Protein AF-0000000084798763 (afdb_homodimer)

Sequence (1132 aa):
MKQEHISRLEQRVSSGQDLNKKQALCLKSKDIFDAIVNELERLLNPIDKQGNKSLAVDPGVGDAAESGKQRRENKYNIKKQLVSSEELSNALTFATTITKADDEQTEKMFKEFLTGCKFNVHAKSICTGLVKSMIECGSGTMEIKYSYLEWHNKNLAMKMCRASPTLITRLKSCAKSFAHSVWETDCKASSTEEMERVENMLKQFRLAIEGMPKSHKTLPEFMKLPMLKELDYNGCPLYSPTADANKMVYGILNDVISMHRKGFSWEGEFDAHNIEVYDDTKFTITAPTRHCFDPRDKVSEEVAGWFLQDFTAAWNCFGDQFYNARAAHFGSLKSVLTDTDPAVFCNPEALEVFREVVIHHGAAKPPIARANFLCGVHSCCKAYDLGDEAAPFKTILHNIVYPGDWQMDVRQSNHPVMKQVLSHSDGKINDVPEAGSRYIARDGEEFNSRSSFMRYLATGKHGRTDQSTAGAYVDYMRHLFVHGMDHTKELIEFQQLVCADGMTLYTATNNGSPRVQNIDNLEVLEILGAQSCEGGMTEFIWALLDDDAMTGMLRPFWEIYKNCGFMKQEHISRLEQRVSSGQDLNKKQALCLKSKDIFDAIVNELERLLNPIDKQGNKSLAVDPGVGDAAESGKQRRENKYNIKKQLVSSEELSNALTFATTITKADDEQTEKMFKEFLTGCKFNVHAKSICTGLVKSMIECGSGTMEIKYSYLEWHNKNLAMKMCRASPTLITRLKSCAKSFAHSVWETDCKASSTEEMERVENMLKQFRLAIEGMPKSHKTLPEFMKLPMLKELDYNGCPLYSPTADANKMVYGILNDVISMHRKGFSWEGEFDAHNIEVYDDTKFTITAPTRHCFDPRDKVSEEVAGWFLQDFTAAWNCFGDQFYNARAAHFGSLKSVLTDTDPAVFCNPEALEVFREVVIHHGAAKPPIARANFLCGVHSCCKAYDLGDEAAPFKTILHNIVYPGDWQMDVRQSNHPVMKQVLSHSDGKINDVPEAGSRYIARDGEEFNSRSSFMRYLATGKHGRTDQSTAGAYVDYMRHLFVHGMDHTKELIEFQQLVCADGMTLYTATNNGSPRVQNIDNLEVLEILGAQSCEGGMTEFIWALLDDDAMTGMLRPFWEIYKNCGF

Foldseek 3Di:
DVVVVVVVLVVCVVVVHDDPPVSVCVVVVVVVVVVVCLVVLLVPQPPCLPVPDDPPPPPPPPDDPDPCVVVCVVVVVVVVPPQDPVRVVVVVVVVVVVLVVVLVVLLVLLLCLLFPQDPDPPDGRPNLVQLVVCLVVVVLEREAELVSVCVSPVVSSQCVLSDGNVSVVSSQVSSLVSSVVSCVPPPPDPDPVSVVSSVVSSVSHHYHYPPRFNHKDFQVVLPVPPQWDWFDDPNDTAIAGDQLNLLLQLQLLVQLVVQVLVFFFQLLPFERRQWMAGNSRHIHRNDDTDDGDDSPDQQDLVNLNRQLSNLQSSCRRRLCVCVVSLHFQSVVLNCLNNPDDSVLSRDPLSVVLSSVLSNLPPNSAALVLVLLLLLLLLVLLQVAFPPPPLQVLNVLQLPAADPDDLVVLQCPDPDVLLNVLLVVLQPVLPPDFDPPDWDADPVGDIDRDPVNVVVCRRQNPVVHCPTRTLSNLSVSLNSLLPPSQVVQWDDWDWDWDQDPVRDIDTATPVNPPDIDRSGPDSSVSSRVSSSSPPCSVSVSSSSCSSVVSCDDSNVVSVVCSSVDGD/DVVVVVVVLVVCVVVVHDDPPVSVVVVVVVVVVVVVLLVVLVVDFPQCLPPPDDPPPPPPDDDDPDPCVVVCVVVVVVVVPPQDPVRVVVSVVVVVVVLVVVLVVLLVLLLCLLAPQDPDPPDGRPNLVQLVVCLVVVVLEREAELVSVCVSPVVSSQCVLSDGSVSSVSSQVSSLVSSVVSCVPPPPDPDPVSVVSSVVSSVSHHYHYPPRFNHKDFQVVLPVPPQWDWFDDPNDTAIAGDQLNLLLQLQLLVQLVVQVLVFFFQLLPFERRQWMAGNSRHIHRNDDTDDGDDSPDQQDLVNLNRQLSNLQSSCRRRLCVCVVSLHFQSVVLNCLNNPDDSVLSRDPLSVVLSSVLSNLPPNSAALVLVLLLLLLLLVLLQVAFPPPPLQVLNVLQLPAADPDLLVVLQCPDPDVLSNVLLVVQQPVLPPPFDPPDWDADPVGDIDRDPVNVVCCRRQNPPNHPPTRTLSNLSVSLNSLLPPSQVVQWDDWDWDWDQDPVRDIDTATPVNPPDIDRSGPDSSVSSRVSSSSPPCSVSVSSSSCSSVVSCDDSNVVSVVCSSVDGD

Solvent-accessible surface area (backbone atoms only — not comparable to full-atom values): 59747 Å² total; per-residue (Å²): 110,69,70,56,49,55,55,49,52,55,50,34,54,74,66,70,50,82,65,53,76,69,59,45,44,55,54,49,44,47,54,51,45,51,49,48,50,52,52,49,41,66,71,62,41,73,60,67,72,45,88,60,82,65,65,61,75,73,80,68,77,76,72,79,78,67,80,53,63,58,50,49,40,42,56,45,37,49,55,54,62,63,45,48,73,66,51,46,48,48,48,47,51,46,50,48,46,52,49,46,50,50,40,52,51,50,45,50,52,49,51,46,46,48,62,58,37,46,79,42,92,87,30,41,19,48,47,52,20,46,41,52,19,24,60,55,16,60,63,33,48,46,71,41,52,35,65,56,37,41,69,70,34,50,68,57,36,35,48,58,43,66,48,42,38,67,46,48,52,51,46,42,50,51,52,48,51,48,44,50,51,46,38,64,73,73,55,61,57,91,44,68,68,56,43,52,51,52,52,54,33,57,72,62,54,39,72,41,62,46,84,59,53,78,31,48,44,40,38,67,65,58,63,70,46,76,43,62,39,79,42,67,53,90,86,40,81,40,42,38,68,26,61,63,36,20,31,48,52,35,24,47,52,46,39,53,52,48,35,43,49,41,13,38,37,42,55,29,61,52,51,38,85,31,22,38,29,39,58,86,61,42,40,42,74,68,48,70,62,73,43,77,54,65,59,89,48,78,46,44,74,66,57,19,48,28,50,44,32,35,38,35,26,54,41,72,48,59,42,59,69,40,43,74,58,58,22,45,34,37,63,40,47,48,44,59,37,61,62,56,61,47,68,44,48,41,35,70,69,50,31,52,43,49,52,52,46,62,62,62,28,68,53,40,39,51,56,62,52,52,49,48,36,36,41,42,53,39,48,48,40,68,47,35,27,52,81,34,80,86,40,56,43,48,49,51,27,61,64,37,66,50,90,58,58,46,61,56,45,42,65,67,43,91,44,65,48,59,37,50,45,55,48,49,69,61,55,70,67,65,59,68,62,39,86,55,40,36,31,44,44,62,88,65,51,76,25,44,21,71,66,48,43,53,46,35,46,41,44,36,92,63,54,46,80,78,48,47,17,43,43,42,48,33,48,48,52,34,44,33,51,71,50,31,48,73,64,39,37,52,81,84,51,67,47,80,41,78,43,95,85,67,34,32,39,32,36,46,71,66,57,61,55,53,54,53,55,64,55,66,44,66,49,55,44,39,44,55,49,35,55,61,40,57,39,54,65,59,50,48,52,47,50,30,51,71,66,68,31,67,40,70,53,44,27,64,43,52,53,48,44,68,35,36,47,111,110,66,68,58,50,56,54,49,52,55,50,33,55,74,65,71,49,83,64,54,76,68,58,45,44,55,55,49,44,50,54,52,43,52,49,47,50,52,53,50,36,68,70,62,44,75,60,64,73,46,86,65,80,50,68,58,74,71,79,67,71,75,87,74,79,66,79,55,65,59,53,50,41,40,57,45,37,50,54,53,63,65,44,47,74,63,50,46,48,47,48,48,51,47,50,49,47,50,49,45,50,50,39,52,50,49,46,50,53,49,53,46,44,48,63,59,36,44,79,40,91,88,30,41,19,46,48,51,19,47,42,52,19,25,62,54,15,62,61,35,47,47,73,42,53,34,67,55,37,41,70,70,35,50,67,57,35,35,46,57,42,66,49,42,34,68,47,47,52,51,47,43,51,51,51,49,53,49,44,50,50,48,38,66,72,73,54,61,56,90,45,68,67,56,44,52,50,53,51,54,34,57,72,60,54,40,71,40,62,45,82,59,53,78,31,48,44,41,37,66,64,58,63,70,46,75,44,61,40,80,42,67,53,92,86,43,81,40,42,38,65,27,61,64,36,21,31,48,52,35,24,48,53,46,38,54,52,50,35,42,54,45,13,38,37,41,56,28,60,52,52,39,84,32,23,38,29,38,60,83,63,42,39,42,73,68,48,70,62,72,44,77,54,65,58,89,48,79,45,44,74,67,57,20,50,28,51,43,32,35,38,35,26,55,40,71,47,60,41,61,67,40,43,76,59,57,22,44,34,35,64,42,48,48,45,58,38,62,63,56,63,47,68,44,47,42,34,69,68,50,30,53,42,49,50,51,45,60,62,62,28,67,52,39,37,51,54,61,52,53,47,48,36,36,42,41,52,41,49,48,41,67,45,35,27,51,80,34,78,86,41,55,43,48,49,49,28,59,65,38,66,50,90,58,59,47,62,55,46,40,65,67,43,91,45,65,48,58,38,50,47,55,50,48,67,60,53,71,67,66,57,69,62,40,86,53,40,36,33,44,44,63,90,64,52,74,24,44,21,71,66,48,44,54,46,33,46,41,44,37,95,63,50,50,81,80,48,48,19,44,42,43,48,35,48,48,52,34,44,33,50,71,49,32,49,72,64,40,38,51,82,84,52,66,48,80,41,77,43,94,85,67,34,30,38,33,36,46,72,65,57,60,55,53,53,51,54,64,55,68,45,66,50,54,44,41,45,54,47,34,55,57,40,58,38,55,65,60,52,47,52,48,52,30,51,71,66,68,32,65,40,70,52,45,27,64,44,52,54,48,44,68,35,36,48,110

Secondary structure (DSSP, 8-state):
-HHHHHHHHHHHHHTT----HHHHHHHHHHHHHHHHHHHHHHHH------SS-------------S-TTHHHHHHHHHHHHHS-HHHHHHHHHHHHHHHHHHHHHHHHHHHHHHHH-BSSTTSPBHHHHHHHHHHHHT--EEEEEHHHHHHH-HHHHHHHHT--HHHHHHHHHHHHHHHHHHIIIII--SSHHHHHHHHHHHHT-EEEEET--S-EEEHHHHTTS--EEEEEETTEEEEEE-HHHHHHHHHHHHHHHHHHHHTEE-TT---GGGEEEETTTEEEE-SPPSEE--TTS---HHHHHHHHHHHHHHHHHHHHHHHHTT-TTHHHHHHHHHHS-THHHHSHHHHHHHHHHHHT-GGGS-HHHHHHHHHHHHHHHHTS-TT-TT-HHHHHHHH-B-SS-HHHHHHT-S-HHHHHHHHHHHHTT-----TTEEEE-TTS-EESSHHHHHHHHHH-TT-STTS-BHHHHHHHHHHHHHHGGGGSBPPPPEEEEE-TTSPEEEEETTTTPPPPBS-S-THHHHHHHHHHTTTHHHHHHHHHHHTT-S-GGGHHHHHHHHTB--/-HHHHHHHHHHHHHTT----HHHHHHHHHHHHHHHHHHHHHHHH------SS-------TT----S-TTHHHHHHHHHHHHHS-HHHHHHHHHHHHHHHHHHHHHHHHHHHHHHHH--SSTTSPPHHHHHHHHHHHHT--EEEEEHHHHHHH-HHHHHHHHT--HHHHHHHHHHHHHHHHHHIIIII--SSHHHHHHHHHHHHT-EEEEET--S-EEEHHHHTTS--EEEEEETTEEEEEE-HHHHHHHHHHHHHHHHHHHHTEE-TT---GGGEEEETTTEEEE-SPPSEE--TTSPPPHHHHHHHHHHHHHHHHHHHHHHHHTT-TTHHHHHHHHHHS-THHHHSHHHHHHHHHHHHT-GGGS-HHHHHHHHHHHHHHHHTS-TT-TT-HHHHHHHH-B-SS-HHHHHHT-S-HHHHHHHHHHHHTT-----TTEEEE-TTS-EESSHHHHHHHHHH-TT-STTS-BHHHHHHHHHHHHHHGGGGSBPPPPEEEEE-TTSPEEEEETTTTPPPPBS-S-THHHHHHHHHHTTTHHHHHHHHHHHTT-S-GGGHHHHHHHHTB--

pLDDT: mean 78.45, std 22.07, range [19.77, 98.56]

Organism: Brachypodium distachyon (NCBI:txid15368)

Radius of gyration: 34.15 Å; Cα contacts (8 Å, |Δi|>4): 1580; chains: 2; bounding box: 92×114×69 Å

Structure (mmCIF, N/CA/C/O backbone):
data_AF-0000000084798763-model_v1
#
loop_
_entity.id
_entity.type
_entity.pdbx_description
1 polymer 'Ubiquitin-like protease family profile domain-containing protein'
#
loop_
_atom_site.group_PDB
_atom_site.id
_atom_site.type_symbol
_atom_site.label_atom_id
_atom_site.label_alt_id
_atom_site.label_comp_id
_atom_site.label_asym_id
_atom_site.label_entity_id
_atom_site.label_seq_id
_atom_site.pdbx_PDB_ins_code
_atom_site.Cartn_x
_atom_site.Cartn_y
_atom_site.Cartn_z
_atom_site.occupancy
_atom_site.B_iso_or_equiv
_atom_site.auth_seq_id
_atom_site.auth_comp_id
_atom_site.auth_asym_id
_atom_site.auth_atom_id
_atom_site.pdbx_PDB_model_num
ATOM 1 N N . MET A 1 1 ? -34.188 -17.719 -33.656 1 28.5 1 MET A N 1
ATOM 2 C CA . MET A 1 1 ? -34.906 -16.453 -33.812 1 28.5 1 MET A CA 1
ATOM 3 C C . MET A 1 1 ? -34.594 -15.508 -32.625 1 28.5 1 MET A C 1
ATOM 5 O O . MET A 1 1 ? -34.375 -14.312 -32.844 1 28.5 1 MET A O 1
ATOM 9 N N . LYS A 1 2 ? -34.688 -16.188 -31.406 1 32.22 2 LYS A N 1
ATOM 10 C CA . LYS A 1 2 ? -34.531 -15.375 -30.203 1 32.22 2 LYS A CA 1
ATOM 11 C C . LYS A 1 2 ? -33.094 -14.914 -30.016 1 32.22 2 LYS A C 1
ATOM 13 O O . LYS A 1 2 ? -32.844 -13.773 -29.625 1 32.22 2 LYS A O 1
ATOM 18 N N . GLN A 1 3 ? -32.125 -15.805 -30.297 1 35.5 3 GLN A N 1
ATOM 19 C CA . GLN A 1 3 ? -30.703 -15.414 -30.297 1 35.5 3 GLN A CA 1
ATOM 20 C C . GLN A 1 3 ? -30.453 -14.281 -31.281 1 35.5 3 GLN A C 1
ATOM 22 O O . GLN A 1 3 ? -29.625 -13.406 -31.031 1 35.5 3 GLN A O 1
ATOM 27 N N . GLU A 1 4 ? -31.141 -14.391 -32.406 1 41.03 4 GLU A N 1
ATOM 28 C CA . GLU A 1 4 ? -30.984 -13.367 -33.438 1 41.03 4 GLU A CA 1
ATOM 29 C C . GLU A 1 4 ? -31.484 -12.008 -32.938 1 41.03 4 GLU A C 1
ATOM 31 O O . GLU A 1 4 ? -30.875 -10.977 -33.25 1 41.03 4 GLU A O 1
ATOM 36 N N . HIS A 1 5 ? -32.531 -12.055 -32.062 1 37.59 5 HIS A N 1
ATOM 37 C CA . HIS A 1 5 ? -33.125 -10.789 -31.609 1 37.59 5 HIS A CA 1
ATOM 38 C C . HIS A 1 5 ? -32.188 -10.086 -30.625 1 37.59 5 HIS A C 1
ATOM 40 O O . HIS A 1 5 ? -31.984 -8.867 -30.703 1 37.59 5 HIS A O 1
ATOM 46 N N . ILE A 1 6 ? -31.516 -10.828 -29.734 1 41.25 6 ILE A N 1
ATOM 47 C CA . ILE A 1 6 ? -30.578 -10.227 -28.781 1 41.25 6 ILE A CA 1
ATOM 48 C C . ILE A 1 6 ? -29.359 -9.688 -29.531 1 41.25 6 ILE A C 1
ATOM 50 O O . ILE A 1 6 ? -28.891 -8.578 -29.25 1 41.25 6 ILE A O 1
ATOM 54 N N . SER A 1 7 ? -28.828 -10.359 -30.531 1 45.69 7 SER A N 1
ATOM 55 C CA . SER A 1 7 ? -27.719 -9.875 -31.359 1 45.69 7 SER A CA 1
ATOM 56 C C . SER A 1 7 ? -28.109 -8.586 -32.094 1 45.69 7 SER A C 1
ATOM 58 O O . SER A 1 7 ? -27.281 -7.68 -32.219 1 45.69 7 SER A O 1
ATOM 60 N N . ARG A 1 8 ? -29.344 -8.469 -32.469 1 47.06 8 ARG A N 1
ATOM 61 C CA . ARG A 1 8 ? -29.797 -7.266 -33.156 1 47.06 8 ARG A CA 1
ATOM 62 C C . ARG A 1 8 ? -29.906 -6.086 -32.188 1 47.06 8 ARG A C 1
ATOM 64 O O . ARG A 1 8 ? -29.609 -4.949 -32.562 1 47.06 8 ARG A O 1
ATOM 71 N N . LEU A 1 9 ? -30.312 -6.344 -30.938 1 46.06 9 LEU A N 1
ATOM 72 C CA . LEU A 1 9 ? -30.438 -5.238 -29.984 1 46.06 9 LEU A CA 1
ATOM 73 C C . LEU A 1 9 ? -29.047 -4.754 -29.547 1 46.06 9 LEU A C 1
ATOM 75 O O . LEU A 1 9 ? -28.828 -3.549 -29.438 1 46.06 9 LEU A O 1
ATOM 79 N N . GLU A 1 10 ? -28.016 -5.625 -29.422 1 49.81 10 GLU A N 1
ATOM 80 C CA . GLU A 1 10 ? -26.625 -5.238 -29.172 1 49.81 10 GLU A CA 1
ATOM 81 C C . GLU A 1 10 ? -26.047 -4.457 -30.344 1 49.81 10 GLU A C 1
ATOM 83 O O . GLU A 1 10 ? -25.312 -3.49 -30.156 1 49.81 10 GLU A O 1
ATOM 88 N N . GLN A 1 11 ? -26.359 -4.801 -31.516 1 49.34 11 GLN A N 1
ATOM 89 C CA . GLN A 1 11 ? -25.953 -4.055 -32.719 1 49.34 11 GLN A CA 1
ATOM 90 C C . GLN A 1 11 ? -26.609 -2.68 -32.75 1 49.34 11 GLN A C 1
ATOM 92 O O . GLN A 1 11 ? -25.984 -1.699 -33.156 1 49.34 11 GLN A O 1
ATOM 97 N N . ARG A 1 12 ? -27.844 -2.561 -32.25 1 46.72 12 ARG A N 1
ATOM 98 C CA . ARG A 1 12 ? -28.516 -1.265 -32.281 1 46.72 12 ARG A CA 1
ATOM 99 C C . ARG A 1 12 ? -27.922 -0.328 -31.234 1 46.72 12 ARG A C 1
ATOM 101 O O . ARG A 1 12 ? -27.766 0.867 -31.484 1 46.72 12 ARG A O 1
ATOM 108 N N . VAL A 1 13 ? -27.562 -0.902 -30.047 1 45.22 13 VAL A N 1
ATOM 109 C CA . VAL A 1 13 ? -26.906 -0.064 -29.047 1 45.22 13 VAL A CA 1
ATOM 110 C C . VAL A 1 13 ? -25.531 0.36 -29.562 1 45.22 13 VAL A C 1
ATOM 112 O O . VAL A 1 13 ? -25.141 1.524 -29.438 1 45.22 13 VAL A O 1
ATOM 115 N N . SER A 1 14 ? -24.828 -0.469 -30.203 1 46.72 14 SER A N 1
ATOM 116 C CA . SER A 1 14 ? -23.531 -0.09 -30.781 1 46.72 14 SER A CA 1
ATOM 117 C C . SER A 1 14 ? -23.719 0.897 -31.922 1 46.72 14 SER A C 1
ATOM 119 O O . SER A 1 14 ? -22.812 1.697 -32.219 1 46.72 14 SER A O 1
ATOM 121 N N . SER A 1 15 ? -24.938 0.797 -32.594 1 48.56 15 SER A N 1
ATOM 122 C CA . SER A 1 15 ? -25.141 1.717 -33.719 1 48.56 15 SER A CA 1
ATOM 123 C C . SER A 1 15 ? -25.828 2.998 -33.25 1 48.56 15 SER A C 1
ATOM 125 O O . SER A 1 15 ? -26.234 3.828 -34.062 1 48.56 15 SER A O 1
ATOM 127 N N . GLY A 1 16 ? -25.922 3.371 -32.031 1 44.28 16 GLY A N 1
ATOM 128 C CA . GLY A 1 16 ? -26.344 4.645 -31.484 1 44.28 16 GLY A CA 1
ATOM 129 C C . GLY A 1 16 ? -27.859 4.762 -31.344 1 44.28 16 GLY A C 1
ATOM 130 O O . GLY A 1 16 ? -28.391 5.863 -31.188 1 44.28 16 GLY A O 1
ATOM 131 N N . GLN A 1 17 ? -28.625 3.746 -31.75 1 44.5 17 GLN A N 1
ATOM 132 C CA . GLN A 1 17 ? -30.078 3.945 -31.734 1 44.5 17 GLN A CA 1
ATOM 133 C C . GLN A 1 17 ? -30.641 3.768 -30.328 1 44.5 17 GLN A C 1
ATOM 135 O O . GLN A 1 17 ? -30.172 2.924 -29.562 1 44.5 17 GLN A O 1
ATOM 140 N N . ASP A 1 18 ? -31.531 4.797 -29.844 1 39.5 18 ASP A N 1
ATOM 141 C CA . ASP A 1 18 ? -32.188 4.918 -28.547 1 39.5 18 ASP A CA 1
ATOM 142 C C . ASP A 1 18 ? -33.031 3.686 -28.25 1 39.5 18 ASP A C 1
ATOM 144 O O . ASP A 1 18 ? -33.781 3.213 -29.109 1 39.5 18 ASP A O 1
ATOM 148 N N . LEU A 1 19 ? -32.625 2.814 -27.406 1 42.41 19 LEU A N 1
ATOM 149 C CA . LEU A 1 19 ? -33.5 1.719 -27 1 42.41 19 LEU A CA 1
ATOM 150 C C . LEU A 1 19 ? -34.719 2.242 -26.219 1 42.41 19 LEU A C 1
ATOM 152 O O . LEU A 1 19 ? -34.625 3.271 -25.547 1 42.41 19 LEU A O 1
ATOM 156 N N . ASN A 1 20 ? -35.969 1.988 -26.703 1 41.22 20 ASN A N 1
ATOM 157 C CA . ASN A 1 20 ? -37.125 2.387 -25.922 1 41.22 20 ASN A CA 1
ATOM 158 C C . ASN A 1 20 ? -37.094 1.794 -24.516 1 41.22 20 ASN A C 1
ATOM 160 O O . ASN A 1 20 ? -36.281 0.896 -24.25 1 41.22 20 ASN A O 1
ATOM 164 N N . LYS A 1 21 ? -37.938 2.289 -23.547 1 35.59 21 LYS A N 1
ATOM 165 C CA . LYS A 1 21 ? -38 1.999 -22.109 1 35.59 21 LYS A CA 1
ATOM 166 C C . LYS A 1 21 ? -38 0.495 -21.859 1 35.59 21 LYS A C 1
ATOM 168 O O . LYS A 1 21 ? -37.375 0.013 -20.906 1 35.59 21 LYS A O 1
ATOM 173 N N . LYS A 1 22 ? -38.75 -0.258 -22.656 1 36.12 22 LYS A N 1
ATOM 174 C CA . LYS A 1 22 ? -38.906 -1.7 -22.469 1 36.12 22 LYS A CA 1
ATOM 175 C C . LYS A 1 22 ? -37.625 -2.43 -22.859 1 36.12 22 LYS A C 1
ATOM 177 O O . LYS A 1 22 ? -37.219 -3.383 -22.203 1 36.12 22 LYS A O 1
ATOM 182 N N . GLN A 1 23 ? -37 -2.043 -23.953 1 40.31 23 GLN A N 1
ATOM 183 C CA . GLN A 1 23 ? -35.781 -2.65 -24.453 1 40.31 23 GLN A CA 1
ATOM 184 C C . GLN A 1 23 ? -34.594 -2.301 -23.547 1 40.31 23 GLN A C 1
ATOM 186 O O . GLN A 1 23 ? -33.719 -3.146 -23.297 1 40.31 23 GLN A O 1
ATOM 191 N N . ALA A 1 24 ? -34.562 -1.035 -22.969 1 39.31 24 ALA A N 1
ATOM 192 C CA . ALA A 1 24 ? -33.562 -0.612 -22 1 39.31 24 ALA A CA 1
ATOM 193 C C . ALA A 1 24 ? -33.719 -1.388 -20.688 1 39.31 24 ALA A C 1
ATOM 195 O O . ALA A 1 24 ? -32.719 -1.729 -20.047 1 39.31 24 ALA A O 1
ATOM 196 N N . LEU A 1 25 ? -34.938 -1.659 -20.297 1 36.88 25 LEU A N 1
ATOM 197 C CA . LEU A 1 25 ? -35.219 -2.465 -19.109 1 36.88 25 LEU A CA 1
ATOM 198 C C . LEU A 1 25 ? -34.75 -3.906 -19.312 1 36.88 25 LEU A C 1
ATOM 200 O O . LEU A 1 25 ? -34.25 -4.539 -18.391 1 36.88 25 LEU A O 1
ATOM 204 N N . CYS A 1 26 ? -34.938 -4.441 -20.5 1 35.75 26 CYS A N 1
ATOM 205 C CA . CYS A 1 26 ? -34.469 -5.793 -20.781 1 35.75 26 CYS A CA 1
ATOM 206 C C . CYS A 1 26 ? -32.938 -5.871 -20.719 1 35.75 26 CYS A C 1
ATOM 208 O O . CYS A 1 26 ? -32.406 -6.859 -20.25 1 35.75 26 CYS A O 1
ATOM 210 N N . LEU A 1 27 ? -32.281 -4.844 -21.203 1 39.41 27 LEU A N 1
ATOM 211 C CA . LEU A 1 27 ? -30.828 -4.797 -21.094 1 39.41 27 LEU A CA 1
ATOM 212 C C . LEU A 1 27 ? -30.406 -4.496 -19.656 1 39.41 27 LEU A C 1
ATOM 214 O O . LEU A 1 27 ? -29.422 -5.062 -19.172 1 39.41 27 LEU A O 1
ATOM 218 N N . LYS A 1 28 ? -31.031 -3.52 -18.922 1 39.22 28 LYS A N 1
ATOM 219 C CA . LYS A 1 28 ? -30.75 -3.264 -17.516 1 39.22 28 LYS A CA 1
ATOM 220 C C . LYS A 1 28 ? -31.078 -4.484 -16.656 1 39.22 28 LYS A C 1
ATOM 222 O O . LYS A 1 28 ? -30.391 -4.75 -15.656 1 39.22 28 LYS A O 1
ATOM 227 N N . SER A 1 29 ? -32.094 -5.195 -17.047 1 36.19 29 SER A N 1
ATOM 228 C CA . SER A 1 29 ? -32.438 -6.402 -16.312 1 36.19 29 SER A CA 1
ATOM 229 C C . SER A 1 29 ? -31.375 -7.477 -16.453 1 36.19 29 SER A C 1
ATOM 231 O O . SER A 1 29 ? -31.141 -8.25 -15.531 1 36.19 29 SER A O 1
ATOM 233 N N . LYS A 1 30 ? -30.797 -7.543 -17.609 1 38.62 30 LYS A N 1
ATOM 234 C CA . LYS A 1 30 ? -29.688 -8.484 -17.719 1 38.62 30 LYS A CA 1
ATOM 235 C C . LYS A 1 30 ? -28.516 -8.07 -16.828 1 38.62 30 LYS A C 1
ATOM 237 O O . LYS A 1 30 ? -27.906 -8.914 -16.172 1 38.62 30 LYS A O 1
ATOM 242 N N . ASP A 1 31 ? -28.266 -6.836 -16.734 1 38.12 31 ASP A N 1
ATOM 243 C CA . ASP A 1 31 ? -27.188 -6.371 -15.859 1 38.12 31 ASP A CA 1
ATOM 244 C C . ASP A 1 31 ? -27.531 -6.602 -14.391 1 38.12 31 ASP A C 1
ATOM 246 O O . ASP A 1 31 ? -26.672 -7.012 -13.602 1 38.12 31 ASP A O 1
ATOM 250 N N . ILE A 1 32 ? -28.766 -6.281 -13.945 1 37.12 32 ILE A N 1
ATOM 251 C CA . ILE A 1 32 ? -29.203 -6.555 -12.578 1 37.12 32 ILE A CA 1
ATOM 252 C C . ILE A 1 32 ? -29.25 -8.062 -12.352 1 37.12 32 ILE A C 1
ATOM 254 O O . ILE A 1 32 ? -28.812 -8.555 -11.305 1 37.12 32 ILE A O 1
ATOM 258 N N . PHE A 1 33 ? -29.75 -8.836 -13.328 1 34.09 33 PHE A N 1
ATOM 259 C CA . PHE A 1 33 ? -29.766 -10.289 -13.203 1 34.09 33 PHE A CA 1
ATOM 260 C C . PHE A 1 33 ? -28.344 -10.844 -13.148 1 34.09 33 PHE A C 1
ATOM 262 O O . PHE A 1 33 ? -28.031 -11.68 -12.297 1 34.09 33 PHE A O 1
ATOM 269 N N . ASP A 1 34 ? -27.562 -10.414 -13.93 1 40.5 34 ASP A N 1
ATOM 270 C CA . ASP A 1 34 ? -26.172 -10.852 -13.852 1 40.5 34 ASP A CA 1
ATOM 271 C C . ASP A 1 34 ? -25.531 -10.43 -12.523 1 40.5 34 ASP A C 1
ATOM 273 O O . ASP A 1 34 ? -24.797 -11.195 -11.914 1 40.5 34 ASP A O 1
ATOM 277 N N . ALA A 1 35 ? -25.984 -9.367 -11.977 1 40.34 35 ALA A N 1
ATOM 278 C CA . ALA A 1 35 ? -25.531 -8.977 -10.648 1 40.34 35 ALA A CA 1
ATOM 279 C C . ALA A 1 35 ? -26.156 -9.852 -9.57 1 40.34 35 ALA A C 1
ATOM 281 O O . ALA A 1 35 ? -25.484 -10.266 -8.625 1 40.34 35 ALA A O 1
ATOM 282 N N . ILE A 1 36 ? -27.469 -10.188 -9.656 1 37.47 36 ILE A N 1
ATOM 283 C CA . ILE A 1 36 ? -28.125 -11.062 -8.688 1 37.47 36 ILE A CA 1
ATOM 284 C C . ILE A 1 36 ? -27.578 -12.484 -8.828 1 37.47 36 ILE A C 1
ATOM 286 O O . ILE A 1 36 ? -27.266 -13.133 -7.828 1 37.47 36 ILE A O 1
ATOM 290 N N . VAL A 1 37 ? -27.5 -13.023 -9.992 1 36.53 37 VAL A N 1
ATOM 291 C CA . VAL A 1 37 ? -26.938 -14.359 -10.188 1 36.53 37 VAL A CA 1
ATOM 292 C C . VAL A 1 37 ? -25.5 -14.391 -9.695 1 36.53 37 VAL A C 1
ATOM 294 O O . VAL A 1 37 ? -25.078 -15.328 -9.008 1 36.53 37 VAL A O 1
ATOM 297 N N . ASN A 1 38 ? -24.781 -13.398 -10.023 1 37.03 38 ASN A N 1
ATOM 298 C CA . ASN A 1 38 ? -23.406 -13.344 -9.5 1 37.03 38 ASN A CA 1
ATOM 299 C C . ASN A 1 38 ? -23.391 -13.297 -7.977 1 37.03 38 ASN A C 1
ATOM 301 O O . ASN A 1 38 ? -22.578 -13.969 -7.34 1 37.03 38 ASN A O 1
ATOM 305 N N . GLU A 1 39 ? -24.406 -12.562 -7.391 1 35.22 39 GLU A N 1
ATOM 306 C CA . GLU A 1 39 ? -24.484 -12.539 -5.934 1 35.22 39 GLU A CA 1
ATOM 307 C C . GLU A 1 39 ? -24.969 -13.875 -5.379 1 35.22 39 GLU A C 1
ATOM 309 O O . GLU A 1 39 ? -24.438 -14.359 -4.375 1 35.22 39 GLU A O 1
ATOM 314 N N . LEU A 1 40 ? -25.969 -14.5 -5.926 1 31.09 40 LEU A N 1
ATOM 315 C CA . LEU A 1 40 ? -26.453 -15.789 -5.449 1 31.09 40 LEU A CA 1
ATOM 316 C C . LEU A 1 40 ? -25.438 -16.891 -5.711 1 31.09 40 LEU A C 1
ATOM 318 O O . LEU A 1 40 ? -25.203 -17.75 -4.855 1 31.09 40 LEU A O 1
ATOM 322 N N . GLU A 1 41 ? -24.875 -16.922 -6.859 1 31.66 41 GLU A N 1
ATOM 323 C CA . GLU A 1 41 ? -23.828 -17.891 -7.152 1 31.66 41 GLU A CA 1
ATOM 324 C C . GLU A 1 41 ? -22.609 -17.703 -6.234 1 31.66 41 GLU A C 1
ATOM 326 O O . GLU A 1 41 ? -22 -18.688 -5.812 1 31.66 41 GLU A O 1
ATOM 331 N N . ARG A 1 42 ? -22.312 -16.516 -5.938 1 33.47 42 ARG A N 1
ATOM 332 C CA . ARG A 1 42 ? -21.297 -16.281 -4.91 1 33.47 42 ARG A CA 1
ATOM 333 C C . ARG A 1 42 ? -21.672 -16.969 -3.604 1 33.47 42 ARG A C 1
ATOM 335 O O . ARG A 1 42 ? -20.812 -17.484 -2.895 1 33.47 42 ARG A O 1
ATOM 342 N N . LEU A 1 43 ? -22.984 -16.969 -3.24 1 28.3 43 LEU A N 1
ATOM 343 C CA . LEU A 1 43 ? -23.406 -17.594 -1.988 1 28.3 43 LEU A CA 1
ATOM 344 C C . LEU A 1 43 ? -23.344 -19.109 -2.086 1 28.3 43 LEU A C 1
ATOM 346 O O . LEU A 1 43 ? -23.047 -19.797 -1.098 1 28.3 43 LEU A O 1
ATOM 350 N N . LEU A 1 44 ? -23.922 -19.719 -3.193 1 25.81 44 LEU A N 1
ATOM 351 C CA . LEU A 1 44 ? -24.094 -21.172 -3.197 1 25.81 44 LEU A CA 1
ATOM 352 C C . LEU A 1 44 ? -22.812 -21.875 -3.613 1 25.81 44 LEU A C 1
ATOM 354 O O . LEU A 1 44 ? -22.516 -22.969 -3.129 1 25.81 44 LEU A O 1
ATOM 358 N N . ASN A 1 45 ? -22.344 -21.75 -4.785 1 25.98 45 ASN A N 1
ATOM 359 C CA . ASN A 1 45 ? -21.5 -22.797 -5.371 1 25.98 45 ASN A CA 1
ATOM 360 C C . ASN A 1 45 ? -20.078 -22.75 -4.816 1 25.98 45 ASN A C 1
ATOM 362 O O . ASN A 1 45 ? -19.344 -21.797 -5.078 1 25.98 45 ASN A O 1
ATOM 366 N N . PRO A 1 46 ? -19.844 -23.453 -3.67 1 29.55 46 PRO A N 1
ATOM 367 C CA . PRO A 1 46 ? -18.5 -23.734 -3.172 1 29.55 46 PRO A CA 1
ATOM 368 C C . PRO A 1 46 ? -17.641 -24.484 -4.184 1 29.55 46 PRO A C 1
ATOM 370 O O . PRO A 1 46 ? -17.766 -25.703 -4.336 1 29.55 46 PRO A O 1
ATOM 373 N N . ILE A 1 47 ? -17.844 -24.266 -5.508 1 26.7 47 ILE A N 1
ATOM 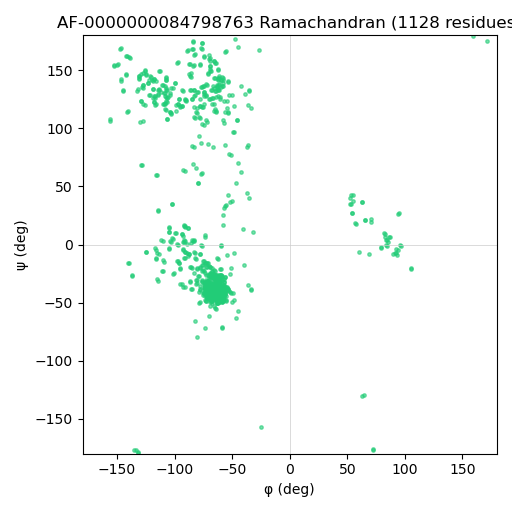374 C CA . ILE A 1 47 ? -16.875 -25.062 -6.25 1 26.7 47 ILE A CA 1
ATOM 375 C C . ILE A 1 47 ? -15.555 -25.094 -5.5 1 26.7 47 ILE A C 1
ATOM 377 O O . ILE A 1 47 ? -15.055 -24.062 -5.062 1 26.7 47 ILE A O 1
ATOM 381 N N . ASP A 1 48 ? -15.148 -26.266 -5.156 1 27.97 48 ASP A N 1
ATOM 382 C CA . ASP A 1 48 ? -13.93 -26.688 -4.469 1 27.97 48 ASP A CA 1
ATOM 383 C C . ASP A 1 48 ? -12.695 -26.109 -5.156 1 27.97 48 ASP A C 1
ATOM 385 O O . ASP A 1 48 ? -12.18 -26.703 -6.105 1 27.97 48 ASP A O 1
ATOM 389 N N . LYS A 1 49 ? -12.766 -24.922 -5.637 1 30.16 49 LYS A N 1
ATOM 390 C CA . LYS A 1 49 ? -11.445 -24.406 -5.941 1 30.16 49 LYS A CA 1
ATOM 391 C C . LYS A 1 49 ? -10.414 -24.859 -4.906 1 30.16 49 LYS A C 1
ATOM 393 O O . LYS A 1 49 ? -10.25 -24.219 -3.869 1 30.16 49 LYS A O 1
ATOM 398 N N . GLN A 1 50 ? -10.5 -26.078 -4.594 1 26.67 50 GLN A N 1
ATOM 399 C CA . GLN A 1 50 ? -9.93 -26.938 -3.566 1 26.67 50 GLN A CA 1
ATOM 400 C C . GLN A 1 50 ? -8.414 -26.781 -3.502 1 26.67 50 GLN A C 1
ATOM 402 O O . GLN A 1 50 ? -7.758 -27.391 -2.65 1 26.67 50 GLN A O 1
ATOM 407 N N . GLY A 1 51 ? -7.684 -26.859 -4.656 1 26.8 51 GLY A N 1
ATOM 408 C CA . GLY A 1 51 ? -6.383 -27.156 -4.082 1 26.8 51 GLY A CA 1
ATOM 409 C C . GLY A 1 51 ? -6.043 -26.297 -2.883 1 26.8 51 GLY A C 1
ATOM 410 O O . GLY A 1 51 ? -5.199 -26.672 -2.066 1 26.8 51 GLY A O 1
ATOM 411 N N . ASN A 1 52 ? -6.031 -24.953 -2.984 1 21.42 52 ASN A N 1
ATOM 412 C CA . ASN A 1 52 ? -5.887 -24.25 -1.716 1 21.42 52 ASN A CA 1
ATOM 413 C C . ASN A 1 52 ? -7.176 -24.297 -0.9 1 21.42 52 ASN A C 1
ATOM 415 O O . ASN A 1 52 ? -8.273 -24.344 -1.464 1 21.42 52 ASN A O 1
ATOM 419 N N . LYS A 1 53 ? -7.277 -24.672 0.433 1 21.27 53 LYS A N 1
ATOM 420 C CA . LYS A 1 53 ? -8.273 -24.656 1.498 1 21.27 53 LYS A CA 1
ATOM 421 C C . LYS A 1 53 ? -9.289 -23.531 1.286 1 21.27 53 LYS A C 1
ATOM 423 O O . LYS A 1 53 ? -9.023 -22.578 0.544 1 21.27 53 LYS A O 1
ATOM 428 N N . SER A 1 54 ? -10.516 -23.578 2.133 1 21.72 54 SER A N 1
ATOM 429 C CA . SER A 1 54 ? -11.875 -23.203 2.494 1 21.72 54 SER A CA 1
ATOM 430 C C . SER A 1 54 ? -12 -21.703 2.707 1 21.72 54 SER A C 1
ATOM 432 O O . SER A 1 54 ? -12.844 -21.25 3.477 1 21.72 54 SER A O 1
ATOM 434 N N . LEU A 1 55 ? -11.133 -20.875 2.297 1 20.7 55 LEU A N 1
ATOM 435 C CA . LEU A 1 55 ? -11.375 -19.641 3.039 1 20.7 55 LEU A CA 1
ATOM 436 C C . LEU A 1 55 ? -12.711 -19.031 2.643 1 20.7 55 LEU A C 1
ATOM 438 O O . LEU A 1 55 ? -12.953 -18.75 1.463 1 20.7 55 LEU A O 1
ATOM 442 N N . ALA A 1 56 ? -13.836 -19.516 3.275 1 20.77 56 ALA A N 1
ATOM 443 C CA . ALA A 1 56 ? -15.164 -18.906 3.283 1 20.77 56 ALA A CA 1
ATOM 444 C C . ALA A 1 56 ? -15.078 -17.391 3.322 1 20.77 56 ALA A C 1
ATOM 446 O O . ALA A 1 56 ? -14.398 -16.828 4.188 1 20.77 56 ALA A O 1
ATOM 447 N N . VAL A 1 57 ? -14.969 -16.844 2.307 1 20.83 57 VAL A N 1
ATOM 448 C CA . VAL A 1 57 ? -15.07 -15.383 2.232 1 20.83 57 VAL A CA 1
ATOM 449 C C . VAL A 1 57 ? -16.344 -14.914 2.934 1 20.83 57 VAL A C 1
ATOM 451 O O . VAL A 1 57 ? -17.453 -15.328 2.57 1 20.83 57 VAL A O 1
ATOM 454 N N . ASP A 1 58 ? -16.281 -14.898 4.273 1 19.77 58 ASP A N 1
ATOM 455 C CA . ASP A 1 58 ? -17.375 -14.227 4.984 1 19.77 58 ASP A CA 1
ATOM 456 C C . ASP A 1 58 ? -17.641 -12.844 4.398 1 19.77 58 ASP A C 1
ATOM 458 O O . ASP A 1 58 ? -16.719 -12.016 4.309 1 19.77 58 ASP A O 1
ATOM 462 N N . PRO A 1 59 ? -18.578 -12.711 3.549 1 23.41 59 PRO A N 1
ATOM 463 C CA . PRO A 1 59 ? -19.016 -11.406 3.049 1 23.41 59 PRO A CA 1
ATOM 464 C C . PRO A 1 59 ? -19.375 -10.43 4.172 1 23.41 59 PRO A C 1
ATOM 466 O O . PRO A 1 59 ? -20.453 -10.531 4.762 1 23.41 59 PRO A O 1
ATOM 469 N N . GLY A 1 60 ? -18.562 -10.391 5.215 1 21.5 60 GLY A N 1
ATOM 470 C CA . GLY A 1 60 ? -19 -9.555 6.316 1 21.5 60 GLY A CA 1
ATOM 471 C C . GLY A 1 60 ? -19.219 -8.109 5.914 1 21.5 60 GLY A C 1
ATOM 472 O O . GLY A 1 60 ? -18.547 -7.207 6.414 1 21.5 60 GLY A O 1
ATOM 473 N N . VAL A 1 61 ? -19.5 -7.77 4.668 1 21.92 61 VAL A N 1
ATOM 474 C CA . VAL A 1 61 ? -19.781 -6.34 4.551 1 21.92 61 VAL A CA 1
ATOM 475 C C . VAL A 1 61 ? -20.922 -5.953 5.488 1 21.92 61 VAL A C 1
ATOM 477 O O . VAL A 1 61 ? -22.016 -6.5 5.398 1 21.92 61 VAL A O 1
ATOM 480 N N . GLY A 1 62 ? -20.531 -5.688 6.66 1 20.97 62 GLY A N 1
ATOM 481 C CA . GLY A 1 62 ? -21.297 -5.051 7.715 1 20.97 62 GLY A CA 1
ATOM 482 C C . GLY A 1 62 ? -22.078 -3.842 7.234 1 20.97 62 GLY A C 1
ATOM 483 O O . GLY A 1 62 ? -21.5 -2.801 6.93 1 20.97 62 GLY A O 1
ATOM 484 N N . ASP A 1 63 ? -23.094 -4.008 6.461 1 22.41 63 ASP A N 1
ATOM 485 C CA . ASP A 1 63 ? -24.125 -2.986 6.312 1 22.41 63 ASP A CA 1
ATOM 486 C C . ASP A 1 63 ? -24.594 -2.477 7.676 1 22.41 63 ASP A C 1
ATOM 488 O O . ASP A 1 63 ? -24.734 -3.256 8.617 1 22.41 63 ASP A O 1
ATOM 492 N N . ALA A 1 64 ? -24.453 -1.179 8.031 1 22.23 64 ALA A N 1
ATOM 493 C CA . ALA A 1 64 ? -25 -0.374 9.117 1 22.23 64 ALA A CA 1
ATOM 494 C C . ALA A 1 64 ? -26.453 -0.745 9.398 1 22.23 64 ALA A C 1
ATOM 496 O O . ALA A 1 64 ? -27.188 -1.144 8.484 1 22.23 64 ALA A O 1
ATOM 497 N N . ALA A 1 65 ? -26.875 -1.011 10.617 1 23.75 65 ALA A N 1
ATOM 498 C CA . ALA A 1 65 ? -28.109 -1.333 11.344 1 23.75 65 ALA A CA 1
ATOM 499 C C . ALA A 1 65 ? -29.234 -0.368 10.977 1 23.75 65 ALA A C 1
ATOM 501 O O . ALA A 1 65 ? -30.281 -0.346 11.625 1 23.75 65 ALA A O 1
ATOM 502 N N . GLU A 1 66 ? -29.172 0.693 10.266 1 22.61 66 GLU A N 1
ATOM 503 C CA . GLU A 1 66 ? -30.531 1.212 10.227 1 22.61 66 GLU A CA 1
ATOM 504 C C . GLU A 1 66 ? -31.531 0.106 9.898 1 22.61 66 GLU A C 1
ATOM 506 O O . GLU A 1 66 ? -31.156 -0.965 9.422 1 22.61 66 GLU A O 1
ATOM 511 N N . SER A 1 67 ? -32.969 0.535 9.914 1 24.56 67 SER A N 1
ATOM 512 C CA . SER A 1 67 ? -34.312 -0.008 9.703 1 24.56 67 SER A CA 1
ATOM 513 C C . SER A 1 67 ? -34.344 -0.837 8.422 1 24.56 67 SER A C 1
ATOM 515 O O . SER A 1 67 ? -34.344 -0.287 7.316 1 24.56 67 SER A O 1
ATOM 517 N N . GLY A 1 68 ? -33.656 -1.571 8.305 1 22.73 68 GLY A N 1
ATOM 518 C CA . GLY A 1 68 ? -33.312 -2.584 7.316 1 22.73 68 GLY A CA 1
ATOM 519 C C . GLY A 1 68 ? -34.5 -3.422 6.895 1 22.73 68 GLY A C 1
ATOM 520 O O . GLY A 1 68 ? -34.344 -4.359 6.105 1 22.73 68 GLY A O 1
ATOM 521 N N . LYS A 1 69 ? -35.5 -3.387 7.762 1 25.83 69 LYS A N 1
ATOM 522 C CA . LYS A 1 69 ? -36.75 -4.086 7.508 1 25.83 69 LYS A CA 1
ATOM 523 C C . LYS A 1 69 ? -37.5 -3.479 6.316 1 25.83 69 LYS A C 1
ATOM 525 O O . LYS A 1 69 ? -38 -4.203 5.465 1 25.83 69 LYS A O 1
ATOM 530 N N . GLN A 1 70 ? -37.625 -2.123 6.551 1 25.91 70 GLN A N 1
ATOM 531 C CA . GLN A 1 70 ? -38.469 -1.463 5.551 1 25.91 70 GLN A CA 1
ATOM 532 C C . GLN A 1 70 ? -37.75 -1.405 4.199 1 25.91 70 GLN A C 1
ATOM 534 O O . GLN A 1 70 ? -38.406 -1.531 3.154 1 25.91 70 GLN A O 1
ATOM 539 N N . ARG A 1 71 ? -36.469 -1.141 4.254 1 25.27 71 ARG A N 1
ATOM 540 C CA . ARG A 1 71 ? -35.844 -1.022 2.932 1 25.27 71 ARG A CA 1
ATOM 541 C C . ARG A 1 71 ? -35.625 -2.395 2.301 1 25.27 71 ARG A C 1
ATOM 543 O O . ARG A 1 71 ? -35.531 -2.512 1.078 1 25.27 71 ARG A O 1
ATOM 550 N N . ARG A 1 72 ? -35.406 -3.443 3.016 1 28.22 72 ARG A N 1
ATOM 551 C CA . ARG A 1 72 ? -35.5 -4.812 2.52 1 28.22 72 ARG A CA 1
ATOM 552 C C . ARG A 1 72 ? -36.875 -5.105 1.962 1 28.22 72 ARG A C 1
ATOM 554 O O . ARG A 1 72 ? -37 -5.789 0.944 1 28.22 72 ARG A O 1
ATOM 561 N N . GLU A 1 73 ? -37.812 -4.504 2.686 1 30.47 73 GLU A N 1
ATOM 562 C CA . GLU A 1 73 ? -39.188 -4.613 2.256 1 30.47 73 GLU A CA 1
ATOM 563 C C . GLU A 1 73 ? -39.469 -3.779 1.004 1 30.47 73 GLU A C 1
ATOM 565 O O . GLU A 1 73 ? -40.156 -4.227 0.084 1 30.47 73 GLU A O 1
ATOM 570 N N . ASN A 1 74 ? -38.938 -2.516 1.041 1 28.7 74 ASN A N 1
ATOM 571 C CA . ASN A 1 74 ? -39.156 -1.718 -0.16 1 28.7 74 ASN A CA 1
ATOM 572 C C . ASN A 1 74 ? -38.312 -2.201 -1.324 1 28.7 74 ASN A C 1
ATOM 574 O O . ASN A 1 74 ? -38.781 -2.252 -2.465 1 28.7 74 ASN A O 1
ATOM 578 N N . LYS A 1 75 ? -37 -2.475 -1.092 1 27.44 75 LYS A N 1
ATOM 579 C CA . LYS A 1 75 ? -36.25 -3.016 -2.225 1 27.44 75 LYS A CA 1
ATOM 580 C C . LYS A 1 75 ? -36.75 -4.422 -2.576 1 27.44 75 LYS A C 1
ATOM 582 O O . LYS A 1 75 ? -36.812 -4.781 -3.752 1 27.44 75 LYS A O 1
ATOM 587 N N . TYR A 1 76 ? -37.094 -5.188 -1.612 1 27.59 76 TYR A N 1
ATOM 588 C CA . TYR A 1 76 ? -37.875 -6.395 -1.837 1 27.59 76 TYR A CA 1
ATOM 589 C C . TYR A 1 76 ? -39.25 -6.047 -2.367 1 27.59 76 TYR A C 1
ATOM 591 O O . TYR A 1 76 ? -39.781 -6.746 -3.234 1 27.59 76 TYR A O 1
ATOM 599 N N . ASN A 1 77 ? -39.938 -5.031 -1.763 1 30.84 77 ASN A N 1
ATOM 600 C CA . ASN A 1 77 ? -41.25 -4.605 -2.277 1 30.84 77 ASN A CA 1
ATOM 601 C C . ASN A 1 77 ? -41.125 -3.998 -3.672 1 30.84 77 ASN A C 1
ATOM 603 O O . ASN A 1 77 ? -42 -4.168 -4.508 1 30.84 77 ASN A O 1
ATOM 607 N N . ILE A 1 78 ? -40.156 -3.152 -3.896 1 30.58 78 ILE A N 1
ATOM 608 C CA . ILE A 1 78 ? -40 -2.727 -5.281 1 30.58 78 ILE A CA 1
ATOM 609 C C . ILE A 1 78 ? -39.656 -3.93 -6.156 1 30.58 78 ILE A C 1
ATOM 611 O O . ILE A 1 78 ? -40.156 -4.055 -7.277 1 30.58 78 ILE A O 1
ATOM 615 N N . LYS A 1 79 ? -38.781 -4.844 -5.602 1 29.31 79 LYS A N 1
ATOM 616 C CA . LYS A 1 79 ? -38.594 -6.098 -6.324 1 29.31 79 LYS A CA 1
ATOM 617 C C . LYS A 1 79 ? -39.938 -6.816 -6.527 1 29.31 79 LYS A C 1
ATOM 619 O O . LYS A 1 79 ? -40.188 -7.406 -7.582 1 29.31 79 LYS A O 1
ATOM 624 N N . LYS A 1 80 ? -40.688 -6.859 -5.477 1 31.56 80 LYS A N 1
ATOM 625 C CA . LYS A 1 80 ? -42 -7.492 -5.559 1 31.56 80 LYS A CA 1
ATOM 626 C C . LYS A 1 80 ? -42.906 -6.738 -6.52 1 31.56 80 LYS A C 1
ATOM 628 O O . LYS A 1 80 ? -43.75 -7.344 -7.191 1 31.56 80 LYS A O 1
ATOM 633 N N . GLN A 1 81 ? -43.062 -5.383 -6.234 1 32.38 81 GLN A N 1
ATOM 634 C CA . GLN A 1 81 ? -44.062 -4.68 -7.008 1 32.38 81 GLN A CA 1
ATOM 635 C C . GLN A 1 81 ? -43.719 -4.688 -8.5 1 32.38 81 GLN A C 1
ATOM 637 O O . GLN A 1 81 ? -44.594 -4.484 -9.344 1 32.38 81 GLN A O 1
ATOM 642 N N . LEU A 1 82 ? -42.469 -4.293 -8.75 1 31.88 82 LEU A N 1
ATOM 643 C CA . LEU A 1 82 ? -42.375 -4.02 -10.18 1 31.88 82 LEU A CA 1
ATOM 644 C C . LEU A 1 82 ? -42.719 -5.27 -10.992 1 31.88 82 LEU A C 1
ATOM 646 O O . LEU A 1 82 ? -43.25 -5.172 -12.094 1 31.88 82 LEU A O 1
ATOM 650 N N . VAL A 1 83 ? -41.75 -6.305 -10.953 1 33.75 83 VAL A N 1
ATOM 651 C CA . VAL A 1 83 ? -42 -7.312 -11.984 1 33.75 83 VAL A CA 1
ATOM 652 C C . VAL A 1 83 ? -43.125 -8.234 -11.547 1 33.75 83 VAL A C 1
ATOM 654 O O . VAL A 1 83 ? -43.188 -8.656 -10.391 1 33.75 83 VAL A O 1
ATOM 657 N N . SER A 1 84 ? -44.188 -8.133 -12.117 1 38.41 84 SER A N 1
ATOM 658 C CA . SER A 1 84 ? -45.281 -9.102 -11.938 1 38.41 84 SER A CA 1
ATOM 659 C C . SER A 1 84 ? -44.719 -10.516 -11.75 1 38.41 84 SER A C 1
ATOM 661 O O . SER A 1 84 ? -43.625 -10.812 -12.195 1 38.41 84 SER A O 1
ATOM 663 N N . SER A 1 85 ? -45.188 -11.242 -10.758 1 41.84 85 SER A N 1
ATOM 664 C CA . SER A 1 85 ? -44.844 -12.625 -10.438 1 41.84 85 SER A CA 1
ATOM 665 C C . SER A 1 85 ? -44.562 -13.43 -11.703 1 41.84 85 SER A C 1
ATOM 667 O O . SER A 1 85 ? -43.625 -14.242 -11.727 1 41.84 85 SER A O 1
ATOM 669 N N . GLU A 1 86 ? -45.375 -13.141 -12.719 1 42.44 86 GLU A N 1
ATOM 670 C CA . GLU A 1 86 ? -45.219 -13.875 -13.969 1 42.44 86 GLU A CA 1
ATOM 671 C C . GLU A 1 86 ? -43.969 -13.43 -14.727 1 42.44 86 GLU A C 1
ATOM 673 O O . GLU A 1 86 ? -43.25 -14.266 -15.281 1 42.44 86 GLU A O 1
ATOM 678 N N . GLU A 1 87 ? -43.719 -12.156 -14.664 1 41.84 87 GLU A N 1
ATOM 679 C CA . GLU A 1 87 ? -42.562 -11.617 -15.367 1 41.84 87 GLU A CA 1
ATOM 680 C C . GLU A 1 87 ? -41.281 -12.031 -14.688 1 41.84 87 GLU A C 1
ATOM 682 O O . GLU A 1 87 ? -40.281 -12.359 -15.359 1 41.84 87 GLU A O 1
ATOM 687 N N . LEU A 1 88 ? -41.344 -12.07 -13.5 1 41.19 88 LEU A N 1
ATOM 688 C CA . LEU A 1 88 ? -40.156 -12.562 -12.766 1 41.19 88 LEU A CA 1
ATOM 689 C C . LEU A 1 88 ? -39.938 -14.039 -13.055 1 41.19 88 LEU A C 1
ATOM 691 O O . LEU A 1 88 ? -38.781 -14.461 -13.211 1 41.19 88 LEU A O 1
ATOM 695 N N . SER A 1 89 ? -41.094 -14.711 -13.109 1 42 89 SER A N 1
ATOM 696 C CA . SER A 1 89 ? -40.969 -16.125 -13.414 1 42 89 SER A CA 1
ATOM 697 C C . SER A 1 89 ? -40.375 -16.344 -14.805 1 42 89 SER A C 1
ATOM 699 O O . SER A 1 89 ? -39.531 -17.219 -14.992 1 42 89 SER A O 1
ATOM 701 N N . ASN A 1 90 ? -40.906 -15.578 -15.703 1 44.16 90 ASN A N 1
ATOM 702 C CA . ASN A 1 90 ? -40.406 -15.688 -17.062 1 44.16 90 ASN A CA 1
ATOM 703 C C . ASN A 1 90 ? -38.938 -15.25 -17.156 1 44.16 90 ASN A C 1
ATOM 705 O O . ASN A 1 90 ? -38.156 -15.875 -17.875 1 44.16 90 ASN A O 1
ATOM 709 N N . ALA A 1 91 ? -38.688 -14.234 -16.438 1 44.5 91 ALA A N 1
ATOM 710 C CA . ALA A 1 91 ? -37.312 -13.734 -16.438 1 44.5 91 ALA A CA 1
ATOM 711 C C . ALA A 1 91 ? -36.375 -14.758 -15.82 1 44.5 91 ALA A C 1
ATOM 713 O O . ALA A 1 91 ? -35.281 -14.969 -16.328 1 44.5 91 ALA A O 1
ATOM 714 N N . LEU A 1 92 ? -36.875 -15.344 -14.914 1 48.62 92 LEU A N 1
ATOM 715 C CA . LEU A 1 92 ? -36.062 -16.375 -14.266 1 48.62 92 LEU A CA 1
ATOM 716 C C . LEU A 1 92 ? -35.875 -17.578 -15.18 1 48.62 92 LEU A C 1
ATOM 718 O O . LEU A 1 92 ? -34.781 -18.156 -15.234 1 48.62 92 LEU A O 1
ATOM 722 N N . THR A 1 93 ? -37 -17.922 -15.812 1 47.38 93 THR A N 1
ATOM 723 C CA . THR A 1 93 ? -36.906 -19.031 -16.766 1 47.38 93 THR A CA 1
ATOM 724 C C . THR A 1 93 ? -35.938 -18.703 -17.891 1 47.38 93 THR A C 1
ATOM 726 O O . THR A 1 93 ? -35.188 -19.562 -18.328 1 47.38 93 THR A O 1
ATOM 729 N N . PHE A 1 94 ? -36.094 -17.516 -18.375 1 42.69 94 PHE A N 1
ATOM 730 C CA . PHE A 1 94 ? -35.188 -17.078 -19.438 1 42.69 94 PHE A CA 1
ATOM 731 C C . PHE A 1 94 ? -33.75 -17.062 -18.938 1 42.69 94 PHE A C 1
ATOM 733 O O . PHE A 1 94 ? -32.844 -17.547 -19.625 1 42.69 94 PHE A O 1
ATOM 740 N N . ALA A 1 95 ? -33.562 -16.516 -17.844 1 47.91 95 ALA A N 1
ATOM 741 C CA . ALA A 1 95 ? -32.219 -16.469 -17.266 1 47.91 95 ALA A CA 1
ATOM 742 C C . ALA A 1 95 ? -31.656 -17.875 -17.094 1 47.91 95 ALA A C 1
ATOM 744 O O . ALA A 1 95 ? -30.484 -18.109 -17.359 1 47.91 95 ALA A O 1
ATOM 745 N N . THR A 1 96 ? -32.531 -18.656 -16.734 1 51.75 96 THR A N 1
ATOM 746 C CA . THR A 1 96 ? -32.094 -20.047 -16.547 1 51.75 96 THR A CA 1
ATOM 747 C C . THR A 1 96 ? -31.75 -20.688 -17.875 1 51.75 96 THR A C 1
ATOM 749 O O . THR A 1 96 ? -30.797 -21.469 -17.953 1 51.75 96 THR A O 1
ATOM 752 N N . THR A 1 97 ? -32.562 -20.312 -18.906 1 50.72 97 THR A N 1
ATOM 753 C CA . THR A 1 97 ? -32.281 -20.875 -20.219 1 50.72 97 THR A CA 1
ATOM 754 C C . THR A 1 97 ? -30.969 -20.359 -20.781 1 50.72 97 THR A C 1
ATOM 756 O O . THR A 1 97 ? -30.188 -21.109 -21.359 1 50.72 97 THR A O 1
ATOM 759 N N . ILE A 1 98 ? -30.781 -19.078 -20.641 1 50.25 98 ILE A N 1
ATOM 760 C CA . ILE A 1 98 ? -29.547 -18.484 -21.141 1 50.25 98 ILE A CA 1
ATOM 761 C C . ILE A 1 98 ? -28.359 -19.062 -20.391 1 50.25 98 ILE A C 1
ATOM 763 O O . ILE A 1 98 ? -27.328 -19.391 -21 1 50.25 98 ILE A O 1
ATOM 767 N N . THR A 1 99 ? -28.656 -19.109 -19.172 1 65.44 99 THR A N 1
ATOM 768 C CA . THR A 1 99 ? -27.578 -19.688 -18.375 1 65.44 99 THR A CA 1
ATOM 769 C C . THR A 1 99 ? -27.297 -21.125 -18.797 1 65.44 99 THR A C 1
ATOM 771 O O . THR A 1 99 ? -26.141 -21.531 -18.906 1 65.44 99 THR A O 1
ATOM 774 N N . LYS A 1 100 ? -28.422 -21.781 -19.109 1 70.44 100 LYS A N 1
ATOM 775 C CA . LYS A 1 100 ? -28.25 -23.172 -19.516 1 70.44 100 LYS A CA 1
ATOM 776 C C . LYS A 1 100 ? -27.562 -23.266 -20.875 1 70.44 100 LYS A C 1
ATOM 778 O O . LYS A 1 100 ? -26.688 -24.125 -21.078 1 70.44 100 LYS A O 1
ATOM 783 N N . ALA A 1 101 ? -28.031 -22.406 -21.797 1 72.31 101 ALA A N 1
ATOM 784 C CA . ALA A 1 101 ? -27.422 -22.406 -23.109 1 72.31 101 ALA A CA 1
ATOM 785 C C . ALA A 1 101 ? -25.938 -22.047 -23.031 1 72.31 101 ALA A C 1
ATOM 787 O O . ALA A 1 101 ? -25.109 -22.625 -23.719 1 72.31 101 ALA A O 1
ATOM 788 N N . ASP A 1 102 ? -25.703 -21.078 -22.234 1 80.19 102 ASP A N 1
ATOM 789 C CA . ASP A 1 102 ? -24.312 -20.672 -22.047 1 80.19 102 ASP A CA 1
ATOM 790 C C . ASP A 1 102 ? -23.5 -21.781 -21.406 1 80.19 102 ASP A C 1
ATOM 792 O O . ASP A 1 102 ? -22.328 -22 -21.766 1 80.19 102 ASP A O 1
ATOM 796 N N . ASP A 1 103 ? -24.141 -22.484 -20.578 1 84.88 103 ASP A N 1
ATOM 797 C CA . ASP A 1 103 ? -23.469 -23.609 -19.938 1 84.88 103 ASP A CA 1
ATOM 798 C C . ASP A 1 103 ? -23.172 -24.703 -20.969 1 84.88 103 ASP A C 1
ATOM 800 O O . ASP A 1 103 ? -22.078 -25.297 -20.953 1 84.88 103 ASP A O 1
ATOM 804 N N . GLU A 1 104 ? -24.172 -24.906 -21.781 1 85 104 GLU A N 1
ATOM 805 C CA . GLU A 1 104 ? -24 -25.938 -22.797 1 85 104 GLU A CA 1
ATOM 806 C C . GLU A 1 104 ? -22.891 -25.562 -23.781 1 85 104 GLU A C 1
ATOM 808 O O . GLU A 1 104 ? -22.094 -26.406 -24.188 1 85 104 GLU A O 1
ATOM 813 N N . GLN A 1 105 ? -22.906 -24.359 -24.094 1 88 105 GLN A N 1
ATOM 814 C CA . GLN A 1 105 ? -21.844 -23.875 -25 1 88 105 GLN A CA 1
ATOM 815 C C . GLN A 1 105 ? -20.484 -23.984 -24.344 1 88 105 GLN A C 1
ATOM 817 O O . GLN A 1 105 ? -19.5 -24.375 -24.984 1 88 105 GLN A O 1
ATOM 822 N N . THR A 1 106 ? -20.422 -23.609 -23.125 1 89.81 106 THR A N 1
ATOM 823 C CA . THR A 1 106 ? -19.172 -23.688 -22.391 1 89.81 106 THR A CA 1
ATOM 824 C C . THR A 1 106 ? -18.703 -25.141 -22.281 1 89.81 106 THR A C 1
ATOM 826 O O . THR A 1 106 ? -17.5 -25.422 -22.406 1 89.81 106 THR A O 1
ATOM 829 N N . GLU A 1 107 ? -19.656 -25.984 -22.078 1 91.25 107 GLU A N 1
ATOM 830 C CA . GLU A 1 107 ? -19.328 -27.406 -22.016 1 91.25 107 GLU A CA 1
ATOM 831 C C . GLU A 1 107 ? -18.766 -27.891 -23.344 1 91.25 107 GLU A C 1
ATOM 833 O O . GLU A 1 107 ? -17.812 -28.688 -23.359 1 91.25 107 GLU A O 1
ATOM 838 N N . LYS A 1 108 ? -19.344 -27.453 -24.359 1 91.06 108 LYS A N 1
ATOM 839 C CA . LYS A 1 108 ? -18.859 -27.828 -25.688 1 91.06 108 LYS A CA 1
ATOM 840 C C . LYS A 1 108 ? -17.438 -27.312 -25.906 1 91.06 108 LYS A C 1
ATOM 842 O O . LYS A 1 108 ? -16.594 -28.031 -26.453 1 91.06 108 LYS A O 1
ATOM 847 N N . MET A 1 109 ? -17.266 -26.125 -25.578 1 93.12 109 MET A N 1
ATOM 848 C CA . MET A 1 109 ? -15.93 -25.531 -25.703 1 93.12 109 MET A CA 1
ATOM 849 C C . MET A 1 109 ? -14.906 -26.312 -24.875 1 93.12 109 MET A C 1
ATOM 851 O O . MET A 1 109 ? -13.773 -26.516 -25.312 1 93.12 109 MET A O 1
ATOM 855 N N . PHE A 1 110 ? -15.352 -26.672 -23.703 1 95.06 110 PHE A N 1
ATOM 856 C CA . PHE A 1 110 ? -14.461 -27.406 -22.812 1 95.06 110 PHE A CA 1
ATOM 857 C C . PHE A 1 110 ? -14.133 -28.781 -23.391 1 95.06 110 PHE A C 1
ATOM 859 O O . PHE A 1 110 ? -12.984 -29.219 -23.328 1 95.06 110 PHE A O 1
ATOM 866 N N . LYS A 1 111 ? -15.07 -29.391 -23.984 1 92.88 111 LYS A N 1
ATOM 867 C CA . LYS A 1 111 ? -14.844 -30.672 -24.641 1 92.88 111 LYS A CA 1
ATOM 868 C C . LYS A 1 111 ? -13.852 -30.531 -25.781 1 92.88 111 LYS A C 1
ATOM 870 O O . LYS A 1 111 ? -12.992 -31.391 -25.984 1 92.88 111 LYS A O 1
ATOM 875 N N . GLU A 1 112 ? -14.047 -29.5 -26.5 1 92.25 112 GLU A N 1
ATOM 876 C CA . GLU A 1 112 ? -13.117 -29.219 -27.578 1 92.25 112 GLU A CA 1
ATOM 877 C C . GLU A 1 112 ? -11.703 -29.016 -27.047 1 92.25 112 GLU A C 1
ATOM 879 O O . GLU A 1 112 ? -10.727 -29.438 -27.688 1 92.25 112 GLU A O 1
ATOM 884 N N . PHE A 1 113 ? -11.594 -28.312 -25.953 1 94.31 113 PHE A N 1
ATOM 885 C CA . PHE A 1 113 ? -10.305 -28.094 -25.312 1 94.31 113 PHE A CA 1
ATOM 886 C C . PHE A 1 113 ? -9.672 -29.422 -24.906 1 94.31 113 PHE A C 1
ATOM 888 O O . PHE A 1 113 ? -8.484 -29.656 -25.141 1 94.31 113 PHE A O 1
ATOM 895 N N . LEU A 1 114 ? -10.445 -30.312 -24.297 1 93.56 114 LEU A N 1
ATOM 896 C CA . LEU A 1 114 ? -9.93 -31.594 -23.797 1 93.56 114 LEU A CA 1
ATOM 897 C C . LEU A 1 114 ? -9.352 -32.438 -24.938 1 93.56 114 LEU A C 1
ATOM 899 O O . LEU A 1 114 ? -8.312 -33.062 -24.781 1 93.56 114 LEU A O 1
ATOM 903 N N . THR A 1 115 ? -9.922 -32.281 -26.078 1 89.94 115 THR A N 1
ATOM 904 C CA . THR A 1 115 ? -9.523 -33.125 -27.203 1 89.94 115 THR A CA 1
ATOM 905 C C . THR A 1 115 ? -8.578 -32.406 -28.141 1 89.94 115 THR A C 1
ATOM 907 O O . THR A 1 115 ? -7.75 -33 -28.812 1 89.94 115 THR A O 1
ATOM 910 N N . GLY A 1 116 ? -8.68 -31.109 -28.109 1 87.31 116 GLY A N 1
ATOM 911 C CA . GLY A 1 116 ? -8.055 -30.359 -29.188 1 87.31 116 GLY A CA 1
ATOM 912 C C . GLY A 1 116 ? -6.832 -29.578 -28.766 1 87.31 116 GLY A C 1
ATOM 913 O O . GLY A 1 116 ? -6.051 -29.125 -29.594 1 87.31 116 GLY A O 1
ATOM 914 N N . CYS A 1 117 ? -6.59 -29.375 -27.578 1 88.44 117 CYS A N 1
ATOM 915 C CA . CYS A 1 117 ? -5.449 -28.578 -27.125 1 88.44 117 CYS A CA 1
ATOM 916 C C . CYS A 1 117 ? -4.148 -29.359 -27.281 1 88.44 117 CYS A C 1
ATOM 918 O O . CYS A 1 117 ? -3.861 -30.266 -26.484 1 88.44 117 CYS A O 1
ATOM 920 N N . LYS A 1 118 ? -3.395 -29.016 -28.312 1 81.12 118 LYS A N 1
ATOM 921 C CA . LYS A 1 118 ? -2.176 -29.734 -28.656 1 81.12 118 LYS A CA 1
ATOM 922 C C . LYS A 1 118 ? -0.993 -28.781 -28.797 1 81.12 118 LYS A C 1
ATOM 924 O O . LYS A 1 118 ? -1.162 -27.625 -29.219 1 81.12 118 LYS A O 1
ATOM 929 N N . PHE A 1 119 ? 0.182 -29.266 -28.453 1 73.62 119 PHE A N 1
ATOM 930 C CA . PHE A 1 119 ? 1.383 -28.453 -28.656 1 73.62 119 PHE A CA 1
ATOM 931 C C . PHE A 1 119 ? 1.735 -28.391 -30.141 1 73.62 119 PHE A C 1
ATOM 933 O O . PHE A 1 119 ? 2.277 -27.391 -30.609 1 73.62 119 PHE A O 1
ATOM 940 N N . ASN A 1 120 ? 1.524 -29.531 -30.828 1 67.75 120 ASN A N 1
ATOM 941 C CA . ASN A 1 120 ? 1.73 -29.625 -32.281 1 67.75 120 ASN A CA 1
ATOM 942 C C . ASN A 1 120 ? 0.665 -30.5 -32.938 1 67.75 120 ASN A C 1
ATOM 944 O O . ASN A 1 120 ? -0.009 -31.281 -32.25 1 67.75 120 ASN A O 1
ATOM 948 N N . VAL A 1 121 ? 0.541 -30.359 -34.188 1 69.31 121 VAL A N 1
ATOM 949 C CA . VAL A 1 121 ? -0.537 -30.984 -34.938 1 69.31 121 VAL A CA 1
ATOM 950 C C . VAL A 1 121 ? -0.427 -32.5 -34.844 1 69.31 121 VAL A C 1
ATOM 952 O O . VAL A 1 121 ? -1.44 -33.188 -34.844 1 69.31 121 VAL A O 1
ATOM 955 N N . HIS A 1 122 ? 0.763 -33 -34.625 1 65.62 122 HIS A N 1
ATOM 956 C CA . HIS A 1 122 ? 0.961 -34.438 -34.656 1 65.62 122 HIS A CA 1
ATOM 957 C C . HIS A 1 122 ? 0.953 -35.031 -33.25 1 65.62 122 HIS A C 1
ATOM 959 O O . HIS A 1 122 ? 0.977 -36.25 -33.094 1 65.62 122 HIS A O 1
ATOM 965 N N . ALA A 1 123 ? 0.776 -34.219 -32.312 1 73.06 123 ALA A N 1
ATOM 966 C CA . ALA A 1 123 ? 0.81 -34.688 -30.938 1 73.06 123 ALA A CA 1
ATOM 967 C C . ALA A 1 123 ? -0.598 -34.938 -30.406 1 73.06 123 ALA A C 1
ATOM 969 O O . ALA A 1 123 ? -1.584 -34.531 -31.016 1 73.06 123 ALA A O 1
ATOM 970 N N . LYS A 1 124 ? -0.646 -35.75 -29.453 1 81.31 124 LYS A N 1
ATOM 971 C CA . LYS A 1 124 ? -1.911 -35.906 -28.75 1 81.31 124 LYS A CA 1
ATOM 972 C C . LYS A 1 124 ? -2.244 -34.656 -27.922 1 81.31 124 LYS A C 1
ATOM 974 O O . LYS A 1 124 ? -1.397 -33.781 -27.734 1 81.31 124 LYS A O 1
ATOM 979 N N . SER A 1 125 ? -3.504 -34.656 -27.594 1 86.88 125 SER A N 1
ATOM 980 C CA . SER A 1 125 ? -3.941 -33.5 -26.781 1 86.88 125 SER A CA 1
ATOM 981 C C . SER A 1 125 ? -3.189 -33.469 -25.453 1 86.88 125 SER A C 1
ATOM 983 O O . SER A 1 125 ? -2.82 -34.5 -24.906 1 86.88 125 SER A O 1
ATOM 985 N N . ILE A 1 126 ? -2.936 -32.344 -25.031 1 87.19 126 ILE A N 1
ATOM 986 C CA . ILE A 1 126 ? -2.277 -32.125 -23.734 1 87.19 126 ILE A CA 1
ATOM 987 C C . ILE A 1 126 ? -3.057 -32.812 -22.641 1 87.19 126 ILE A C 1
ATOM 989 O O . ILE A 1 126 ? -2.463 -33.438 -21.734 1 87.19 126 ILE A O 1
ATOM 993 N N . CYS A 1 127 ? -4.324 -32.812 -22.75 1 90.31 127 CYS A N 1
ATOM 994 C CA . CYS A 1 127 ? -5.176 -33.406 -21.719 1 90.31 127 CYS A CA 1
ATOM 995 C C . CYS A 1 127 ? -5.078 -34.906 -21.703 1 90.31 127 CYS A C 1
ATOM 997 O O . CYS A 1 127 ? -5.188 -35.562 -20.656 1 90.31 127 CYS A O 1
ATOM 999 N N . THR A 1 128 ? -4.855 -35.438 -22.875 1 88.25 128 THR A N 1
ATOM 1000 C CA . THR A 1 128 ? -4.637 -36.875 -22.922 1 88.25 128 THR A CA 1
ATOM 1001 C C . THR A 1 128 ? -3.404 -37.281 -22.109 1 88.25 128 THR A C 1
ATOM 1003 O O . THR A 1 128 ? -3.432 -38.25 -21.359 1 88.25 128 THR A O 1
ATOM 1006 N N . GLY A 1 129 ? -2.365 -36.531 -22.328 1 82.56 129 GLY A N 1
ATOM 1007 C CA . GLY A 1 129 ? -1.163 -36.75 -21.547 1 82.56 129 GLY A CA 1
ATOM 1008 C C . GLY A 1 129 ? -1.386 -36.594 -20.047 1 82.56 129 GLY A C 1
ATOM 1009 O O . GLY A 1 129 ? -0.855 -37.375 -19.25 1 82.56 129 GLY A O 1
ATOM 1010 N N . LEU A 1 130 ? -2.158 -35.625 -19.641 1 87.25 130 LEU A N 1
ATOM 1011 C CA . LEU A 1 130 ? -2.449 -35.375 -18.219 1 87.25 130 LEU A CA 1
ATOM 1012 C C . LEU A 1 130 ? -3.223 -36.531 -17.609 1 87.25 130 LEU A C 1
ATOM 1014 O O . LEU A 1 130 ? -2.945 -36.938 -16.484 1 87.25 130 LEU A O 1
ATOM 1018 N N . VAL A 1 131 ? -4.172 -37.062 -18.359 1 88.69 131 VAL A N 1
ATOM 1019 C CA . VAL A 1 131 ? -4.984 -38.188 -17.859 1 88.69 131 VAL A CA 1
ATOM 1020 C C . VAL A 1 131 ? -4.109 -39.438 -17.703 1 88.69 131 VAL A C 1
ATOM 1022 O O . VAL A 1 131 ? -4.227 -40.156 -16.703 1 88.69 131 VAL A O 1
ATOM 1025 N N . LYS A 1 132 ? -3.318 -39.656 -18.641 1 83.75 132 LYS A N 1
ATOM 1026 C CA . LYS A 1 132 ? -2.432 -40.812 -18.562 1 83.75 132 LYS A CA 1
ATOM 1027 C C . LYS A 1 132 ? -1.522 -40.719 -17.344 1 83.75 132 LYS A C 1
ATOM 1029 O O . LYS A 1 132 ? -1.305 -41.719 -16.641 1 83.75 132 LYS A O 1
ATOM 1034 N N . SER A 1 133 ? -1.014 -39.531 -17.203 1 83.38 133 SER A N 1
ATOM 1035 C CA . SER A 1 133 ? -0.186 -39.281 -16.016 1 83.38 133 SER A CA 1
ATOM 1036 C C . SER A 1 133 ? -0.984 -39.5 -14.734 1 83.38 133 SER A C 1
ATOM 1038 O O . SER A 1 133 ? -0.482 -40.094 -13.773 1 83.38 133 SER A O 1
ATOM 1040 N N . MET A 1 134 ? -2.141 -39.031 -14.656 1 85.56 134 MET A N 1
ATOM 1041 C CA . MET A 1 134 ? -3.025 -39.156 -13.508 1 85.56 134 MET A CA 1
ATOM 1042 C C . MET A 1 134 ? -3.264 -40.625 -13.164 1 85.56 134 MET A C 1
ATOM 1044 O O . MET A 1 134 ? -3.186 -41 -12 1 85.56 134 MET A O 1
ATOM 1048 N N . ILE A 1 135 ? -3.506 -41.375 -14.188 1 82.19 135 ILE A N 1
ATOM 1049 C CA . ILE A 1 135 ? -3.793 -42.781 -14.008 1 82.19 135 ILE A CA 1
ATOM 1050 C C . ILE A 1 135 ? -2.535 -43.531 -13.539 1 82.19 135 ILE A C 1
ATOM 1052 O O . ILE A 1 135 ? -2.586 -44.312 -12.602 1 82.19 135 ILE A O 1
ATOM 1056 N N . GLU A 1 136 ? -1.505 -43.219 -14.18 1 77.12 136 GLU A N 1
ATOM 1057 C CA . GLU A 1 136 ? -0.242 -43.875 -13.859 1 77.12 136 GLU A CA 1
ATOM 1058 C C . GLU A 1 136 ? 0.196 -43.562 -12.43 1 77.12 136 GLU A C 1
ATOM 1060 O O . GLU A 1 136 ? 0.75 -44.438 -11.75 1 77.12 136 GLU A O 1
ATOM 1065 N N . CYS A 1 137 ? -0.009 -42.375 -11.977 1 80.19 137 CYS A N 1
ATOM 1066 C CA . CYS A 1 137 ? 0.442 -41.938 -10.648 1 80.19 137 CYS A CA 1
ATOM 1067 C C . CYS A 1 137 ? -0.621 -42.25 -9.594 1 80.19 137 CYS A C 1
ATOM 1069 O O . CYS A 1 137 ? -0.353 -42.125 -8.398 1 80.19 137 CYS A O 1
ATOM 1071 N N . GLY A 1 138 ? -1.754 -42.625 -9.961 1 75.81 138 GLY A N 1
ATOM 1072 C CA . GLY A 1 138 ? -2.814 -42.938 -9.023 1 75.81 138 GLY A CA 1
ATOM 1073 C C . GLY A 1 138 ? -3.377 -41.719 -8.312 1 75.81 138 GLY A C 1
ATOM 1074 O O . GLY A 1 138 ? -3.809 -41.812 -7.164 1 75.81 138 GLY A O 1
ATOM 1075 N N . SER A 1 139 ? -3.305 -40.531 -8.734 1 76.94 139 SER A N 1
ATOM 1076 C CA . SER A 1 139 ? -3.721 -39.281 -8.078 1 76.94 139 SER A CA 1
ATOM 1077 C C . SER A 1 139 ? -5.238 -39.125 -8.078 1 76.94 139 SER A C 1
ATOM 1079 O O . SER A 1 139 ? -5.828 -38.719 -7.09 1 76.94 139 SER A O 1
ATOM 1081 N N . GLY A 1 140 ? -6.016 -39.562 -9.023 1 80.31 140 GLY A N 1
ATOM 1082 C CA . GLY A 1 140 ? -7.449 -39.375 -9.188 1 80.31 140 GLY A CA 1
ATOM 1083 C C . GLY A 1 140 ? -7.828 -37.938 -9.508 1 80.31 140 GLY A C 1
ATOM 1084 O O . GLY A 1 140 ? -9 -37.625 -9.727 1 80.31 140 GLY A O 1
ATOM 1085 N N . THR A 1 141 ? -6.875 -36.969 -9.438 1 87.19 141 THR A N 1
ATOM 1086 C CA . THR A 1 141 ? -7.141 -35.562 -9.719 1 87.19 141 THR A CA 1
ATOM 1087 C C . THR A 1 141 ? -6.523 -35.156 -11.055 1 87.19 141 THR A C 1
ATOM 1089 O O . THR A 1 141 ? -5.316 -35.312 -11.258 1 87.19 141 THR A O 1
ATOM 1092 N N . MET A 1 142 ? -7.371 -34.812 -11.953 1 88.62 142 MET A N 1
ATOM 1093 C CA . MET A 1 142 ? -6.887 -34.219 -13.195 1 88.62 142 MET A CA 1
ATOM 1094 C C . MET A 1 142 ? -6.578 -32.719 -13.016 1 88.62 142 MET A C 1
ATOM 1096 O O . MET A 1 142 ? -7.48 -31.938 -12.758 1 88.62 142 MET A O 1
ATOM 1100 N N . GLU A 1 143 ? -5.363 -32.312 -13.102 1 86.31 143 GLU A N 1
ATOM 1101 C CA . GLU A 1 143 ? -4.934 -30.938 -12.914 1 86.31 143 GLU A CA 1
ATOM 1102 C C . GLU A 1 143 ? -4.625 -30.266 -14.242 1 86.31 143 GLU A C 1
ATOM 1104 O O . GLU A 1 143 ? -3.689 -30.656 -14.945 1 86.31 143 GLU A O 1
ATOM 1109 N N . ILE A 1 144 ? -5.438 -29.281 -14.539 1 87.56 144 ILE A N 1
ATOM 1110 C CA . ILE A 1 144 ? -5.254 -28.531 -15.773 1 87.56 144 ILE A CA 1
ATOM 1111 C C . ILE A 1 144 ? -4.699 -27.141 -15.453 1 87.56 144 ILE A C 1
ATOM 1113 O O . ILE A 1 144 ? -5.191 -26.469 -14.547 1 87.56 144 ILE A O 1
ATOM 1117 N N . LYS A 1 145 ? -3.725 -26.75 -16.156 1 85.06 145 LYS A N 1
ATOM 1118 C CA . LYS A 1 145 ? -3.23 -25.375 -16 1 85.06 145 LYS A CA 1
ATOM 1119 C C . LYS A 1 145 ? -4.176 -24.375 -16.656 1 85.06 145 LYS A C 1
ATOM 1121 O O . LYS A 1 145 ? -4.629 -24.578 -17.781 1 85.06 145 LYS A O 1
ATOM 1126 N N . TYR A 1 146 ? -4.387 -23.297 -15.898 1 89.75 146 TYR A N 1
ATOM 1127 C CA . TYR A 1 146 ? -5.25 -22.25 -16.422 1 89.75 146 TYR A CA 1
ATOM 1128 C C . TYR A 1 146 ? -4.664 -21.656 -17.703 1 89.75 146 TYR A C 1
ATOM 1130 O O . TYR A 1 146 ? -5.398 -21.281 -18.609 1 89.75 146 TYR A O 1
ATOM 1138 N N . SER A 1 147 ? -3.344 -21.656 -17.828 1 83.31 147 SER A N 1
ATOM 1139 C CA . SER A 1 147 ? -2.662 -21.078 -18.969 1 83.31 147 SER A CA 1
ATOM 1140 C C . SER A 1 147 ? -2.982 -21.844 -20.25 1 83.31 147 SER A C 1
ATOM 1142 O O . SER A 1 147 ? -2.998 -21.266 -21.344 1 83.31 147 SER A O 1
ATOM 1144 N N . TYR A 1 148 ? -3.285 -23.156 -20.109 1 87.19 148 TYR A N 1
ATOM 1145 C CA . TYR A 1 148 ? -3.656 -23.938 -21.281 1 87.19 148 TYR A CA 1
ATOM 1146 C C . TYR A 1 148 ? -5.035 -23.547 -21.797 1 87.19 148 TYR A C 1
ATOM 1148 O O . TYR A 1 148 ? -5.273 -23.516 -23 1 87.19 148 TYR A O 1
ATOM 1156 N N . LEU A 1 149 ? -5.84 -23.328 -20.797 1 89.06 149 LEU A N 1
ATOM 1157 C CA . LEU A 1 149 ? -7.176 -22.875 -21.172 1 89.06 149 LEU A CA 1
ATOM 1158 C C . LEU A 1 149 ? -7.117 -21.547 -21.906 1 89.06 149 LEU A C 1
ATOM 1160 O O . LEU A 1 149 ? -7.762 -21.375 -22.953 1 89.06 149 LEU A O 1
ATOM 1164 N N . GLU A 1 150 ? -6.34 -20.625 -21.391 1 86.19 150 GLU A N 1
ATOM 1165 C CA . GLU A 1 150 ? -6.191 -19.297 -21.984 1 86.19 150 GLU A CA 1
ATOM 1166 C C . GLU A 1 150 ? -5.605 -19.391 -23.391 1 86.19 150 GLU A C 1
ATOM 1168 O O . GLU A 1 150 ? -6.035 -18.688 -24.297 1 86.19 150 GLU A O 1
ATOM 1173 N N . TRP A 1 151 ? -4.648 -20.312 -23.5 1 83.75 151 TRP A N 1
ATOM 1174 C CA . TRP A 1 151 ? -3.961 -20.5 -24.766 1 83.75 151 TRP A CA 1
ATOM 1175 C C . TRP A 1 151 ? -4.91 -21.078 -25.812 1 83.75 151 TRP A C 1
ATOM 1177 O O . TRP A 1 151 ? -4.891 -20.641 -26.969 1 83.75 151 TRP A O 1
ATOM 1187 N N . HIS A 1 152 ? -5.734 -21.969 -25.422 1 87.44 152 HIS A N 1
ATOM 1188 C CA . HIS A 1 152 ? -6.633 -22.656 -26.359 1 87.44 152 HIS A CA 1
ATOM 1189 C C . HIS A 1 152 ? -7.828 -21.766 -26.703 1 87.44 152 HIS A C 1
ATOM 1191 O O . HIS A 1 152 ? -8.211 -21.672 -27.875 1 87.44 152 HIS A O 1
ATOM 1197 N N . ASN A 1 153 ? -8.422 -21.266 -25.688 1 89.12 153 ASN A N 1
ATOM 1198 C CA . ASN A 1 153 ? -9.609 -20.422 -25.844 1 89.12 153 ASN A CA 1
ATOM 1199 C C . ASN A 1 153 ? -9.797 -19.484 -24.656 1 89.12 153 ASN A C 1
ATOM 1201 O O . ASN A 1 153 ? -10.352 -19.875 -23.625 1 89.12 153 ASN A O 1
ATOM 1205 N N . LYS A 1 154 ? -9.523 -18.25 -24.984 1 86.25 154 LYS A N 1
ATOM 1206 C CA . LYS A 1 154 ? -9.57 -17.25 -23.922 1 86.25 154 LYS A CA 1
ATOM 1207 C C . LYS A 1 154 ? -10.984 -17.094 -23.375 1 86.25 154 LYS A C 1
ATOM 1209 O O . LYS A 1 154 ? -11.172 -16.875 -22.172 1 86.25 154 LYS A O 1
ATOM 1214 N N . ASN A 1 155 ? -11.891 -17.156 -24.203 1 86.62 155 ASN A N 1
ATOM 1215 C CA . ASN A 1 155 ? -13.273 -17.047 -23.766 1 86.62 155 ASN A CA 1
ATOM 1216 C C . ASN A 1 155 ? -13.664 -18.172 -22.812 1 86.62 155 ASN A C 1
ATOM 1218 O O . ASN A 1 155 ? -14.367 -17.953 -21.828 1 86.62 155 ASN A O 1
ATOM 1222 N N . LEU A 1 156 ? -13.195 -19.359 -23.141 1 89.88 156 LEU A N 1
ATOM 1223 C CA . LEU A 1 156 ? -13.422 -20.484 -22.25 1 89.88 156 LEU A CA 1
ATOM 1224 C C . LEU A 1 156 ? -12.781 -20.25 -20.891 1 89.88 156 LEU A C 1
ATOM 1226 O O . LEU A 1 156 ? -13.414 -20.469 -19.859 1 89.88 156 LEU A O 1
ATOM 1230 N N . ALA A 1 157 ? -11.562 -19.766 -20.938 1 90.44 157 ALA A N 1
ATOM 1231 C CA . ALA A 1 157 ? -10.844 -19.484 -19.688 1 90.44 157 ALA A CA 1
ATOM 1232 C C . ALA A 1 157 ? -11.609 -18.484 -18.828 1 90.44 157 ALA A C 1
ATOM 1234 O O . ALA A 1 157 ? -11.828 -18.719 -17.641 1 90.44 157 ALA A O 1
ATOM 1235 N N . MET A 1 158 ? -12.016 -17.422 -19.406 1 89.31 158 MET A N 1
ATOM 1236 C CA . MET A 1 158 ? -12.742 -16.375 -18.688 1 89.31 158 MET A CA 1
ATOM 1237 C C . MET A 1 158 ? -14.055 -16.906 -18.141 1 89.31 158 MET A C 1
ATOM 1239 O O . MET A 1 158 ? -14.445 -16.562 -17.016 1 89.31 158 MET A O 1
ATOM 1243 N N . LYS A 1 159 ? -14.766 -17.766 -18.891 1 86.25 159 LYS A N 1
ATOM 1244 C CA . LYS A 1 159 ? -16.031 -18.344 -18.453 1 86.25 159 LYS A CA 1
ATOM 1245 C C . LYS A 1 159 ? -15.828 -19.297 -17.281 1 86.25 159 LYS A C 1
ATOM 1247 O O . LYS A 1 159 ? -16.672 -19.359 -16.391 1 86.25 159 LYS A O 1
ATOM 1252 N N . MET A 1 160 ? -14.75 -19.953 -17.359 1 87.5 160 MET A N 1
ATOM 1253 C CA . MET A 1 160 ? -14.453 -20.891 -16.297 1 87.5 160 MET A CA 1
ATOM 1254 C C . MET A 1 160 ? -14.203 -20.156 -14.977 1 87.5 160 MET A C 1
ATOM 1256 O O . MET A 1 160 ? -14.586 -20.641 -13.906 1 87.5 160 MET A O 1
ATOM 1260 N N . CYS A 1 161 ? -13.609 -19.031 -15.078 1 85.31 161 CYS A N 1
ATOM 1261 C CA . CYS A 1 161 ? -13.352 -18.234 -13.891 1 85.31 161 CYS A CA 1
ATOM 1262 C C . CYS A 1 161 ? -14.656 -17.75 -13.25 1 85.31 161 CYS A C 1
ATOM 1264 O O . CYS A 1 161 ? -14.727 -17.578 -12.031 1 85.31 161 CYS A O 1
ATOM 1266 N N . ARG A 1 162 ? -15.625 -17.609 -14.016 1 81.06 162 ARG A N 1
ATOM 1267 C CA . ARG A 1 162 ? -16.922 -17.125 -13.539 1 81.06 162 ARG A CA 1
ATOM 1268 C C . ARG A 1 162 ? -17.922 -18.266 -13.438 1 81.06 162 ARG A C 1
ATOM 1270 O O . ARG A 1 162 ? -19.141 -18.016 -13.352 1 81.06 162 ARG A O 1
ATOM 1277 N N . ALA A 1 163 ? -17.453 -19.453 -13.484 1 80.19 163 ALA A N 1
ATOM 1278 C CA . ALA A 1 163 ? -18.344 -20.609 -13.633 1 80.19 163 ALA A CA 1
ATOM 1279 C C . ALA A 1 163 ? -19.203 -20.797 -12.383 1 80.19 163 ALA A C 1
ATOM 1281 O O . ALA A 1 163 ? -18.719 -20.656 -11.258 1 80.19 163 ALA A O 1
ATOM 1282 N N . SER A 1 164 ? -20.484 -21 -12.656 1 75.44 164 SER A N 1
ATOM 1283 C CA . SER A 1 164 ? -21.422 -21.344 -11.586 1 75.44 164 SER A CA 1
ATOM 1284 C C . SER A 1 164 ? -21.156 -22.75 -11.07 1 75.44 164 SER A C 1
ATOM 1286 O O . SER A 1 164 ? -20.5 -23.547 -11.734 1 75.44 164 SER A O 1
ATOM 1288 N N . PRO A 1 165 ? -21.609 -23.031 -9.883 1 76.31 165 PRO A N 1
ATOM 1289 C CA . PRO A 1 165 ? -21.453 -24.391 -9.375 1 76.31 165 PRO A CA 1
ATOM 1290 C C . PRO A 1 165 ? -22.031 -25.453 -10.312 1 76.31 165 PRO A C 1
ATOM 1292 O O . PRO A 1 165 ? -21.469 -26.547 -10.438 1 76.31 165 PRO A O 1
ATOM 1295 N N . THR A 1 166 ? -23.125 -25.141 -10.93 1 79.88 166 THR A N 1
ATOM 1296 C CA . THR A 1 166 ? -23.734 -26.078 -11.867 1 79.88 166 THR A CA 1
ATOM 1297 C C . THR A 1 166 ? -22.812 -26.328 -13.062 1 79.88 166 THR A C 1
ATOM 1299 O O . THR A 1 166 ? -22.641 -27.469 -13.5 1 79.88 166 THR A O 1
ATOM 1302 N N . LEU A 1 167 ? -22.312 -25.234 -13.547 1 85.69 167 LEU A N 1
ATOM 1303 C CA . LEU A 1 167 ? -21.406 -25.375 -14.68 1 85.69 167 LEU A CA 1
ATOM 1304 C C . LEU A 1 167 ? -20.156 -26.172 -14.281 1 85.69 167 LEU A C 1
ATOM 1306 O O . LEU A 1 167 ? -19.688 -27 -15.047 1 85.69 167 LEU A O 1
ATOM 1310 N N . ILE A 1 168 ? -19.688 -25.969 -13.078 1 85.62 168 ILE A N 1
ATOM 1311 C CA . ILE A 1 168 ? -18.516 -26.672 -12.602 1 85.62 168 ILE A CA 1
ATOM 1312 C C . ILE A 1 168 ? -18.781 -28.172 -12.578 1 85.62 168 ILE A C 1
ATOM 1314 O O . ILE A 1 168 ? -17.922 -28.969 -12.977 1 85.62 168 ILE A O 1
ATOM 1318 N N . THR A 1 169 ? -19.938 -28.531 -12.117 1 86.19 169 THR A N 1
ATOM 1319 C CA . THR A 1 169 ? -20.312 -29.938 -12.07 1 86.19 169 THR A CA 1
ATOM 1320 C C . THR A 1 169 ? -20.344 -30.531 -13.477 1 86.19 169 THR A C 1
ATOM 1322 O O . THR A 1 169 ? -19.891 -31.656 -13.695 1 86.19 169 THR A O 1
ATOM 1325 N N . ARG A 1 170 ? -20.875 -29.781 -14.367 1 88.06 170 ARG A N 1
ATOM 1326 C CA . ARG A 1 170 ? -20.938 -30.219 -15.758 1 88.06 170 ARG A CA 1
ATOM 1327 C C . ARG A 1 170 ? -19.531 -30.406 -16.328 1 88.06 170 ARG A C 1
ATOM 1329 O O . ARG A 1 170 ? -19.281 -31.391 -17.047 1 88.06 170 ARG A O 1
ATOM 1336 N N . LEU A 1 171 ? -18.734 -29.516 -16.078 1 92.19 171 LEU A N 1
ATOM 1337 C CA . LEU A 1 171 ? -17.375 -29.578 -16.594 1 92.19 171 LEU A CA 1
ATOM 1338 C C . LEU A 1 171 ? -16.609 -30.75 -15.984 1 92.19 171 LEU A C 1
ATOM 1340 O O . LEU A 1 171 ? -15.836 -31.422 -16.672 1 92.19 171 LEU A O 1
ATOM 1344 N N . LYS A 1 172 ? -16.812 -30.953 -14.711 1 91.69 172 LYS A N 1
ATOM 1345 C CA . LYS A 1 172 ? -16.203 -32.094 -14.047 1 91.69 172 LYS A CA 1
ATOM 1346 C C . LYS A 1 172 ? -16.656 -33.406 -14.688 1 91.69 172 LYS A C 1
ATOM 1348 O O . LYS A 1 172 ? -15.852 -34.312 -14.898 1 91.69 172 LYS A O 1
ATOM 1353 N N . SER A 1 173 ? -17.938 -33.469 -14.938 1 91.38 173 SER A N 1
ATOM 1354 C CA . SER A 1 173 ? -18.484 -34.656 -15.578 1 91.38 173 SER A CA 1
ATOM 1355 C C . SER A 1 173 ? -17.891 -34.844 -16.969 1 91.38 173 SER A C 1
ATOM 1357 O O . SER A 1 173 ? -17.625 -35.969 -17.375 1 91.38 173 SER A O 1
ATOM 1359 N N . CYS A 1 174 ? -17.781 -33.781 -17.656 1 93.31 174 CYS A N 1
ATOM 1360 C CA . CYS A 1 174 ? -17.188 -33.812 -18.984 1 93.31 174 CYS A CA 1
ATOM 1361 C C . CYS A 1 174 ? -15.75 -34.344 -18.906 1 93.31 174 CYS A C 1
ATOM 1363 O O . CYS A 1 174 ? -15.352 -35.188 -19.703 1 93.31 174 CYS A O 1
ATOM 1365 N N . ALA A 1 175 ? -14.969 -33.812 -17.984 1 93.56 175 ALA A N 1
ATOM 1366 C CA . ALA A 1 175 ? -13.578 -34.219 -17.812 1 93.56 175 ALA A CA 1
ATOM 1367 C C . ALA A 1 175 ? -13.477 -35.688 -17.406 1 93.56 175 ALA A C 1
ATOM 1369 O O . ALA A 1 175 ? -12.578 -36.406 -17.844 1 93.56 175 ALA A O 1
ATOM 1370 N N . LYS A 1 176 ? -14.359 -36.062 -16.547 1 92.94 176 LYS A N 1
ATOM 1371 C CA . LYS A 1 176 ? -14.398 -37.469 -16.109 1 92.94 176 LYS A CA 1
ATOM 1372 C C . LYS A 1 176 ? -14.672 -38.406 -17.281 1 92.94 176 LYS A C 1
ATOM 1374 O O . LYS A 1 176 ? -14.008 -39.438 -17.422 1 92.94 176 LYS A O 1
ATOM 1379 N N . SER A 1 177 ? -15.656 -38.031 -18.062 1 93.12 177 SER A N 1
ATOM 1380 C CA . SER A 1 177 ? -15.977 -38.844 -19.25 1 93.12 177 SER A CA 1
ATOM 1381 C C . SER A 1 177 ? -14.789 -38.906 -20.203 1 93.12 177 SER A C 1
ATOM 1383 O O . SER A 1 177 ? -14.539 -39.938 -20.812 1 93.12 177 SER A O 1
ATOM 1385 N N . PHE A 1 178 ? -14.172 -37.844 -20.344 1 94.31 178 PHE A N 1
ATOM 1386 C CA . PHE A 1 178 ? -12.984 -37.812 -21.188 1 94.31 178 PHE A CA 1
ATOM 1387 C C . PHE A 1 178 ? -11.891 -38.719 -20.641 1 94.31 178 PHE A C 1
ATOM 1389 O O . PHE A 1 178 ? -11.266 -39.469 -21.375 1 94.31 178 PHE A O 1
ATOM 1396 N N . ALA A 1 179 ? -11.648 -38.594 -19.375 1 92.56 179 ALA A N 1
ATOM 1397 C CA . ALA A 1 179 ? -10.641 -39.438 -18.719 1 92.56 179 ALA A CA 1
ATOM 1398 C C . ALA A 1 179 ? -10.969 -40.938 -18.906 1 92.56 179 ALA A C 1
ATOM 1400 O O . ALA A 1 179 ? -10.07 -41.75 -19.141 1 92.56 179 ALA A O 1
ATOM 1401 N N . HIS A 1 180 ? -12.211 -41.25 -18.812 1 91.12 180 HIS A N 1
ATOM 1402 C CA . HIS A 1 180 ? -12.656 -42.625 -19.016 1 91.12 180 HIS A CA 1
ATOM 1403 C C . HIS A 1 180 ? -12.391 -43.094 -20.453 1 91.12 180 HIS A C 1
ATOM 1405 O O . HIS A 1 180 ? -11.945 -44.219 -20.672 1 91.12 180 HIS A O 1
ATOM 1411 N N . SER A 1 181 ? -12.648 -42.219 -21.328 1 90.94 181 SER A N 1
ATOM 1412 C CA . SER A 1 181 ? -12.422 -42.562 -22.734 1 90.94 181 SER A CA 1
ATOM 1413 C C . SER A 1 181 ? -10.938 -42.781 -23.016 1 90.94 181 SER A C 1
ATOM 1415 O O . SER A 1 181 ? -10.57 -43.688 -23.75 1 90.94 181 SER A O 1
ATOM 1417 N N . VAL A 1 182 ? -10.148 -41.938 -22.469 1 90.06 182 VAL A N 1
ATOM 1418 C CA . VAL A 1 182 ? -8.703 -42.062 -22.656 1 90.06 182 VAL A CA 1
ATOM 1419 C C . VAL A 1 182 ? -8.203 -43.344 -22.031 1 90.06 182 VAL A C 1
ATOM 1421 O O . VAL A 1 182 ? -7.355 -44.031 -22.609 1 90.06 182 VAL A O 1
ATOM 1424 N N . TRP A 1 183 ? -8.68 -43.656 -20.906 1 88.19 183 TRP A N 1
ATOM 1425 C CA . TRP A 1 183 ? -8.297 -44.906 -20.219 1 88.19 183 TRP A CA 1
ATOM 1426 C C . TRP A 1 183 ? -8.68 -46.125 -21.047 1 88.19 183 TRP A C 1
ATOM 1428 O O . TRP A 1 183 ? -7.875 -47.031 -21.219 1 88.19 183 TRP A O 1
ATOM 1438 N N . GLU A 1 184 ? -9.812 -46.125 -21.625 1 85.44 184 GLU A N 1
ATOM 1439 C CA . GLU A 1 184 ? -10.32 -47.25 -22.391 1 85.44 184 GLU A CA 1
ATOM 1440 C C . GLU A 1 184 ? -9.531 -47.438 -23.688 1 85.44 184 GLU A C 1
ATOM 1442 O O . GLU A 1 184 ? -9.273 -48.562 -24.125 1 85.44 184 GLU A O 1
ATOM 1447 N N . THR A 1 185 ? -9.109 -46.344 -24.219 1 83.81 185 THR A N 1
ATOM 1448 C CA . THR A 1 185 ? -8.484 -46.406 -25.531 1 83.81 185 THR A CA 1
ATOM 1449 C C . THR A 1 185 ? -6.977 -46.594 -25.406 1 83.81 185 THR A C 1
ATOM 1451 O O . THR A 1 185 ? -6.367 -47.312 -26.203 1 83.81 185 THR A O 1
ATOM 1454 N N . ASP A 1 186 ? -6.426 -45.969 -24.406 1 78.5 186 ASP A N 1
ATOM 1455 C CA . ASP A 1 186 ? -4.977 -45.812 -24.453 1 78.5 186 ASP A CA 1
ATOM 1456 C C . ASP A 1 186 ? -4.316 -46.594 -23.297 1 78.5 186 ASP A C 1
ATOM 1458 O O . ASP A 1 186 ? -3.119 -46.875 -23.344 1 78.5 186 ASP A O 1
ATOM 1462 N N . CYS A 1 187 ? -5.012 -46.75 -22.172 1 70.06 187 CYS A N 1
ATOM 1463 C CA . CYS A 1 187 ? -4.344 -47.25 -20.969 1 70.06 187 CYS A CA 1
ATOM 1464 C C . CYS A 1 187 ? -4.906 -48.594 -20.562 1 70.06 187 CYS A C 1
ATOM 1466 O O . CYS A 1 187 ? -4.527 -49.125 -19.516 1 70.06 187 CYS A O 1
ATOM 1468 N N . LYS A 1 188 ? -5.875 -49.031 -21.141 1 66.88 188 LYS A N 1
ATOM 1469 C CA . LYS A 1 188 ? -6.598 -50.219 -20.641 1 66.88 188 LYS A CA 1
ATOM 1470 C C . LYS A 1 188 ? -5.637 -51.312 -20.266 1 66.88 188 LYS A C 1
ATOM 1472 O O . LYS A 1 188 ? -4.801 -51.719 -21.062 1 66.88 188 LYS A O 1
ATOM 1477 N N . ALA A 1 189 ? -5.582 -51.406 -19.016 1 64 189 ALA A N 1
ATOM 1478 C CA . ALA A 1 189 ? -4.727 -52.375 -18.344 1 64 189 ALA A CA 1
ATOM 1479 C C . ALA A 1 189 ? -5.188 -53.812 -18.641 1 64 189 ALA A C 1
ATOM 1481 O O . ALA A 1 189 ? -6.367 -54.031 -18.922 1 64 189 ALA A O 1
ATOM 1482 N N . SER A 1 190 ? -4.211 -54.656 -18.766 1 64.06 190 SER A N 1
ATOM 1483 C CA . SER A 1 190 ? -4.488 -56.062 -19.031 1 64.06 190 SER A CA 1
ATOM 1484 C C . SER A 1 190 ? -4.984 -56.781 -17.797 1 64.06 190 SER A C 1
ATOM 1486 O O . SER A 1 190 ? -5.742 -57.75 -17.891 1 64.06 190 SER A O 1
ATOM 1488 N N . SER A 1 191 ? -4.668 -56.219 -16.656 1 74.88 191 SER A N 1
ATOM 1489 C CA . SER A 1 191 ? -5.02 -56.969 -15.445 1 74.88 191 SER A CA 1
ATOM 1490 C C . SER A 1 191 ? -6.309 -56.438 -14.828 1 74.88 191 SER A C 1
ATOM 1492 O O . SER A 1 191 ? -6.59 -55.25 -14.883 1 74.88 191 SER A O 1
ATOM 1494 N N . THR A 1 192 ? -7.172 -57.375 -14.367 1 78.06 192 THR A N 1
ATOM 1495 C CA . THR A 1 192 ? -8.453 -57.062 -13.734 1 78.06 192 THR A CA 1
ATOM 1496 C C . THR A 1 192 ? -8.25 -56.188 -12.508 1 78.06 192 THR A C 1
ATOM 1498 O O . THR A 1 192 ? -9.047 -55.281 -12.25 1 78.06 192 THR A O 1
ATOM 1501 N N . GLU A 1 193 ? -7.207 -56.438 -11.758 1 77.19 193 GLU A N 1
ATOM 1502 C CA . GLU A 1 193 ? -6.934 -55.656 -10.547 1 77.19 193 GLU A CA 1
ATOM 1503 C C . GLU A 1 193 ? -6.652 -54.188 -10.867 1 77.19 193 GLU A C 1
ATOM 1505 O O . GLU A 1 193 ? -7.145 -53.281 -10.188 1 77.19 193 GLU A O 1
ATOM 1510 N N . GLU A 1 194 ? -5.887 -54.031 -11.922 1 78.06 194 GLU A N 1
ATOM 1511 C CA . GLU A 1 194 ? -5.555 -52.688 -12.336 1 78.06 194 GLU A CA 1
ATOM 1512 C C . GLU A 1 194 ? -6.781 -51.969 -12.883 1 78.06 194 GLU A C 1
ATOM 1514 O O . GLU A 1 194 ? -6.945 -50.75 -12.672 1 78.06 194 GLU A O 1
ATOM 1519 N N . MET A 1 195 ? -7.637 -52.75 -13.508 1 83.12 195 MET A N 1
ATOM 1520 C CA . MET A 1 195 ? -8.859 -52.156 -14.047 1 83.12 195 MET A CA 1
ATOM 1521 C C . MET A 1 195 ? -9.773 -51.656 -12.93 1 83.12 195 MET A C 1
ATOM 1523 O O . MET A 1 195 ? -10.352 -50.594 -13.023 1 83.12 195 MET A O 1
ATOM 1527 N N . GLU A 1 196 ? -9.859 -52.5 -11.898 1 81.81 196 GLU A N 1
ATOM 1528 C CA . GLU A 1 196 ? -10.695 -52.125 -10.758 1 81.81 196 GLU A CA 1
ATOM 1529 C C . GLU A 1 196 ? -10.117 -50.906 -10.047 1 81.81 196 GLU A C 1
ATOM 1531 O O . GLU A 1 196 ? -10.867 -50.031 -9.578 1 81.81 196 GLU A O 1
ATOM 1536 N N . ARG A 1 197 ? -8.883 -50.844 -9.977 1 82.94 197 ARG A N 1
ATOM 1537 C CA . ARG A 1 197 ? -8.219 -49.719 -9.32 1 82.94 197 ARG A CA 1
ATOM 1538 C C . ARG A 1 197 ? -8.508 -48.438 -10.055 1 82.94 197 ARG A C 1
ATOM 1540 O O . ARG A 1 197 ? -8.836 -47.406 -9.43 1 82.94 197 ARG A O 1
ATOM 1547 N N . VAL A 1 198 ? -8.352 -48.406 -11.336 1 84.94 198 VAL A N 1
ATOM 1548 C CA . VAL A 1 198 ? -8.547 -47.219 -12.133 1 84.94 198 VAL A CA 1
ATOM 1549 C C . VAL A 1 198 ? -10.016 -46.812 -12.109 1 84.94 198 VAL A C 1
ATOM 1551 O O . VAL A 1 198 ? -10.336 -45.625 -12.039 1 84.94 198 VAL A O 1
ATOM 1554 N N . GLU A 1 199 ? -10.875 -47.812 -12.117 1 83.31 199 GLU A N 1
ATOM 1555 C CA . GLU A 1 199 ? -12.305 -47.531 -12.055 1 83.31 199 GLU A CA 1
ATOM 1556 C C . GLU A 1 199 ? -12.672 -46.844 -10.742 1 83.31 199 GLU A C 1
ATOM 1558 O O . GLU A 1 199 ? -13.477 -45.906 -10.734 1 83.31 199 GLU A O 1
ATOM 1563 N N . ASN A 1 200 ? -12.117 -47.344 -9.711 1 84.31 200 ASN A N 1
ATOM 1564 C CA . ASN A 1 200 ? -12.375 -46.75 -8.414 1 84.31 200 ASN A CA 1
ATOM 1565 C C . ASN A 1 200 ? -11.805 -45.312 -8.336 1 84.31 200 ASN A C 1
ATOM 1567 O O . ASN A 1 200 ? -12.406 -44.438 -7.73 1 84.31 200 ASN A O 1
ATOM 1571 N N . MET A 1 201 ? -10.68 -45.156 -8.875 1 85.31 201 MET A N 1
ATOM 1572 C CA . MET A 1 201 ? -10.055 -43.812 -8.93 1 85.31 201 MET A CA 1
ATOM 1573 C C . MET A 1 201 ? -10.93 -42.844 -9.695 1 85.31 201 MET A C 1
ATOM 1575 O O . MET A 1 201 ? -11.102 -41.688 -9.266 1 85.31 201 MET A O 1
ATOM 1579 N N . LEU A 1 202 ? -11.5 -43.281 -10.742 1 86.12 202 LEU A N 1
ATOM 1580 C CA . LEU A 1 202 ? -12.305 -42.406 -11.594 1 86.12 202 LEU A CA 1
ATOM 1581 C C . LEU A 1 202 ? -13.648 -42.094 -10.945 1 86.12 202 LEU A C 1
ATOM 1583 O O . LEU A 1 202 ? -14.266 -41.094 -11.25 1 86.12 202 LEU A O 1
ATOM 1587 N N . LYS A 1 203 ? -14.078 -43 -10.016 1 84.06 203 LYS A N 1
ATOM 1588 C CA . LYS A 1 203 ? -15.297 -42.719 -9.258 1 84.06 203 LYS A CA 1
ATOM 1589 C C . LYS A 1 203 ? -15.102 -41.531 -8.344 1 84.06 203 LYS A C 1
ATOM 1591 O O . LYS A 1 203 ? -16.047 -40.75 -8.102 1 84.06 203 LYS A O 1
ATOM 1596 N N . GLN A 1 204 ? -13.883 -41.344 -7.863 1 85.56 204 GLN A N 1
ATOM 1597 C CA . GLN A 1 204 ? -13.555 -40.219 -6.996 1 85.56 204 GLN A CA 1
ATOM 1598 C C . GLN A 1 204 ? -12.812 -39.125 -7.762 1 85.56 204 GLN A C 1
ATOM 1600 O O . GLN A 1 204 ? -11.945 -38.469 -7.207 1 85.56 204 GLN A O 1
ATOM 1605 N N . PHE A 1 205 ? -13.203 -39 -8.969 1 89.88 205 PHE A N 1
ATOM 1606 C CA . PHE A 1 205 ? -12.516 -38.094 -9.883 1 89.88 205 PHE A CA 1
ATOM 1607 C C . PHE A 1 205 ? -12.641 -36.656 -9.414 1 89.88 205 PHE A C 1
ATOM 1609 O O . PHE A 1 205 ? -13.727 -36.219 -9.023 1 89.88 205 PHE A O 1
ATOM 1616 N N . ARG A 1 206 ? -11.508 -36 -9.406 1 89.69 206 ARG A N 1
ATOM 1617 C CA . ARG A 1 206 ? -11.477 -34.562 -9.102 1 89.69 206 ARG A CA 1
ATOM 1618 C C . ARG A 1 206 ? -10.828 -33.781 -10.242 1 89.69 206 ARG A C 1
ATOM 1620 O O . ARG A 1 206 ? -9.891 -34.281 -10.875 1 89.69 206 ARG A O 1
ATOM 1627 N N . LEU A 1 207 ? -11.469 -32.594 -10.523 1 90.5 207 LEU A N 1
ATOM 1628 C CA . LEU A 1 207 ? -10.922 -31.688 -11.508 1 90.5 207 LEU A CA 1
ATOM 1629 C C . LEU A 1 207 ? -10.344 -30.438 -10.836 1 90.5 207 LEU A C 1
ATOM 1631 O O . LEU A 1 207 ? -11.023 -29.797 -10.039 1 90.5 207 LEU A O 1
ATOM 1635 N N . ALA A 1 208 ? -9.047 -30.172 -11.047 1 88.12 208 ALA A N 1
ATOM 1636 C CA . ALA A 1 208 ? -8.391 -29 -10.492 1 88.12 208 ALA A CA 1
ATOM 1637 C C . ALA A 1 208 ? -7.777 -28.141 -11.594 1 88.12 208 ALA A C 1
ATOM 1639 O O . ALA A 1 208 ? -7.109 -28.656 -12.492 1 88.12 208 ALA A O 1
ATOM 1640 N N . ILE A 1 209 ? -8.117 -26.844 -11.539 1 88 209 ILE A N 1
ATOM 1641 C CA . ILE A 1 209 ? -7.492 -25.906 -12.461 1 88 209 ILE A CA 1
ATOM 1642 C C . ILE A 1 209 ? -6.426 -25.094 -11.719 1 88 209 ILE A C 1
ATOM 1644 O O . ILE A 1 209 ? -6.754 -24.234 -10.898 1 88 209 ILE A O 1
ATOM 1648 N N . GLU A 1 210 ? -5.254 -25.312 -12.078 1 83.06 210 GLU A N 1
ATOM 1649 C CA . GLU A 1 210 ? -4.133 -24.656 -11.406 1 83.06 210 GLU A CA 1
ATOM 1650 C C . GLU A 1 210 ? -3.893 -23.25 -11.969 1 83.06 210 GLU A C 1
ATOM 1652 O O . GLU A 1 210 ? -3.846 -23.078 -13.188 1 83.06 210 GLU A O 1
ATOM 1657 N N . GLY A 1 211 ? -3.734 -22.328 -11.031 1 80.75 211 GLY A N 1
ATOM 1658 C CA . GLY A 1 211 ? -3.402 -20.969 -11.438 1 80.75 211 GLY A CA 1
ATOM 1659 C C . GLY A 1 211 ? -4.613 -20.156 -11.859 1 80.75 211 GLY A C 1
ATOM 1660 O O . GLY A 1 211 ? -4.473 -19.125 -12.508 1 80.75 211 GLY A O 1
ATOM 1661 N N . MET A 1 212 ? -5.715 -20.688 -11.617 1 86.75 212 MET A N 1
ATOM 1662 C CA . MET A 1 212 ? -6.922 -19.953 -11.992 1 86.75 212 MET A CA 1
ATOM 1663 C C . MET A 1 212 ? -7.109 -18.734 -11.102 1 86.75 212 MET A C 1
ATOM 1665 O O . MET A 1 212 ? -7.121 -18.844 -9.875 1 86.75 212 MET A O 1
ATOM 1669 N N . PRO A 1 213 ? -7.227 -17.594 -11.734 1 87.31 213 PRO A N 1
ATOM 1670 C CA . PRO A 1 213 ? -7.48 -16.391 -10.938 1 87.31 213 PRO A CA 1
ATOM 1671 C C . PRO A 1 213 ? -8.914 -16.328 -10.422 1 87.31 213 PRO A C 1
ATOM 1673 O O . PRO A 1 213 ? -9.781 -17.062 -10.883 1 87.31 213 PRO A O 1
ATOM 1676 N N . LYS A 1 214 ? -9.156 -15.508 -9.43 1 84.69 214 LYS A N 1
ATOM 1677 C CA . LYS A 1 214 ? -10.5 -15.281 -8.898 1 84.69 214 LYS A CA 1
ATOM 1678 C C . LYS A 1 214 ? -11.398 -14.617 -9.938 1 84.69 214 LYS A C 1
ATOM 1680 O O . LYS A 1 214 ? -12.602 -14.859 -9.969 1 84.69 214 LYS A O 1
ATOM 1685 N N . SER A 1 215 ? -10.773 -13.781 -10.727 1 89.44 215 SER A N 1
ATOM 1686 C CA . SER A 1 215 ? -11.492 -13.109 -11.805 1 89.44 215 SER A CA 1
ATOM 1687 C C . SER A 1 215 ? -10.586 -12.883 -13.008 1 89.44 215 SER A C 1
ATOM 1689 O O . SER A 1 215 ? -9.383 -12.672 -12.852 1 89.44 215 SER A O 1
ATOM 1691 N N . HIS A 1 216 ? -11.172 -13.039 -14.078 1 92.31 216 HIS A N 1
ATOM 1692 C CA . HIS A 1 216 ? -10.5 -12.797 -15.352 1 92.31 216 HIS A CA 1
ATOM 1693 C C . HIS A 1 216 ? -11.438 -12.141 -16.359 1 92.31 216 HIS A C 1
ATOM 1695 O O . HIS A 1 216 ? -12.461 -12.727 -16.734 1 92.31 216 HIS A O 1
ATOM 1701 N N . LYS A 1 217 ? -11.141 -10.945 -16.719 1 92 217 LYS A N 1
ATOM 1702 C CA . LYS A 1 217 ? -12 -10.211 -17.656 1 92 217 LYS A CA 1
ATOM 1703 C C . LYS A 1 217 ? -11.172 -9.273 -18.531 1 92 217 LYS A C 1
ATOM 1705 O O . LYS A 1 217 ? -9.969 -9.117 -18.328 1 92 217 LYS A O 1
ATOM 1710 N N . THR A 1 218 ? -11.828 -8.773 -19.547 1 93.19 218 THR A N 1
ATOM 1711 C CA . THR A 1 218 ? -11.188 -7.773 -20.391 1 93.19 218 THR A CA 1
ATOM 1712 C C . THR A 1 218 ? -11.297 -6.383 -19.766 1 93.19 218 THR A C 1
ATOM 1714 O O . THR A 1 218 ? -12.117 -6.16 -18.875 1 93.19 218 THR A O 1
ATOM 1717 N N . LEU A 1 219 ? -10.484 -5.402 -20.234 1 96.19 219 LEU A N 1
ATOM 1718 C CA . LEU A 1 219 ? -10.484 -4.055 -19.672 1 96.19 219 LEU A CA 1
ATOM 1719 C C . LEU A 1 219 ? -11.836 -3.383 -19.875 1 96.19 219 LEU A C 1
ATOM 1721 O O . LEU A 1 219 ? -12.367 -2.75 -18.969 1 96.19 219 LEU A O 1
ATOM 1725 N N . PRO A 1 220 ? -12.422 -3.492 -21.062 1 94.94 220 PRO A N 1
ATOM 1726 C CA . PRO A 1 220 ? -13.742 -2.871 -21.219 1 94.94 220 PRO A CA 1
ATOM 1727 C C . PRO A 1 220 ? -14.766 -3.393 -20.219 1 94.94 220 PRO A C 1
ATOM 1729 O O . PRO A 1 220 ? -15.594 -2.625 -19.719 1 94.94 220 PRO A O 1
ATOM 1732 N N . GLU A 1 221 ? -14.656 -4.68 -19.906 1 92.25 221 GLU A N 1
ATOM 1733 C CA . GLU A 1 221 ? -15.555 -5.242 -18.891 1 92.25 221 GLU A CA 1
ATOM 1734 C C . GLU A 1 221 ? -15.234 -4.691 -17.516 1 92.25 221 GLU A C 1
ATOM 1736 O O . GLU A 1 221 ? -16.141 -4.426 -16.719 1 92.25 221 GLU A O 1
ATOM 1741 N N . PHE A 1 222 ? -14.008 -4.559 -17.219 1 95.69 222 PHE A N 1
ATOM 1742 C CA . PHE A 1 222 ? -13.57 -4.023 -15.93 1 95.69 222 PHE A CA 1
ATOM 1743 C C . PHE A 1 222 ? -14.039 -2.586 -15.75 1 95.69 222 PHE A C 1
ATOM 1745 O O . PHE A 1 222 ? -14.438 -2.189 -14.656 1 95.69 222 PHE A O 1
ATOM 1752 N N . MET A 1 223 ? -14.047 -1.826 -16.828 1 95.44 223 MET A N 1
ATOM 1753 C CA . MET A 1 223 ? -14.344 -0.397 -16.797 1 95.44 223 MET A CA 1
ATOM 1754 C C . MET A 1 223 ? -15.844 -0.158 -16.641 1 95.44 223 MET A C 1
ATOM 1756 O O . MET A 1 223 ? -16.281 0.986 -16.531 1 95.44 223 MET A O 1
ATOM 1760 N N . LYS A 1 224 ? -16.594 -1.24 -16.594 1 91.25 224 LYS A N 1
ATOM 1761 C CA . LYS A 1 224 ? -18.016 -1.116 -16.281 1 91.25 224 LYS A CA 1
ATOM 1762 C C . LYS A 1 224 ? -18.234 -0.851 -14.789 1 91.25 224 LYS A C 1
ATOM 1764 O O . LYS A 1 224 ? -19.297 -0.366 -14.383 1 91.25 224 LYS A O 1
ATOM 1769 N N . LEU A 1 225 ? -17.188 -1.146 -14.047 1 90.38 225 LEU A N 1
ATOM 1770 C CA . LEU A 1 225 ? -17.219 -0.757 -12.641 1 90.38 225 LEU A CA 1
ATOM 1771 C C . LEU A 1 225 ? -17.234 0.761 -12.492 1 90.38 225 LEU A C 1
ATOM 1773 O O . LEU A 1 225 ? -16.844 1.48 -13.422 1 90.38 225 LEU A O 1
ATOM 1777 N N . PRO A 1 226 ? -17.719 1.21 -11.336 1 91.62 226 PRO A N 1
ATOM 1778 C CA . PRO A 1 226 ? -17.609 2.656 -11.125 1 91.62 226 PRO A CA 1
ATOM 1779 C C . PRO A 1 226 ? -16.172 3.145 -11.055 1 91.62 226 PRO A C 1
ATOM 1781 O O . PRO A 1 226 ? -15.445 2.797 -10.117 1 91.62 226 PRO A O 1
ATOM 1784 N N . MET A 1 227 ? -15.828 3.898 -11.992 1 95.25 227 MET A N 1
ATOM 1785 C CA . MET A 1 227 ? -14.445 4.352 -12.102 1 95.25 227 MET A CA 1
ATOM 1786 C C . MET A 1 227 ? -14.273 5.734 -11.477 1 95.25 227 MET A C 1
ATOM 1788 O O . MET A 1 227 ? -13.156 6.156 -11.188 1 95.25 227 MET A O 1
ATOM 1792 N N . LEU A 1 228 ? -15.391 6.418 -11.258 1 94.69 228 LEU A N 1
ATOM 1793 C CA . LEU A 1 228 ? -15.359 7.762 -10.688 1 94.69 228 LEU A CA 1
ATOM 1794 C C . LEU A 1 228 ? -16.297 7.855 -9.484 1 94.69 228 LEU A C 1
ATOM 1796 O O . LEU A 1 228 ? -17.375 7.27 -9.484 1 94.69 228 LEU A O 1
ATOM 1800 N N . LYS A 1 229 ? -15.82 8.445 -8.516 1 92.12 229 LYS A N 1
ATOM 1801 C CA . LYS A 1 229 ? -16.656 8.82 -7.383 1 92.12 229 LYS A CA 1
ATOM 1802 C C . LYS A 1 229 ? -16.984 10.312 -7.418 1 92.12 229 LYS A C 1
ATOM 1804 O O . LYS A 1 229 ? -16.125 11.133 -7.73 1 92.12 229 LYS A O 1
ATOM 1809 N N . GLU A 1 230 ? -18.203 10.594 -7.188 1 90.44 230 GLU A N 1
ATOM 1810 C CA . GLU A 1 230 ? -18.672 11.977 -7.219 1 90.44 230 GLU A CA 1
ATOM 1811 C C . GLU A 1 230 ? -18.703 12.586 -5.816 1 90.44 230 GLU A C 1
ATOM 1813 O O . GLU A 1 230 ? -19.219 11.969 -4.879 1 90.44 230 GLU A O 1
ATOM 1818 N N . LEU A 1 231 ? -18.031 13.695 -5.691 1 89.62 231 LEU A N 1
ATOM 1819 C CA . LEU A 1 231 ? -18.078 14.5 -4.473 1 89.62 231 LEU A CA 1
ATOM 1820 C C . LEU A 1 231 ? -18.766 15.836 -4.727 1 89.62 231 LEU A C 1
ATOM 1822 O O . LEU A 1 231 ? -18.797 16.312 -5.863 1 89.62 231 LEU A O 1
ATOM 1826 N N . ASP A 1 232 ? -19.391 16.312 -3.693 1 83.75 232 ASP A N 1
ATOM 1827 C CA . ASP A 1 232 ? -20.141 17.547 -3.861 1 83.75 232 ASP A CA 1
ATOM 1828 C C . ASP A 1 232 ? -19.531 18.688 -3.041 1 83.75 232 ASP A C 1
ATOM 1830 O O . ASP A 1 232 ? -19.203 18.5 -1.868 1 83.75 232 ASP A O 1
ATOM 1834 N N . TYR A 1 233 ? -19.297 19.766 -3.688 1 86 233 TYR A N 1
ATOM 1835 C CA . TYR A 1 233 ? -18.922 21.016 -3.021 1 86 233 TYR A CA 1
ATOM 1836 C C . TYR A 1 233 ? -19.828 22.156 -3.461 1 86 233 TYR A C 1
ATOM 1838 O O . TYR A 1 233 ? -19.656 22.703 -4.555 1 86 233 TYR A O 1
ATOM 1846 N N . ASN A 1 234 ? -20.688 22.531 -2.6 1 79.44 234 ASN A N 1
ATOM 1847 C CA . ASN A 1 234 ? -21.609 23.641 -2.844 1 79.44 234 ASN A CA 1
ATOM 1848 C C . ASN A 1 234 ? -22.375 23.469 -4.152 1 79.44 234 ASN A C 1
ATOM 1850 O O . ASN A 1 234 ? -22.438 24.391 -4.965 1 79.44 234 ASN A O 1
ATOM 1854 N N . GLY A 1 235 ? -22.797 22.25 -4.453 1 76.31 235 GLY A N 1
ATOM 1855 C CA . GLY A 1 235 ? -23.609 21.984 -5.629 1 76.31 235 GLY A CA 1
ATOM 1856 C C . GLY A 1 235 ? -22.781 21.672 -6.867 1 76.31 235 GLY A C 1
ATOM 1857 O O . GLY A 1 235 ? -23.344 21.359 -7.922 1 76.31 235 GLY A O 1
ATOM 1858 N N . CYS A 1 236 ? -21.469 21.828 -6.793 1 80 236 CYS A N 1
ATOM 1859 C CA . CYS A 1 236 ? -20.594 21.516 -7.918 1 80 236 CYS A CA 1
ATOM 1860 C C . CYS A 1 236 ? -20 20.125 -7.785 1 80 236 CYS A C 1
ATOM 1862 O O . CYS A 1 236 ? -19.312 19.828 -6.812 1 80 236 CYS A O 1
ATOM 1864 N N . PRO A 1 237 ? -20.297 19.328 -8.781 1 85.31 237 PRO A N 1
ATOM 1865 C CA . PRO A 1 237 ? -19.766 17.969 -8.719 1 85.31 237 PRO A CA 1
ATOM 1866 C C . PRO A 1 237 ? -18.25 17.922 -8.984 1 85.31 237 PRO A C 1
ATOM 1868 O O . PRO A 1 237 ? -17.766 18.578 -9.906 1 85.31 237 PRO A O 1
ATOM 1871 N N . LEU A 1 238 ? -17.594 17.297 -8.102 1 89.94 238 LEU A N 1
ATOM 1872 C CA . LEU A 1 238 ? -16.188 16.984 -8.258 1 89.94 238 LEU A CA 1
ATOM 1873 C C . LEU A 1 238 ? -15.984 15.477 -8.438 1 89.94 238 LEU A C 1
ATOM 1875 O O . LEU A 1 238 ? -16.656 14.672 -7.793 1 89.94 238 LEU A O 1
ATOM 1879 N N . TYR A 1 239 ? -15.109 15.125 -9.383 1 90.56 239 TYR A N 1
ATOM 1880 C CA . TYR A 1 239 ? -14.914 13.703 -9.656 1 90.56 239 TYR A CA 1
ATOM 1881 C C . TYR A 1 239 ? -13.508 13.258 -9.258 1 90.56 239 TYR A C 1
ATOM 1883 O O . TYR A 1 239 ? -12.531 13.977 -9.492 1 90.56 239 TYR A O 1
ATOM 1891 N N . SER A 1 240 ? -13.492 12.18 -8.594 1 91.81 240 SER A N 1
ATOM 1892 C CA . SER A 1 240 ? -12.242 11.539 -8.195 1 91.81 240 SER A CA 1
ATOM 1893 C C . SER A 1 240 ? -12.211 10.07 -8.617 1 91.81 240 SER A C 1
ATOM 1895 O O . SER A 1 240 ? -13.227 9.383 -8.547 1 91.81 240 SER A O 1
ATOM 1897 N N . PRO A 1 241 ? -11.07 9.633 -9.133 1 93.62 241 PRO A N 1
ATOM 1898 C CA . PRO A 1 241 ? -10.977 8.203 -9.461 1 93.62 241 PRO A CA 1
ATOM 1899 C C . PRO A 1 241 ? -11.188 7.309 -8.242 1 93.62 241 PRO A C 1
ATOM 1901 O O . PRO A 1 241 ? -10.742 7.645 -7.141 1 93.62 241 PRO A O 1
ATOM 1904 N N . THR A 1 242 ? -11.891 6.184 -8.461 1 93.5 242 THR A N 1
ATOM 1905 C CA . THR A 1 242 ? -12.055 5.176 -7.422 1 93.5 242 THR A CA 1
ATOM 1906 C C . THR A 1 242 ? -10.781 4.355 -7.25 1 93.5 242 THR A C 1
ATOM 1908 O O . THR A 1 242 ? -9.82 4.527 -8 1 93.5 242 THR A O 1
ATOM 1911 N N . ALA A 1 243 ? -10.781 3.518 -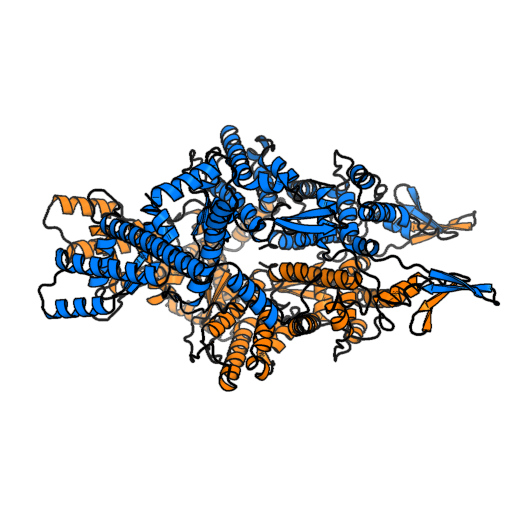6.25 1 92.12 243 ALA A N 1
ATOM 1912 C CA . ALA A 1 243 ? -9.641 2.639 -6.012 1 92.12 243 ALA A CA 1
ATOM 1913 C C . ALA A 1 243 ? -9.367 1.747 -7.219 1 92.12 243 ALA A C 1
ATOM 1915 O O . ALA A 1 243 ? -8.219 1.518 -7.582 1 92.12 243 ALA A O 1
ATOM 1916 N N . ASP A 1 244 ? -10.375 1.247 -7.828 1 93.94 244 ASP A N 1
ATOM 1917 C CA . ASP A 1 244 ? -10.242 0.396 -9.008 1 93.94 244 ASP A CA 1
ATOM 1918 C C . ASP A 1 244 ? -9.633 1.167 -10.172 1 93.94 244 ASP A C 1
ATOM 1920 O O . ASP A 1 244 ? -8.805 0.628 -10.922 1 93.94 244 ASP A O 1
ATOM 1924 N N . ALA A 1 245 ? -10.047 2.396 -10.289 1 95.69 245 ALA A N 1
ATOM 1925 C CA . ALA A 1 245 ? -9.484 3.238 -11.344 1 95.69 245 ALA A CA 1
ATOM 1926 C C . ALA A 1 245 ? -7.996 3.479 -11.117 1 95.69 245 ALA A C 1
ATOM 1928 O O . ALA A 1 245 ? -7.203 3.434 -12.062 1 95.69 245 ALA A O 1
ATOM 1929 N N . ASN A 1 246 ? -7.676 3.748 -9.891 1 94.06 246 ASN A N 1
ATOM 1930 C CA . ASN A 1 246 ? -6.27 3.955 -9.555 1 94.06 246 ASN A CA 1
ATOM 1931 C C . ASN A 1 246 ? -5.434 2.719 -9.875 1 94.06 246 ASN A C 1
ATOM 1933 O O . ASN A 1 246 ? -4.34 2.834 -10.43 1 94.06 246 ASN A O 1
ATOM 1937 N N . LYS A 1 247 ? -5.949 1.567 -9.555 1 94.06 247 LYS A N 1
ATOM 1938 C CA . LYS A 1 247 ? -5.262 0.312 -9.844 1 94.06 247 LYS A CA 1
ATOM 1939 C C . LYS A 1 247 ? -5.078 0.123 -11.344 1 94.06 247 LYS A C 1
ATOM 1941 O O . LYS A 1 247 ? -4.039 -0.362 -11.797 1 94.06 247 LYS A O 1
ATOM 1946 N N . MET A 1 248 ? -6.082 0.443 -12.023 1 96.38 248 MET A N 1
ATOM 1947 C CA . MET A 1 248 ? -6.066 0.29 -13.477 1 96.38 248 MET A CA 1
ATOM 1948 C C . MET A 1 248 ? -4.973 1.149 -14.102 1 96.38 248 MET A C 1
ATOM 1950 O O . MET A 1 248 ? -4.168 0.656 -14.891 1 96.38 248 MET A O 1
ATOM 1954 N N . VAL A 1 249 ? -4.945 2.441 -13.688 1 96.5 249 VAL A N 1
ATOM 1955 C CA . VAL A 1 249 ? -3.959 3.365 -14.242 1 96.5 249 VAL A CA 1
ATOM 1956 C C . VAL A 1 249 ? -2.551 2.867 -13.922 1 96.5 249 VAL A C 1
ATOM 1958 O O . VAL A 1 249 ? -1.709 2.752 -14.82 1 96.5 249 VAL A O 1
ATOM 1961 N N . TYR A 1 250 ? -2.367 2.531 -12.719 1 95.56 250 TYR A N 1
ATOM 1962 C CA . TYR A 1 250 ? -1.07 2.021 -12.289 1 95.56 250 TYR A CA 1
ATOM 1963 C C . TYR A 1 250 ? -0.723 0.731 -13.023 1 95.56 250 TYR A C 1
ATOM 1965 O O . TYR A 1 250 ? 0.394 0.574 -13.516 1 95.56 250 TYR A O 1
ATOM 1973 N N . GLY A 1 251 ? -1.669 -0.216 -13.047 1 95.94 251 GLY A N 1
ATOM 1974 C CA . GLY A 1 251 ? -1.434 -1.537 -13.609 1 95.94 251 GLY A CA 1
ATOM 1975 C C . GLY A 1 251 ? -1.071 -1.506 -15.078 1 95.94 251 GLY A C 1
ATOM 1976 O O . GLY A 1 251 ? -0.128 -2.176 -15.508 1 95.94 251 GLY A O 1
ATOM 1977 N N . ILE A 1 252 ? -1.756 -0.721 -15.852 1 97.69 252 ILE A N 1
ATOM 1978 C CA . ILE A 1 252 ? -1.531 -0.654 -17.281 1 97.69 252 ILE A CA 1
ATOM 1979 C C . ILE A 1 252 ? -0.178 -0.005 -17.562 1 97.69 252 ILE A C 1
ATOM 1981 O O . ILE A 1 252 ? 0.61 -0.519 -18.359 1 97.69 252 ILE A O 1
ATOM 1985 N N . LEU A 1 253 ? 0.08 1.079 -16.859 1 97.75 253 LEU A N 1
ATOM 1986 C CA . LEU A 1 253 ? 1.344 1.776 -17.078 1 97.75 253 LEU A CA 1
ATOM 1987 C C . LEU A 1 253 ? 2.52 0.919 -16.625 1 97.75 253 LEU A C 1
ATOM 1989 O O . LEU A 1 253 ? 3.572 0.908 -17.266 1 97.75 253 LEU A O 1
ATOM 1993 N N . ASN A 1 254 ? 2.309 0.238 -15.539 1 96.44 254 ASN A N 1
ATOM 1994 C CA . ASN A 1 254 ? 3.355 -0.651 -15.047 1 96.44 254 ASN A CA 1
ATOM 1995 C C . ASN A 1 254 ? 3.643 -1.777 -16.031 1 96.44 254 ASN A C 1
ATOM 1997 O O . ASN A 1 254 ? 4.785 -2.219 -16.172 1 96.44 254 ASN A O 1
ATOM 2001 N N . ASP A 1 255 ? 2.629 -2.264 -16.688 1 97.25 255 ASP A N 1
ATOM 2002 C CA . ASP A 1 255 ? 2.83 -3.32 -17.672 1 97.25 255 ASP A CA 1
ATOM 2003 C C . ASP A 1 255 ? 3.625 -2.807 -18.875 1 97.25 255 ASP A C 1
ATOM 2005 O O . ASP A 1 255 ? 4.516 -3.498 -19.375 1 97.25 255 ASP A O 1
ATOM 2009 N N . VAL A 1 256 ? 3.326 -1.613 -19.328 1 97.94 256 VAL A N 1
ATOM 2010 C CA . VAL A 1 256 ? 4.055 -1.007 -20.453 1 97.94 256 VAL A CA 1
ATOM 2011 C C . VAL A 1 256 ? 5.531 -0.871 -20.078 1 97.94 256 VAL A C 1
ATOM 2013 O O . VAL A 1 256 ? 6.406 -1.287 -20.844 1 97.94 256 VAL A O 1
ATOM 2016 N N . ILE A 1 257 ? 5.758 -0.343 -18.938 1 97.5 257 ILE A N 1
ATOM 2017 C CA . ILE A 1 257 ? 7.129 -0.108 -18.5 1 97.5 257 ILE A CA 1
ATOM 2018 C C . ILE A 1 257 ? 7.855 -1.442 -18.328 1 97.5 257 ILE A C 1
ATOM 2020 O O . ILE A 1 257 ? 9.016 -1.576 -18.719 1 97.5 257 ILE A O 1
ATOM 2024 N N . SER A 1 258 ? 7.176 -2.391 -17.734 1 95.56 258 SER A N 1
ATOM 2025 C CA . SER A 1 258 ? 7.77 -3.709 -17.547 1 95.56 258 SER A CA 1
ATOM 2026 C C . SER A 1 258 ? 8.164 -4.34 -18.875 1 95.56 258 SER A C 1
ATOM 2028 O O . SER A 1 258 ? 9.234 -4.949 -18.984 1 95.56 258 SER A O 1
ATOM 2030 N N . MET A 1 259 ? 7.371 -4.195 -19.859 1 95 259 MET A N 1
ATOM 2031 C CA . MET A 1 259 ? 7.656 -4.766 -21.188 1 95 259 MET A CA 1
ATOM 2032 C C . MET A 1 259 ? 8.805 -4.023 -21.859 1 95 259 MET A C 1
ATOM 2034 O O . MET A 1 259 ? 9.641 -4.637 -22.516 1 95 259 MET A O 1
ATOM 2038 N N . HIS A 1 260 ? 8.812 -2.699 -21.719 1 96.69 260 HIS A N 1
ATOM 2039 C CA . HIS A 1 260 ? 9.938 -1.925 -22.219 1 96.69 260 HIS A CA 1
ATOM 2040 C C . HIS A 1 260 ? 11.25 -2.41 -21.625 1 96.69 260 HIS A C 1
ATOM 2042 O O . HIS A 1 260 ? 12.258 -2.525 -22.344 1 96.69 260 HIS A O 1
ATOM 2048 N N . ARG A 1 261 ? 11.203 -2.676 -20.344 1 94.06 261 ARG A N 1
ATOM 2049 C CA . ARG A 1 261 ? 12.406 -3.119 -19.656 1 94.06 261 ARG A CA 1
ATOM 2050 C C . ARG A 1 261 ? 12.836 -4.504 -20.125 1 94.06 261 ARG A C 1
ATOM 2052 O O . ARG A 1 261 ? 14.008 -4.859 -20.031 1 94.06 261 ARG A O 1
ATOM 2059 N N . LYS A 1 262 ? 11.883 -5.27 -20.672 1 89.38 262 LYS A N 1
ATOM 2060 C CA . LYS A 1 262 ? 12.164 -6.602 -21.188 1 89.38 262 LYS A CA 1
ATOM 2061 C C . LYS A 1 262 ? 12.609 -6.531 -22.656 1 89.38 262 LYS A C 1
ATOM 2063 O O . LYS A 1 262 ? 12.992 -7.547 -23.234 1 89.38 262 LYS A O 1
ATOM 2068 N N . GLY A 1 263 ? 12.523 -5.418 -23.234 1 92.69 263 GLY A N 1
ATOM 2069 C CA . GLY A 1 263 ? 12.992 -5.227 -24.594 1 92.69 263 GLY A CA 1
ATOM 2070 C C . GLY A 1 263 ? 11.906 -5.398 -25.625 1 92.69 263 GLY A C 1
ATOM 2071 O O . GLY A 1 263 ? 12.188 -5.789 -26.766 1 92.69 263 GLY A O 1
ATOM 2072 N N . PHE A 1 264 ? 10.664 -5.148 -25.203 1 95.88 264 PHE A N 1
ATOM 2073 C CA . PHE A 1 264 ? 9.562 -5.328 -26.141 1 95.88 264 PHE A CA 1
ATOM 2074 C C . PHE A 1 264 ? 8.734 -4.055 -26.266 1 95.88 264 PHE A C 1
ATOM 2076 O O . PHE A 1 264 ? 8.633 -3.285 -25.297 1 95.88 264 PHE A O 1
ATOM 2083 N N . SER A 1 265 ? 8.211 -3.801 -27.406 1 96.94 265 SER A N 1
ATOM 2084 C CA . SER A 1 265 ? 7.309 -2.682 -27.656 1 96.94 265 SER A CA 1
ATOM 2085 C C . SER A 1 265 ? 6.203 -3.068 -28.625 1 96.94 265 SER A C 1
ATOM 2087 O O . SER A 1 265 ? 6.418 -3.896 -29.516 1 96.94 265 SER A O 1
ATOM 2089 N N . TRP A 1 266 ? 5.074 -2.52 -28.438 1 97.5 266 TRP A N 1
ATOM 2090 C CA . TRP A 1 266 ? 3.943 -2.736 -29.328 1 97.5 266 TRP A CA 1
ATOM 2091 C C . TRP A 1 266 ? 3.904 -1.672 -30.422 1 97.5 266 TRP A C 1
ATOM 2093 O O . TRP A 1 266 ? 3.146 -1.792 -31.391 1 97.5 266 TRP A O 1
ATOM 2103 N N . GLU A 1 267 ? 4.68 -0.616 -30.328 1 97.44 267 GLU A N 1
ATOM 2104 C CA . GLU A 1 267 ? 4.602 0.555 -31.188 1 97.44 267 GLU A CA 1
ATOM 2105 C C . GLU A 1 267 ? 3.186 1.121 -31.234 1 97.44 267 GLU A C 1
ATOM 2107 O O . GLU A 1 267 ? 2.664 1.428 -32.312 1 97.44 267 GLU A O 1
ATOM 2112 N N . GLY A 1 268 ? 2.543 1.002 -30.094 1 97.62 268 GLY A N 1
ATOM 2113 C CA . GLY A 1 268 ? 1.233 1.611 -29.938 1 97.62 268 GLY A CA 1
ATOM 2114 C C . GLY A 1 268 ? 0.104 0.757 -30.469 1 97.62 268 GLY A C 1
ATOM 2115 O O . GLY A 1 268 ? -1.053 1.184 -30.484 1 97.62 268 GLY A O 1
ATOM 2116 N N . GLU A 1 269 ? 0.401 -0.435 -30.922 1 96.31 269 GLU A N 1
ATOM 2117 C CA . GLU A 1 269 ? -0.612 -1.255 -31.578 1 96.31 269 GLU A CA 1
ATOM 2118 C C . GLU A 1 269 ? -1.332 -2.152 -30.578 1 96.31 269 GLU A C 1
ATOM 2120 O O . GLU A 1 269 ? -1.285 -3.379 -30.688 1 96.31 269 GLU A O 1
ATOM 2125 N N . PHE A 1 270 ? -2.014 -1.64 -29.656 1 97.56 270 PHE A N 1
ATOM 2126 C CA . PHE A 1 270 ? -2.938 -2.316 -28.75 1 97.56 270 PHE A CA 1
ATOM 2127 C C . PHE A 1 270 ? -4.062 -1.382 -28.328 1 97.56 270 PHE A C 1
ATOM 2129 O O . PHE A 1 270 ? -3.943 -0.161 -28.453 1 97.56 270 PHE A O 1
ATOM 2136 N N . ASP A 1 271 ? -5.102 -1.935 -27.984 1 96.75 271 ASP A N 1
ATOM 2137 C CA . ASP A 1 271 ? -6.242 -1.175 -27.5 1 96.75 271 ASP A CA 1
ATOM 2138 C C . ASP A 1 271 ? -6.836 -1.826 -26.25 1 96.75 271 ASP A C 1
ATOM 2140 O O . ASP A 1 271 ? -6.223 -2.715 -25.656 1 96.75 271 ASP A O 1
ATOM 2144 N N . ALA A 1 272 ? -7.891 -1.265 -25.766 1 96.81 272 ALA A N 1
ATOM 2145 C CA . ALA A 1 272 ? -8.492 -1.692 -24.516 1 96.81 272 ALA A CA 1
ATOM 2146 C C . ALA A 1 272 ? -8.867 -3.17 -24.562 1 96.81 272 ALA A C 1
ATOM 2148 O O . ALA A 1 272 ? -8.812 -3.863 -23.531 1 96.81 272 ALA A O 1
ATOM 2149 N N . HIS A 1 273 ? -9.211 -3.732 -25.766 1 94.38 273 HIS A N 1
ATOM 2150 C CA . HIS A 1 273 ? -9.648 -5.117 -25.906 1 94.38 273 HIS A CA 1
ATOM 2151 C C . HIS A 1 273 ? -8.469 -6.082 -25.781 1 94.38 273 HIS A C 1
ATOM 2153 O O . HIS A 1 273 ? -8.672 -7.285 -25.609 1 94.38 273 HIS A O 1
ATOM 2159 N N . ASN A 1 274 ? -7.309 -5.512 -25.875 1 95.38 274 ASN A N 1
ATOM 2160 C CA . ASN A 1 274 ? -6.105 -6.328 -25.766 1 95.38 274 ASN A CA 1
ATOM 2161 C C . ASN A 1 274 ? -5.594 -6.391 -24.328 1 95.38 274 ASN A C 1
ATOM 2163 O O . ASN A 1 274 ? -4.512 -6.926 -24.078 1 95.38 274 ASN A O 1
ATOM 2167 N N . ILE A 1 275 ? -6.281 -5.781 -23.453 1 97.06 275 ILE A N 1
ATOM 2168 C CA . ILE A 1 275 ? -5.832 -5.77 -22.078 1 97.06 275 ILE A CA 1
ATOM 2169 C C . ILE A 1 275 ? -6.719 -6.691 -21.234 1 97.06 275 ILE A C 1
ATOM 2171 O O . ILE A 1 275 ? -7.945 -6.562 -21.25 1 97.06 275 ILE A O 1
ATOM 2175 N N . GLU A 1 276 ? -6.098 -7.555 -20.578 1 94.75 276 GLU A N 1
ATOM 2176 C CA . GLU A 1 276 ? -6.777 -8.5 -19.703 1 94.75 276 GLU A CA 1
ATOM 2177 C C . GLU A 1 276 ? -6.543 -8.156 -18.234 1 94.75 276 GLU A C 1
ATOM 2179 O O . GLU A 1 276 ? -5.461 -7.703 -17.859 1 94.75 276 GLU A O 1
ATOM 2184 N N . VAL A 1 277 ? -7.566 -8.336 -17.453 1 95 277 VAL A N 1
ATOM 2185 C CA . VAL A 1 277 ? -7.535 -7.992 -16.047 1 95 277 VAL A CA 1
ATOM 2186 C C . VAL A 1 277 ? -7.719 -9.258 -15.203 1 95 277 VAL A C 1
ATOM 2188 O O . VAL A 1 277 ? -8.727 -9.961 -15.336 1 95 277 VAL A O 1
ATOM 2191 N N . TYR A 1 278 ? -6.691 -9.547 -14.352 1 92.69 278 TYR A N 1
ATOM 2192 C CA . TYR A 1 278 ? -6.746 -10.711 -13.469 1 92.69 278 TYR A CA 1
ATOM 2193 C C . TYR A 1 278 ? -6.945 -10.281 -12.016 1 92.69 278 TYR A C 1
ATOM 2195 O O . TYR A 1 278 ? -6.262 -9.375 -11.531 1 92.69 278 TYR A O 1
ATOM 2203 N N . ASP A 1 279 ? -7.891 -10.859 -11.305 1 90.44 279 ASP A N 1
ATOM 2204 C CA . ASP A 1 279 ? -8.156 -10.656 -9.891 1 90.44 279 ASP A CA 1
ATOM 2205 C C . ASP A 1 279 ? -8.422 -9.18 -9.586 1 90.44 279 ASP A C 1
ATOM 2207 O O . ASP A 1 279 ? -8.062 -8.688 -8.516 1 90.44 279 ASP A O 1
ATOM 2211 N N . ASP A 1 280 ? -8.727 -8.43 -10.602 1 88.81 280 ASP A N 1
ATOM 2212 C CA . ASP A 1 280 ? -9.055 -7.008 -10.508 1 88.81 280 ASP A CA 1
ATOM 2213 C C . ASP A 1 280 ? -7.844 -6.195 -10.039 1 88.81 280 ASP A C 1
ATOM 2215 O O . ASP A 1 280 ? -8 -5.121 -9.461 1 88.81 280 ASP A O 1
ATOM 2219 N N . THR A 1 281 ? -6.648 -6.727 -10.195 1 89.56 281 THR A N 1
ATOM 2220 C CA . THR A 1 281 ? -5.461 -6.031 -9.711 1 89.56 281 THR A CA 1
ATOM 2221 C C . THR A 1 281 ? -4.332 -6.109 -10.734 1 89.56 281 THR A C 1
ATOM 2223 O O . THR A 1 281 ? -3.434 -5.262 -10.742 1 89.56 281 THR A O 1
ATOM 2226 N N . LYS A 1 282 ? -4.367 -7.121 -11.508 1 93.19 282 LYS A N 1
ATOM 2227 C CA . LYS A 1 282 ? -3.293 -7.297 -12.484 1 93.19 282 LYS A CA 1
ATOM 2228 C C . LYS A 1 282 ? -3.783 -7 -13.898 1 93.19 282 LYS A C 1
ATOM 2230 O O . LYS A 1 282 ? -4.773 -7.574 -14.352 1 93.19 282 LYS A O 1
ATOM 2235 N N . PHE A 1 283 ? -3.109 -6.16 -14.578 1 96.38 283 PHE A N 1
ATOM 2236 C CA . PHE A 1 283 ? -3.439 -5.742 -15.93 1 96.38 283 PHE A CA 1
ATOM 2237 C C . PHE A 1 283 ? -2.33 -6.129 -16.906 1 96.38 283 PHE A C 1
ATOM 2239 O O . PHE A 1 283 ? -1.171 -5.758 -16.703 1 96.38 283 PHE A O 1
ATOM 2246 N N . THR A 1 284 ? -2.721 -6.898 -17.906 1 95 284 THR A N 1
ATOM 2247 C CA . THR A 1 284 ? -1.716 -7.406 -18.828 1 95 284 THR A CA 1
ATOM 2248 C C . THR A 1 284 ? -2.121 -7.121 -20.266 1 95 284 THR A C 1
ATOM 2250 O O . THR A 1 284 ? -3.225 -7.469 -20.688 1 95 284 THR A O 1
ATOM 2253 N N . ILE A 1 285 ? -1.298 -6.469 -20.953 1 96.19 285 ILE A N 1
ATOM 2254 C CA . ILE A 1 285 ? -1.507 -6.266 -22.375 1 96.19 285 ILE A CA 1
ATOM 2255 C C . ILE A 1 285 ? -1.124 -7.531 -23.141 1 96.19 285 ILE A C 1
ATOM 2257 O O . ILE A 1 285 ? 0.035 -7.949 -23.109 1 96.19 285 ILE A O 1
ATOM 2261 N N . THR A 1 286 ? -2.051 -8.125 -23.844 1 92.25 286 THR A N 1
ATOM 2262 C CA . THR A 1 286 ? -1.837 -9.438 -24.453 1 92.25 286 THR A CA 1
ATOM 2263 C C . THR A 1 286 ? -1.614 -9.305 -25.953 1 92.25 286 THR A C 1
ATOM 2265 O O . THR A 1 286 ? -1.343 -10.297 -26.641 1 92.25 286 THR A O 1
ATOM 2268 N N . ALA A 1 287 ? -1.708 -8.109 -26.516 1 92.06 287 ALA A N 1
ATOM 2269 C CA . ALA A 1 287 ? -1.389 -7.906 -27.922 1 92.06 287 ALA A CA 1
ATOM 2270 C C . ALA A 1 287 ? 0.04 -8.344 -28.219 1 92.06 287 ALA A C 1
ATOM 2272 O O . ALA A 1 287 ? 0.934 -8.203 -27.391 1 92.06 287 ALA A O 1
ATOM 2273 N N . PRO A 1 288 ? 0.202 -8.922 -29.344 1 90.56 288 PRO A N 1
ATOM 2274 C CA . PRO A 1 288 ? 1.58 -9.266 -29.703 1 90.56 288 PRO A CA 1
ATOM 2275 C C . PRO A 1 288 ? 2.477 -8.039 -29.859 1 90.56 288 PRO A C 1
ATOM 2277 O O . PRO A 1 288 ? 2.053 -7.023 -30.406 1 90.56 288 PRO A O 1
ATOM 2280 N N . THR A 1 289 ? 3.594 -8.18 -29.344 1 92.44 289 THR A N 1
ATOM 2281 C CA . THR A 1 289 ? 4.559 -7.094 -29.469 1 92.44 289 THR A CA 1
ATOM 2282 C C . THR A 1 289 ? 5.066 -7 -30.906 1 92.44 289 THR A C 1
ATOM 2284 O O . THR A 1 289 ? 5.211 -8.016 -31.594 1 92.44 289 THR A O 1
ATOM 2287 N N . ARG A 1 290 ? 5.375 -5.883 -31.406 1 92.5 290 ARG A N 1
ATOM 2288 C CA . ARG A 1 290 ? 5.801 -5.66 -32.781 1 92.5 290 ARG A CA 1
ATOM 2289 C C . ARG A 1 290 ? 7.324 -5.66 -32.875 1 92.5 290 ARG A C 1
ATOM 2291 O O . ARG A 1 290 ? 7.879 -6.074 -33.906 1 92.5 290 ARG A O 1
ATOM 2298 N N . HIS A 1 291 ? 7.906 -5.156 -31.797 1 91.69 291 HIS A N 1
ATOM 2299 C CA . HIS A 1 291 ? 9.352 -4.98 -31.891 1 91.69 291 HIS A CA 1
ATOM 2300 C C . HIS A 1 291 ? 10.047 -5.57 -30.656 1 91.69 291 HIS A C 1
ATOM 2302 O O . HIS A 1 291 ? 9.469 -5.605 -29.578 1 91.69 291 HIS A O 1
ATOM 2308 N N . CYS A 1 292 ? 11.195 -6.109 -30.922 1 93.5 292 CYS A N 1
ATOM 2309 C CA . CYS A 1 292 ? 12.117 -6.547 -29.875 1 93.5 292 CYS A CA 1
ATOM 2310 C C . CYS A 1 292 ? 13.438 -5.789 -29.969 1 93.5 292 CYS A C 1
ATOM 2312 O O . CYS A 1 292 ? 13.93 -5.516 -31.062 1 93.5 292 CYS A O 1
ATOM 2314 N N . PHE A 1 293 ? 13.93 -5.32 -28.891 1 90.25 293 PHE A N 1
ATOM 2315 C CA . PHE A 1 293 ? 15.195 -4.605 -28.828 1 90.25 293 PHE A CA 1
ATOM 2316 C C . PHE A 1 293 ? 15.984 -5.027 -27.594 1 90.25 293 PHE A C 1
ATOM 2318 O O . PHE A 1 293 ? 15.445 -5.676 -26.688 1 90.25 293 PHE A O 1
ATOM 2325 N N . ASP A 1 294 ? 17.219 -4.828 -27.516 1 87.56 294 ASP A N 1
ATOM 2326 C CA . ASP A 1 294 ? 18.047 -5.137 -26.359 1 87.56 294 ASP A CA 1
ATOM 2327 C C . ASP A 1 294 ? 17.953 -4.027 -25.312 1 87.56 294 ASP A C 1
ATOM 2329 O O . ASP A 1 294 ? 18.438 -2.916 -25.531 1 87.56 294 ASP A O 1
ATOM 2333 N N . PRO A 1 295 ? 17.297 -4.336 -24.234 1 86.56 295 PRO A N 1
ATOM 2334 C CA . PRO A 1 295 ? 17.094 -3.291 -23.234 1 86.56 295 PRO A CA 1
ATOM 2335 C C . PRO A 1 295 ? 18.391 -2.771 -22.641 1 86.56 295 PRO A C 1
ATOM 2337 O O . PRO A 1 295 ? 18.406 -1.713 -22 1 86.56 295 PRO A O 1
ATOM 2340 N N . ARG A 1 296 ? 19.594 -3.537 -22.922 1 83.88 296 ARG A N 1
ATOM 2341 C CA . ARG A 1 296 ? 20.891 -3.121 -22.422 1 83.88 296 ARG A CA 1
ATOM 2342 C C . ARG A 1 296 ? 21.516 -2.053 -23.328 1 83.88 296 ARG A C 1
ATOM 2344 O O . ARG A 1 296 ? 22.406 -1.325 -22.906 1 83.88 296 ARG A O 1
ATOM 2351 N N . ASP A 1 297 ? 20.906 -1.901 -24.453 1 82.75 297 ASP A N 1
ATOM 2352 C CA . ASP A 1 297 ? 21.406 -0.908 -25.391 1 82.75 297 ASP A CA 1
ATOM 2353 C C . ASP A 1 297 ? 20.828 0.471 -25.109 1 82.75 297 ASP A C 1
ATOM 2355 O O . ASP A 1 297 ? 19.766 0.584 -24.469 1 82.75 297 ASP A O 1
ATOM 2359 N N . LYS A 1 298 ? 21.609 1.368 -25.562 1 89.06 298 LYS A N 1
ATOM 2360 C CA . LYS A 1 298 ? 21.078 2.723 -25.516 1 89.06 298 LYS A CA 1
ATOM 2361 C C . LYS A 1 298 ? 19.828 2.85 -26.391 1 89.06 298 LYS A C 1
ATOM 2363 O O . LYS A 1 298 ? 19.797 2.348 -27.516 1 89.06 298 LYS A O 1
ATOM 2368 N N . VAL A 1 299 ? 18.875 3.436 -25.844 1 94.5 299 VAL A N 1
ATOM 2369 C CA . VAL A 1 299 ? 17.609 3.617 -26.547 1 94.5 299 VAL A CA 1
ATOM 2370 C C . VAL A 1 299 ? 17.812 4.555 -27.75 1 94.5 299 VAL A C 1
ATOM 2372 O O . VAL A 1 299 ? 18.219 5.711 -27.562 1 94.5 299 VAL A O 1
ATOM 2375 N N . SER A 1 300 ? 17.641 4.062 -28.938 1 93.88 300 SER A N 1
ATOM 2376 C CA . SER A 1 300 ? 17.766 4.859 -30.156 1 93.88 300 SER A CA 1
ATOM 2377 C C . SER A 1 300 ? 16.531 5.75 -30.359 1 93.88 300 SER A C 1
ATOM 2379 O O . SER A 1 300 ? 15.531 5.59 -29.656 1 93.88 300 SER A O 1
ATOM 2381 N N . GLU A 1 301 ? 16.594 6.695 -31.281 1 94.56 301 GLU A N 1
ATOM 2382 C CA . GLU A 1 301 ? 15.477 7.578 -31.594 1 94.56 301 GLU A CA 1
ATOM 2383 C C . GLU A 1 301 ? 14.273 6.789 -32.094 1 94.56 301 GLU A C 1
ATOM 2385 O O . GLU A 1 301 ? 13.133 7.148 -31.828 1 94.56 301 GLU A O 1
ATOM 2390 N N . GLU A 1 302 ? 14.539 5.746 -32.75 1 94.81 302 GLU A N 1
ATOM 2391 C CA . GLU A 1 302 ? 13.477 4.902 -33.25 1 94.81 302 GLU A CA 1
ATOM 2392 C C . GLU A 1 302 ? 12.719 4.207 -32.125 1 94.81 302 GLU A C 1
ATOM 2394 O O . GLU A 1 302 ? 11.484 4.234 -32.094 1 94.81 302 GLU A O 1
ATOM 2399 N N . VAL A 1 303 ? 13.469 3.602 -31.266 1 96.5 303 VAL A N 1
ATOM 2400 C CA . VAL A 1 303 ? 12.875 2.904 -30.141 1 96.5 303 VAL A CA 1
ATOM 2401 C C . VAL A 1 303 ? 12.125 3.898 -29.25 1 96.5 303 VAL A C 1
ATOM 2403 O O . VAL A 1 303 ? 11.055 3.58 -28.719 1 96.5 303 VAL A O 1
ATOM 2406 N N . ALA A 1 304 ? 12.672 5.105 -29.125 1 97.25 304 ALA A N 1
ATOM 2407 C CA . ALA A 1 304 ? 12.008 6.164 -28.359 1 97.25 304 ALA A CA 1
ATOM 2408 C C . ALA A 1 304 ? 10.641 6.488 -28.953 1 97.25 304 ALA A C 1
ATOM 2410 O O . ALA A 1 304 ? 9.695 6.77 -28.203 1 97.25 304 ALA A O 1
ATOM 2411 N N . GLY A 1 305 ? 10.625 6.469 -30.219 1 96.75 305 GLY A N 1
ATOM 2412 C CA . GLY A 1 305 ? 9.352 6.676 -30.875 1 96.75 305 GLY A CA 1
ATOM 2413 C C . GLY A 1 305 ? 8.336 5.594 -30.562 1 96.75 305 GLY A C 1
ATOM 2414 O O . GLY A 1 305 ? 7.152 5.883 -30.375 1 96.75 305 GLY A O 1
ATOM 2415 N N . TRP A 1 306 ? 8.797 4.336 -30.531 1 97.62 306 TRP A N 1
ATOM 2416 C CA . TRP A 1 306 ? 7.918 3.234 -30.156 1 97.62 306 TRP A CA 1
ATOM 2417 C C . TRP A 1 306 ? 7.363 3.43 -28.75 1 97.62 306 TRP A C 1
ATOM 2419 O O . TRP A 1 306 ? 6.184 3.162 -28.5 1 97.62 306 TRP A O 1
ATOM 2429 N N . PHE A 1 307 ? 8.242 3.889 -27.828 1 97.94 307 PHE A N 1
ATOM 2430 C CA . PHE A 1 307 ? 7.844 4.098 -26.438 1 97.94 307 PHE A CA 1
ATOM 2431 C C . PHE A 1 307 ? 6.715 5.121 -26.359 1 97.94 307 PHE A C 1
ATOM 2433 O O . PHE A 1 307 ? 5.711 4.887 -25.672 1 97.94 307 PHE A O 1
ATOM 2440 N N . LEU A 1 308 ? 6.918 6.195 -27.031 1 97.94 308 LEU A N 1
ATOM 2441 C CA . LEU A 1 308 ? 5.914 7.254 -27 1 97.94 308 LEU A CA 1
ATOM 2442 C C . LEU A 1 308 ? 4.578 6.75 -27.531 1 97.94 308 LEU A C 1
ATOM 2444 O O . LEU A 1 308 ? 3.523 7.082 -26.984 1 97.94 308 LEU A O 1
ATOM 2448 N N . GLN A 1 309 ? 4.629 5.961 -28.531 1 98 309 GLN A N 1
ATOM 2449 C CA . GLN A 1 309 ? 3.406 5.422 -29.125 1 98 309 GLN A CA 1
ATOM 2450 C C . GLN A 1 309 ? 2.723 4.449 -28.156 1 98 309 GLN A C 1
ATOM 2452 O O . GLN A 1 309 ? 1.493 4.41 -28.078 1 98 309 GLN A O 1
ATOM 2457 N N . ASP A 1 310 ? 3.482 3.666 -27.438 1 98.5 310 ASP A N 1
ATOM 2458 C CA . ASP A 1 310 ? 2.924 2.746 -26.438 1 98.5 310 ASP A CA 1
ATOM 2459 C C . ASP A 1 310 ? 2.211 3.506 -25.328 1 98.5 310 ASP A C 1
ATOM 2461 O O . ASP A 1 310 ? 1.111 3.127 -24.922 1 98.5 310 ASP A O 1
ATOM 2465 N N . PHE A 1 311 ? 2.848 4.574 -24.828 1 98.5 311 PHE A N 1
ATOM 2466 C CA . PHE A 1 311 ? 2.242 5.359 -23.766 1 98.5 311 PHE A CA 1
ATOM 2467 C C . PHE A 1 311 ? 0.999 6.086 -24.266 1 98.5 311 PHE A C 1
ATOM 2469 O O . PHE A 1 311 ? 0.02 6.23 -23.531 1 98.5 311 PHE A O 1
ATOM 2476 N N . THR A 1 312 ? 1.057 6.508 -25.484 1 98.31 312 THR A N 1
ATOM 2477 C CA . THR A 1 312 ? -0.117 7.129 -26.094 1 98.31 312 THR A CA 1
ATOM 2478 C C . THR A 1 312 ? -1.259 6.121 -26.219 1 98.31 312 THR A C 1
ATOM 2480 O O . THR A 1 312 ? -2.414 6.449 -25.938 1 98.31 312 THR A O 1
ATOM 2483 N N . ALA A 1 313 ? -0.917 4.93 -26.641 1 98.44 313 ALA A N 1
ATOM 2484 C CA . ALA A 1 313 ? -1.918 3.869 -26.734 1 98.44 313 ALA A CA 1
ATOM 2485 C C . ALA A 1 313 ? -2.512 3.555 -25.375 1 98.44 313 ALA A C 1
ATOM 2487 O O . ALA A 1 313 ? -3.717 3.322 -25.25 1 98.44 313 ALA A O 1
ATOM 2488 N N . ALA A 1 314 ? -1.664 3.512 -24.359 1 98.44 314 ALA A N 1
ATOM 2489 C CA . ALA A 1 314 ? -2.143 3.283 -23 1 98.44 314 ALA A CA 1
ATOM 2490 C C . ALA A 1 314 ? -3.15 4.352 -22.578 1 98.44 314 ALA A C 1
ATOM 2492 O O . ALA A 1 314 ? -4.211 4.039 -22.031 1 98.44 314 ALA A O 1
ATOM 2493 N N . TRP A 1 315 ? -2.797 5.613 -22.859 1 98.12 315 TRP A N 1
ATOM 2494 C CA . TRP A 1 315 ? -3.713 6.707 -22.562 1 98.12 315 TRP A CA 1
ATOM 2495 C C . TRP A 1 315 ? -5.055 6.496 -23.25 1 98.12 315 TRP A C 1
ATOM 2497 O O . TRP A 1 315 ? -6.113 6.691 -22.656 1 98.12 315 TRP A O 1
ATOM 2507 N N . ASN A 1 316 ? -5.031 6.059 -24.453 1 97.62 316 ASN A N 1
ATOM 2508 C CA . ASN A 1 316 ? -6.234 5.902 -25.266 1 97.62 316 ASN A CA 1
ATOM 2509 C C . ASN A 1 316 ? -7.129 4.789 -24.719 1 97.62 316 ASN A C 1
ATOM 2511 O O . ASN A 1 316 ? -8.328 4.754 -25.016 1 97.62 316 ASN A O 1
ATOM 2515 N N . CYS A 1 317 ? -6.535 3.951 -23.953 1 97.62 317 CYS A N 1
ATOM 2516 C CA . CYS A 1 317 ? -7.297 2.83 -23.422 1 97.62 317 CYS A CA 1
ATOM 2517 C C . CYS A 1 317 ? -8.211 3.285 -22.281 1 97.62 317 CYS A C 1
ATOM 2519 O O . CYS A 1 317 ? -9.281 2.709 -22.078 1 97.62 317 CYS A O 1
ATOM 2521 N N . PHE A 1 318 ? -7.824 4.309 -21.5 1 96 318 PHE A N 1
ATOM 2522 C CA . PHE A 1 318 ? -8.625 4.605 -20.312 1 96 318 PHE A CA 1
ATOM 2523 C C . PHE A 1 318 ? -8.75 6.109 -20.109 1 96 318 PHE A C 1
ATOM 2525 O O . PHE A 1 318 ? -9.617 6.574 -19.375 1 96 318 PHE A O 1
ATOM 2532 N N . GLY A 1 319 ? -7.969 6.996 -20.719 1 95.88 319 GLY A N 1
ATOM 2533 C CA . GLY A 1 319 ? -7.719 8.367 -20.312 1 95.88 319 GLY A CA 1
ATOM 2534 C C . GLY A 1 319 ? -8.906 9.281 -20.547 1 95.88 319 GLY A C 1
ATOM 2535 O O . GLY A 1 319 ? -9.203 10.148 -19.719 1 95.88 319 GLY A O 1
ATOM 2536 N N . ASP A 1 320 ? -9.648 9.094 -21.562 1 93.31 320 ASP A N 1
ATOM 2537 C CA . ASP A 1 320 ? -10.68 10.023 -22 1 93.31 320 ASP A CA 1
ATOM 2538 C C . ASP A 1 320 ? -11.812 10.109 -20.969 1 93.31 320 ASP A C 1
ATOM 2540 O O . ASP A 1 320 ? -12.375 11.18 -20.75 1 93.31 320 ASP A O 1
ATOM 2544 N N . GLN A 1 321 ? -12.109 9.023 -20.422 1 93.25 321 GLN A N 1
ATOM 2545 C CA . GLN A 1 321 ? -13.172 9.008 -19.406 1 93.25 321 GLN A CA 1
ATOM 2546 C C . GLN A 1 321 ? -12.836 9.938 -18.25 1 93.25 321 GLN A C 1
ATOM 2548 O O . GLN A 1 321 ? -13.703 10.664 -17.766 1 93.25 321 GLN A O 1
ATOM 2553 N N . PHE A 1 322 ? -11.68 9.969 -17.891 1 95.56 322 PHE A N 1
ATOM 2554 C CA . PHE A 1 322 ? -11.25 10.758 -16.734 1 95.56 322 PHE A CA 1
ATOM 2555 C C . PHE A 1 322 ? -10.977 12.203 -17.141 1 95.56 322 PHE A C 1
ATOM 2557 O O . PHE A 1 322 ? -11.297 13.133 -16.406 1 95.56 322 PHE A O 1
ATOM 2564 N N . TYR A 1 323 ? -10.414 12.312 -18.297 1 94.38 323 TYR A N 1
ATOM 2565 C CA . TYR A 1 323 ? -10.109 13.641 -18.812 1 94.38 323 TYR A CA 1
ATOM 2566 C C . TYR A 1 323 ? -11.383 14.445 -19.047 1 94.38 323 TYR A C 1
ATOM 2568 O O . TYR A 1 323 ? -11.461 15.617 -18.688 1 94.38 323 TYR A O 1
ATOM 2576 N N . ASN A 1 324 ? -12.391 13.828 -19.594 1 92.56 324 ASN A N 1
ATOM 2577 C CA . ASN A 1 324 ? -13.656 14.484 -19.891 1 92.56 324 ASN A CA 1
ATOM 2578 C C . ASN A 1 324 ? -14.414 14.836 -18.609 1 92.56 324 ASN A C 1
ATOM 2580 O O . ASN A 1 324 ? -15.141 15.828 -18.562 1 92.56 324 ASN A O 1
ATOM 2584 N N . ALA A 1 325 ? -14.211 14.078 -17.625 1 91.81 325 ALA A N 1
ATOM 2585 C CA . ALA A 1 325 ? -14.844 14.344 -16.328 1 91.81 325 ALA A CA 1
ATOM 2586 C C . ALA A 1 325 ? -14.047 15.383 -15.531 1 91.81 325 ALA A C 1
ATOM 2588 O O . ALA A 1 325 ? -14.453 15.781 -14.438 1 91.81 325 ALA A O 1
ATOM 2589 N N . ARG A 1 326 ? -12.898 15.758 -16.031 1 90.19 326 ARG A N 1
ATOM 2590 C CA . ARG A 1 326 ? -12 16.719 -15.398 1 90.19 326 ARG A CA 1
ATOM 2591 C C . ARG A 1 326 ? -11.508 16.188 -14.055 1 90.19 326 ARG A C 1
ATOM 2593 O O . ARG A 1 326 ? -11.477 16.922 -13.062 1 90.19 326 ARG A O 1
ATOM 2600 N N . ALA A 1 327 ? -11.289 14.883 -14.055 1 93.31 327 ALA A N 1
ATOM 2601 C CA . ALA A 1 327 ? -10.68 14.312 -12.859 1 93.31 327 ALA A CA 1
ATOM 2602 C C . ALA A 1 327 ? -9.281 14.883 -12.625 1 93.31 327 ALA A C 1
ATOM 2604 O O . ALA A 1 327 ? -8.523 15.086 -13.578 1 93.31 327 ALA A O 1
ATOM 2605 N N . ALA A 1 328 ? -8.969 15.102 -11.391 1 91.44 328 ALA A N 1
ATOM 2606 C CA . ALA A 1 328 ? -7.723 15.773 -11.047 1 91.44 328 ALA A CA 1
ATOM 2607 C C . ALA A 1 328 ? -6.516 15 -11.586 1 91.44 328 ALA A C 1
ATOM 2609 O O . ALA A 1 328 ? -6.48 13.773 -11.523 1 91.44 328 ALA A O 1
ATOM 2610 N N . HIS A 1 329 ? -5.5 15.695 -12.18 1 93.62 329 HIS A N 1
ATOM 2611 C CA . HIS A 1 329 ? -4.164 15.25 -12.57 1 93.62 329 HIS A CA 1
ATOM 2612 C C . HIS A 1 329 ? -4.203 14.477 -13.883 1 93.62 329 HIS A C 1
ATOM 2614 O O . HIS A 1 329 ? -3.156 14.102 -14.414 1 93.62 329 HIS A O 1
ATOM 2620 N N . PHE A 1 330 ? -5.344 14.227 -14.5 1 95.62 330 PHE A N 1
ATOM 2621 C CA . PHE A 1 330 ? -5.395 13.453 -15.727 1 95.62 330 PHE A CA 1
ATOM 2622 C C . PHE A 1 330 ? -5.004 14.305 -16.922 1 95.62 330 PHE A C 1
ATOM 2624 O O . PHE A 1 330 ? -4.523 13.789 -17.938 1 95.62 330 PHE A O 1
ATOM 2631 N N . GLY A 1 331 ? -5.242 15.617 -16.797 1 93.56 331 GLY A N 1
ATOM 2632 C CA . GLY A 1 331 ? -4.676 16.484 -17.828 1 93.56 331 GLY A CA 1
ATOM 2633 C C . GLY A 1 331 ? -3.16 16.422 -17.875 1 93.56 331 GLY A C 1
ATOM 2634 O O . GLY A 1 331 ? -2.572 16.328 -18.953 1 93.56 331 GLY A O 1
ATOM 2635 N N . SER A 1 332 ? -2.617 16.531 -16.703 1 94.25 332 SER A N 1
ATOM 2636 C CA . SER A 1 332 ? -1.164 16.438 -16.609 1 94.25 332 SER A CA 1
ATOM 2637 C C . SER A 1 332 ? -0.663 15.07 -17.047 1 94.25 332 SER A C 1
ATOM 2639 O O . SER A 1 332 ? 0.376 14.961 -17.703 1 94.25 332 SER A O 1
ATOM 2641 N N . LEU A 1 333 ? -1.359 14 -16.672 1 96.69 333 LEU A N 1
ATOM 2642 C CA . LEU A 1 333 ? -0.973 12.656 -17.094 1 96.69 333 LEU A CA 1
ATOM 2643 C C . LEU A 1 333 ? -1.001 12.523 -18.609 1 96.69 333 LEU A C 1
ATOM 2645 O O . LEU A 1 333 ? -0.106 11.922 -19.203 1 96.69 333 LEU A O 1
ATOM 2649 N N . LYS A 1 334 ? -2.008 13.047 -19.219 1 96.88 334 LYS A N 1
ATOM 2650 C CA . LYS A 1 334 ? -2.109 13.023 -20.672 1 96.88 334 LYS A CA 1
ATOM 2651 C C . LYS A 1 334 ? -0.877 13.648 -21.312 1 96.88 334 LYS A C 1
ATOM 2653 O O . LYS A 1 334 ? -0.269 13.055 -22.203 1 96.88 334 LYS A O 1
ATOM 2658 N N . SER A 1 335 ? -0.561 14.789 -20.781 1 95.19 335 SER A N 1
ATOM 2659 C CA . SER A 1 335 ? 0.578 15.523 -21.328 1 95.19 335 SER A CA 1
ATOM 2660 C C . SER A 1 335 ? 1.867 14.719 -21.188 1 95.19 335 SER A C 1
ATOM 2662 O O . SER A 1 335 ? 2.689 14.688 -22.109 1 95.19 335 SER A O 1
ATOM 2664 N N . VAL A 1 336 ? 2.055 14.094 -20.078 1 96.69 336 VAL A N 1
ATOM 2665 C CA . VAL A 1 336 ? 3.273 13.336 -19.812 1 96.69 336 VAL A CA 1
ATOM 2666 C C . VAL A 1 336 ? 3.346 12.125 -20.734 1 96.69 336 VAL A C 1
ATOM 2668 O O . VAL A 1 336 ? 4.414 11.805 -21.266 1 96.69 336 VAL A O 1
ATOM 2671 N N . LEU A 1 337 ? 2.223 11.477 -20.953 1 97.62 337 LEU A N 1
ATOM 2672 C CA . LEU A 1 337 ? 2.213 10.227 -21.703 1 97.62 337 LEU A CA 1
ATOM 2673 C C . LEU A 1 337 ? 2.246 10.492 -23.203 1 97.62 337 LEU A C 1
ATOM 2675 O O . LEU A 1 337 ? 2.807 9.695 -23.953 1 97.62 337 LEU A O 1
ATOM 2679 N N . THR A 1 338 ? 1.677 11.625 -23.719 1 97 338 THR A N 1
ATOM 2680 C CA . THR A 1 338 ? 1.469 11.797 -25.141 1 97 338 THR A CA 1
ATOM 2681 C C . THR A 1 338 ? 2.402 12.875 -25.703 1 97 338 THR A C 1
ATOM 2683 O O . THR A 1 338 ? 2.689 12.898 -26.891 1 97 338 THR A O 1
ATOM 2686 N N . ASP A 1 339 ? 2.875 13.766 -24.844 1 94.81 339 ASP A N 1
ATOM 2687 C CA . ASP A 1 339 ? 3.537 14.953 -25.375 1 94.81 339 ASP A CA 1
ATOM 2688 C C . ASP A 1 339 ? 5.008 14.992 -24.953 1 94.81 339 ASP A C 1
ATOM 2690 O O . ASP A 1 339 ? 5.73 15.93 -25.312 1 94.81 339 ASP A O 1
ATOM 2694 N N . THR A 1 340 ? 5.449 14.078 -24.188 1 95.12 340 THR A N 1
ATOM 2695 C CA . THR A 1 340 ? 6.844 14.078 -23.766 1 95.12 340 THR A CA 1
ATOM 2696 C C . THR A 1 340 ? 7.773 13.945 -24.969 1 95.12 340 THR A C 1
ATOM 2698 O O . THR A 1 340 ? 7.508 13.164 -25.891 1 95.12 340 THR A O 1
ATOM 2701 N N . ASP A 1 341 ? 8.867 14.719 -24.984 1 93.94 341 ASP A N 1
ATOM 2702 C CA . ASP A 1 341 ? 9.883 14.641 -26.031 1 93.94 341 ASP A CA 1
ATOM 2703 C C . ASP A 1 341 ? 10.57 13.281 -26.031 1 93.94 341 ASP A C 1
ATOM 2705 O O . ASP A 1 341 ? 11.156 12.867 -25.031 1 93.94 341 ASP A O 1
ATOM 2709 N N . PRO A 1 342 ? 10.594 12.648 -27.156 1 93.69 342 PRO A N 1
ATOM 2710 C CA . PRO A 1 342 ? 11.219 11.328 -27.234 1 93.69 342 PRO A CA 1
ATOM 2711 C C . PRO A 1 342 ? 12.695 11.344 -26.844 1 93.69 342 PRO A C 1
ATOM 2713 O O . PRO A 1 342 ? 13.242 10.312 -26.453 1 93.69 342 PRO A O 1
ATOM 2716 N N . ALA A 1 343 ? 13.273 12.469 -26.922 1 93.19 343 ALA A N 1
ATOM 2717 C CA . ALA A 1 343 ? 14.68 12.594 -26.531 1 93.19 343 ALA A CA 1
ATOM 2718 C C . ALA A 1 343 ? 14.891 12.195 -25.078 1 93.19 343 ALA A C 1
ATOM 2720 O O . ALA A 1 343 ? 15.969 11.734 -24.703 1 93.19 343 ALA A O 1
ATOM 2721 N N . VAL A 1 344 ? 13.859 12.352 -24.281 1 95.44 344 VAL A N 1
ATOM 2722 C CA . VAL A 1 344 ? 13.906 12 -22.875 1 95.44 344 VAL A CA 1
ATOM 2723 C C . VAL A 1 344 ? 14.172 10.5 -22.719 1 95.44 344 VAL A C 1
ATOM 2725 O O . VAL A 1 344 ? 14.898 10.078 -21.812 1 95.44 344 VAL A O 1
ATOM 2728 N N . PHE A 1 345 ? 13.648 9.734 -23.672 1 95.81 345 PHE A N 1
ATOM 2729 C CA . PHE A 1 345 ? 13.75 8.281 -23.594 1 95.81 345 PHE A CA 1
ATOM 2730 C C . PHE A 1 345 ? 15.148 7.816 -24 1 95.81 345 PHE A C 1
ATOM 2732 O O . PHE A 1 345 ? 15.555 6.703 -23.672 1 95.81 345 PHE A O 1
ATOM 2739 N N . CYS A 1 346 ? 15.875 8.648 -24.719 1 95.19 346 CYS A N 1
ATOM 2740 C CA . CYS A 1 346 ? 17.188 8.273 -25.234 1 95.19 346 CYS A CA 1
ATOM 2741 C C . CYS A 1 346 ? 18.266 8.414 -24.172 1 95.19 346 CYS A C 1
ATOM 2743 O O . CYS A 1 346 ? 19.344 7.836 -24.297 1 95.19 346 CYS A O 1
ATOM 2745 N N . ASN A 1 347 ? 17.953 9.203 -23.172 1 93.62 347 ASN A N 1
ATOM 2746 C CA . ASN A 1 347 ? 18.844 9.344 -22.031 1 93.62 347 ASN A CA 1
ATOM 2747 C C . ASN A 1 347 ? 18.469 8.383 -20.906 1 93.62 347 ASN A C 1
ATOM 2749 O O . ASN A 1 347 ? 17.375 8.5 -20.328 1 93.62 347 ASN A O 1
ATOM 2753 N N . PRO A 1 348 ? 19.344 7.492 -20.531 1 93.06 348 PRO A N 1
ATOM 2754 C CA . PRO A 1 348 ? 19 6.465 -19.547 1 93.06 348 PRO A CA 1
ATOM 2755 C C . PRO A 1 348 ? 18.562 7.051 -18.203 1 93.06 348 PRO A C 1
ATOM 2757 O O . PRO A 1 348 ? 17.625 6.543 -17.594 1 93.06 348 PRO A O 1
ATOM 2760 N N . GLU A 1 349 ? 19.203 8.094 -17.766 1 92.56 349 GLU A N 1
ATOM 2761 C CA . GLU A 1 349 ? 18.828 8.711 -16.484 1 92.56 349 GLU A CA 1
ATOM 2762 C C . GLU A 1 349 ? 17.469 9.398 -16.594 1 92.56 349 GLU A C 1
ATOM 2764 O O . GLU A 1 349 ? 16.625 9.242 -15.703 1 92.56 349 GLU A O 1
ATOM 2769 N N . ALA A 1 350 ? 17.312 10.07 -17.641 1 94.56 350 ALA A N 1
ATOM 2770 C CA . ALA A 1 350 ? 16.047 10.766 -17.859 1 94.56 350 ALA A CA 1
ATOM 2771 C C . ALA A 1 350 ? 14.898 9.766 -18.047 1 94.56 350 ALA A C 1
ATOM 2773 O O . ALA A 1 350 ? 13.773 10.023 -17.609 1 94.56 350 ALA A O 1
ATOM 2774 N N . LEU A 1 351 ? 15.18 8.672 -18.688 1 96.06 351 LEU A N 1
ATOM 2775 C CA . LEU A 1 351 ? 14.18 7.641 -18.891 1 96.06 351 LEU A CA 1
ATOM 2776 C C . LEU A 1 351 ? 13.719 7.043 -17.578 1 96.06 351 LEU A C 1
ATOM 2778 O O . LEU A 1 351 ? 12.523 6.805 -17.375 1 96.06 351 LEU A O 1
ATOM 2782 N N . GLU A 1 352 ? 14.625 6.805 -16.703 1 95.44 352 GLU A N 1
ATOM 2783 C CA . GLU A 1 352 ? 14.258 6.25 -15.406 1 95.44 352 GLU A CA 1
ATOM 2784 C C . GLU A 1 352 ? 13.438 7.25 -14.594 1 95.44 352 GLU A C 1
ATOM 2786 O O . GLU A 1 352 ? 12.516 6.859 -13.875 1 95.44 352 GLU A O 1
ATOM 2791 N N . VAL A 1 353 ? 13.805 8.523 -14.688 1 96.25 353 VAL A N 1
ATOM 2792 C CA . VAL A 1 353 ? 13.023 9.562 -14.023 1 96.25 353 VAL A CA 1
ATOM 2793 C C . VAL A 1 353 ? 11.609 9.594 -14.594 1 96.25 353 VAL A C 1
ATOM 2795 O O . VAL A 1 353 ? 10.633 9.648 -13.844 1 96.25 353 VAL A O 1
ATOM 2798 N N . PHE A 1 354 ? 11.547 9.492 -15.914 1 97.38 354 PHE A N 1
ATOM 2799 C CA . PHE A 1 354 ? 10.258 9.469 -16.578 1 97.38 354 PHE A CA 1
ATOM 2800 C C . PHE A 1 354 ? 9.406 8.312 -16.062 1 97.38 354 PHE A C 1
ATOM 2802 O O . PHE A 1 354 ? 8.234 8.492 -15.734 1 97.38 354 PHE A O 1
ATOM 2809 N N . ARG A 1 355 ? 9.984 7.168 -16.016 1 97.06 355 ARG A N 1
ATOM 2810 C CA . ARG A 1 355 ? 9.281 5.973 -15.562 1 97.06 355 ARG A CA 1
ATOM 2811 C C . ARG A 1 355 ? 8.773 6.141 -14.133 1 97.06 355 ARG A C 1
ATOM 2813 O O . ARG A 1 355 ? 7.641 5.773 -13.82 1 97.06 355 ARG A O 1
ATOM 2820 N N . GLU A 1 356 ? 9.57 6.707 -13.281 1 96.12 356 GLU A N 1
ATOM 2821 C CA . GLU A 1 356 ? 9.188 6.93 -11.891 1 96.12 356 GLU A CA 1
ATOM 2822 C C . GLU A 1 356 ? 8.039 7.938 -11.789 1 96.12 356 GLU A C 1
ATOM 2824 O O . GLU A 1 356 ? 7.125 7.762 -10.984 1 96.12 356 GLU A O 1
ATOM 2829 N N . VAL A 1 357 ? 8.094 8.945 -12.586 1 96.69 357 VAL A N 1
ATOM 2830 C CA . VAL A 1 357 ? 7.059 9.969 -12.586 1 96.69 357 VAL A CA 1
ATOM 2831 C C . VAL A 1 357 ? 5.738 9.367 -13.055 1 96.69 357 VAL A C 1
ATOM 2833 O O . VAL A 1 357 ? 4.684 9.641 -12.477 1 96.69 357 VAL A O 1
ATOM 2836 N N . VAL A 1 358 ? 5.859 8.516 -14.031 1 96.94 358 VAL A N 1
ATOM 2837 C CA . VAL A 1 358 ? 4.664 7.945 -14.656 1 96.94 358 VAL A CA 1
ATOM 2838 C C . VAL A 1 358 ? 4.023 6.934 -13.711 1 96.94 358 VAL A C 1
ATOM 2840 O O . VAL A 1 358 ? 2.811 6.961 -13.484 1 96.94 358 VAL A O 1
ATOM 2843 N N . ILE A 1 359 ? 4.781 6.109 -13.062 1 94.75 359 ILE A N 1
ATOM 2844 C CA . ILE A 1 359 ? 4.266 5.035 -12.219 1 94.75 359 ILE A CA 1
ATOM 2845 C C . ILE A 1 359 ? 3.66 5.625 -10.945 1 94.75 359 ILE A C 1
ATOM 2847 O O . ILE A 1 359 ? 2.697 5.082 -10.398 1 94.75 359 ILE A O 1
ATOM 2851 N N . HIS A 1 360 ? 4.168 6.699 -10.492 1 95.12 360 HIS A N 1
ATOM 2852 C CA . HIS A 1 360 ? 3.688 7.309 -9.258 1 95.12 360 HIS A CA 1
ATOM 2853 C C . HIS A 1 360 ? 3.039 8.664 -9.523 1 95.12 360 HIS A C 1
ATOM 2855 O O . HIS A 1 360 ? 3.115 9.562 -8.688 1 95.12 360 HIS A O 1
ATOM 2861 N N . HIS A 1 361 ? 2.48 8.797 -10.703 1 96.38 361 HIS A N 1
ATOM 2862 C CA . HIS A 1 361 ? 1.805 10.031 -11.086 1 96.38 361 HIS A CA 1
ATOM 2863 C C . HIS A 1 361 ? 0.612 10.312 -10.18 1 96.38 361 HIS A C 1
ATOM 2865 O O . HIS A 1 361 ? -0.036 9.383 -9.695 1 96.38 361 HIS A O 1
ATOM 2871 N N . GLY A 1 362 ? 0.294 11.523 -10 1 94.62 362 GLY A N 1
ATOM 2872 C CA . GLY A 1 362 ? -0.794 11.93 -9.125 1 94.62 362 GLY A CA 1
ATOM 2873 C C . GLY A 1 362 ? -2.137 11.359 -9.539 1 94.62 362 GLY A C 1
ATOM 2874 O O . GLY A 1 362 ? -3.012 11.141 -8.695 1 94.62 362 GLY A O 1
ATOM 2875 N N . ALA A 1 363 ? -2.312 11.062 -10.797 1 94.44 363 ALA A N 1
ATOM 2876 C CA . ALA A 1 363 ? -3.574 10.531 -11.305 1 94.44 363 ALA A CA 1
ATOM 2877 C C . ALA A 1 363 ? -3.822 9.117 -10.797 1 94.44 363 ALA A C 1
ATOM 2879 O O . ALA A 1 363 ? -4.969 8.672 -10.719 1 94.44 363 ALA A O 1
ATOM 2880 N N . ALA A 1 364 ? -2.748 8.414 -10.445 1 93.12 364 ALA A N 1
ATOM 2881 C CA . ALA A 1 364 ? -2.855 7.027 -9.992 1 93.12 364 ALA A CA 1
ATOM 2882 C C . ALA A 1 364 ? -2.945 6.949 -8.477 1 93.12 364 ALA A C 1
ATOM 2884 O O . ALA A 1 364 ? -2.852 5.863 -7.895 1 93.12 364 ALA A O 1
ATOM 2885 N N . LYS A 1 365 ? -3.102 8.102 -7.793 1 94.25 365 LYS A N 1
ATOM 2886 C CA . LYS A 1 365 ? -3.113 8.141 -6.332 1 94.25 365 LYS A CA 1
ATOM 2887 C C . LYS A 1 365 ? -4.422 8.734 -5.812 1 94.25 365 LYS A C 1
ATOM 2889 O O . LYS A 1 365 ? -4.984 9.641 -6.422 1 94.25 365 LYS A O 1
ATOM 2894 N N . PRO A 1 366 ? -4.883 8.227 -4.699 1 93.31 366 PRO A N 1
ATOM 2895 C CA . PRO A 1 366 ? -6.023 8.883 -4.059 1 93.31 366 PRO A CA 1
ATOM 2896 C C . PRO A 1 366 ? -5.695 10.289 -3.572 1 93.31 366 PRO A C 1
ATOM 2898 O O . PRO A 1 366 ? -4.539 10.594 -3.268 1 93.31 366 PRO A O 1
ATOM 2901 N N . PRO A 1 367 ? -6.691 11.094 -3.439 1 94.81 367 PRO A N 1
ATOM 2902 C CA . PRO A 1 367 ? -6.469 12.492 -3.049 1 94.81 367 PRO A CA 1
ATOM 2903 C C . PRO A 1 367 ? -5.766 12.617 -1.7 1 94.81 367 PRO A C 1
ATOM 2905 O O . PRO A 1 367 ? -4.883 13.469 -1.538 1 94.81 367 PRO A O 1
ATOM 2908 N N . ILE A 1 368 ? -6.082 11.766 -0.728 1 95.69 368 ILE A N 1
ATOM 2909 C CA . ILE A 1 368 ? -5.496 11.883 0.603 1 95.69 368 ILE A CA 1
ATOM 2910 C C . ILE A 1 368 ? -4.012 11.531 0.545 1 95.69 368 ILE A C 1
ATOM 2912 O O . ILE A 1 368 ? -3.199 12.125 1.26 1 95.69 368 ILE A O 1
ATOM 2916 N N . ALA A 1 369 ? -3.631 10.586 -0.304 1 95.25 369 ALA A N 1
ATOM 2917 C CA . ALA A 1 369 ? -2.219 10.25 -0.471 1 95.25 369 ALA A CA 1
ATOM 2918 C C . ALA A 1 369 ? -1.434 11.445 -1.014 1 95.25 369 ALA A C 1
ATOM 2920 O O . ALA A 1 369 ? -0.325 11.727 -0.553 1 95.25 369 ALA A O 1
ATOM 2921 N N . ARG A 1 370 ? -2.021 12.133 -1.956 1 95.56 370 ARG A N 1
ATOM 2922 C CA . ARG A 1 370 ? -1.382 13.32 -2.518 1 95.56 370 ARG A CA 1
ATOM 2923 C C . ARG A 1 370 ? -1.272 14.43 -1.477 1 95.56 370 ARG A C 1
ATOM 2925 O O . ARG A 1 370 ? -0.219 15.047 -1.334 1 95.56 370 ARG A O 1
ATOM 2932 N N . ALA A 1 371 ? -2.365 14.602 -0.749 1 96.75 371 ALA A N 1
ATOM 2933 C CA . ALA A 1 371 ? -2.389 15.641 0.282 1 96.75 371 ALA A CA 1
ATOM 2934 C C . ALA A 1 371 ? -1.332 15.375 1.35 1 96.75 371 ALA A C 1
ATOM 2936 O O . ALA A 1 371 ? -0.62 16.281 1.769 1 96.75 371 ALA A O 1
ATOM 2937 N N . ASN A 1 372 ? -1.253 14.109 1.757 1 96 372 ASN A N 1
ATOM 2938 C CA . ASN A 1 372 ? -0.263 13.734 2.76 1 96 372 ASN A CA 1
ATOM 2939 C C . ASN A 1 372 ? 1.159 13.984 2.266 1 96 372 ASN A C 1
ATOM 2941 O O . ASN A 1 372 ? 2.016 14.438 3.027 1 96 372 ASN A O 1
ATOM 2945 N N . PHE A 1 373 ? 1.366 13.695 1.019 1 97.12 373 PHE A N 1
ATOM 2946 C CA . PHE A 1 373 ? 2.693 13.914 0.453 1 97.12 373 PHE A CA 1
ATOM 2947 C C . PHE A 1 373 ? 3.029 15.398 0.409 1 97.12 373 PHE A C 1
ATOM 2949 O O . PHE A 1 373 ? 4.133 15.797 0.787 1 97.12 373 PHE A O 1
ATOM 2956 N N . LEU A 1 374 ? 2.094 16.172 -0.011 1 96.69 374 LEU A N 1
ATOM 2957 C CA . LEU A 1 374 ? 2.285 17.625 -0.079 1 96.69 374 LEU A CA 1
ATOM 2958 C C . LEU A 1 374 ? 2.537 18.203 1.309 1 96.69 374 LEU A C 1
ATOM 2960 O O . LEU A 1 374 ? 3.404 19.062 1.479 1 96.69 374 LEU A O 1
ATOM 2964 N N . CYS A 1 375 ? 1.795 17.703 2.297 1 96.88 375 CYS A N 1
ATOM 2965 C CA . CYS A 1 375 ? 2.016 18.125 3.674 1 96.88 375 CYS A CA 1
ATOM 2966 C C . CYS A 1 375 ? 3.41 17.75 4.148 1 96.88 375 CYS A C 1
ATOM 2968 O O . CYS A 1 375 ? 4.07 18.516 4.848 1 96.88 375 CYS A O 1
ATOM 2970 N N . GLY A 1 376 ? 3.824 16.547 3.707 1 96.69 376 GLY A N 1
ATOM 2971 C CA . GLY A 1 376 ? 5.168 16.109 4.047 1 96.69 376 GLY A CA 1
ATOM 2972 C C . GLY A 1 376 ? 6.254 16.969 3.436 1 96.69 376 GLY A C 1
ATOM 2973 O O . GLY A 1 376 ? 7.203 17.359 4.121 1 96.69 376 GLY A O 1
ATOM 2974 N N . VAL A 1 377 ? 6.082 17.312 2.184 1 96.75 377 VAL A N 1
ATOM 2975 C CA . VAL A 1 377 ? 7.051 18.172 1.498 1 96.75 377 VAL A CA 1
ATOM 2976 C C . VAL A 1 377 ? 7.109 19.531 2.178 1 96.75 377 VAL A C 1
ATOM 2978 O O . VAL A 1 377 ? 8.195 20.078 2.402 1 96.75 377 VAL A O 1
ATOM 2981 N N . HIS A 1 378 ? 5.969 20.047 2.496 1 95.12 378 HIS A N 1
ATOM 2982 C CA . HIS A 1 378 ? 5.906 21.328 3.186 1 95.12 378 HIS A CA 1
ATOM 2983 C C . HIS A 1 378 ? 6.648 21.281 4.516 1 95.12 378 HIS A C 1
ATOM 2985 O O . HIS A 1 378 ? 7.422 22.188 4.836 1 95.12 378 HIS A O 1
ATOM 2991 N N . SER A 1 379 ? 6.395 20.234 5.266 1 95.19 379 SER A N 1
ATOM 2992 C CA . SER A 1 379 ? 7.039 20.094 6.566 1 95.19 379 SER A CA 1
ATOM 2993 C C . SER A 1 379 ? 8.555 20 6.426 1 95.19 379 SER A C 1
ATOM 2995 O O . SER A 1 379 ? 9.297 20.562 7.23 1 95.19 379 SER A O 1
ATOM 2997 N N . CYS A 1 380 ? 8.977 19.297 5.43 1 95.56 380 CYS A N 1
ATOM 2998 C CA . CYS A 1 380 ? 10.414 19.188 5.184 1 95.56 380 CYS A CA 1
ATOM 2999 C C . CYS A 1 380 ? 11.016 20.531 4.828 1 95.56 380 CYS A C 1
ATOM 3001 O O . CYS A 1 380 ? 12.102 20.875 5.309 1 95.56 380 CYS A O 1
ATOM 3003 N N . CYS A 1 381 ? 10.289 21.266 4.016 1 93.25 381 CYS A N 1
ATOM 3004 C CA . CYS A 1 381 ? 10.773 22.594 3.654 1 93.25 381 CYS A CA 1
ATOM 3005 C C . CYS A 1 381 ? 10.828 23.516 4.875 1 93.25 381 CYS A C 1
ATOM 3007 O O . CYS A 1 381 ? 11.773 24.281 5.031 1 93.25 381 CYS A O 1
ATOM 3009 N N . LYS A 1 382 ? 9.859 23.391 5.699 1 91.62 382 LYS A N 1
ATOM 3010 C CA . LYS A 1 382 ? 9.789 24.234 6.898 1 91.62 382 LYS A CA 1
ATOM 3011 C C . LYS A 1 382 ? 10.914 23.875 7.871 1 91.62 382 LYS A C 1
ATOM 3013 O O . LYS A 1 382 ? 11.367 24.734 8.633 1 91.62 382 LYS A O 1
ATOM 3018 N N . ALA A 1 383 ? 11.383 22.703 7.809 1 93.06 383 ALA A N 1
ATOM 3019 C CA . ALA A 1 383 ? 12.383 22.203 8.75 1 93.06 383 ALA A CA 1
ATOM 3020 C C . ALA A 1 383 ? 13.742 22.844 8.492 1 93.06 383 ALA A C 1
ATOM 3022 O O . ALA A 1 383 ? 14.617 22.844 9.359 1 93.06 383 ALA A O 1
ATOM 3023 N N . TYR A 1 384 ? 13.875 23.453 7.305 1 92.62 384 TYR A N 1
ATOM 3024 C CA . TYR A 1 384 ? 15.172 24.016 6.949 1 92.62 384 TYR A CA 1
ATOM 3025 C C . TYR A 1 384 ? 15.047 25.484 6.566 1 92.62 384 TYR A C 1
ATOM 3027 O O . TYR A 1 384 ? 13.992 25.922 6.086 1 92.62 384 TYR A O 1
ATOM 3035 N N . ASP A 1 385 ? 16.078 26.203 6.824 1 89.62 385 ASP A N 1
ATOM 3036 C CA . ASP A 1 385 ? 16.172 27.547 6.281 1 89.62 385 ASP A CA 1
ATOM 3037 C C . ASP A 1 385 ? 16.578 27.516 4.809 1 89.62 385 ASP A C 1
ATOM 3039 O O . ASP A 1 385 ? 17.094 26.516 4.32 1 89.62 385 ASP A O 1
ATOM 3043 N N . LEU A 1 386 ? 16.203 28.547 4.141 1 88.31 386 LEU A N 1
ATOM 3044 C CA . LEU A 1 386 ? 16.547 28.609 2.725 1 88.31 386 LEU A CA 1
ATOM 3045 C C . LEU A 1 386 ? 18.047 28.641 2.523 1 88.31 386 LEU A C 1
ATOM 3047 O O . LEU A 1 386 ? 18.766 29.344 3.24 1 88.31 386 LEU A O 1
ATOM 3051 N N . GLY A 1 387 ? 18.531 27.859 1.587 1 85.06 387 GLY A N 1
ATOM 3052 C CA . GLY A 1 387 ? 19.953 27.828 1.274 1 85.06 387 GLY A CA 1
ATOM 3053 C C . GLY A 1 387 ? 20.719 26.766 2.039 1 85.06 387 GLY A C 1
ATOM 3054 O O . GLY A 1 387 ? 21.906 26.562 1.825 1 85.06 387 GLY A O 1
ATOM 3055 N N . ASP A 1 388 ? 20.062 26.125 2.973 1 89.44 388 ASP A N 1
ATOM 3056 C CA . ASP A 1 388 ? 20.703 25.031 3.689 1 89.44 388 ASP A CA 1
ATOM 3057 C C . ASP A 1 388 ? 21.094 23.906 2.736 1 89.44 388 ASP A C 1
ATOM 3059 O O . ASP A 1 388 ? 20.234 23.328 2.062 1 89.44 388 ASP A O 1
ATOM 3063 N N . GLU A 1 389 ? 22.281 23.484 2.732 1 88 389 GLU A N 1
ATOM 3064 C CA . GLU A 1 389 ? 22.812 22.5 1.802 1 88 389 GLU A CA 1
ATOM 3065 C C . GLU A 1 389 ? 22.281 21.109 2.119 1 88 389 GLU A C 1
ATOM 3067 O O . GLU A 1 389 ? 22.297 20.219 1.26 1 88 389 GLU A O 1
ATOM 3072 N N . ALA A 1 390 ? 21.812 20.969 3.311 1 89.38 390 ALA A N 1
ATOM 3073 C CA . ALA A 1 390 ? 21.281 19.672 3.727 1 89.38 390 ALA A CA 1
ATOM 3074 C C . ALA A 1 390 ? 19.875 19.438 3.154 1 89.38 390 ALA A C 1
ATOM 3076 O O . ALA A 1 390 ? 19.359 18.328 3.178 1 89.38 390 ALA A O 1
ATOM 3077 N N . ALA A 1 391 ? 19.344 20.469 2.568 1 93.19 391 ALA A N 1
ATOM 3078 C CA . ALA A 1 391 ? 18 20.359 2.02 1 93.19 391 ALA A CA 1
ATOM 3079 C C . ALA A 1 391 ? 17.953 20.828 0.567 1 93.19 391 ALA A C 1
ATOM 3081 O O . ALA A 1 391 ? 17.266 21.797 0.237 1 93.19 391 ALA A O 1
ATOM 3082 N N . PRO A 1 392 ? 18.578 20.078 -0.294 1 93.38 392 PRO A N 1
ATOM 3083 C CA . PRO A 1 392 ? 18.562 20.484 -1.702 1 93.38 392 PRO A CA 1
ATOM 3084 C C . PRO A 1 392 ? 17.156 20.578 -2.271 1 93.38 392 PRO A C 1
ATOM 3086 O O . PRO A 1 392 ? 16.891 21.391 -3.154 1 93.38 392 PRO A O 1
ATOM 3089 N N . PHE A 1 393 ? 16.234 19.828 -1.763 1 95.5 393 PHE A N 1
ATOM 3090 C CA . PHE A 1 393 ? 14.867 19.844 -2.26 1 95.5 393 PHE A CA 1
ATOM 3091 C C . PHE A 1 393 ? 14.234 21.219 -2.047 1 95.5 393 PHE A C 1
ATOM 3093 O O . PHE A 1 393 ? 13.453 21.672 -2.881 1 95.5 393 PHE A O 1
ATOM 3100 N N . LYS A 1 394 ? 14.508 21.859 -0.942 1 93.62 394 LYS A N 1
ATOM 3101 C CA . LYS A 1 394 ? 13.945 23.172 -0.666 1 93.62 394 LYS A CA 1
ATOM 3102 C C . LYS A 1 394 ? 14.422 24.203 -1.689 1 93.62 394 LYS A C 1
ATOM 3104 O O . LYS A 1 394 ? 13.625 25 -2.182 1 93.62 394 LYS A O 1
ATOM 3109 N N . THR A 1 395 ? 15.703 24.141 -2.037 1 91.19 395 THR A N 1
ATOM 3110 C CA . THR A 1 395 ? 16.281 25.062 -3.01 1 91.19 395 THR A CA 1
ATOM 3111 C C . THR A 1 395 ? 15.664 24.828 -4.391 1 91.19 395 THR A C 1
ATOM 3113 O O . THR A 1 395 ? 15.344 25.797 -5.098 1 91.19 395 THR A O 1
ATOM 3116 N N . ILE A 1 396 ? 15.508 23.641 -4.703 1 93.19 396 ILE A N 1
ATOM 3117 C CA . ILE A 1 396 ? 14.945 23.312 -6.008 1 93.19 396 ILE A CA 1
ATOM 3118 C C . ILE A 1 396 ? 13.508 23.828 -6.094 1 93.19 396 ILE A C 1
ATOM 3120 O O . ILE A 1 396 ? 13.133 24.469 -7.074 1 93.19 396 ILE A O 1
ATOM 3124 N N . LEU A 1 397 ? 12.727 23.594 -5.09 1 92.62 397 LEU A N 1
ATOM 3125 C CA . LEU A 1 397 ? 11.328 24 -5.082 1 92.62 397 LEU A CA 1
ATOM 3126 C C . LEU A 1 397 ? 11.211 25.531 -5.117 1 92.62 397 LEU A C 1
ATOM 3128 O O . LEU A 1 397 ? 10.281 26.062 -5.719 1 92.62 397 LEU A O 1
ATOM 3132 N N . HIS A 1 398 ? 12.148 26.109 -4.484 1 88.62 398 HIS A N 1
ATOM 3133 C CA . HIS A 1 398 ? 12.164 27.562 -4.441 1 88.62 398 HIS A CA 1
ATOM 3134 C C . HIS A 1 398 ? 12.516 28.156 -5.805 1 88.62 398 HIS A C 1
ATOM 3136 O O . HIS A 1 398 ? 12.055 29.25 -6.152 1 88.62 398 HIS A O 1
ATOM 3142 N N . ASN A 1 399 ? 13.242 27.422 -6.586 1 86.81 399 ASN A N 1
ATOM 3143 C CA . ASN A 1 399 ? 13.789 27.969 -7.828 1 86.81 399 ASN A CA 1
ATOM 3144 C C . ASN A 1 399 ? 12.898 27.641 -9.023 1 86.81 399 ASN A C 1
ATOM 3146 O O . ASN A 1 399 ? 12.977 28.281 -10.062 1 86.81 399 ASN A O 1
ATOM 3150 N N . ILE A 1 400 ? 12.094 26.672 -8.891 1 86.94 400 ILE A N 1
ATOM 3151 C CA . ILE A 1 400 ? 11.219 26.297 -10 1 86.94 400 ILE A CA 1
ATOM 3152 C C . ILE A 1 400 ? 10.062 27.297 -10.102 1 86.94 400 ILE A C 1
ATOM 3154 O O . ILE A 1 400 ? 9.258 27.422 -9.18 1 86.94 400 ILE A O 1
ATOM 3158 N N . VAL A 1 401 ? 10.031 27.938 -11.234 1 81.25 401 VAL A N 1
ATOM 3159 C CA . VAL A 1 401 ? 8.953 28.891 -11.508 1 81.25 401 VAL A CA 1
ATOM 3160 C C . VAL A 1 401 ? 8.023 28.312 -12.578 1 81.25 401 VAL A C 1
ATOM 3162 O O . VAL A 1 401 ? 8.477 27.969 -13.672 1 81.25 401 VAL A O 1
ATOM 3165 N N . TYR A 1 402 ? 6.762 28.188 -12.18 1 80.44 402 TYR A N 1
ATOM 3166 C CA . TYR A 1 402 ? 5.793 27.656 -13.133 1 80.44 402 TYR A CA 1
ATOM 3167 C C . TYR A 1 402 ? 5.441 28.688 -14.195 1 80.44 402 TYR A C 1
ATOM 3169 O O . TYR A 1 402 ? 5.34 29.875 -13.898 1 80.44 402 TYR A O 1
ATOM 3177 N N . PRO A 1 403 ? 5.484 28.281 -15.43 1 65.44 403 PRO A N 1
ATOM 3178 C CA . PRO A 1 403 ? 5.145 29.234 -16.484 1 65.44 403 PRO A CA 1
ATOM 3179 C C . PRO A 1 403 ? 3.773 29.875 -16.281 1 65.44 403 PRO A C 1
ATOM 3181 O O . PRO A 1 403 ? 3.594 31.047 -16.578 1 65.44 403 PRO A O 1
ATOM 3184 N N . GLY A 1 404 ? 2.867 29.203 -15.875 1 67.75 404 GLY A N 1
ATOM 3185 C CA . GLY A 1 404 ? 1.563 29.781 -15.609 1 67.75 404 GLY A CA 1
ATOM 3186 C C . GLY A 1 404 ? 1.443 30.375 -14.219 1 67.75 404 GLY A C 1
ATOM 3187 O O . GLY A 1 404 ? 2.297 30.125 -13.359 1 67.75 404 GLY A O 1
ATOM 3188 N N . ASP A 1 405 ? 0.631 31.453 -14.164 1 77 405 ASP A N 1
ATOM 3189 C CA . ASP A 1 405 ? 0.339 32.031 -12.867 1 77 405 ASP A CA 1
ATOM 3190 C C . ASP A 1 405 ? -0.815 31.328 -12.172 1 77 405 ASP A C 1
ATOM 3192 O O . ASP A 1 405 ? -1.974 31.719 -12.312 1 77 405 ASP A O 1
ATOM 3196 N N . TRP A 1 406 ? -0.382 30.203 -11.484 1 80.38 406 TRP A N 1
ATOM 3197 C CA . TRP A 1 406 ? -1.419 29.422 -10.82 1 80.38 406 TRP A CA 1
ATOM 3198 C C . TRP A 1 406 ? -2.139 30.25 -9.766 1 80.38 406 TRP A C 1
ATOM 3200 O O . TRP A 1 406 ? -3.301 29.984 -9.445 1 80.38 406 TRP A O 1
ATOM 3210 N N . GLN A 1 407 ? -1.515 31.219 -9.234 1 82.62 407 GLN A N 1
ATOM 3211 C CA . GLN A 1 407 ? -2.152 32.062 -8.242 1 82.62 407 GLN A CA 1
ATOM 3212 C C . GLN A 1 407 ? -3.291 32.875 -8.867 1 82.62 407 GLN A C 1
ATOM 3214 O O . GLN A 1 407 ? -4.32 33.094 -8.234 1 82.62 407 GLN A O 1
ATOM 3219 N N . MET A 1 408 ? -2.957 33.25 -10.078 1 81.38 408 MET A N 1
ATOM 3220 C CA . MET A 1 408 ? -4.004 33.969 -10.797 1 81.38 408 MET A CA 1
ATOM 3221 C C . MET A 1 408 ? -5.203 33.094 -11.062 1 81.38 408 MET A C 1
ATOM 3223 O O . MET A 1 408 ? -6.348 33.531 -11.008 1 81.38 408 MET A O 1
ATOM 3227 N N . ASP A 1 409 ? -4.93 31.859 -11.336 1 80.06 409 ASP A N 1
ATOM 3228 C CA . ASP A 1 409 ? -6.004 30.891 -11.555 1 80.06 409 ASP A CA 1
ATOM 3229 C C . ASP A 1 409 ? -6.852 30.734 -10.297 1 80.06 409 ASP A C 1
ATOM 3231 O O . ASP A 1 409 ? -8.078 30.625 -10.375 1 80.06 409 ASP A O 1
ATOM 3235 N N . VAL A 1 410 ? -6.223 30.719 -9.195 1 86 410 VAL A N 1
ATOM 3236 C CA . VAL A 1 410 ? -6.918 30.578 -7.918 1 86 410 VAL A CA 1
ATOM 3237 C C . VAL A 1 410 ? -7.727 31.844 -7.629 1 86 410 VAL A C 1
ATOM 3239 O O . VAL A 1 410 ? -8.867 31.766 -7.176 1 86 410 VAL A O 1
ATOM 3242 N N . ARG A 1 411 ? -7.156 32.938 -7.91 1 84.5 411 ARG A N 1
ATOM 3243 C CA . ARG A 1 411 ? -7.824 34.219 -7.66 1 84.5 411 ARG A CA 1
ATOM 3244 C C . ARG A 1 411 ? -9.055 34.375 -8.539 1 84.5 411 ARG A C 1
ATOM 3246 O O . ARG A 1 411 ? -10.039 35 -8.141 1 84.5 411 ARG A O 1
ATOM 3253 N N . GLN A 1 412 ? -8.961 33.75 -9.641 1 83.12 412 GLN A N 1
ATOM 3254 C CA . GLN A 1 412 ? -10.055 33.844 -10.602 1 83.12 412 GLN A CA 1
ATOM 3255 C C . GLN A 1 412 ? -11.055 32.719 -10.422 1 83.12 412 GLN A C 1
ATOM 3257 O O . GLN A 1 412 ? -12.109 32.688 -11.062 1 83.12 412 GLN A O 1
ATOM 3262 N N . SER A 1 413 ? -10.68 31.891 -9.555 1 81.5 413 SER A N 1
ATOM 3263 C CA . SER A 1 413 ? -11.555 30.734 -9.344 1 81.5 413 SER A CA 1
ATOM 3264 C C . SER A 1 413 ? -12.867 31.156 -8.688 1 81.5 413 SER A C 1
ATOM 3266 O O . SER A 1 413 ? -12.922 32.156 -7.984 1 81.5 413 SER A O 1
ATOM 3268 N N . ASN A 1 414 ? -13.906 30.391 -8.914 1 79.06 414 ASN A N 1
ATOM 3269 C CA . ASN A 1 414 ? -15.219 30.641 -8.328 1 79.06 414 ASN A CA 1
ATOM 3270 C C . ASN A 1 414 ? -15.359 29.969 -6.965 1 79.06 414 ASN A C 1
ATOM 3272 O O . ASN A 1 414 ? -16.453 29.922 -6.398 1 79.06 414 ASN A O 1
ATOM 3276 N N . HIS A 1 415 ? -14.297 29.562 -6.449 1 85.44 415 HIS A N 1
ATOM 3277 C CA . HIS A 1 415 ? -14.367 28.844 -5.176 1 85.44 415 HIS A CA 1
ATOM 3278 C C . HIS A 1 415 ? -13.859 29.719 -4.031 1 85.44 415 HIS A C 1
ATOM 3280 O O . HIS A 1 415 ? -12.648 29.859 -3.84 1 85.44 415 HIS A O 1
ATOM 3286 N N . PRO A 1 416 ? -14.719 30.172 -3.203 1 85.81 416 PRO A N 1
ATOM 3287 C CA . PRO A 1 416 ? -14.344 31.141 -2.166 1 85.81 416 PRO A CA 1
ATOM 3288 C C . PRO A 1 416 ? -13.281 30.594 -1.212 1 85.81 416 PRO A C 1
ATOM 3290 O O . PRO A 1 416 ? -12.406 31.344 -0.766 1 85.81 416 PRO A O 1
ATOM 3293 N N . VAL A 1 417 ? -13.352 29.375 -0.929 1 90.81 417 VAL A N 1
ATOM 3294 C CA . VAL A 1 417 ? -12.414 28.797 0.03 1 90.81 417 VAL A CA 1
ATOM 3295 C C . VAL A 1 417 ? -10.992 28.922 -0.501 1 90.81 417 VAL A C 1
ATOM 3297 O O . VAL A 1 417 ? -10.062 29.219 0.254 1 90.81 417 VAL A O 1
ATOM 3300 N N . MET A 1 418 ? -10.812 28.719 -1.753 1 91.44 418 MET A N 1
ATOM 3301 C CA . MET A 1 418 ? -9.484 28.797 -2.354 1 91.44 418 MET A CA 1
ATOM 3302 C C . MET A 1 418 ? -8.93 30.219 -2.266 1 91.44 418 MET A C 1
ATOM 3304 O O . MET A 1 418 ? -7.766 30.422 -1.921 1 91.44 418 MET A O 1
ATOM 3308 N N . LYS A 1 419 ? -9.766 31.125 -2.49 1 89.12 419 LYS A N 1
ATOM 3309 C CA . LYS A 1 419 ? -9.367 32.531 -2.451 1 89.12 419 LYS A CA 1
ATOM 3310 C C . LYS A 1 419 ? -9.055 32.969 -1.026 1 89.12 419 LYS A C 1
ATOM 3312 O O . LYS A 1 419 ? -8.086 33.719 -0.799 1 89.12 419 LYS A O 1
ATOM 3317 N N . GLN A 1 420 ? -9.836 32.531 -0.142 1 88.62 420 GLN A N 1
ATOM 3318 C CA . GLN A 1 420 ? -9.656 32.938 1.255 1 88.62 420 GLN A CA 1
ATOM 3319 C C . GLN A 1 420 ? -8.336 32.375 1.804 1 88.62 420 GLN A C 1
ATOM 3321 O O . GLN A 1 420 ? -7.617 33.094 2.518 1 88.62 420 GLN A O 1
ATOM 3326 N N . VAL A 1 421 ? -8.047 31.156 1.446 1 89.81 421 VAL A N 1
ATOM 3327 C CA . VAL A 1 421 ? -6.812 30.547 1.925 1 89.81 421 VAL A CA 1
ATOM 3328 C C . VAL A 1 421 ? -5.613 31.25 1.305 1 89.81 421 VAL A C 1
ATOM 3330 O O . VAL A 1 421 ? -4.609 31.5 1.979 1 89.81 421 VAL A O 1
ATOM 3333 N N . LEU A 1 422 ? -5.734 31.594 0.046 1 86.56 422 LEU A N 1
ATOM 3334 C CA . LEU A 1 422 ? -4.648 32.281 -0.62 1 86.56 422 LEU A CA 1
ATOM 3335 C C . LEU A 1 422 ? -4.422 33.656 0.011 1 86.56 422 LEU A C 1
ATOM 3337 O O . LEU A 1 422 ? -3.277 34.094 0.21 1 86.56 422 LEU A O 1
ATOM 3341 N N . SER A 1 423 ? -5.492 34.344 0.352 1 79.19 423 SER A N 1
ATOM 3342 C CA . SER A 1 423 ? -5.41 35.688 0.941 1 79.19 423 SER A CA 1
ATOM 3343 C C . SER A 1 423 ? -4.805 35.656 2.338 1 79.19 423 SER A C 1
ATOM 3345 O O . SER A 1 423 ? -4.062 36.531 2.73 1 79.19 423 SER A O 1
ATOM 3347 N N . HIS A 1 424 ? -5.176 34.656 3.117 1 73.75 424 HIS A N 1
ATOM 3348 C CA . HIS A 1 424 ? -4.629 34.5 4.461 1 73.75 424 HIS A CA 1
ATOM 3349 C C . HIS A 1 424 ? -3.125 34.281 4.422 1 73.75 424 HIS A C 1
ATOM 3351 O O . HIS A 1 424 ? -2.385 34.75 5.273 1 73.75 424 HIS A O 1
ATOM 3357 N N . SER A 1 425 ? -2.82 33.594 3.533 1 61.22 425 SER A N 1
ATOM 3358 C CA . SER A 1 425 ? -1.399 33.312 3.379 1 61.22 425 SER A CA 1
ATOM 3359 C C . SER A 1 425 ? -0.609 34.594 3.057 1 61.22 425 SER A C 1
ATOM 3361 O O . SER A 1 425 ? 0.536 34.719 3.488 1 61.22 425 SER A O 1
ATOM 3363 N N . ASP A 1 426 ? -1.34 35.469 2.439 1 55.91 426 ASP A N 1
ATOM 3364 C CA . ASP A 1 426 ? -0.744 36.75 2.098 1 55.91 426 ASP A CA 1
ATOM 3365 C C . ASP A 1 426 ? -0.697 37.688 3.312 1 55.91 426 ASP A C 1
ATOM 3367 O O . ASP A 1 426 ? 0.243 38.469 3.467 1 55.91 426 ASP A O 1
ATOM 3371 N N . GLY A 1 427 ? -1.831 37.688 4.16 1 51.12 427 GLY A N 1
ATOM 3372 C CA . GLY A 1 427 ? -2.023 38.625 5.254 1 51.12 427 GLY A CA 1
ATOM 3373 C C . GLY A 1 427 ? -1.127 38.344 6.445 1 51.12 427 GLY A C 1
ATOM 3374 O O . GLY A 1 427 ? -0.876 39.219 7.266 1 51.12 427 GLY A O 1
ATOM 3375 N N . LYS A 1 428 ? -0.955 37.125 6.84 1 52.06 428 LYS A N 1
ATOM 3376 C CA . LYS A 1 428 ? -0.311 36.812 8.117 1 52.06 428 LYS A CA 1
ATOM 3377 C C . LYS A 1 428 ? 1.113 37.375 8.148 1 52.06 428 LYS A C 1
ATOM 3379 O O . LYS A 1 428 ? 1.816 37.219 9.156 1 52.06 428 LYS A O 1
ATOM 3384 N N . ILE A 1 429 ? 1.414 37.938 7.09 1 49.91 429 ILE A N 1
ATOM 3385 C CA . ILE A 1 429 ? 2.752 38.5 7.156 1 49.91 429 ILE A CA 1
ATOM 3386 C C . ILE A 1 429 ? 2.736 39.75 8.047 1 49.91 429 ILE A C 1
ATOM 3388 O O . ILE A 1 429 ? 3.693 40.531 8.055 1 49.91 429 ILE A O 1
ATOM 3392 N N . ASN A 1 430 ? 1.607 39.969 8.695 1 49.25 430 ASN A N 1
ATOM 3393 C CA . ASN A 1 430 ? 1.691 41.219 9.445 1 49.25 430 ASN A CA 1
ATOM 3394 C C . ASN A 1 430 ? 2.426 41.031 10.773 1 49.25 430 ASN A C 1
ATOM 3396 O O . ASN A 1 430 ? 1.804 40.719 11.789 1 49.25 430 ASN A O 1
ATOM 3400 N N . ASP A 1 431 ? 3.6 40.75 10.695 1 57.22 431 ASP A N 1
ATOM 3401 C CA . ASP A 1 431 ? 4.418 40.719 11.906 1 57.22 431 ASP A CA 1
ATOM 3402 C C . ASP A 1 431 ? 4.309 42.031 12.68 1 57.22 431 ASP A C 1
ATOM 3404 O O . ASP A 1 431 ? 4.43 43.094 12.102 1 57.22 431 ASP A O 1
ATOM 3408 N N . VAL A 1 432 ? 3.699 41.938 13.875 1 62 432 VAL A N 1
ATOM 3409 C CA . VAL A 1 432 ? 3.678 43.094 14.75 1 62 432 VAL A CA 1
ATOM 3410 C C . VAL A 1 432 ? 5.102 43.625 14.977 1 62 432 VAL A C 1
ATOM 3412 O O . VAL A 1 432 ? 5.969 42.875 15.43 1 62 432 VAL A O 1
ATOM 3415 N N . PRO A 1 433 ? 5.246 44.781 14.469 1 66.69 433 PRO A N 1
ATOM 3416 C CA . PRO A 1 433 ? 6.578 45.344 14.742 1 66.69 433 PRO A CA 1
ATOM 3417 C C . PRO A 1 433 ? 6.906 45.375 16.234 1 66.69 433 PRO A C 1
ATOM 3419 O O . PRO A 1 433 ? 6.027 45.656 17.047 1 66.69 433 PRO A O 1
ATOM 3422 N N . GLU A 1 434 ? 7.969 44.781 16.594 1 73.38 434 GLU A N 1
ATOM 3423 C CA . GLU A 1 434 ? 8.484 44.938 17.953 1 73.38 434 GLU A CA 1
ATOM 3424 C C . GLU A 1 434 ? 9.078 46.344 18.172 1 73.38 434 GLU A C 1
ATOM 3426 O O . GLU A 1 434 ? 10.086 46.688 17.547 1 73.38 434 GLU A O 1
ATOM 3431 N N . ALA A 1 435 ? 8.227 47.125 18.938 1 74.94 435 ALA A N 1
ATOM 3432 C CA . ALA A 1 435 ? 8.641 48.5 19.156 1 74.94 435 ALA A CA 1
ATOM 3433 C C . ALA A 1 435 ? 10.078 48.562 19.656 1 74.94 435 ALA A C 1
ATOM 3435 O O . ALA A 1 435 ? 10.461 47.844 20.578 1 74.94 435 ALA A O 1
ATOM 3436 N N . GLY A 1 436 ? 10.859 49.375 18.984 1 77.12 436 GLY A N 1
ATOM 3437 C CA . GLY A 1 436 ? 12.203 49.688 19.438 1 77.12 436 GLY A CA 1
ATOM 3438 C C . GLY A 1 436 ? 13.234 48.688 19 1 77.12 436 GLY A C 1
ATOM 3439 O O . GLY A 1 436 ? 14.375 48.688 19.469 1 77.12 436 GLY A O 1
ATOM 3440 N N . SER A 1 437 ? 12.75 47.719 18.234 1 84.94 437 SER A N 1
ATOM 3441 C CA . SER A 1 437 ? 13.703 46.688 17.828 1 84.94 437 SER A CA 1
ATOM 3442 C C . SER A 1 437 ? 13.836 46.625 16.312 1 84.94 437 SER A C 1
ATOM 3444 O O . SER A 1 437 ? 12.875 46.844 15.586 1 84.94 437 SER A O 1
ATOM 3446 N N . ARG A 1 438 ? 15.07 46.406 15.836 1 86 438 ARG A N 1
ATOM 3447 C CA . ARG A 1 438 ? 15.391 46.188 14.43 1 86 438 ARG A CA 1
ATOM 3448 C C . ARG A 1 438 ? 16.312 45 14.258 1 86 438 ARG A C 1
ATOM 3450 O O . ARG A 1 438 ? 17.266 44.812 15.016 1 86 438 ARG A O 1
ATOM 3457 N N . TYR A 1 439 ? 15.938 44.125 13.297 1 85.69 439 TYR A N 1
ATOM 3458 C CA . TYR A 1 439 ? 16.734 42.938 12.992 1 85.69 439 TYR A CA 1
ATOM 3459 C C . TYR A 1 439 ? 17.359 43.062 11.602 1 85.69 439 TYR A C 1
ATOM 3461 O O . TYR A 1 439 ? 16.688 43.438 10.648 1 85.69 439 TYR A O 1
ATOM 3469 N N . ILE A 1 440 ? 18.625 42.812 11.461 1 81.81 440 ILE A N 1
ATOM 3470 C CA . ILE A 1 440 ? 19.312 42.969 10.188 1 81.81 440 ILE A CA 1
ATOM 3471 C C . ILE A 1 440 ? 19.844 41.625 9.719 1 81.81 440 ILE A C 1
ATOM 3473 O O . ILE A 1 440 ? 20.5 40.906 10.492 1 81.81 440 ILE A O 1
ATOM 3477 N N . ALA A 1 441 ? 19.469 41.281 8.492 1 78.06 441 ALA A N 1
ATOM 3478 C CA . ALA A 1 441 ? 19.969 40.062 7.871 1 78.06 441 ALA A CA 1
ATOM 3479 C C . ALA A 1 441 ? 21.328 40.281 7.227 1 78.06 441 ALA A C 1
ATOM 3481 O O . ALA A 1 441 ? 21.812 41.438 7.172 1 78.06 441 ALA A O 1
ATOM 3482 N N . ARG A 1 442 ? 21.906 39.188 6.746 1 72.88 442 ARG A N 1
ATOM 3483 C CA . ARG A 1 442 ? 23.234 39.219 6.152 1 72.88 442 ARG A CA 1
ATOM 3484 C C . ARG A 1 442 ? 23.266 40.094 4.906 1 72.88 442 ARG A C 1
ATOM 3486 O O . ARG A 1 442 ? 24.266 40.75 4.629 1 72.88 442 ARG A O 1
ATOM 3493 N N . ASP A 1 443 ? 22.25 40.031 4.18 1 73.69 443 ASP A N 1
ATOM 3494 C CA . ASP A 1 443 ? 22.203 40.781 2.92 1 73.69 443 ASP A CA 1
ATOM 3495 C C . ASP A 1 443 ? 21.797 42.219 3.15 1 73.69 443 ASP A C 1
ATOM 3497 O O . ASP A 1 443 ? 21.578 42.969 2.193 1 73.69 443 ASP A O 1
ATOM 3501 N N . GLY A 1 444 ? 21.625 42.594 4.367 1 75.38 444 GLY A N 1
ATOM 3502 C CA . GLY A 1 444 ? 21.344 44 4.688 1 75.38 444 GLY A CA 1
ATOM 3503 C C . GLY A 1 444 ? 19.875 44.281 4.855 1 75.38 444 GLY A C 1
ATOM 3504 O O . GLY A 1 444 ? 19.484 45.406 5.219 1 75.38 444 GLY A O 1
ATOM 3505 N N . GLU A 1 445 ? 19.078 43.312 4.672 1 80.88 445 GLU A N 1
ATOM 3506 C CA . GLU A 1 445 ? 17.641 43.531 4.824 1 80.88 445 GLU A CA 1
ATOM 3507 C C . GLU A 1 445 ? 17.266 43.719 6.289 1 80.88 445 GLU A C 1
ATOM 3509 O O . GLU A 1 445 ? 17.797 43.031 7.164 1 80.88 445 GLU A O 1
ATOM 3514 N N . GLU A 1 446 ? 16.406 44.688 6.504 1 82.19 446 GLU A N 1
ATOM 3515 C CA . GLU A 1 446 ? 16 45 7.871 1 82.19 446 GLU A CA 1
ATOM 3516 C C . GLU A 1 446 ? 14.562 44.531 8.133 1 82.19 446 GLU A C 1
ATOM 3518 O O . GLU A 1 446 ? 13.711 44.625 7.25 1 82.19 446 GLU A O 1
ATOM 3523 N N . PHE A 1 447 ? 14.453 44.062 9.422 1 83.25 447 PHE A N 1
ATOM 3524 C CA . PHE A 1 447 ? 13.141 43.594 9.844 1 83.25 447 PHE A CA 1
ATOM 3525 C C . PHE A 1 447 ? 12.742 44.188 11.18 1 83.25 447 PHE A C 1
ATOM 3527 O O . PHE A 1 447 ? 13.594 44.438 12.031 1 83.25 447 PHE A O 1
ATOM 3534 N N . ASN A 1 448 ? 11.469 44.469 11.297 1 80.19 448 ASN A N 1
ATOM 3535 C CA . ASN A 1 448 ? 10.984 45.156 12.484 1 80.19 448 ASN A CA 1
ATOM 3536 C C . ASN A 1 448 ? 10.547 44.188 13.57 1 80.19 448 ASN A C 1
ATOM 3538 O O . ASN A 1 448 ? 10.062 44.594 14.625 1 80.19 448 ASN A O 1
ATOM 3542 N N . SER A 1 449 ? 10.727 42.969 13.305 1 81.31 449 SER A N 1
ATOM 3543 C CA . SER A 1 449 ? 10.398 41.938 14.305 1 81.31 449 SER A CA 1
ATOM 3544 C C . SER A 1 449 ? 11.25 40.688 14.125 1 81.31 449 SER A C 1
ATOM 3546 O O . SER A 1 449 ? 11.695 40.406 13.023 1 81.31 449 SER A O 1
ATOM 3548 N N . ARG A 1 450 ? 11.383 40.031 15.266 1 79.25 450 ARG A N 1
ATOM 3549 C CA . ARG A 1 450 ? 12.109 38.75 15.25 1 79.25 450 ARG A CA 1
ATOM 3550 C C . ARG A 1 450 ? 11.406 37.75 14.352 1 79.25 450 ARG A C 1
ATOM 3552 O O . ARG A 1 450 ? 12.055 37 13.617 1 79.25 450 ARG A O 1
ATOM 3559 N N . SER A 1 451 ? 10.133 37.75 14.398 1 76 451 SER A N 1
ATOM 3560 C CA . SER A 1 451 ? 9.336 36.812 13.625 1 76 451 SER A CA 1
ATOM 3561 C C . SER A 1 451 ? 9.516 37.031 12.125 1 76 451 SER A C 1
ATOM 3563 O O . SER A 1 451 ? 9.641 36.062 11.359 1 76 451 SER A O 1
ATOM 3565 N N . SER A 1 452 ? 9.531 38.219 11.758 1 76.5 452 SER A N 1
ATOM 3566 C CA . SER A 1 452 ? 9.727 38.531 10.344 1 76.5 452 SER A CA 1
ATOM 3567 C C . SER A 1 452 ? 11.117 38.125 9.875 1 76.5 452 SER A C 1
ATOM 3569 O O . SER A 1 452 ? 11.281 37.656 8.742 1 76.5 452 SER A O 1
ATOM 3571 N N . PHE A 1 453 ? 12.031 38.375 10.766 1 80.44 453 PHE A N 1
ATOM 3572 C CA . PHE A 1 453 ? 13.398 37.969 10.453 1 80.44 453 PHE A CA 1
ATOM 3573 C C . PHE A 1 453 ? 13.5 36.469 10.281 1 80.44 453 PHE A C 1
ATOM 3575 O O . PHE A 1 453 ? 14.078 35.969 9.312 1 80.44 453 PHE A O 1
ATOM 3582 N N . MET A 1 454 ? 12.891 35.719 11.242 1 79.06 454 MET A N 1
ATOM 3583 C CA . MET A 1 454 ? 12.914 34.25 11.18 1 79.06 454 MET A CA 1
ATOM 3584 C C . MET A 1 454 ? 12.219 33.75 9.93 1 79.06 454 MET A C 1
ATOM 3586 O O . MET A 1 454 ? 12.656 32.781 9.32 1 79.06 454 MET A O 1
ATOM 3590 N N . ARG A 1 455 ? 11.227 34.312 9.523 1 77.06 455 ARG A N 1
ATOM 3591 C CA . ARG A 1 455 ? 10.5 33.938 8.312 1 77.06 455 ARG A CA 1
ATOM 3592 C C . ARG A 1 455 ? 11.367 34.188 7.07 1 77.06 455 ARG A C 1
ATOM 3594 O O . ARG A 1 455 ? 11.32 33.375 6.125 1 77.06 455 ARG A O 1
ATOM 3601 N N . TYR A 1 456 ? 11.992 35.25 7.129 1 76.62 456 TYR A N 1
ATOM 3602 C CA . TYR A 1 456 ? 12.906 35.562 6.031 1 76.62 456 TYR A CA 1
ATOM 3603 C C . TYR A 1 456 ? 13.953 34.469 5.871 1 76.62 456 TYR A C 1
ATOM 3605 O O . TYR A 1 456 ? 14.297 34.094 4.75 1 76.62 456 TYR A O 1
ATOM 3613 N N . LEU A 1 457 ? 14.453 34 6.941 1 78.25 457 LEU A N 1
ATOM 3614 C CA . LEU A 1 457 ? 15.438 32.938 6.887 1 78.25 457 LEU A CA 1
ATOM 3615 C C . LEU A 1 457 ? 14.836 31.688 6.27 1 78.25 457 LEU A C 1
ATOM 3617 O O . LEU A 1 457 ? 15.508 30.969 5.52 1 78.25 457 LEU A O 1
ATOM 3621 N N . ALA A 1 458 ? 13.594 31.484 6.594 1 77.31 458 ALA A N 1
ATOM 3622 C CA . ALA A 1 458 ? 12.922 30.25 6.184 1 77.31 458 ALA A CA 1
ATOM 3623 C C . ALA A 1 458 ? 12.508 30.328 4.715 1 77.31 458 ALA A C 1
ATOM 3625 O O . ALA A 1 458 ? 12.586 29.328 3.994 1 77.31 458 ALA A O 1
ATOM 3626 N N . THR A 1 459 ? 12.078 31.422 4.23 1 77 459 THR A N 1
ATOM 3627 C CA . THR A 1 459 ? 11.414 31.453 2.93 1 77 459 THR A CA 1
ATOM 3628 C C . THR A 1 459 ? 12.109 32.438 1.995 1 77 459 THR A C 1
ATOM 3630 O O . THR A 1 459 ? 11.844 32.469 0.791 1 77 459 THR A O 1
ATOM 3633 N N . GLY A 1 460 ? 13.07 33.188 2.482 1 70.69 460 GLY A N 1
ATOM 3634 C CA . GLY A 1 460 ? 13.695 34.219 1.662 1 70.69 460 GLY A CA 1
ATOM 3635 C C . GLY A 1 460 ? 12.805 35.406 1.423 1 70.69 460 GLY A C 1
ATOM 3636 O O . GLY A 1 460 ? 11.844 35.656 2.162 1 70.69 460 GLY A O 1
ATOM 3637 N N . LYS A 1 461 ? 13.43 36.281 0.587 1 60.94 461 LYS A N 1
ATOM 3638 C CA . LYS A 1 461 ? 12.703 37.5 0.25 1 60.94 461 LYS A CA 1
ATOM 3639 C C . LYS A 1 461 ? 11.359 37.188 -0.393 1 60.94 461 LYS A C 1
ATOM 3641 O O . LYS A 1 461 ? 10.391 37.938 -0.226 1 60.94 461 LYS A O 1
ATOM 3646 N N . HIS A 1 462 ? 11.445 36.094 -1.157 1 53.56 462 HIS A N 1
ATOM 3647 C CA . HIS A 1 462 ? 10.305 35.719 -1.981 1 53.56 462 HIS A CA 1
ATOM 3648 C C . HIS A 1 462 ? 9.359 34.812 -1.221 1 53.56 462 HIS A C 1
ATOM 3650 O O . HIS A 1 462 ? 8.547 34.094 -1.829 1 53.56 462 HIS A O 1
ATOM 3656 N N . GLY A 1 463 ? 9.711 34.562 -0.076 1 52.31 463 GLY A N 1
ATOM 3657 C CA . GLY A 1 463 ? 8.781 33.688 0.611 1 52.31 463 GLY A CA 1
ATOM 3658 C C . GLY A 1 463 ? 7.324 34 0.314 1 52.31 463 GLY A C 1
ATOM 3659 O O . GLY A 1 463 ? 6.418 33.344 0.8 1 52.31 463 GLY A O 1
ATOM 3660 N N . ARG A 1 464 ? 7.207 35.219 -0.189 1 46.03 464 ARG A N 1
ATOM 3661 C CA . ARG A 1 464 ? 5.891 35.781 -0.465 1 46.03 464 ARG A CA 1
ATOM 3662 C C . ARG A 1 464 ? 5.25 35.125 -1.674 1 46.03 464 ARG A C 1
ATOM 3664 O O . ARG A 1 464 ? 5.945 34.562 -2.531 1 46.03 464 ARG A O 1
ATOM 3671 N N . THR A 1 465 ? 4.078 34.688 -1.446 1 53.53 465 THR A N 1
ATOM 3672 C CA . THR A 1 465 ? 3.105 34.219 -2.426 1 53.53 465 THR A CA 1
ATOM 3673 C C . THR A 1 465 ? 3.254 34.969 -3.742 1 53.53 465 THR A C 1
ATOM 3675 O O . THR A 1 465 ? 2.432 34.844 -4.648 1 53.53 465 THR A O 1
ATOM 3678 N N . ASP A 1 466 ? 4.301 35.688 -3.836 1 55.06 466 ASP A N 1
ATOM 3679 C CA . ASP A 1 466 ? 4.234 36.562 -4.996 1 55.06 466 ASP A CA 1
ATOM 3680 C C . ASP A 1 466 ? 4.703 35.844 -6.262 1 55.06 466 ASP A C 1
ATOM 3682 O O . ASP A 1 466 ? 4.391 36.281 -7.375 1 55.06 466 ASP A O 1
ATOM 3686 N N . GLN A 1 467 ? 5.477 34.75 -6.023 1 66.69 467 GLN A N 1
ATOM 3687 C CA . GLN A 1 467 ? 5.855 34.062 -7.254 1 66.69 467 GLN A CA 1
ATOM 3688 C C . GLN A 1 467 ? 5.273 32.656 -7.301 1 66.69 467 GLN A C 1
ATOM 3690 O O . GLN A 1 467 ? 5.133 32 -6.266 1 66.69 467 GLN A O 1
ATOM 3695 N N . SER A 1 468 ? 4.883 32.375 -8.453 1 80.69 468 SER A N 1
ATOM 3696 C CA . SER A 1 468 ? 4.273 31.078 -8.711 1 80.69 468 SER A CA 1
ATOM 3697 C C . SER A 1 468 ? 5.324 29.969 -8.797 1 80.69 468 SER A C 1
ATOM 3699 O O . SER A 1 468 ? 5.441 29.297 -9.82 1 80.69 468 SER A O 1
ATOM 3701 N N . THR A 1 469 ? 6.043 29.828 -7.648 1 86 469 THR A N 1
ATOM 3702 C CA . THR A 1 469 ? 7.066 28.797 -7.566 1 86 469 THR A CA 1
ATOM 3703 C C . THR A 1 469 ? 6.465 27.484 -7.086 1 86 469 THR A C 1
ATOM 3705 O O . THR A 1 469 ? 5.312 27.438 -6.648 1 86 469 THR A O 1
ATOM 3708 N N . ALA A 1 470 ? 7.262 26.453 -7.246 1 90.12 470 ALA A N 1
ATOM 3709 C CA . ALA A 1 470 ? 6.836 25.156 -6.746 1 90.12 470 ALA A CA 1
ATOM 3710 C C . ALA A 1 470 ? 6.711 25.156 -5.223 1 90.12 470 ALA A C 1
ATOM 3712 O O . ALA A 1 470 ? 5.832 24.516 -4.66 1 90.12 470 ALA A O 1
ATOM 3713 N N . GLY A 1 471 ? 7.621 25.891 -4.59 1 89.06 471 GLY A N 1
ATOM 3714 C CA . GLY A 1 471 ? 7.531 26.031 -3.145 1 89.06 471 GLY A CA 1
ATOM 3715 C C . GLY A 1 471 ? 6.246 26.703 -2.689 1 89.06 471 GLY A C 1
ATOM 3716 O O . GLY A 1 471 ? 5.621 26.266 -1.724 1 89.06 471 GLY A O 1
ATOM 3717 N N . ALA A 1 472 ? 5.883 27.703 -3.422 1 87.56 472 ALA A N 1
ATOM 3718 C CA . ALA A 1 472 ? 4.645 28.406 -3.111 1 87.56 472 ALA A CA 1
ATOM 3719 C C . ALA A 1 472 ? 3.43 27.516 -3.367 1 87.56 472 ALA A C 1
ATOM 3721 O O . ALA A 1 472 ? 2.436 27.594 -2.641 1 87.56 472 ALA A O 1
ATOM 3722 N N . TYR A 1 473 ? 3.516 26.797 -4.387 1 90.56 473 TYR A N 1
ATOM 3723 C CA . TYR A 1 473 ? 2.449 25.844 -4.703 1 90.56 473 TYR A CA 1
ATOM 3724 C C . TYR A 1 473 ? 2.252 24.859 -3.568 1 90.56 473 TYR A C 1
ATOM 3726 O O . TYR A 1 473 ? 1.122 24.625 -3.129 1 90.56 473 TYR A O 1
ATOM 3734 N N . VAL A 1 474 ? 3.35 24.281 -3.109 1 92.88 474 VAL A N 1
ATOM 3735 C CA . VAL A 1 474 ? 3.301 23.297 -2.027 1 92.88 474 VAL A CA 1
ATOM 3736 C C . VAL A 1 474 ? 2.717 23.938 -0.772 1 92.88 474 VAL A C 1
ATOM 3738 O O . VAL A 1 474 ? 1.867 23.359 -0.1 1 92.88 474 VAL A O 1
ATOM 3741 N N . ASP A 1 475 ? 3.123 25.094 -0.504 1 91.12 475 ASP A N 1
ATOM 3742 C CA . ASP A 1 475 ? 2.641 25.828 0.661 1 91.12 475 ASP A CA 1
ATOM 3743 C C . ASP A 1 475 ? 1.138 26.078 0.566 1 91.12 475 ASP A C 1
ATOM 3745 O O . ASP A 1 475 ? 0.4 25.844 1.524 1 91.12 475 ASP A O 1
ATOM 3749 N N . TYR A 1 476 ? 0.762 26.516 -0.536 1 90.81 476 TYR A N 1
ATOM 3750 C CA . TYR A 1 476 ? -0.649 26.828 -0.736 1 90.81 476 TYR A CA 1
ATOM 3751 C C . TYR A 1 476 ? -1.506 25.562 -0.613 1 90.81 476 TYR A C 1
ATOM 3753 O O . TYR A 1 476 ? -2.52 25.562 0.09 1 90.81 476 TYR A O 1
ATOM 3761 N N . MET A 1 477 ? -1.1 24.531 -1.338 1 93.25 477 MET A N 1
ATOM 3762 C CA . MET A 1 477 ? -1.876 23.297 -1.339 1 93.25 477 MET A CA 1
ATOM 3763 C C . MET A 1 477 ? -1.998 22.719 0.072 1 93.25 477 MET A C 1
ATOM 3765 O O . MET A 1 477 ? -3.061 22.234 0.457 1 93.25 477 MET A O 1
ATOM 3769 N N . ARG A 1 478 ? -0.914 22.75 0.767 1 94.31 478 ARG A N 1
ATOM 3770 C CA . ARG A 1 478 ? -0.946 22.297 2.154 1 94.31 478 ARG A CA 1
ATOM 3771 C C . ARG A 1 478 ? -1.918 23.141 2.98 1 94.31 478 ARG A C 1
ATOM 3773 O O . ARG A 1 478 ? -2.707 22.594 3.758 1 94.31 478 ARG A O 1
ATOM 3780 N N . HIS A 1 479 ? -1.925 24.438 2.818 1 93.12 479 HIS A N 1
ATOM 3781 C CA . HIS A 1 479 ? -2.803 25.312 3.578 1 93.12 479 HIS A CA 1
ATOM 3782 C C . HIS A 1 479 ? -4.262 25.109 3.182 1 93.12 479 HIS A C 1
ATOM 3784 O O . HIS A 1 479 ? -5.156 25.188 4.027 1 93.12 479 HIS A O 1
ATOM 3790 N N . LEU A 1 480 ? -4.41 24.969 1.938 1 93.88 480 LEU A N 1
ATOM 3791 C CA . LEU A 1 480 ? -5.77 24.688 1.478 1 93.88 480 LEU A CA 1
ATOM 3792 C C . LEU A 1 480 ? -6.316 23.422 2.123 1 93.88 480 LEU A C 1
ATOM 3794 O O . LEU A 1 480 ? -7.445 23.422 2.621 1 93.88 480 LEU A O 1
ATOM 3798 N N . PHE A 1 481 ? -5.504 22.438 2.162 1 95.44 481 PHE A N 1
ATOM 3799 C CA . PHE A 1 481 ? -5.938 21.141 2.678 1 95.44 481 PHE A CA 1
ATOM 3800 C C . PHE A 1 481 ? -6.125 21.203 4.188 1 95.44 481 PHE A C 1
ATOM 3802 O O . PHE A 1 481 ? -7.062 20.609 4.727 1 95.44 481 PHE A O 1
ATOM 3809 N N . VAL A 1 482 ? -5.289 21.812 4.906 1 93.38 482 VAL A N 1
ATOM 3810 C CA . VAL A 1 482 ? -5.266 21.766 6.367 1 93.38 482 VAL A CA 1
ATOM 3811 C C . VAL A 1 482 ? -6.195 22.828 6.934 1 93.38 482 VAL A C 1
ATOM 3813 O O . VAL A 1 482 ? -6.832 22.625 7.969 1 93.38 482 VAL A O 1
ATOM 3816 N N . HIS A 1 483 ? -6.34 23.969 6.23 1 91.38 483 HIS A N 1
ATOM 3817 C CA . HIS A 1 483 ? -7.066 25.078 6.82 1 91.38 483 HIS A CA 1
ATOM 3818 C C . HIS A 1 483 ? -8.336 25.391 6.027 1 91.38 483 HIS A C 1
ATOM 3820 O O . HIS A 1 483 ? -9.195 26.141 6.492 1 91.38 483 HIS A O 1
ATOM 3826 N N . GLY A 1 484 ? -8.469 24.844 4.887 1 92.19 484 GLY A N 1
ATOM 3827 C CA . GLY A 1 484 ? -9.641 25.109 4.07 1 92.19 484 GLY A CA 1
ATOM 3828 C C . GLY A 1 484 ? -10.945 24.781 4.766 1 92.19 484 GLY A C 1
ATOM 3829 O O . GLY A 1 484 ? -11.961 25.438 4.551 1 92.19 484 GLY A O 1
ATOM 3830 N N . MET A 1 485 ? -10.906 23.797 5.605 1 90.19 485 MET A N 1
ATOM 3831 C CA . MET A 1 485 ? -12.117 23.344 6.285 1 90.19 485 MET A CA 1
ATOM 3832 C C . MET A 1 485 ? -12.648 24.406 7.23 1 90.19 485 MET A C 1
ATOM 3834 O O . MET A 1 485 ? -13.844 24.453 7.52 1 90.19 485 MET A O 1
ATOM 3838 N N . ASP A 1 486 ? -11.789 25.281 7.715 1 86.56 486 ASP A N 1
ATOM 3839 C CA . ASP A 1 486 ? -12.211 26.359 8.602 1 86.56 486 ASP A CA 1
ATOM 3840 C C . ASP A 1 486 ? -13.125 27.344 7.871 1 86.56 486 ASP A C 1
ATOM 3842 O O . ASP A 1 486 ? -13.953 28 8.492 1 86.56 486 ASP A O 1
ATOM 3846 N N . HIS A 1 487 ? -12.992 27.312 6.605 1 88.38 487 HIS A N 1
ATOM 3847 C CA . HIS A 1 487 ? -13.75 28.266 5.797 1 88.38 487 HIS A CA 1
ATOM 3848 C C . HIS A 1 487 ? -14.969 27.609 5.16 1 88.38 487 HIS A C 1
ATOM 3850 O O . HIS A 1 487 ? -15.664 28.219 4.344 1 88.38 487 HIS A O 1
ATOM 3856 N N . THR A 1 488 ? -15.164 26.438 5.523 1 89.56 488 THR A N 1
ATOM 3857 C CA . THR A 1 488 ? -16.312 25.719 4.973 1 89.56 488 THR A CA 1
ATOM 3858 C C . THR A 1 488 ? -17.359 25.469 6.059 1 89.56 488 THR A C 1
ATOM 3860 O O . THR A 1 488 ? -18.391 24.859 5.793 1 89.56 488 THR A O 1
ATOM 3863 N N . LYS A 1 489 ? -17.125 25.969 7.238 1 87.5 489 LYS A N 1
ATOM 3864 C CA . LYS A 1 489 ? -18.109 25.906 8.312 1 87.5 489 LYS A CA 1
ATOM 3865 C C . LYS A 1 489 ? -19.125 27.047 8.211 1 87.5 489 LYS A C 1
ATOM 3867 O O . LYS A 1 489 ? -18.781 28.125 7.711 1 87.5 489 LYS A O 1
ATOM 3872 N N . GLU A 1 490 ? -20.203 26.672 8.766 1 87.31 490 GLU A N 1
ATOM 3873 C CA . GLU A 1 490 ? -21.234 27.703 8.844 1 87.31 490 GLU A CA 1
ATOM 3874 C C . GLU A 1 490 ? -20.734 28.938 9.594 1 87.31 490 GLU A C 1
ATOM 3876 O O . GLU A 1 490 ? -20.031 28.812 10.602 1 87.31 490 GLU A O 1
ATOM 3881 N N . LEU A 1 491 ? -21.031 30.109 9.078 1 83.12 491 LEU A N 1
ATOM 3882 C CA . LEU A 1 491 ? -20.656 31.344 9.758 1 83.12 491 LEU A CA 1
ATOM 3883 C C . LEU A 1 491 ? -21.578 31.609 10.945 1 83.12 491 LEU A C 1
ATOM 3885 O O . LEU A 1 491 ? -22.781 31.375 10.875 1 83.12 491 LEU A O 1
ATOM 3889 N N . ILE A 1 492 ? -20.922 31.984 12.008 1 83.31 492 ILE A N 1
ATOM 3890 C CA . ILE A 1 492 ? -21.719 32.344 13.172 1 83.31 492 ILE A CA 1
ATOM 3891 C C . ILE A 1 492 ? -22.047 33.844 13.148 1 83.31 492 ILE A C 1
ATOM 3893 O O . ILE A 1 492 ? -21.141 34.656 13.039 1 83.31 492 ILE A O 1
ATOM 3897 N N . GLU A 1 493 ? -23.375 34.094 13.211 1 84.31 493 GLU A N 1
ATOM 3898 C CA . GLU A 1 493 ? -23.812 35.469 13.359 1 84.31 493 GLU A CA 1
ATOM 3899 C C . GLU A 1 493 ? -24.031 35.844 14.82 1 84.31 493 GLU A C 1
ATOM 3901 O O . GLU A 1 493 ? -24.469 35 15.617 1 84.31 493 GLU A O 1
ATOM 3906 N N . PHE A 1 494 ? -23.484 37 15.141 1 86.62 494 PHE A N 1
ATOM 3907 C CA . PHE A 1 494 ? -23.625 37.438 16.531 1 86.62 494 PHE A CA 1
ATOM 3908 C C . PHE A 1 494 ? -24.594 38.594 16.641 1 86.62 494 PHE A C 1
ATOM 3910 O O . PHE A 1 494 ? -24.625 39.469 15.781 1 86.62 494 PHE A O 1
ATOM 3917 N N . GLN A 1 495 ? -25.484 38.531 17.656 1 84.94 495 GLN A N 1
ATOM 3918 C CA . GLN A 1 495 ? -26.266 39.688 18.078 1 84.94 495 GLN A CA 1
ATOM 3919 C C . GLN A 1 495 ? -25.5 40.531 19.094 1 84.94 495 GLN A C 1
ATOM 3921 O O . GLN A 1 495 ? -24.812 40 19.969 1 84.94 495 GLN A O 1
ATOM 3926 N N . GLN A 1 496 ? -25.531 41.844 18.797 1 87.94 496 GLN A N 1
ATOM 3927 C CA . GLN A 1 496 ? -24.766 42.75 19.656 1 87.94 496 GLN A CA 1
ATOM 3928 C C . GLN A 1 496 ? -25.688 43.5 20.594 1 87.94 496 GLN A C 1
ATOM 3930 O O . GLN A 1 496 ? -26.781 43.938 20.203 1 87.94 496 GLN A O 1
ATOM 3935 N N . LEU A 1 497 ? -25.328 43.438 21.859 1 86.19 497 LEU A N 1
ATOM 3936 C CA . LEU A 1 497 ? -26.016 44.25 22.875 1 86.19 497 LEU A CA 1
ATOM 3937 C C . LEU A 1 497 ? -25.016 45.094 23.672 1 86.19 497 LEU A C 1
ATOM 3939 O O . LEU A 1 497 ? -24.062 44.562 24.234 1 86.19 497 LEU A O 1
ATOM 3943 N N . VAL A 1 498 ? -25.188 46.406 23.609 1 88.12 498 VAL A N 1
ATOM 3944 C CA . VAL A 1 498 ? -24.328 47.312 24.375 1 88.12 498 VAL A CA 1
ATOM 3945 C C . VAL A 1 498 ? -24.828 47.375 25.812 1 88.12 498 VAL A C 1
ATOM 3947 O O . VAL A 1 498 ? -25.969 47.781 26.062 1 88.12 498 VAL A O 1
ATOM 3950 N N . CYS A 1 499 ? -23.984 46.938 26.656 1 84.31 499 CYS A N 1
ATOM 3951 C CA . CYS A 1 499 ? -24.344 46.906 28.078 1 84.31 499 CYS A CA 1
ATOM 3952 C C . CYS A 1 499 ? -24.094 48.25 28.734 1 84.31 499 CYS A C 1
ATOM 3954 O O . CYS A 1 499 ? -23.453 49.125 28.141 1 84.31 499 CYS A O 1
ATOM 3956 N N . ALA A 1 500 ? -24.609 48.406 29.969 1 82.38 500 ALA A N 1
ATOM 3957 C CA . ALA A 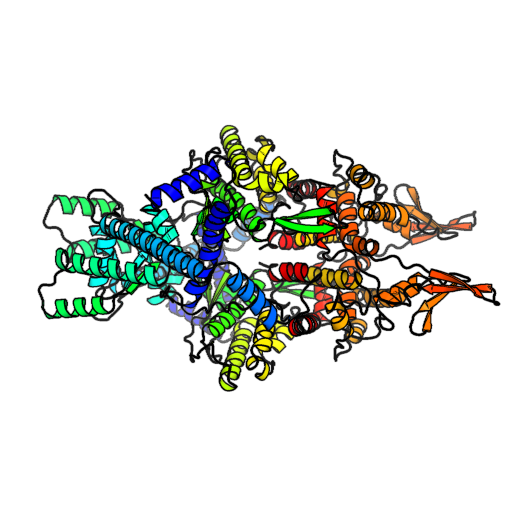1 500 ? -24.531 49.625 30.734 1 82.38 500 ALA A CA 1
ATOM 3958 C C . ALA A 1 500 ? -23.094 49.969 31.109 1 82.38 500 ALA A C 1
ATOM 3960 O O . ALA A 1 500 ? -22.734 51.156 31.266 1 82.38 500 ALA A O 1
ATOM 3961 N N . ASP A 1 501 ? -22.359 48.938 31.172 1 80.31 501 ASP A N 1
ATOM 3962 C CA . ASP A 1 501 ? -20.984 49.125 31.609 1 80.31 501 ASP A CA 1
ATOM 3963 C C . ASP A 1 501 ? -20.094 49.5 30.422 1 80.31 501 ASP A C 1
ATOM 3965 O O . ASP A 1 501 ? -18.875 49.625 30.578 1 80.31 501 ASP A O 1
ATOM 3969 N N . GLY A 1 502 ? -20.641 49.625 29.281 1 79.62 502 GLY A N 1
ATOM 3970 C CA . GLY A 1 502 ? -19.891 50.031 28.109 1 79.62 502 GLY A CA 1
ATOM 3971 C C . GLY A 1 502 ? -19.391 48.844 27.297 1 79.62 502 GLY A C 1
ATOM 3972 O O . GLY A 1 502 ? -18.828 49.031 26.219 1 79.62 502 GLY A O 1
ATOM 3973 N N . MET A 1 503 ? -19.656 47.719 27.891 1 82.81 503 MET A N 1
ATOM 3974 C CA . MET A 1 503 ? -19.203 46.531 27.172 1 82.81 503 MET A CA 1
ATOM 3975 C C . MET A 1 503 ? -20.234 46.062 26.141 1 82.81 503 MET A C 1
ATOM 3977 O O . MET A 1 503 ? -21.438 46.281 26.344 1 82.81 503 MET A O 1
ATOM 3981 N N . THR A 1 504 ? -19.781 45.562 25.031 1 88.06 504 THR A N 1
ATOM 3982 C CA . THR A 1 504 ? -20.672 45 24.031 1 88.06 504 THR A CA 1
ATOM 3983 C C . THR A 1 504 ? -20.781 43.469 24.203 1 88.06 504 THR A C 1
ATOM 3985 O O . THR A 1 504 ? -19.766 42.781 24.203 1 88.06 504 THR A O 1
ATOM 3988 N N . LEU A 1 505 ? -21.938 43.062 24.453 1 85.62 505 LEU A N 1
ATOM 3989 C CA . LEU A 1 505 ? -22.219 41.625 24.609 1 85.62 505 LEU A CA 1
ATOM 3990 C C . LEU A 1 505 ? -22.609 41.031 23.266 1 85.62 505 LEU A C 1
ATOM 3992 O O . LEU A 1 505 ? -23.516 41.531 22.594 1 85.62 505 LEU A O 1
ATOM 3996 N N . TYR A 1 506 ? -21.812 39.969 22.922 1 84.38 506 TYR A N 1
ATOM 3997 C CA . TYR A 1 506 ? -22.109 39.25 21.703 1 84.38 506 TYR A CA 1
ATOM 3998 C C . TYR A 1 506 ? -22.719 37.875 22.016 1 84.38 506 TYR A C 1
ATOM 4000 O O . TYR A 1 506 ? -22.156 37.094 22.781 1 84.38 506 TYR A O 1
ATOM 4008 N N . THR A 1 507 ? -23.906 37.656 21.469 1 82.56 507 THR A N 1
ATOM 4009 C CA . THR A 1 507 ? -24.562 36.344 21.609 1 82.56 507 THR A CA 1
ATOM 4010 C C . THR A 1 507 ? -24.75 35.688 20.234 1 82.56 507 THR A C 1
ATOM 4012 O O . THR A 1 507 ? -25.25 36.312 19.312 1 82.56 507 THR A O 1
ATOM 4015 N N . ALA A 1 508 ? -24.266 34.438 20.203 1 84.06 508 ALA A N 1
ATOM 4016 C CA . ALA A 1 508 ? -24.391 33.75 18.938 1 84.06 508 ALA A CA 1
ATOM 4017 C C . ALA A 1 508 ? -25.859 33.469 18.594 1 84.06 508 ALA A C 1
ATOM 4019 O O . ALA A 1 508 ? -26.641 33.062 19.469 1 84.06 508 ALA A O 1
ATOM 4020 N N . THR A 1 509 ? -26.281 33.688 17.375 1 81.12 509 THR A N 1
ATOM 4021 C CA . THR A 1 509 ? -27.656 33.562 16.938 1 81.12 509 THR A CA 1
ATOM 4022 C C . THR A 1 509 ? -28.078 32.094 16.953 1 81.12 509 THR A C 1
ATOM 4024 O O . THR A 1 509 ? -29.266 31.781 17.078 1 81.12 509 THR A O 1
ATOM 4027 N N . ASN A 1 510 ? -27.156 31.234 16.828 1 78.5 510 ASN A N 1
ATOM 4028 C CA . ASN A 1 510 ? -27.5 29.812 16.797 1 78.5 510 ASN A CA 1
ATOM 4029 C C . ASN A 1 510 ? -27.469 29.203 18.203 1 78.5 510 ASN A C 1
ATOM 4031 O O . ASN A 1 510 ? -27.516 27.984 18.359 1 78.5 510 ASN A O 1
ATOM 4035 N N . ASN A 1 511 ? -27.469 29.984 19.203 1 71.75 511 ASN A N 1
ATOM 4036 C CA . ASN A 1 511 ? -27.531 29.625 20.625 1 71.75 511 ASN A CA 1
ATOM 4037 C C . ASN A 1 511 ? -26.438 28.641 21 1 71.75 511 ASN A C 1
ATOM 4039 O O . ASN A 1 511 ? -26.672 27.703 21.75 1 71.75 511 ASN A O 1
ATOM 4043 N N . GLY A 1 512 ? -25.328 28.688 20.266 1 72.19 512 GLY A N 1
ATOM 4044 C CA . GLY A 1 512 ? -24.188 27.859 20.625 1 72.19 512 GLY A CA 1
ATOM 4045 C C . GLY A 1 512 ? -24.25 26.469 20.031 1 72.19 512 GLY A C 1
ATOM 4046 O O . GLY A 1 512 ? -23.5 25.578 20.438 1 72.19 512 GLY A O 1
ATOM 4047 N N . SER A 1 513 ? -25.188 26.203 19.203 1 79.56 513 SER A N 1
ATOM 4048 C CA . SER A 1 513 ? -25.25 24.938 18.5 1 79.56 513 SER A CA 1
ATOM 4049 C C . SER A 1 513 ? -24.016 24.75 17.609 1 79.56 513 SER A C 1
ATOM 4051 O O . SER A 1 513 ? -23.453 25.719 17.109 1 79.56 513 SER A O 1
ATOM 4053 N N . PRO A 1 514 ? -23.578 23.531 17.547 1 87.25 514 PRO A N 1
ATOM 4054 C CA . PRO A 1 514 ? -22.422 23.297 16.656 1 87.25 514 PRO A CA 1
ATOM 4055 C C . PRO A 1 514 ? -22.672 23.797 15.234 1 87.25 514 PRO A C 1
ATOM 4057 O O . PRO A 1 514 ? -23.766 23.672 14.711 1 87.25 514 PRO A O 1
ATOM 4060 N N . ARG A 1 515 ? -21.688 24.375 14.672 1 89 515 ARG A N 1
ATOM 4061 C CA . ARG A 1 515 ? -21.766 24.859 13.297 1 89 515 ARG A CA 1
ATOM 4062 C C . ARG A 1 515 ? -21.859 23.703 12.312 1 89 515 ARG A C 1
ATOM 4064 O O . ARG A 1 515 ? -21.266 22.656 12.523 1 89 515 ARG A O 1
ATOM 4071 N N . VAL A 1 516 ? -22.516 24.016 11.297 1 89.12 516 VAL A N 1
ATOM 4072 C CA . VAL A 1 516 ? -22.656 23.016 10.242 1 89.12 516 VAL A CA 1
ATOM 4073 C C . VAL A 1 516 ? -21.406 23.031 9.359 1 89.12 516 VAL A C 1
ATOM 4075 O O . VAL A 1 516 ? -20.953 24.094 8.945 1 89.12 516 VAL A O 1
ATOM 4078 N N . GLN A 1 517 ? -20.812 21.859 9.156 1 91.06 517 GLN A N 1
ATOM 4079 C CA . GLN A 1 517 ? -19.734 21.672 8.188 1 91.06 517 GLN A CA 1
ATOM 4080 C C . GLN A 1 517 ? -20.281 21.406 6.789 1 91.06 517 GLN A C 1
ATOM 4082 O O . GLN A 1 517 ? -21.031 20.453 6.582 1 91.06 517 GLN A O 1
ATOM 4087 N N . ASN A 1 518 ? -19.859 22.203 5.812 1 89.56 518 ASN A N 1
ATOM 4088 C CA . ASN A 1 518 ? -20.484 22.188 4.492 1 89.56 518 ASN A CA 1
ATOM 4089 C C . ASN A 1 518 ? -19.797 21.203 3.553 1 89.56 518 ASN A C 1
ATOM 4091 O O . ASN A 1 518 ? -20.234 21 2.426 1 89.56 518 ASN A O 1
ATOM 4095 N N . ILE A 1 519 ? -18.734 20.641 3.977 1 90.25 519 ILE A N 1
ATOM 4096 C CA . ILE A 1 519 ? -18.109 19.578 3.188 1 90.25 519 ILE A CA 1
ATOM 4097 C C . ILE A 1 519 ? -18.109 18.266 3.979 1 90.25 519 ILE A C 1
ATOM 4099 O O . ILE A 1 519 ? -17.938 18.281 5.199 1 90.25 519 ILE A O 1
ATOM 4103 N N . ASP A 1 520 ? -18.312 17.203 3.332 1 86.38 520 ASP A N 1
ATOM 4104 C CA . ASP A 1 520 ? -18.406 15.914 3.996 1 86.38 520 ASP A CA 1
ATOM 4105 C C . ASP A 1 520 ? -17.078 15.164 3.953 1 86.38 520 ASP A C 1
ATOM 4107 O O . ASP A 1 520 ? -16.906 14.172 4.664 1 86.38 520 ASP A O 1
ATOM 4111 N N . ASN A 1 521 ? -16.219 15.695 3.074 1 92 521 ASN A N 1
ATOM 4112 C CA . ASN A 1 521 ? -14.953 15.016 2.834 1 92 521 ASN A CA 1
ATOM 4113 C C . ASN A 1 521 ? -13.82 16 2.576 1 92 521 ASN A C 1
ATOM 4115 O O . ASN A 1 521 ? -13.977 16.938 1.788 1 92 521 ASN A O 1
ATOM 4119 N N . LEU A 1 522 ? -12.711 15.773 3.242 1 94.44 522 LEU A N 1
ATOM 4120 C CA . LEU A 1 522 ? -11.586 16.703 3.084 1 94.44 522 LEU A CA 1
ATOM 4121 C C . LEU A 1 522 ? -10.93 16.516 1.721 1 94.44 522 LEU A C 1
ATOM 4123 O O . LEU A 1 522 ? -10.148 17.375 1.287 1 94.44 522 LEU A O 1
ATOM 4127 N N . GLU A 1 523 ? -11.211 15.414 1.053 1 94.81 523 GLU A N 1
ATOM 4128 C CA . GLU A 1 523 ? -10.703 15.195 -0.297 1 94.81 523 GLU A CA 1
ATOM 4129 C C . GLU A 1 523 ? -11.117 16.328 -1.236 1 94.81 523 GLU A C 1
ATOM 4131 O O . GLU A 1 523 ? -10.406 16.641 -2.193 1 94.81 523 GLU A O 1
ATOM 4136 N N . VAL A 1 524 ? -12.234 16.906 -0.889 1 95.19 524 VAL A N 1
ATOM 4137 C CA . VAL A 1 524 ? -12.789 17.984 -1.706 1 95.19 524 VAL A CA 1
ATOM 4138 C C . VAL A 1 524 ? -11.781 19.125 -1.808 1 95.19 524 VAL A C 1
ATOM 4140 O O . VAL A 1 524 ? -11.586 19.688 -2.885 1 95.19 524 VAL A O 1
ATOM 4143 N N . LEU A 1 525 ? -11.141 19.438 -0.749 1 95 525 LEU A N 1
ATOM 4144 C CA . LEU A 1 525 ? -10.203 20.547 -0.711 1 95 525 LEU A CA 1
ATOM 4145 C C . LEU A 1 525 ? -8.977 20.266 -1.563 1 95 525 LEU A C 1
ATOM 4147 O O . LEU A 1 525 ? -8.469 21.141 -2.256 1 95 525 LEU A O 1
ATOM 4151 N N . GLU A 1 526 ? -8.5 19.047 -1.454 1 95.38 526 GLU A N 1
ATOM 4152 C CA . GLU A 1 526 ? -7.359 18.656 -2.277 1 95.38 526 GLU A CA 1
ATOM 4153 C C . GLU A 1 526 ? -7.715 18.672 -3.76 1 95.38 526 GLU A C 1
ATOM 4155 O O . GLU A 1 526 ? -6.934 19.141 -4.586 1 95.38 526 GLU A O 1
ATOM 4160 N N . ILE A 1 527 ? -8.883 18.172 -4.133 1 94.25 527 ILE A N 1
ATOM 4161 C CA . ILE A 1 527 ? -9.32 18.078 -5.523 1 94.25 527 ILE A CA 1
ATOM 4162 C C . ILE A 1 527 ? -9.516 19.469 -6.102 1 94.25 527 ILE A C 1
ATOM 4164 O O . ILE A 1 527 ? -9.148 19.734 -7.25 1 94.25 527 ILE A O 1
ATOM 4168 N N . LEU A 1 528 ? -10.055 20.375 -5.305 1 92 528 LEU A N 1
ATOM 4169 C CA . LEU A 1 528 ? -10.242 21.75 -5.754 1 92 528 LEU A CA 1
ATOM 4170 C C . LEU A 1 528 ? -8.906 22.375 -6.145 1 92 528 LEU A C 1
ATOM 4172 O O . LEU A 1 528 ? -8.789 22.984 -7.207 1 92 528 LEU A O 1
ATOM 4176 N N . GLY A 1 529 ? -7.961 22.172 -5.258 1 91.38 529 GLY A N 1
ATOM 4177 C CA . GLY A 1 529 ? -6.637 22.703 -5.555 1 91.38 529 GLY A CA 1
ATOM 4178 C C . GLY A 1 529 ? -5.98 22.031 -6.742 1 91.38 529 GLY A C 1
ATOM 4179 O O . GLY A 1 529 ? -5.367 22.688 -7.582 1 91.38 529 GLY A O 1
ATOM 4180 N N . ALA A 1 530 ? -6.137 20.719 -6.832 1 91.62 530 ALA A N 1
ATOM 4181 C CA . ALA A 1 530 ? -5.5 19.922 -7.887 1 91.62 530 ALA A CA 1
ATOM 4182 C C . ALA A 1 530 ? -6.07 20.281 -9.258 1 91.62 530 ALA A C 1
ATOM 4184 O O . ALA A 1 530 ? -5.352 20.266 -10.258 1 91.62 530 ALA A O 1
ATOM 4185 N N . GLN A 1 531 ? -7.301 20.562 -9.32 1 87.75 531 GLN A N 1
ATOM 4186 C CA . GLN A 1 531 ? -7.945 20.906 -10.578 1 87.75 531 GLN A CA 1
ATOM 4187 C C . GLN A 1 531 ? -7.535 22.312 -11.047 1 87.75 531 GLN A C 1
ATOM 4189 O O . GLN A 1 531 ? -7.406 22.562 -12.242 1 87.75 531 GLN A O 1
ATOM 4194 N N . SER A 1 532 ? -7.32 23.141 -10.062 1 83.56 532 SER A N 1
ATOM 4195 C CA . SER A 1 532 ? -6.992 24.516 -10.391 1 83.56 532 SER A CA 1
ATOM 4196 C C . SER A 1 532 ? -5.52 24.672 -10.758 1 83.56 532 SER A C 1
ATOM 4198 O O . SER A 1 532 ? -5.156 25.547 -11.547 1 83.56 532 SER A O 1
ATOM 4200 N N . CYS A 1 533 ? -4.699 23.938 -10.18 1 83.69 533 CYS A N 1
ATOM 4201 C CA . CYS A 1 533 ? -3.262 24 -10.422 1 83.69 533 CYS A CA 1
ATOM 4202 C C . CYS A 1 533 ? -2.758 22.688 -11.023 1 83.69 533 CYS A C 1
ATOM 4204 O O . CYS A 1 533 ? -1.802 22.094 -10.523 1 83.69 533 CYS A O 1
ATOM 4206 N N . GLU A 1 534 ? -3.381 22.484 -12.156 1 78.69 534 GLU A N 1
ATOM 4207 C CA . GLU A 1 534 ? -3.115 21.172 -12.742 1 78.69 534 GLU A CA 1
ATOM 4208 C C . GLU A 1 534 ? -1.659 21.047 -13.18 1 78.69 534 GLU A C 1
ATOM 4210 O O . GLU A 1 534 ? -1.102 21.984 -13.766 1 78.69 534 GLU A O 1
ATOM 4215 N N . GLY A 1 535 ? -0.94 20.172 -12.836 1 83.12 535 GLY A N 1
ATOM 4216 C CA . GLY A 1 535 ? 0.414 19.875 -13.273 1 83.12 535 GLY A CA 1
ATOM 4217 C C . GLY A 1 535 ? 1.469 20.25 -12.25 1 83.12 535 GLY A C 1
ATOM 4218 O O . GLY A 1 535 ? 2.629 19.844 -12.375 1 83.12 535 GLY A O 1
ATOM 4219 N N . GLY A 1 536 ? 1.054 21.156 -11.336 1 87.69 536 GLY A N 1
ATOM 4220 C CA . GLY A 1 536 ? 2.018 21.625 -10.359 1 87.69 536 GLY A CA 1
ATOM 4221 C C . GLY A 1 536 ? 2.725 20.5 -9.633 1 87.69 536 GLY A C 1
ATOM 4222 O O . GLY A 1 536 ? 3.951 20.516 -9.5 1 87.69 536 GLY A O 1
ATOM 4223 N N . MET A 1 537 ? 2.016 19.531 -9.305 1 93.31 537 MET A N 1
ATOM 4224 C CA . MET A 1 537 ? 2.576 18.422 -8.547 1 93.31 537 MET A CA 1
ATOM 4225 C C . MET A 1 537 ? 3.516 17.594 -9.422 1 93.31 537 MET A C 1
ATOM 4227 O O . MET A 1 537 ? 4.605 17.219 -8.984 1 93.31 537 MET A O 1
ATOM 4231 N N . THR A 1 538 ? 3.092 17.297 -10.617 1 93.94 538 THR A N 1
ATOM 4232 C CA . THR A 1 538 ? 3.906 16.516 -11.539 1 93.94 538 THR A CA 1
ATOM 4233 C C . THR A 1 538 ? 5.234 17.219 -11.82 1 93.94 538 THR A C 1
ATOM 4235 O O . THR A 1 538 ? 6.285 16.578 -11.844 1 93.94 538 THR A O 1
ATOM 4238 N N . GLU A 1 539 ? 5.188 18.469 -11.961 1 92.44 539 GLU A N 1
ATOM 4239 C CA . GLU A 1 539 ? 6.375 19.25 -12.32 1 92.44 539 GLU A CA 1
ATOM 4240 C C . GLU A 1 539 ? 7.402 19.234 -11.195 1 92.44 539 GLU A C 1
ATOM 4242 O O . GLU A 1 539 ? 8.594 19.047 -11.438 1 92.44 539 GLU A O 1
ATOM 4247 N N . PHE A 1 540 ? 6.926 19.5 -10.023 1 93.81 540 PHE A N 1
ATOM 4248 C CA . PHE A 1 540 ? 7.949 19.578 -8.992 1 93.81 540 PHE A CA 1
ATOM 4249 C C . PHE A 1 540 ? 8.477 18.188 -8.648 1 93.81 540 PHE A C 1
ATOM 4251 O O . PHE A 1 540 ? 9.633 18.031 -8.266 1 93.81 540 PHE A O 1
ATOM 4258 N N . ILE A 1 541 ? 7.633 17.109 -8.734 1 96.31 541 ILE A N 1
ATOM 4259 C CA . ILE A 1 541 ? 8.125 15.758 -8.523 1 96.31 541 ILE A CA 1
ATOM 4260 C C . ILE A 1 541 ? 9.188 15.422 -9.562 1 96.31 541 ILE A C 1
ATOM 4262 O O . ILE A 1 541 ? 10.242 14.875 -9.227 1 96.31 541 ILE A O 1
ATOM 4266 N N . TRP A 1 542 ? 8.914 15.773 -10.82 1 96 542 TRP A N 1
ATOM 4267 C CA . TRP A 1 542 ? 9.859 15.547 -11.906 1 96 542 TRP A CA 1
ATOM 4268 C C . TRP A 1 542 ? 11.188 16.25 -11.633 1 96 542 TRP A C 1
ATOM 4270 O O . TRP A 1 542 ? 12.258 15.656 -11.773 1 96 542 TRP A O 1
ATOM 4280 N N . ALA A 1 543 ? 11.109 17.453 -11.18 1 94.69 543 ALA A N 1
ATOM 4281 C CA . ALA A 1 543 ? 12.312 18.25 -10.922 1 94.69 543 ALA A CA 1
ATOM 4282 C C . ALA A 1 543 ? 13.125 17.656 -9.773 1 94.69 543 ALA A C 1
ATOM 4284 O O . ALA A 1 543 ? 14.352 17.578 -9.844 1 94.69 543 ALA A O 1
ATOM 4285 N N . LEU A 1 544 ? 12.445 17.266 -8.742 1 96.94 544 LEU A N 1
ATOM 4286 C CA . LEU A 1 544 ? 13.133 16.703 -7.59 1 96.94 544 LEU A CA 1
ATOM 4287 C C . LEU A 1 544 ? 13.805 15.375 -7.957 1 96.94 544 LEU A C 1
ATOM 4289 O O . LEU A 1 544 ? 14.914 15.094 -7.504 1 96.94 544 LEU A O 1
ATOM 4293 N N . LEU A 1 545 ? 13.141 14.57 -8.742 1 96.44 545 LEU A N 1
ATOM 4294 C CA . LEU A 1 545 ? 13.711 13.297 -9.156 1 96.44 545 LEU A CA 1
ATOM 4295 C C . LEU A 1 545 ? 14.875 13.508 -10.117 1 96.44 545 LEU A C 1
ATOM 4297 O O . LEU A 1 545 ? 15.875 12.797 -10.055 1 96.44 545 LEU A O 1
ATOM 4301 N N . ASP A 1 546 ? 14.711 14.469 -10.984 1 94.56 546 ASP A N 1
ATOM 4302 C CA . ASP A 1 546 ? 15.742 14.766 -11.969 1 94.56 546 ASP A CA 1
ATOM 4303 C C . ASP A 1 546 ? 17.047 15.195 -11.289 1 94.56 546 ASP A C 1
ATOM 4305 O O . ASP A 1 546 ? 18.141 14.859 -11.758 1 94.56 546 ASP A O 1
ATOM 4309 N N . ASP A 1 547 ? 16.938 15.836 -10.188 1 94.44 547 ASP A N 1
ATOM 4310 C CA . ASP A 1 547 ? 18.109 16.328 -9.469 1 94.44 547 ASP A CA 1
ATOM 4311 C C . ASP A 1 547 ? 18.484 15.398 -8.312 1 94.44 547 ASP A C 1
ATOM 4313 O O . ASP A 1 547 ? 19.234 15.789 -7.422 1 94.44 547 ASP A O 1
ATOM 4317 N N . ASP A 1 548 ? 17.875 14.25 -8.25 1 94.06 548 ASP A N 1
ATOM 4318 C CA . ASP A 1 548 ? 18.125 13.266 -7.199 1 94.06 548 ASP A CA 1
ATOM 4319 C C . ASP A 1 548 ? 17.922 13.883 -5.812 1 94.06 548 ASP A C 1
ATOM 4321 O O . ASP A 1 548 ? 18.766 13.711 -4.926 1 94.06 548 ASP A O 1
ATOM 4325 N N . ALA A 1 549 ? 16.844 14.672 -5.723 1 95 549 ALA A N 1
ATOM 4326 C CA . ALA A 1 549 ? 16.641 15.438 -4.496 1 95 549 ALA A CA 1
ATOM 4327 C C . ALA A 1 549 ? 15.555 14.805 -3.621 1 95 549 ALA A C 1
ATOM 4329 O O . ALA A 1 549 ? 15.211 15.336 -2.564 1 95 549 ALA A O 1
ATOM 4330 N N . MET A 1 550 ? 15 13.625 -4.074 1 94.81 550 MET A N 1
ATOM 4331 C CA . MET A 1 550 ? 14.062 12.883 -3.23 1 94.81 550 MET A CA 1
ATOM 4332 C C . MET A 1 550 ? 14.805 12.07 -2.174 1 94.81 550 MET A C 1
ATOM 4334 O O . MET A 1 550 ? 14.633 10.859 -2.088 1 94.81 550 MET A O 1
ATOM 4338 N N . THR A 1 551 ? 15.656 12.695 -1.435 1 92.56 551 THR A N 1
ATOM 4339 C CA . THR A 1 551 ? 16.516 12.055 -0.45 1 92.56 551 THR A CA 1
ATOM 4340 C C . THR A 1 551 ? 16.469 12.797 0.883 1 92.56 551 THR A C 1
ATOM 4342 O O . THR A 1 551 ? 15.617 13.672 1.074 1 92.56 551 THR A O 1
ATOM 4345 N N . GLY A 1 552 ? 17.188 12.352 1.866 1 91.5 552 GLY A N 1
ATOM 4346 C CA . GLY A 1 552 ? 17.203 13 3.168 1 91.5 552 GLY A CA 1
ATOM 4347 C C . GLY A 1 552 ? 15.852 12.953 3.869 1 91.5 552 GLY A C 1
ATOM 4348 O O . GLY A 1 552 ? 15.211 11.906 3.93 1 91.5 552 GLY A O 1
ATOM 4349 N N . MET A 1 553 ? 15.445 14.164 4.316 1 94.12 553 MET A N 1
ATOM 4350 C CA . MET A 1 553 ? 14.227 14.266 5.121 1 94.12 553 MET A CA 1
ATOM 4351 C C . MET A 1 553 ? 12.992 13.984 4.273 1 94.12 553 MET A C 1
ATOM 4353 O O . MET A 1 553 ? 11.938 13.641 4.805 1 94.12 553 MET A O 1
ATOM 4357 N N . LEU A 1 554 ? 13.188 14.094 2.996 1 95.94 554 LEU A N 1
ATOM 4358 C CA . LEU A 1 554 ? 12.055 13.938 2.084 1 95.94 554 LEU A CA 1
ATOM 4359 C C . LEU A 1 554 ? 11.836 12.477 1.732 1 95.94 554 LEU A C 1
ATOM 4361 O O . LEU A 1 554 ? 10.734 12.086 1.332 1 95.94 554 LEU A O 1
ATOM 4365 N N . ARG A 1 555 ? 12.781 11.617 1.892 1 94.81 555 ARG A N 1
ATOM 4366 C CA . ARG A 1 555 ? 12.797 10.242 1.407 1 94.81 555 ARG A CA 1
ATOM 4367 C C . ARG A 1 555 ? 11.672 9.43 2.041 1 94.81 555 ARG A C 1
ATOM 4369 O O . ARG A 1 555 ? 10.93 8.742 1.342 1 94.81 555 ARG A O 1
ATOM 4376 N N . PRO A 1 556 ? 11.438 9.5 3.373 1 93.25 556 PRO A N 1
ATOM 4377 C CA . PRO A 1 556 ? 10.367 8.688 3.955 1 93.25 556 PRO A CA 1
ATOM 4378 C C . PRO A 1 556 ? 8.984 9.062 3.422 1 93.25 556 PRO A C 1
ATOM 4380 O O . PRO A 1 556 ? 8.125 8.195 3.26 1 93.25 556 PRO A O 1
ATOM 4383 N N . PHE A 1 557 ? 8.812 10.328 3.16 1 95.81 557 PHE A N 1
ATOM 4384 C CA . PHE A 1 557 ? 7.531 10.773 2.625 1 95.81 557 PHE A CA 1
ATOM 4385 C C . PHE A 1 557 ? 7.332 10.258 1.203 1 95.81 557 PHE A C 1
ATOM 4387 O O . PHE A 1 557 ? 6.227 9.852 0.833 1 95.81 557 PHE A O 1
ATOM 4394 N N . TRP A 1 558 ? 8.406 10.312 0.45 1 95.81 558 TRP A N 1
ATOM 4395 C CA . TRP A 1 558 ? 8.344 9.812 -0.919 1 95.81 558 TRP A CA 1
ATOM 4396 C C . TRP A 1 558 ? 8.086 8.305 -0.939 1 95.81 558 TRP A C 1
ATOM 4398 O O . TRP A 1 558 ? 7.277 7.824 -1.738 1 95.81 558 TRP A O 1
ATOM 4408 N N . GLU A 1 559 ? 8.688 7.57 -0.044 1 92.94 559 GLU A N 1
ATOM 4409 C CA . GLU A 1 559 ? 8.5 6.125 0.038 1 92.94 559 GLU A CA 1
ATOM 4410 C C . GLU A 1 559 ? 7.059 5.781 0.407 1 92.94 559 GLU A C 1
ATOM 4412 O O . GLU A 1 559 ? 6.473 4.855 -0.157 1 92.94 559 GLU A O 1
ATOM 4417 N N . ILE A 1 560 ? 6.496 6.539 1.301 1 93.06 560 ILE A N 1
ATOM 4418 C CA . ILE A 1 560 ? 5.113 6.293 1.7 1 93.06 560 ILE A CA 1
ATOM 4419 C C . ILE A 1 560 ? 4.172 6.652 0.552 1 93.06 560 ILE A C 1
ATOM 4421 O O . ILE A 1 560 ? 3.193 5.945 0.302 1 93.06 560 ILE A O 1
ATOM 4425 N N . TYR A 1 561 ? 4.469 7.727 -0.113 1 95.12 561 TYR A N 1
ATOM 4426 C CA . TYR A 1 561 ? 3.664 8.125 -1.263 1 95.12 561 TYR A CA 1
ATOM 4427 C C . TYR A 1 561 ? 3.656 7.035 -2.326 1 95.12 561 TYR A C 1
ATOM 4429 O O . TYR A 1 561 ? 2.604 6.707 -2.883 1 95.12 561 TYR A O 1
ATOM 4437 N N . LYS A 1 562 ? 4.816 6.469 -2.584 1 92.75 562 LYS A N 1
ATOM 4438 C CA . LYS A 1 562 ? 4.949 5.438 -3.609 1 92.75 562 LYS A CA 1
ATOM 4439 C C . LYS A 1 562 ? 4.148 4.191 -3.242 1 92.75 562 LYS A C 1
ATOM 4441 O O . LYS A 1 562 ? 3.559 3.549 -4.113 1 92.75 562 LYS A O 1
ATOM 4446 N N . ASN A 1 563 ? 4.09 3.984 -1.95 1 88.19 563 ASN A N 1
ATOM 4447 C CA . ASN A 1 563 ? 3.512 2.721 -1.502 1 88.19 563 ASN A CA 1
ATOM 4448 C C . ASN A 1 563 ? 2.102 2.916 -0.952 1 88.19 563 ASN A C 1
ATOM 4450 O O . ASN A 1 563 ? 1.606 2.078 -0.195 1 88.19 563 ASN A O 1
ATOM 4454 N N . CYS A 1 564 ? 1.69 4.086 -1.215 1 85.38 564 CYS A N 1
ATOM 4455 C CA . CYS A 1 564 ? 0.316 4.359 -0.809 1 85.38 564 CYS A CA 1
ATOM 4456 C C . CYS A 1 564 ? -0.639 4.223 -1.988 1 85.38 564 CYS A C 1
ATOM 4458 O O . CYS A 1 564 ? -0.347 4.695 -3.088 1 85.38 564 CYS A O 1
ATOM 4460 N N . GLY A 1 565 ? -1.549 3.324 -1.792 1 69.31 565 GLY A N 1
ATOM 4461 C CA . GLY A 1 565 ? -2.557 3.111 -2.818 1 69.31 565 GLY A CA 1
ATOM 4462 C C . GLY A 1 565 ? -3.229 1.753 -2.723 1 69.31 565 GLY A C 1
ATOM 4463 O O . GLY A 1 565 ? -3.047 1.033 -1.738 1 69.31 565 GLY A O 1
ATOM 4464 N N . PHE A 1 566 ? -4.105 1.573 -3.611 1 63.12 566 PHE A N 1
ATOM 4465 C CA . PHE A 1 566 ? -4.906 0.357 -3.547 1 63.12 566 PHE A CA 1
ATOM 4466 C C . PHE A 1 566 ? -4.223 -0.783 -4.293 1 63.12 566 PHE A C 1
ATOM 4468 O O . PHE A 1 566 ? -3.449 -0.547 -5.223 1 63.12 566 PHE A O 1
ATOM 4475 N N . MET B 1 1 ? 36.094 -35.062 7.867 1 29.83 1 MET B N 1
ATOM 4476 C CA . MET B 1 1 ? 36.75 -34.344 8.977 1 29.83 1 MET B CA 1
ATOM 4477 C C . MET B 1 1 ? 36.375 -32.875 8.977 1 29.83 1 MET B C 1
ATOM 4479 O O . MET B 1 1 ? 36.062 -32.312 10.031 1 29.83 1 MET B O 1
ATOM 4483 N N . LYS B 1 2 ? 36.438 -32.344 7.695 1 32.19 2 LYS B N 1
ATOM 4484 C CA . LYS B 1 2 ? 36.188 -30.891 7.559 1 32.19 2 LYS B CA 1
ATOM 4485 C C . LYS B 1 2 ? 34.719 -30.562 7.754 1 32.19 2 LYS B C 1
ATOM 4487 O O . LYS B 1 2 ? 34.375 -29.562 8.391 1 32.19 2 LYS B O 1
ATOM 4492 N N . GLN B 1 3 ? 33.844 -31.406 7.223 1 36.41 3 GLN B N 1
ATOM 4493 C CA . GLN B 1 3 ? 32.406 -31.234 7.473 1 36.41 3 GLN B CA 1
ATOM 4494 C C . GLN B 1 3 ? 32.094 -31.297 8.961 1 36.41 3 GLN B C 1
ATOM 4496 O O . GLN B 1 3 ? 31.219 -30.578 9.461 1 36.41 3 GLN B O 1
ATOM 4501 N N . GLU B 1 4 ? 32.781 -32.188 9.602 1 41.5 4 GLU B N 1
ATOM 4502 C CA . GLU B 1 4 ? 32.594 -32.344 11.047 1 41.5 4 GLU B CA 1
ATOM 4503 C C . GLU B 1 4 ? 33.031 -31.094 11.789 1 41.5 4 GLU B C 1
ATOM 4505 O O . GLU B 1 4 ? 32.375 -30.688 12.766 1 41.5 4 GLU B O 1
ATOM 4510 N N . HIS B 1 5 ? 34.062 -30.375 11.227 1 39.03 5 HIS B N 1
ATOM 4511 C CA . HIS B 1 5 ? 34.562 -29.203 11.93 1 39.03 5 HIS B CA 1
ATOM 4512 C C . HIS B 1 5 ? 33.594 -28.031 11.805 1 39.03 5 HIS B C 1
ATOM 4514 O O . HIS B 1 5 ? 33.312 -27.328 12.781 1 39.03 5 HIS B O 1
ATOM 4520 N N . ILE B 1 6 ? 32.938 -27.828 10.656 1 42.28 6 ILE B N 1
ATOM 4521 C CA . ILE B 1 6 ? 31.984 -26.75 10.484 1 42.28 6 ILE B CA 1
ATOM 4522 C C . ILE B 1 6 ? 30.734 -27.031 11.32 1 42.28 6 ILE B C 1
ATOM 4524 O O . ILE B 1 6 ? 30.219 -26.141 11.984 1 42.28 6 ILE B O 1
ATOM 4528 N N . SER B 1 7 ? 30.234 -28.234 11.414 1 46.16 7 SER B N 1
ATOM 4529 C CA . SER B 1 7 ? 29.109 -28.594 12.273 1 46.16 7 SER B CA 1
ATOM 4530 C C . SER B 1 7 ? 29.438 -28.328 13.742 1 46.16 7 SER B C 1
ATOM 4532 O O . SER B 1 7 ? 28.562 -27.891 14.5 1 46.16 7 SER B O 1
ATOM 4534 N N . ARG B 1 8 ? 30.672 -28.484 14.109 1 47.66 8 ARG B N 1
ATOM 4535 C CA . ARG B 1 8 ? 31.078 -28.234 15.492 1 47.66 8 ARG B CA 1
ATOM 4536 C C . ARG B 1 8 ? 31.125 -26.75 15.781 1 47.66 8 ARG B C 1
ATOM 4538 O O . ARG B 1 8 ? 30.766 -26.312 16.875 1 47.66 8 ARG B O 1
ATOM 4545 N N . LEU B 1 9 ? 31.531 -25.906 14.781 1 46.84 9 LEU B N 1
ATOM 4546 C CA . LEU B 1 9 ? 31.578 -24.469 15.039 1 46.84 9 LEU B CA 1
ATOM 4547 C C . LEU B 1 9 ? 30.172 -23.875 15.078 1 46.84 9 LEU B C 1
ATOM 4549 O O . LEU B 1 9 ? 29.875 -23.031 15.922 1 46.84 9 LEU B O 1
ATOM 4553 N N . GLU B 1 10 ? 29.188 -24.375 14.289 1 50.66 10 GLU B N 1
ATOM 4554 C CA . GLU B 1 10 ? 27.781 -23.984 14.375 1 50.66 10 GLU B CA 1
ATOM 4555 C C . GLU B 1 10 ? 27.172 -24.422 15.703 1 50.66 10 GLU B C 1
ATOM 4557 O O . GLU B 1 10 ? 26.391 -23.688 16.312 1 50.66 10 GLU B O 1
ATOM 4562 N N . GLN B 1 11 ? 27.5 -25.547 16.188 1 49.44 11 GLN B N 1
ATOM 4563 C CA . GLN B 1 11 ? 27.062 -26 17.516 1 49.44 11 GLN B CA 1
ATOM 4564 C C . GLN B 1 11 ? 27.656 -25.125 18.609 1 49.44 11 GLN B C 1
ATOM 4566 O O . GLN B 1 11 ? 27 -24.859 19.609 1 49.44 11 GLN B O 1
ATOM 4571 N N . ARG B 1 12 ? 28.891 -24.641 18.438 1 47.72 12 ARG B N 1
ATOM 4572 C CA . ARG B 1 12 ? 29.5 -23.812 19.469 1 47.72 12 ARG B CA 1
ATOM 4573 C C . ARG B 1 12 ? 28.859 -22.438 19.5 1 47.72 12 ARG B C 1
ATOM 4575 O O . ARG B 1 12 ? 28.641 -21.875 20.578 1 47.72 12 ARG B O 1
ATOM 4582 N N . VAL B 1 13 ? 28.516 -21.891 18.297 1 46.19 13 VAL B N 1
ATOM 4583 C CA . VAL B 1 13 ? 27.797 -20.625 18.281 1 46.19 13 VAL B CA 1
ATOM 4584 C C . VAL B 1 13 ? 26.422 -20.812 18.906 1 46.19 13 VAL B C 1
ATOM 4586 O O . VAL B 1 13 ? 25.984 -19.984 19.703 1 46.19 13 VAL B O 1
ATOM 4589 N N . SER B 1 14 ? 25.781 -21.875 18.641 1 47.69 14 SER B N 1
ATOM 4590 C CA . SER B 1 14 ? 24.484 -22.125 19.266 1 47.69 14 SER B CA 1
ATOM 4591 C C . SER B 1 14 ? 24.625 -22.375 20.75 1 47.69 14 SER B C 1
ATOM 4593 O O . SER B 1 14 ? 23.688 -22.109 21.531 1 47.69 14 SER B O 1
ATOM 4595 N N . SER B 1 15 ? 25.828 -22.906 21.141 1 49.72 15 SER B N 1
ATOM 4596 C CA . SER B 1 15 ? 26.016 -23.172 22.562 1 49.72 15 SER B CA 1
ATOM 4597 C C . SER B 1 15 ? 26.641 -21.969 23.281 1 49.72 15 SER B C 1
ATOM 4599 O O . SER B 1 15 ? 27.016 -22.062 24.438 1 49.72 15 SER B O 1
ATOM 4601 N N . GLY B 1 16 ? 26.703 -20.797 22.781 1 45.06 16 GLY B N 1
ATOM 4602 C CA . GLY B 1 16 ? 27.078 -19.531 23.422 1 45.06 16 GLY B CA 1
ATOM 4603 C C . GLY B 1 16 ? 28.578 -19.312 23.469 1 45.06 16 GLY B C 1
ATOM 4604 O O . GLY B 1 16 ? 29.062 -18.469 24.234 1 45.06 16 GLY B O 1
ATOM 4605 N N . GLN B 1 17 ? 29.391 -20.25 22.953 1 45.44 17 GLN B N 1
ATOM 4606 C CA . GLN B 1 17 ? 30.812 -20.047 23.125 1 45.44 17 GLN B CA 1
ATOM 4607 C C . GLN B 1 17 ? 31.375 -19.062 22.109 1 45.44 17 GLN B C 1
ATOM 4609 O O . GLN B 1 17 ? 30.922 -19.031 20.969 1 45.44 17 GLN B O 1
ATOM 4614 N N . ASP B 1 18 ? 32.219 -18 22.594 1 40.5 18 ASP B N 1
ATOM 4615 C CA . ASP B 1 18 ? 32.844 -16.906 21.859 1 40.5 18 ASP B CA 1
ATOM 4616 C C . ASP B 1 18 ? 33.75 -17.453 20.75 1 40.5 18 ASP B C 1
ATOM 4618 O O . ASP B 1 18 ? 34.531 -18.375 20.953 1 40.5 18 ASP B O 1
ATOM 4622 N N . LEU B 1 19 ? 33.375 -17.359 19.516 1 43.81 19 LEU B N 1
ATOM 4623 C CA . LEU B 1 19 ? 34.281 -17.719 18.422 1 43.81 19 LEU B CA 1
ATOM 4624 C C . LEU B 1 19 ? 35.438 -16.75 18.344 1 43.81 19 LEU B C 1
ATOM 4626 O O . LEU B 1 19 ? 35.312 -15.578 18.688 1 43.81 19 LEU B O 1
ATOM 4630 N N . ASN B 1 20 ? 36.719 -17.234 18.469 1 42.38 20 ASN B N 1
ATOM 4631 C CA . ASN B 1 20 ? 37.875 -16.344 18.281 1 42.38 20 ASN B CA 1
ATOM 4632 C C . ASN B 1 20 ? 37.812 -15.664 16.922 1 42.38 20 ASN B C 1
ATOM 4634 O O . ASN B 1 20 ? 37.062 -16.078 16.031 1 42.38 20 ASN B O 1
ATOM 4638 N N . LYS B 1 21 ? 38.656 -14.578 16.656 1 36.75 21 LYS B N 1
ATOM 4639 C CA . LYS B 1 21 ? 38.656 -13.688 15.492 1 36.75 21 LYS B CA 1
ATOM 4640 C C . LYS B 1 21 ? 38.719 -14.477 14.195 1 36.75 21 LYS B C 1
ATOM 4642 O O . LYS B 1 21 ? 38.094 -14.117 13.203 1 36.75 21 LYS B O 1
ATOM 4647 N N . LYS B 1 22 ? 39.5 -15.531 14.164 1 38.38 22 LYS B N 1
ATOM 4648 C CA . LYS B 1 22 ? 39.688 -16.328 12.953 1 38.38 22 LYS B CA 1
ATOM 4649 C C . LYS B 1 22 ? 38.469 -17.156 12.648 1 38.38 22 LYS B C 1
ATOM 4651 O O . LYS B 1 22 ? 38.062 -17.297 11.492 1 38.38 22 LYS B O 1
ATOM 4656 N N . GLN B 1 23 ? 37.812 -17.734 13.664 1 41.88 23 GLN B N 1
ATOM 4657 C CA . GLN B 1 23 ? 36.625 -18.547 13.508 1 41.88 23 GLN B CA 1
ATOM 4658 C C . GLN B 1 23 ? 35.406 -17.672 13.172 1 41.88 23 GLN B C 1
ATOM 4660 O O . GLN B 1 23 ? 34.562 -18.062 12.352 1 41.88 23 GLN B O 1
ATOM 4665 N N . ALA B 1 24 ? 35.312 -16.422 13.734 1 40.5 24 ALA B N 1
ATOM 4666 C CA . ALA B 1 24 ? 34.281 -15.453 13.406 1 40.5 24 ALA B CA 1
ATOM 4667 C C . ALA B 1 24 ? 34.438 -14.961 11.969 1 40.5 24 ALA B C 1
ATOM 4669 O O . ALA B 1 24 ? 33.438 -14.742 11.281 1 40.5 24 ALA B O 1
ATOM 4670 N N . LEU B 1 25 ? 35.656 -14.812 11.508 1 37.88 25 LEU B N 1
ATOM 4671 C CA . LEU B 1 25 ? 35.906 -14.422 10.125 1 37.88 25 LEU B CA 1
ATOM 4672 C C . LEU B 1 25 ? 35.5 -15.531 9.164 1 37.88 25 LEU B C 1
ATOM 4674 O O . LEU B 1 25 ? 35 -15.258 8.078 1 37.88 25 LEU B O 1
ATOM 4678 N N . CYS B 1 26 ? 35.75 -16.766 9.531 1 37.22 26 CYS B N 1
ATOM 4679 C CA . CYS B 1 26 ? 35.344 -17.875 8.688 1 37.22 26 CYS B CA 1
ATOM 4680 C C . CYS B 1 26 ? 33.812 -17.938 8.578 1 37.22 26 CYS B C 1
ATOM 4682 O O . CYS B 1 26 ? 33.281 -18.234 7.504 1 37.22 26 CYS B O 1
ATOM 4684 N N . LEU B 1 27 ? 33.125 -17.625 9.625 1 40.53 27 LEU B N 1
ATOM 4685 C CA . LEU B 1 27 ? 31.656 -17.562 9.57 1 40.53 27 LEU B CA 1
ATOM 4686 C C . LEU B 1 27 ? 31.203 -16.297 8.852 1 40.53 27 LEU B C 1
ATOM 4688 O O . LEU B 1 27 ? 30.234 -16.328 8.094 1 40.53 27 LEU B O 1
ATOM 4692 N N . LYS B 1 28 ? 31.797 -15.078 9.109 1 40.06 28 LYS B N 1
ATOM 4693 C CA . LYS B 1 28 ? 31.484 -13.852 8.383 1 40.06 28 LYS B CA 1
ATOM 4694 C C . LYS B 1 28 ? 31.844 -13.984 6.906 1 40.06 28 LYS B C 1
ATOM 4696 O O . LYS B 1 28 ? 31.156 -13.43 6.043 1 40.06 28 LYS B O 1
ATOM 4701 N N . SER B 1 29 ? 32.906 -14.703 6.637 1 36.44 29 SER B N 1
ATOM 4702 C CA . SER B 1 29 ? 33.281 -14.906 5.246 1 36.44 29 SER B CA 1
ATOM 4703 C C . SER B 1 29 ? 32.281 -15.758 4.504 1 36.44 29 SER B C 1
ATOM 4705 O O . SER B 1 29 ? 32.062 -15.57 3.305 1 36.44 29 SER B O 1
ATOM 4707 N N . LYS B 1 30 ? 31.703 -16.703 5.203 1 39.03 30 LYS B N 1
ATOM 4708 C CA . LYS B 1 30 ? 30.641 -17.438 4.531 1 39.03 30 LYS B CA 1
ATOM 4709 C C . LYS B 1 30 ? 29.453 -16.516 4.234 1 39.03 30 LYS B C 1
ATOM 4711 O O . LYS B 1 30 ? 28.859 -16.594 3.152 1 39.03 30 LYS B O 1
ATOM 4716 N N . ASP B 1 31 ? 29.156 -15.633 5.086 1 38.22 31 ASP B N 1
ATOM 4717 C CA . ASP B 1 31 ? 28.047 -14.695 4.855 1 38.22 31 ASP B CA 1
ATOM 4718 C C . ASP B 1 31 ? 28.391 -13.719 3.738 1 38.22 31 ASP B C 1
ATOM 4720 O O . ASP B 1 31 ? 27.547 -13.414 2.896 1 38.22 31 ASP B O 1
ATOM 4724 N N . ILE B 1 32 ? 29.625 -13.125 3.719 1 37.59 32 ILE B N 1
ATOM 4725 C CA . ILE B 1 32 ? 30.047 -12.25 2.635 1 37.59 32 ILE B CA 1
ATOM 4726 C C . ILE B 1 32 ? 30.141 -13.047 1.335 1 37.59 32 ILE B C 1
ATOM 4728 O O . ILE B 1 32 ? 29.719 -12.578 0.278 1 37.59 32 ILE B O 1
ATOM 4732 N N . PHE B 1 33 ? 30.672 -14.273 1.387 1 34.41 33 PHE B N 1
ATOM 4733 C CA . PHE B 1 33 ? 30.75 -15.117 0.201 1 34.41 33 PHE B CA 1
ATOM 4734 C C . PHE B 1 33 ? 29.359 -15.477 -0.305 1 34.41 33 PHE B C 1
ATOM 4736 O O . PHE B 1 33 ? 29.094 -15.391 -1.505 1 34.41 33 PHE B O 1
ATOM 4743 N N . ASP B 1 34 ? 28.562 -15.797 0.512 1 40.78 34 ASP B N 1
ATOM 4744 C CA . ASP B 1 34 ? 27.188 -16.062 0.077 1 40.78 34 ASP B CA 1
ATOM 4745 C C . ASP B 1 34 ? 26.547 -14.805 -0.493 1 40.78 34 ASP B C 1
ATOM 4747 O O . ASP B 1 34 ? 25.844 -14.867 -1.499 1 40.78 34 ASP B O 1
ATOM 4751 N N . ALA B 1 35 ? 26.953 -13.695 -0.041 1 39.69 35 ALA B N 1
ATOM 4752 C CA . ALA B 1 35 ? 26.469 -12.445 -0.628 1 39.69 35 ALA B CA 1
ATOM 4753 C C . ALA B 1 35 ? 27.141 -12.188 -1.976 1 39.69 35 ALA B C 1
ATOM 4755 O O . ALA B 1 35 ? 26.484 -11.773 -2.932 1 39.69 35 ALA B O 1
ATOM 4756 N N . ILE B 1 36 ? 28.469 -12.422 -2.135 1 37.28 36 ILE B N 1
ATOM 4757 C CA . ILE B 1 36 ? 29.156 -12.219 -3.406 1 37.28 36 ILE B CA 1
ATOM 4758 C C . ILE B 1 36 ? 28.688 -13.266 -4.414 1 37.28 36 ILE B C 1
ATOM 4760 O O . ILE B 1 36 ? 28.391 -12.938 -5.566 1 37.28 36 ILE B O 1
ATOM 4764 N N . VAL B 1 37 ? 28.641 -14.516 -4.086 1 36.25 37 VAL B N 1
ATOM 4765 C CA . VAL B 1 37 ? 28.172 -15.547 -5.004 1 36.25 37 VAL B CA 1
ATOM 4766 C C . VAL B 1 37 ? 26.719 -15.258 -5.398 1 36.25 37 VAL B C 1
ATOM 4768 O O . VAL B 1 37 ? 26.359 -15.367 -6.574 1 36.25 37 VAL B O 1
ATOM 4771 N N . ASN B 1 38 ? 25.953 -14.875 -4.465 1 36.81 38 ASN B N 1
ATOM 4772 C CA . ASN B 1 38 ? 24.594 -14.516 -4.824 1 36.81 38 ASN B CA 1
ATOM 4773 C C . ASN B 1 38 ? 24.562 -13.336 -5.789 1 36.81 38 ASN B C 1
ATOM 4775 O O . ASN B 1 38 ? 23.781 -13.328 -6.742 1 36.81 38 ASN B O 1
ATOM 4779 N N . GLU B 1 39 ? 25.531 -12.375 -5.586 1 34.84 39 GLU B N 1
ATOM 4780 C CA . GLU B 1 39 ? 25.594 -11.25 -6.52 1 34.84 39 GLU B CA 1
ATOM 4781 C C . GLU B 1 39 ? 26.125 -11.688 -7.879 1 34.84 39 GLU B C 1
ATOM 4783 O O . GLU B 1 39 ? 25.609 -11.266 -8.914 1 34.84 39 GLU B O 1
ATOM 4788 N N . LEU B 1 40 ? 27.172 -12.453 -7.98 1 30.47 40 LEU B N 1
ATOM 4789 C CA . LEU B 1 40 ? 27.719 -12.906 -9.25 1 30.47 40 LEU B CA 1
ATOM 4790 C C . LEU B 1 40 ? 26.766 -13.875 -9.945 1 30.47 40 LEU B C 1
ATOM 4792 O O . LEU B 1 40 ? 26.578 -13.797 -11.156 1 30.47 40 LEU B O 1
ATOM 4796 N N . GLU B 1 41 ? 26.234 -14.82 -9.242 1 31.88 41 GLU B N 1
ATOM 4797 C CA . GLU B 1 41 ? 25.266 -15.742 -9.82 1 31.88 41 GLU B CA 1
ATOM 4798 C C . GLU B 1 41 ? 24.016 -15.008 -10.32 1 31.88 41 GLU B C 1
ATOM 4800 O O . GLU B 1 41 ? 23.453 -15.367 -11.352 1 31.88 41 GLU B O 1
ATOM 4805 N N . ARG B 1 42 ? 23.625 -14.008 -9.641 1 33.38 42 ARG B N 1
ATOM 4806 C CA . ARG B 1 42 ? 22.578 -13.141 -10.172 1 33.38 42 ARG B CA 1
ATOM 4807 C C . ARG B 1 42 ? 22.969 -12.602 -11.547 1 33.38 42 ARG B C 1
ATOM 4809 O O . ARG B 1 42 ? 22.109 -12.461 -12.422 1 33.38 42 ARG B O 1
ATOM 4816 N N . LEU B 1 43 ? 24.266 -12.281 -11.766 1 27.84 43 LEU B N 1
ATOM 4817 C CA . LEU B 1 43 ? 24.672 -11.727 -13.047 1 27.84 43 LEU B CA 1
ATOM 4818 C C . LEU B 1 43 ? 24.688 -12.797 -14.133 1 27.84 43 LEU B C 1
ATOM 4820 O O . LEU B 1 43 ? 24.406 -12.516 -15.297 1 27.84 43 LEU B O 1
ATOM 4824 N N . LEU B 1 44 ? 25.328 -14 -13.844 1 25.3 44 LEU B N 1
ATOM 4825 C CA . LEU B 1 44 ? 25.578 -14.922 -14.945 1 25.3 44 LEU B CA 1
ATOM 4826 C C . LEU B 1 44 ? 24.328 -15.734 -15.273 1 25.3 44 LEU B C 1
ATOM 4828 O O . LEU B 1 44 ? 24.062 -16.016 -16.438 1 25.3 44 LEU B O 1
ATOM 4832 N N . ASN B 1 45 ? 23.969 -16.766 -14.586 1 26.03 45 ASN B N 1
ATOM 4833 C CA . ASN B 1 45 ? 23.219 -17.906 -15.109 1 26.03 45 ASN B CA 1
ATOM 4834 C C . ASN B 1 45 ? 21.734 -17.594 -15.227 1 26.03 45 ASN B C 1
ATOM 4836 O O . ASN B 1 45 ? 21.062 -17.344 -14.219 1 26.03 45 ASN B O 1
ATOM 4840 N N . PRO B 1 46 ? 21.266 -17.125 -16.438 1 29.58 46 PRO B N 1
ATOM 4841 C CA . PRO B 1 46 ? 19.859 -16.984 -16.812 1 29.58 46 PRO B CA 1
ATOM 4842 C C . PRO B 1 46 ? 19.078 -18.297 -16.672 1 29.58 46 PRO B C 1
ATOM 4844 O O . PRO B 1 46 ? 19.266 -19.219 -17.484 1 29.58 46 PRO B O 1
ATOM 4847 N N . ILE B 1 47 ? 19.406 -19.156 -15.664 1 27.14 47 ILE B N 1
ATOM 4848 C CA . ILE B 1 47 ? 18.438 -20.234 -15.711 1 27.14 47 ILE B CA 1
ATOM 4849 C C . ILE B 1 47 ? 17.078 -19.703 -16.172 1 27.14 47 ILE B C 1
ATOM 4851 O O . ILE B 1 47 ? 16.594 -18.688 -15.664 1 27.14 47 ILE B O 1
ATOM 4855 N N . ASP B 1 48 ? 16.641 -20.203 -17.297 1 28.53 48 ASP B N 1
ATOM 4856 C CA . ASP B 1 48 ? 15.398 -19.906 -18 1 28.53 48 ASP B CA 1
ATOM 4857 C C . ASP B 1 48 ? 14.195 -20 -17.078 1 28.53 48 ASP B C 1
ATOM 4859 O O . ASP B 1 48 ? 13.625 -21.078 -16.906 1 28.53 48 ASP B O 1
ATOM 4863 N N . LYS B 1 49 ? 14.336 -19.594 -15.875 1 30.34 49 LYS B N 1
ATOM 4864 C CA . LYS B 1 49 ? 13.031 -19.391 -15.242 1 30.34 49 LYS B CA 1
ATOM 4865 C C . LYS B 1 49 ? 12.008 -18.859 -16.25 1 30.34 49 LYS B C 1
ATOM 4867 O O . LYS B 1 49 ? 11.883 -17.641 -16.406 1 30.34 49 LYS B O 1
ATOM 4872 N N . GLN B 1 50 ? 12.078 -19.375 -17.391 1 26.81 50 GLN B N 1
ATOM 4873 C CA . GLN B 1 50 ? 11.508 -19.062 -18.688 1 26.81 50 GLN B CA 1
ATOM 4874 C C . GLN B 1 50 ? 10 -18.812 -18.594 1 26.81 50 GLN B C 1
ATOM 4876 O O . GLN B 1 50 ? 9.352 -18.5 -19.578 1 26.81 50 GLN B O 1
ATOM 4881 N N . GLY B 1 51 ? 9.242 -19.688 -17.906 1 26.5 51 GLY B N 1
ATOM 4882 C CA . GLY B 1 51 ? 7.953 -19.375 -18.5 1 26.5 51 GLY B CA 1
ATOM 4883 C C . GLY B 1 51 ? 7.676 -17.891 -18.594 1 26.5 51 GLY B C 1
ATOM 4884 O O . GLY B 1 51 ? 6.934 -17.438 -19.469 1 26.5 51 GLY B O 1
ATOM 4885 N N . ASN B 1 52 ? 7.582 -17.156 -17.438 1 21.22 52 ASN B N 1
ATOM 4886 C CA . ASN B 1 52 ? 7.375 -15.734 -17.703 1 21.22 52 ASN B CA 1
ATOM 4887 C C . ASN B 1 52 ? 8.656 -15.055 -18.188 1 21.22 52 ASN B C 1
ATOM 4889 O O . ASN B 1 52 ? 9.75 -15.391 -17.719 1 21.22 52 ASN B O 1
ATOM 4893 N N . LYS B 1 53 ? 8.789 -14.406 -19.391 1 21.48 53 LYS B N 1
ATOM 4894 C CA . LYS B 1 53 ? 9.773 -13.555 -20.062 1 21.48 53 LYS B CA 1
ATOM 4895 C C . LYS B 1 53 ? 10.656 -12.836 -19.047 1 21.48 53 LYS B C 1
ATOM 4897 O O . LYS B 1 53 ? 10.344 -12.805 -17.859 1 21.48 53 LYS B O 1
ATOM 4902 N N . SER B 1 54 ? 11.312 -11.594 -19.516 1 21.36 54 SER B N 1
ATOM 4903 C CA . SER B 1 54 ? 12.5 -10.766 -19.641 1 21.36 54 SER B CA 1
ATOM 4904 C C . SER B 1 54 ? 12.727 -9.93 -18.391 1 21.36 54 SER B C 1
ATOM 4906 O O . SER B 1 54 ? 13.5 -8.961 -18.406 1 21.36 54 SER B O 1
ATOM 4908 N N . LEU B 1 55 ? 12.016 -9.992 -17.344 1 20.33 55 LEU B N 1
ATOM 4909 C CA . LEU B 1 55 ? 12.172 -8.688 -16.719 1 20.33 55 LEU B CA 1
ATOM 4910 C C . LEU B 1 55 ? 13.57 -8.523 -16.125 1 20.33 55 LEU B C 1
ATOM 4912 O O . LEU B 1 55 ? 14.016 -9.344 -15.32 1 20.33 55 LEU B O 1
ATOM 4916 N N . ALA B 1 56 ? 14.578 -8.055 -16.984 1 20.25 56 ALA B N 1
ATOM 4917 C CA . ALA B 1 56 ? 15.883 -7.535 -16.609 1 20.25 56 ALA B CA 1
ATOM 4918 C C . ALA B 1 56 ? 15.789 -6.707 -15.32 1 20.25 56 ALA B C 1
ATOM 4920 O O . ALA B 1 56 ? 14.992 -5.77 -15.242 1 20.25 56 ALA B O 1
ATOM 4921 N N . VAL B 1 57 ? 15.828 -7.285 -14.32 1 20.78 57 VAL B N 1
ATOM 4922 C CA . VAL B 1 57 ? 15.898 -6.562 -13.055 1 20.78 57 VAL B CA 1
ATOM 4923 C C . VAL B 1 57 ? 17.047 -5.562 -13.086 1 20.78 57 VAL B C 1
ATOM 4925 O O . VAL B 1 57 ? 18.203 -5.941 -13.289 1 20.78 57 VAL B O 1
ATOM 4928 N N . ASP B 1 58 ? 16.828 -4.41 -13.758 1 19.81 58 ASP B N 1
ATOM 4929 C CA . ASP B 1 58 ? 17.781 -3.314 -13.641 1 19.81 58 ASP B CA 1
ATOM 4930 C C . ASP B 1 58 ? 18.125 -3.043 -12.18 1 19.81 58 ASP B C 1
ATOM 4932 O O . ASP B 1 58 ? 17.25 -2.783 -11.359 1 19.81 58 ASP B O 1
ATOM 4936 N N . PRO B 1 59 ? 19.188 -3.572 -11.719 1 23.7 59 PRO B N 1
ATOM 4937 C CA . PRO B 1 59 ? 19.688 -3.309 -10.367 1 23.7 59 PRO B CA 1
ATOM 4938 C C . PRO B 1 59 ? 19.906 -1.823 -10.102 1 23.7 59 PRO B C 1
ATOM 4940 O O . PRO B 1 59 ? 20.609 -1.463 -9.148 1 23.7 59 PRO B O 1
ATOM 4943 N N . GLY B 1 60 ? 19.078 -0.953 -10.688 1 21.97 60 GLY B N 1
ATOM 4944 C CA . GLY B 1 60 ? 19.516 0.436 -10.703 1 21.97 60 GLY B CA 1
ATOM 4945 C C . GLY B 1 60 ? 19.75 1 -9.312 1 21.97 60 GLY B C 1
ATOM 4946 O O . GLY B 1 60 ? 20.031 2.193 -9.164 1 21.97 60 GLY B O 1
ATOM 4947 N N . VAL B 1 61 ? 19.172 0.593 -8.297 1 21.34 61 VAL B N 1
ATOM 4948 C CA . VAL B 1 61 ? 18.875 1.771 -7.488 1 21.34 61 VAL B CA 1
ATOM 4949 C C . VAL B 1 61 ? 20.172 2.342 -6.926 1 21.34 61 VAL B C 1
ATOM 4951 O O . VAL B 1 61 ? 20.328 3.561 -6.801 1 21.34 61 VAL B O 1
ATOM 4954 N N . GLY B 1 62 ? 20.953 1.614 -6.105 1 20.41 62 GLY B N 1
ATOM 4955 C CA . GLY B 1 62 ? 21.312 2.381 -4.926 1 20.41 62 GLY B CA 1
ATOM 4956 C C . GLY B 1 62 ? 22.344 3.455 -5.203 1 20.41 62 GLY B C 1
ATOM 4957 O O . GLY B 1 62 ? 22.219 4.59 -4.734 1 20.41 62 GLY B O 1
ATOM 4958 N N . ASP B 1 63 ? 23.672 3.121 -5.473 1 21.77 63 ASP B N 1
ATOM 4959 C CA . ASP B 1 63 ? 24.734 3.83 -4.762 1 21.77 63 ASP B CA 1
ATOM 4960 C C . ASP B 1 63 ? 24.953 5.219 -5.359 1 21.77 63 ASP B C 1
ATOM 4962 O O . ASP B 1 63 ? 24.906 5.391 -6.578 1 21.77 63 ASP B O 1
ATOM 4966 N N . ALA B 1 64 ? 24.891 6.297 -4.582 1 21.64 64 ALA B N 1
ATOM 4967 C CA . ALA B 1 64 ? 25.25 7.711 -4.66 1 21.64 64 ALA B CA 1
ATOM 4968 C C . ALA B 1 64 ? 26.609 7.891 -5.328 1 21.64 64 ALA B C 1
ATOM 4970 O O . ALA B 1 64 ? 27.484 7.027 -5.215 1 21.64 64 ALA B O 1
ATOM 4971 N N . ALA B 1 65 ? 26.812 8.812 -6.211 1 23.55 65 ALA B N 1
ATOM 4972 C CA . ALA B 1 65 ? 27.875 9.312 -7.078 1 23.55 65 ALA B CA 1
ATOM 4973 C C . ALA B 1 65 ? 29.125 9.648 -6.273 1 23.55 65 ALA B C 1
ATOM 4975 O O . ALA B 1 65 ? 30.031 10.297 -6.785 1 23.55 65 ALA B O 1
ATOM 4976 N N . GLU B 1 66 ? 29.203 9.672 -4.941 1 23.05 66 GLU B N 1
ATOM 4977 C CA . GLU B 1 66 ? 30.562 10.109 -4.625 1 23.05 66 GLU B CA 1
ATOM 4978 C C . GLU B 1 66 ? 31.594 9.391 -5.496 1 23.05 66 GLU B C 1
ATOM 4980 O O . GLU B 1 66 ? 31.297 8.352 -6.086 1 23.05 66 GLU B O 1
ATOM 4985 N N . SER B 1 67 ? 32.938 9.953 -5.387 1 25.06 67 SER B N 1
ATOM 4986 C CA . SER B 1 67 ? 34.281 9.648 -5.883 1 25.06 67 SER B CA 1
ATOM 4987 C C . SER B 1 67 ? 34.562 8.148 -5.809 1 25.06 67 SER B C 1
ATOM 4989 O O . SER B 1 67 ? 34.719 7.594 -4.715 1 25.06 67 SER B O 1
ATOM 4991 N N . GLY B 1 68 ? 34 7.488 -6.344 1 23 68 GLY B N 1
ATOM 4992 C CA . GLY B 1 68 ? 33.656 6.105 -6.633 1 23 68 GLY B CA 1
ATOM 4993 C C . GLY B 1 68 ? 34.875 5.246 -6.941 1 23 68 GLY B C 1
ATOM 4994 O O . GLY B 1 68 ? 34.75 4.035 -7.141 1 23 68 GLY B O 1
ATOM 4995 N N . LYS B 1 69 ? 35.906 5.965 -7.414 1 25.7 69 LYS B N 1
ATOM 4996 C CA . LYS B 1 69 ? 37.156 5.363 -7.789 1 25.7 69 LYS B CA 1
ATOM 4997 C C . LYS B 1 69 ? 37.906 4.844 -6.562 1 25.7 69 LYS B C 1
ATOM 4999 O O . LYS B 1 69 ? 38.469 3.748 -6.59 1 25.7 69 LYS B O 1
ATOM 5004 N N . GLN B 1 70 ? 38.031 5.875 -5.613 1 25.47 70 GLN B N 1
ATOM 5005 C CA . GLN B 1 70 ? 38.875 5.586 -4.453 1 25.47 70 GLN B CA 1
ATOM 5006 C C . GLN B 1 70 ? 38.188 4.57 -3.529 1 25.47 70 GLN B C 1
ATOM 5008 O O . GLN B 1 70 ? 38.875 3.725 -2.936 1 25.47 70 GLN B O 1
ATOM 5013 N N . ARG B 1 71 ? 36.906 4.785 -3.307 1 26.12 71 ARG B N 1
ATOM 5014 C CA . ARG B 1 71 ? 36.344 3.842 -2.357 1 26.12 71 ARG B CA 1
ATOM 5015 C C . ARG B 1 71 ? 36.219 2.453 -2.977 1 26.12 71 ARG B C 1
ATOM 5017 O O . ARG B 1 71 ? 36.031 1.464 -2.262 1 26.12 71 ARG B O 1
ATOM 5024 N N . ARG B 1 72 ? 35.969 2.332 -4.246 1 27.5 72 ARG B N 1
ATOM 5025 C CA . ARG B 1 72 ? 36.125 1.075 -4.973 1 27.5 72 ARG B CA 1
ATOM 5026 C C . ARG B 1 72 ? 37.531 0.493 -4.781 1 27.5 72 ARG B C 1
ATOM 5028 O O . ARG B 1 72 ? 37.688 -0.726 -4.695 1 27.5 72 ARG B O 1
ATOM 5035 N N . GLU B 1 73 ? 38.406 1.419 -4.766 1 29.42 73 GLU B N 1
ATOM 5036 C CA . GLU B 1 73 ? 39.812 1.072 -4.535 1 29.42 73 GLU B CA 1
ATOM 5037 C C . GLU B 1 73 ? 40.031 0.599 -3.1 1 29.42 73 GLU B C 1
ATOM 5039 O O . GLU B 1 73 ? 40.75 -0.372 -2.865 1 29.42 73 GLU B O 1
ATOM 5044 N N . ASN B 1 74 ? 39.438 1.408 -2.15 1 28.42 74 ASN B N 1
ATOM 5045 C CA . ASN B 1 74 ? 39.656 0.986 -0.77 1 28.42 74 ASN B CA 1
ATOM 5046 C C . ASN B 1 74 ? 38.844 -0.258 -0.43 1 28.42 74 ASN B C 1
ATOM 5048 O O . ASN B 1 74 ? 39.312 -1.155 0.261 1 28.42 74 ASN B O 1
ATOM 5052 N N . LYS B 1 75 ? 37.531 -0.288 -0.757 1 27.94 75 LYS B N 1
ATOM 5053 C CA . LYS B 1 75 ? 36.844 -1.54 -0.469 1 27.94 75 LYS B CA 1
ATOM 5054 C C . LYS B 1 75 ? 37.406 -2.686 -1.304 1 27.94 75 LYS B C 1
ATOM 5056 O O . LYS B 1 75 ? 37.5 -3.82 -0.828 1 27.94 75 LYS B O 1
ATOM 5061 N N . TYR B 1 76 ? 37.781 -2.398 -2.5 1 27.67 76 TYR B N 1
ATOM 5062 C CA . TYR B 1 76 ? 38.656 -3.305 -3.25 1 27.67 76 TYR B CA 1
ATOM 5063 C C . TYR B 1 76 ? 40 -3.449 -2.576 1 27.67 76 TYR B C 1
ATOM 5065 O O . TYR B 1 76 ? 40.594 -4.539 -2.547 1 27.67 76 TYR B O 1
ATOM 5073 N N . ASN B 1 77 ? 40.594 -2.293 -2.127 1 30.44 77 ASN B N 1
ATOM 5074 C CA . ASN B 1 77 ? 41.875 -2.369 -1.41 1 30.44 77 ASN B CA 1
ATOM 5075 C C . ASN B 1 77 ? 41.719 -3.078 -0.068 1 30.44 77 ASN B C 1
ATOM 5077 O O . ASN B 1 77 ? 42.625 -3.795 0.37 1 30.44 77 ASN B O 1
ATOM 5081 N N . ILE B 1 78 ? 40.719 -2.73 0.711 1 30.27 78 ILE B N 1
ATOM 5082 C CA . ILE B 1 78 ? 40.531 -3.545 1.908 1 30.27 78 ILE B CA 1
ATOM 5083 C C . ILE B 1 78 ? 40.281 -4.996 1.511 1 30.27 78 ILE B C 1
ATOM 5085 O O . ILE B 1 78 ? 40.781 -5.922 2.15 1 30.27 78 ILE B O 1
ATOM 5089 N N . LYS B 1 79 ? 39.469 -5.191 0.433 1 29.39 79 LYS B N 1
ATOM 5090 C CA . LYS B 1 79 ? 39.375 -6.551 -0.094 1 29.39 79 LYS B CA 1
ATOM 5091 C C . LYS B 1 79 ? 40.75 -7.082 -0.473 1 29.39 79 LYS B C 1
ATOM 5093 O O . LYS B 1 79 ? 41.031 -8.258 -0.266 1 29.39 79 LYS B O 1
ATOM 5098 N N . LYS B 1 80 ? 41.5 -6.246 -1.127 1 31.77 80 LYS B N 1
ATOM 5099 C CA . LYS B 1 80 ? 42.844 -6.629 -1.51 1 31.77 80 LYS B CA 1
ATOM 5100 C C . LYS B 1 80 ? 43.719 -6.852 -0.281 1 31.77 80 LYS B C 1
ATOM 5102 O O . LYS B 1 80 ? 44.625 -7.695 -0.297 1 31.77 80 LYS B O 1
ATOM 5107 N N . GLN B 1 81 ? 43.781 -5.801 0.6 1 32.28 81 GLN B N 1
ATOM 5108 C CA . GLN B 1 81 ? 44.75 -5.898 1.679 1 32.28 81 GLN B CA 1
ATOM 5109 C C . GLN B 1 81 ? 44.438 -7.062 2.609 1 32.28 81 GLN B C 1
ATOM 5111 O O . GLN B 1 81 ? 45.281 -7.52 3.367 1 32.28 81 GLN B O 1
ATOM 5116 N N . LEU B 1 82 ? 43.156 -7.082 3.031 1 32.16 82 LEU B N 1
ATOM 5117 C CA . LEU B 1 82 ? 43.062 -8.039 4.133 1 32.16 82 LEU B CA 1
ATOM 5118 C C . LEU B 1 82 ? 43.5 -9.43 3.676 1 32.16 82 LEU B C 1
ATOM 5120 O O . LEU B 1 82 ? 44.062 -10.203 4.465 1 32.16 82 LEU B O 1
ATOM 5124 N N . VAL B 1 83 ? 42.625 -10.109 2.816 1 33.78 83 VAL B N 1
ATOM 5125 C CA . VAL B 1 83 ? 42.969 -11.523 2.678 1 33.78 83 VAL B CA 1
ATOM 5126 C C . VAL B 1 83 ? 44.125 -11.688 1.711 1 33.78 83 VAL B C 1
ATOM 5128 O O . VAL B 1 83 ? 44.188 -11.031 0.667 1 33.78 83 VAL B O 1
ATOM 5131 N N . SER B 1 84 ? 45.188 -12.023 2.188 1 38.47 84 SER B N 1
ATOM 5132 C CA . SER B 1 84 ? 46.312 -12.422 1.342 1 38.47 84 SER B CA 1
ATOM 5133 C C . SER B 1 84 ? 45.844 -13.164 0.101 1 38.47 84 SER B C 1
ATOM 5135 O O . SER B 1 84 ? 44.75 -13.75 0.104 1 38.47 84 SER B O 1
ATOM 5137 N N . SER B 1 85 ? 46.344 -12.82 -1.078 1 41.97 85 SER B N 1
ATOM 5138 C CA . SER B 1 85 ? 46.062 -13.461 -2.363 1 41.97 85 SER B CA 1
ATOM 5139 C C . SER B 1 85 ? 45.844 -14.961 -2.199 1 41.97 85 SER B C 1
ATOM 5141 O O . SER B 1 85 ? 44.969 -15.531 -2.848 1 41.97 85 SER B O 1
ATOM 5143 N N . GLU B 1 86 ? 46.656 -15.516 -1.306 1 42.56 86 GLU B N 1
ATOM 5144 C CA . GLU B 1 86 ? 46.562 -16.953 -1.081 1 42.56 86 GLU B CA 1
ATOM 5145 C C . GLU B 1 86 ? 45.312 -17.328 -0.303 1 42.56 86 GLU B C 1
ATOM 5147 O O . GLU B 1 86 ? 44.656 -18.312 -0.613 1 42.56 86 GLU B O 1
ATOM 5152 N N . GLU B 1 87 ? 45 -16.469 0.635 1 41.03 87 GLU B N 1
ATOM 5153 C CA . GLU B 1 87 ? 43.812 -16.734 1.457 1 41.03 87 GLU B CA 1
ATOM 5154 C C . GLU B 1 87 ? 42.531 -16.531 0.66 1 41.03 87 GLU B C 1
ATOM 5156 O O . GLU B 1 87 ? 41.594 -17.312 0.799 1 41.03 87 GLU B O 1
ATOM 5161 N N . LEU B 1 88 ? 42.562 -15.648 -0.118 1 41.38 88 LEU B N 1
ATOM 5162 C CA . LEU B 1 88 ? 41.406 -15.453 -0.995 1 41.38 88 LEU B CA 1
ATOM 5163 C C . LEU B 1 88 ? 41.281 -16.625 -1.958 1 41.38 88 LEU B C 1
ATOM 5165 O O . LEU B 1 88 ? 40.156 -17.078 -2.215 1 41.38 88 LEU B O 1
ATOM 5169 N N . SER B 1 89 ? 42.469 -17.031 -2.42 1 41.78 89 SER B N 1
ATOM 5170 C CA . SER B 1 89 ? 42.438 -18.172 -3.326 1 41.78 89 SER B CA 1
ATOM 5171 C C . SER B 1 89 ? 41.906 -19.406 -2.631 1 41.78 89 SER B C 1
ATOM 5173 O O . SER B 1 89 ? 41.094 -20.141 -3.205 1 41.78 89 SER B O 1
ATOM 5175 N N . ASN B 1 90 ? 42.375 -19.594 -1.446 1 43.59 90 ASN B N 1
ATOM 5176 C CA . ASN B 1 90 ? 41.906 -20.75 -0.689 1 43.59 90 ASN B CA 1
ATOM 5177 C C . ASN B 1 90 ? 40.438 -20.625 -0.338 1 43.59 90 ASN B C 1
ATOM 5179 O O . ASN B 1 90 ? 39.688 -21.609 -0.402 1 43.59 90 ASN B O 1
ATOM 5183 N N . ALA B 1 91 ? 40.125 -19.438 -0.016 1 43.78 91 ALA B N 1
ATOM 5184 C CA . ALA B 1 91 ? 38.719 -19.188 0.316 1 43.78 91 ALA B CA 1
ATOM 5185 C C . ALA B 1 91 ? 37.812 -19.422 -0.896 1 43.78 91 ALA B C 1
ATOM 5187 O O . ALA B 1 91 ? 36.719 -20 -0.775 1 43.78 91 ALA B O 1
ATOM 5188 N N . LEU B 1 92 ? 38.312 -19.047 -1.899 1 47.5 92 LEU B N 1
ATOM 5189 C CA . LEU B 1 92 ? 37.562 -19.25 -3.131 1 47.5 92 LEU B CA 1
ATOM 5190 C C . LEU B 1 92 ? 37.469 -20.734 -3.482 1 47.5 92 LEU B C 1
ATOM 5192 O O . LEU B 1 92 ? 36.438 -21.203 -3.934 1 47.5 92 LEU B O 1
ATOM 5196 N N . THR B 1 93 ? 38.625 -21.375 -3.318 1 47.06 93 THR B N 1
ATOM 5197 C CA . THR B 1 93 ? 38.656 -22.812 -3.574 1 47.06 93 THR B CA 1
ATOM 5198 C C . THR B 1 93 ? 37.688 -23.531 -2.637 1 47.06 93 THR B C 1
ATOM 5200 O O . THR B 1 93 ? 36.969 -24.453 -3.055 1 47.06 93 THR B O 1
ATOM 5203 N N . PHE B 1 94 ? 37.75 -23.125 -1.425 1 42.19 94 PHE B N 1
ATOM 5204 C CA . PHE B 1 94 ? 36.844 -23.719 -0.443 1 42.19 94 PHE B CA 1
ATOM 5205 C C . PHE B 1 94 ? 35.406 -23.406 -0.781 1 42.19 94 PHE B C 1
ATOM 5207 O O . PHE B 1 94 ? 34.531 -24.297 -0.74 1 42.19 94 PHE B O 1
ATOM 5214 N N . ALA B 1 95 ? 35.156 -22.234 -1.071 1 47.47 95 ALA B N 1
ATOM 5215 C CA . ALA B 1 95 ? 33.812 -21.844 -1.439 1 47.47 95 ALA B CA 1
ATOM 5216 C C . ALA B 1 95 ? 33.312 -22.641 -2.643 1 47.47 95 ALA B C 1
ATOM 5218 O O . ALA B 1 95 ? 32.156 -23.062 -2.676 1 47.47 95 ALA B O 1
ATOM 5219 N N . THR B 1 96 ? 34.188 -22.828 -3.445 1 51.12 96 THR B N 1
ATOM 5220 C CA . THR B 1 96 ? 33.844 -23.594 -4.641 1 51.12 96 THR B CA 1
ATOM 5221 C C . THR B 1 96 ? 33.562 -25.047 -4.293 1 51.12 96 THR B C 1
ATOM 5223 O O . THR B 1 96 ? 32.656 -25.656 -4.859 1 51.12 96 THR B O 1
ATOM 5226 N N . THR B 1 97 ? 34.375 -25.547 -3.326 1 50.59 97 THR B N 1
ATOM 5227 C CA . THR B 1 97 ? 34.188 -26.938 -2.928 1 50.59 97 THR B CA 1
ATOM 5228 C C . THR B 1 97 ? 32.844 -27.109 -2.209 1 50.59 97 THR B C 1
ATOM 5230 O O . THR B 1 97 ? 32.125 -28.078 -2.449 1 50.59 97 THR B O 1
ATOM 5233 N N . ILE B 1 98 ? 32.594 -26.203 -1.319 1 49.91 98 ILE B N 1
ATOM 5234 C CA . ILE B 1 98 ? 31.344 -26.281 -0.573 1 49.91 98 ILE B CA 1
ATOM 5235 C C . ILE B 1 98 ? 30.156 -26.141 -1.53 1 49.91 98 ILE B C 1
ATOM 5237 O O . ILE B 1 98 ? 29.172 -26.875 -1.421 1 49.91 98 ILE B O 1
ATOM 5241 N N . THR B 1 99 ? 30.422 -25.219 -2.326 1 65.06 99 THR B N 1
ATOM 5242 C CA . THR B 1 99 ? 29.359 -25.016 -3.299 1 65.06 99 THR B CA 1
ATOM 5243 C C . THR B 1 99 ? 29.172 -26.266 -4.152 1 65.06 99 THR B C 1
ATOM 5245 O O . THR B 1 99 ? 28.031 -26.672 -4.43 1 65.06 99 THR B O 1
ATOM 5248 N N . LYS B 1 100 ? 30.328 -26.859 -4.441 1 69.69 100 LYS B N 1
ATOM 5249 C CA . LYS B 1 100 ? 30.25 -28.078 -5.258 1 69.69 100 LYS B CA 1
ATOM 5250 C C . LYS B 1 100 ? 29.594 -29.219 -4.488 1 69.69 100 LYS B C 1
ATOM 5252 O O . LYS B 1 100 ? 28.781 -29.953 -5.035 1 69.69 100 LYS B O 1
ATOM 5257 N N . ALA B 1 101 ? 30.047 -29.359 -3.211 1 71.88 101 ALA B N 1
ATOM 5258 C CA . ALA B 1 101 ? 29.453 -30.406 -2.391 1 71.88 101 ALA B CA 1
ATOM 5259 C C . ALA B 1 101 ? 27.953 -30.188 -2.203 1 71.88 101 ALA B C 1
ATOM 5261 O O . ALA B 1 101 ? 27.172 -31.125 -2.24 1 71.88 101 ALA B O 1
ATOM 5262 N N . ASP B 1 102 ? 27.641 -28.969 -1.979 1 79.75 102 ASP B N 1
ATOM 5263 C CA . ASP B 1 102 ? 26.234 -28.641 -1.818 1 79.75 102 ASP B CA 1
ATOM 5264 C C . ASP B 1 102 ? 25.453 -28.906 -3.107 1 79.75 102 ASP B C 1
ATOM 5266 O O . ASP B 1 102 ? 24.312 -29.375 -3.068 1 79.75 102 ASP B O 1
ATOM 5270 N N . ASP B 1 103 ? 26.125 -28.672 -4.156 1 84.31 103 ASP B N 1
ATOM 5271 C CA . ASP B 1 103 ? 25.5 -28.938 -5.445 1 84.31 103 ASP B CA 1
ATOM 5272 C C . ASP B 1 103 ? 25.281 -30.438 -5.648 1 84.31 103 ASP B C 1
ATOM 5274 O O . ASP B 1 103 ? 24.234 -30.859 -6.141 1 84.31 103 ASP B O 1
ATOM 5278 N N . GLU B 1 104 ? 26.312 -31.141 -5.246 1 84.75 104 GLU B N 1
ATOM 5279 C CA . GLU B 1 104 ? 26.203 -32.594 -5.395 1 84.75 104 GLU B CA 1
ATOM 5280 C C . GLU B 1 104 ? 25.109 -33.156 -4.508 1 84.75 104 GLU B C 1
ATOM 5282 O O . GLU B 1 104 ? 24.375 -34.062 -4.918 1 84.75 104 GLU B O 1
ATOM 5287 N N . GLN B 1 105 ? 25.062 -32.656 -3.385 1 87.56 105 GLN B N 1
ATOM 5288 C CA . GLN B 1 105 ? 24 -33.094 -2.477 1 87.56 105 GLN B CA 1
ATOM 5289 C C . GLN B 1 105 ? 22.625 -32.719 -3.014 1 87.56 105 GLN B C 1
ATOM 5291 O O . GLN B 1 105 ? 21.688 -33.531 -2.924 1 87.56 105 GLN B O 1
ATOM 5296 N N . THR B 1 106 ? 22.516 -31.547 -3.484 1 89.62 106 THR B N 1
ATOM 5297 C CA . THR B 1 106 ? 21.25 -31.109 -4.047 1 89.62 106 THR B CA 1
ATOM 5298 C C . THR B 1 106 ? 20.844 -31.969 -5.242 1 89.62 106 THR B C 1
ATOM 5300 O O . THR B 1 106 ? 19.672 -32.312 -5.414 1 89.62 106 THR B O 1
ATOM 5303 N N . GLU B 1 107 ? 21.859 -32.281 -5.992 1 91.19 107 GLU B N 1
ATOM 5304 C CA . GLU B 1 107 ? 21.609 -33.156 -7.137 1 91.19 107 GLU B CA 1
ATOM 5305 C C . GLU B 1 107 ? 21.094 -34.531 -6.688 1 91.19 107 GLU B C 1
ATOM 5307 O O . GLU B 1 107 ? 20.188 -35.094 -7.305 1 91.19 107 GLU B O 1
ATOM 5312 N N . LYS B 1 108 ? 21.688 -35 -5.684 1 90.81 108 LYS B N 1
ATOM 5313 C CA . LYS B 1 108 ? 21.25 -36.281 -5.141 1 90.81 108 LYS B CA 1
ATOM 5314 C C . LYS B 1 108 ? 19.812 -36.188 -4.633 1 90.81 108 LYS B C 1
ATOM 5316 O O . LYS B 1 108 ? 19.016 -37.094 -4.867 1 90.81 108 LYS B O 1
ATOM 5321 N N . MET B 1 109 ? 19.562 -35.188 -3.939 1 93 109 MET B N 1
ATOM 5322 C CA . MET B 1 109 ? 18.203 -35 -3.438 1 93 109 MET B CA 1
ATOM 5323 C C . MET B 1 109 ? 17.203 -34.906 -4.59 1 93 109 MET B C 1
ATOM 5325 O O . MET B 1 109 ? 16.094 -35.438 -4.492 1 93 109 MET B O 1
ATOM 5329 N N . PHE B 1 110 ? 17.625 -34.188 -5.598 1 94.88 110 PHE B N 1
ATOM 5330 C CA . PHE B 1 110 ? 16.75 -34.031 -6.754 1 94.88 110 PHE B CA 1
ATOM 5331 C C . PHE B 1 110 ? 16.516 -35.375 -7.449 1 94.88 110 PHE B C 1
ATOM 5333 O O . PHE B 1 110 ? 15.383 -35.656 -7.859 1 94.88 110 PHE B O 1
ATOM 5340 N N . LYS B 1 111 ? 17.5 -36.156 -7.535 1 92.75 111 LYS B N 1
ATOM 5341 C CA . LYS B 1 111 ? 17.359 -37.469 -8.117 1 92.75 111 LYS B CA 1
ATOM 5342 C C . LYS B 1 111 ? 16.375 -38.344 -7.297 1 92.75 111 LYS B C 1
ATOM 5344 O O . LYS B 1 111 ? 15.57 -39.062 -7.859 1 92.75 111 LYS B O 1
ATOM 5349 N N . GLU B 1 112 ? 16.547 -38.219 -6.051 1 92.12 112 GLU B N 1
ATOM 5350 C CA . GLU B 1 112 ? 15.625 -38.938 -5.164 1 92.12 112 GLU B CA 1
ATOM 5351 C C . GLU B 1 112 ? 14.188 -38.469 -5.375 1 92.12 112 GLU B C 1
ATOM 5353 O O . GLU B 1 112 ? 13.258 -39.281 -5.324 1 92.12 112 GLU B O 1
ATOM 5358 N N . PHE B 1 113 ? 14.023 -37.188 -5.535 1 94.06 113 PHE B N 1
ATOM 5359 C CA . PHE B 1 113 ? 12.711 -36.625 -5.805 1 94.06 113 PHE B CA 1
ATOM 5360 C C . PHE B 1 113 ? 12.133 -37.188 -7.102 1 94.06 113 PHE B C 1
ATOM 5362 O O . PHE B 1 113 ? 10.969 -37.562 -7.152 1 94.06 113 PHE B O 1
ATOM 5369 N N . LEU B 1 114 ? 12.938 -37.219 -8.156 1 93.44 114 LEU B N 1
ATOM 5370 C CA . LEU B 1 114 ? 12.461 -37.688 -9.461 1 93.44 114 LEU B CA 1
ATOM 5371 C C . LEU B 1 114 ? 11.953 -39.125 -9.398 1 93.44 114 LEU B C 1
ATOM 5373 O O . LEU B 1 114 ? 10.945 -39.438 -10.016 1 93.44 114 LEU B O 1
ATOM 5377 N N . THR B 1 115 ? 12.531 -39.875 -8.555 1 89.75 115 THR B N 1
ATOM 5378 C CA . THR B 1 115 ? 12.211 -41.312 -8.516 1 89.75 115 THR B CA 1
ATOM 5379 C C . THR B 1 115 ? 11.25 -41.594 -7.367 1 89.75 115 THR B C 1
ATOM 5381 O O . THR B 1 115 ? 10.469 -42.562 -7.434 1 89.75 115 THR B O 1
ATOM 5384 N N . GLY B 1 116 ? 11.289 -40.75 -6.391 1 87 116 GLY B N 1
ATOM 5385 C CA . GLY B 1 116 ? 10.656 -41.156 -5.141 1 87 116 GLY B CA 1
ATOM 5386 C C . GLY B 1 116 ? 9.383 -40.375 -4.852 1 87 116 GLY B C 1
ATOM 5387 O O . GLY B 1 116 ? 8.602 -40.781 -3.982 1 87 116 GLY B O 1
ATOM 5388 N N . CYS B 1 117 ? 9.094 -39.375 -5.461 1 88.38 117 CYS B N 1
ATOM 5389 C CA . CYS B 1 117 ? 7.902 -38.562 -5.164 1 88.38 117 CYS B CA 1
ATOM 5390 C C . CYS B 1 117 ? 6.648 -39.25 -5.699 1 88.38 117 CYS B C 1
ATOM 5392 O O . CYS B 1 117 ? 6.391 -39.219 -6.902 1 88.38 117 CYS B O 1
ATOM 5394 N N . LYS B 1 118 ? 5.906 -39.844 -4.777 1 81.06 118 LYS B N 1
ATOM 5395 C CA . LYS B 1 118 ? 4.734 -40.656 -5.148 1 81.06 118 LYS B CA 1
ATOM 5396 C C . LYS B 1 118 ? 3.51 -40.219 -4.348 1 81.06 118 LYS B C 1
ATOM 5398 O O . LYS B 1 118 ? 3.629 -39.812 -3.189 1 81.06 118 LYS B O 1
ATOM 5403 N N . PHE B 1 119 ? 2.357 -40.312 -4.973 1 74 119 PHE B N 1
ATOM 5404 C CA . PHE B 1 119 ? 1.123 -40.031 -4.25 1 74 119 PHE B CA 1
ATOM 5405 C C . PHE B 1 119 ? 0.797 -41.125 -3.273 1 74 119 PHE B C 1
ATOM 5407 O O . PHE B 1 119 ? 0.209 -40.906 -2.217 1 74 119 PHE B O 1
ATOM 5414 N N . ASN B 1 120 ? 1.088 -42.375 -3.711 1 67 120 ASN B N 1
ATOM 5415 C CA . ASN B 1 120 ? 0.922 -43.562 -2.879 1 67 120 ASN B CA 1
ATOM 5416 C C . ASN B 1 120 ? 2.051 -44.562 -3.102 1 67 120 ASN B C 1
ATOM 5418 O O . ASN B 1 120 ? 2.75 -44.5 -4.113 1 67 120 ASN B O 1
ATOM 5422 N N . VAL B 1 121 ? 2.203 -45.438 -2.209 1 69.38 121 VAL B N 1
ATOM 5423 C CA . VAL B 1 121 ? 3.332 -46.344 -2.18 1 69.38 121 VAL B CA 1
ATOM 5424 C C . VAL B 1 121 ? 3.295 -47.25 -3.412 1 69.38 121 VAL B C 1
ATOM 5426 O O . VAL B 1 121 ? 4.34 -47.656 -3.934 1 69.38 121 VAL B O 1
ATOM 5429 N N . HIS B 1 122 ? 2.137 -47.469 -3.953 1 65.44 122 HIS B N 1
ATOM 5430 C CA . HIS B 1 122 ? 2.01 -48.406 -5.051 1 65.44 122 HIS B CA 1
ATOM 5431 C C . HIS B 1 122 ? 2.016 -47.719 -6.398 1 65.44 122 HIS B C 1
ATOM 5433 O O . HIS B 1 122 ? 2.055 -48.375 -7.445 1 65.44 122 HIS B O 1
ATOM 5439 N N . ALA B 1 123 ? 2.127 -46.438 -6.359 1 73.19 123 ALA B N 1
ATOM 5440 C CA . ALA B 1 123 ? 2.084 -45.688 -7.605 1 73.19 123 ALA B CA 1
ATOM 5441 C C . ALA B 1 123 ? 3.49 -45.375 -8.109 1 73.19 123 ALA B C 1
ATOM 5443 O O . ALA B 1 123 ? 4.469 -45.531 -7.371 1 73.19 123 ALA B O 1
ATOM 5444 N N . LYS B 1 124 ? 3.557 -45.156 -9.328 1 81.31 124 LYS B N 1
ATOM 5445 C CA . LYS B 1 124 ? 4.812 -44.625 -9.883 1 81.31 124 LYS B CA 1
ATOM 5446 C C . LYS B 1 124 ? 5.062 -43.188 -9.445 1 81.31 124 LYS B C 1
ATOM 5448 O O . LYS B 1 124 ? 4.168 -42.562 -8.898 1 81.31 124 LYS B O 1
ATOM 5453 N N . SER B 1 125 ? 6.301 -42.875 -9.586 1 86.94 125 SER B N 1
ATOM 5454 C CA . SER B 1 125 ? 6.66 -41.5 -9.211 1 86.94 125 SER B CA 1
ATOM 5455 C C . SER B 1 125 ? 5.875 -40.469 -10.031 1 86.94 125 SER B C 1
ATOM 5457 O O . SER B 1 125 ? 5.543 -40.719 -11.188 1 86.94 125 SER B O 1
ATOM 5459 N N . ILE B 1 126 ? 5.539 -39.438 -9.453 1 87.06 126 ILE B N 1
ATOM 5460 C CA . ILE B 1 126 ? 4.844 -38.344 -10.117 1 87.06 126 ILE B CA 1
ATOM 5461 C C . ILE B 1 126 ? 5.637 -37.906 -11.344 1 87.06 126 ILE B C 1
ATOM 5463 O O . ILE B 1 126 ? 5.055 -37.625 -12.398 1 87.06 126 ILE B O 1
ATOM 5467 N N . CYS B 1 127 ? 6.914 -37.938 -11.242 1 90.31 127 CYS B N 1
ATOM 5468 C CA . CYS B 1 127 ? 7.773 -37.438 -12.32 1 90.31 127 CYS B CA 1
ATOM 5469 C C . CYS B 1 127 ? 7.754 -38.406 -13.492 1 90.31 127 CYS B C 1
ATOM 5471 O O . CYS B 1 127 ? 7.879 -38 -14.648 1 90.31 127 CYS B O 1
ATOM 5473 N N . THR B 1 128 ? 7.57 -39.656 -13.164 1 88.56 128 THR B N 1
ATOM 5474 C CA . THR B 1 128 ? 7.43 -40.625 -14.25 1 88.56 128 THR B CA 1
ATOM 5475 C C . THR B 1 128 ? 6.199 -40.312 -15.094 1 88.56 128 THR B C 1
ATOM 5477 O O . THR B 1 128 ? 6.258 -40.344 -16.328 1 88.56 128 THR B O 1
ATOM 5480 N N . GLY B 1 129 ? 5.133 -40.031 -14.398 1 82.62 129 GLY B N 1
ATOM 5481 C CA . GLY B 1 129 ? 3.926 -39.656 -15.109 1 82.62 129 GLY B CA 1
ATOM 5482 C C . GLY B 1 129 ? 4.105 -38.375 -15.938 1 82.62 129 GLY B C 1
ATOM 5483 O O . GLY B 1 129 ? 3.594 -38.281 -17.047 1 82.62 129 GLY B O 1
ATOM 5484 N N . LEU B 1 130 ? 4.82 -37.406 -15.43 1 87.19 130 LEU B N 1
ATOM 5485 C CA . LEU B 1 130 ? 5.066 -36.156 -16.125 1 87.19 130 LEU B CA 1
ATOM 5486 C C . LEU B 1 130 ? 5.887 -36.375 -17.391 1 87.19 130 LEU B C 1
ATOM 5488 O O . LEU B 1 130 ? 5.605 -35.781 -18.438 1 87.19 130 LEU B O 1
ATOM 5492 N N . VAL B 1 131 ? 6.879 -37.25 -17.312 1 88.5 131 VAL B N 1
ATOM 5493 C CA . VAL B 1 131 ? 7.73 -37.531 -18.453 1 88.5 131 VAL B CA 1
ATOM 5494 C C . VAL B 1 131 ? 6.914 -38.25 -19.547 1 88.5 131 VAL B C 1
ATOM 5496 O O . VAL B 1 131 ? 7.043 -37.906 -20.719 1 88.5 131 VAL B O 1
ATOM 5499 N N . LYS B 1 132 ? 6.16 -39.156 -19.125 1 83.56 132 LYS B N 1
ATOM 5500 C CA . LYS B 1 132 ? 5.332 -39.875 -20.094 1 83.56 132 LYS B CA 1
ATOM 5501 C C . LYS B 1 132 ? 4.391 -38.906 -20.812 1 83.56 132 LYS B C 1
ATOM 5503 O O . LYS B 1 132 ? 4.203 -39 -22.031 1 83.56 132 LYS B O 1
ATOM 5508 N N . SER B 1 133 ? 3.83 -38.062 -20.016 1 83.25 133 SER B N 1
ATOM 5509 C CA . SER B 1 133 ? 2.967 -37.031 -20.609 1 83.25 133 SER B CA 1
ATOM 5510 C C . SER B 1 133 ? 3.744 -36.156 -21.578 1 83.25 133 SER B C 1
ATOM 5512 O O . SER B 1 133 ? 3.254 -35.812 -22.656 1 83.25 133 SER B O 1
ATOM 5514 N N . MET B 1 134 ? 4.867 -35.719 -21.203 1 85.38 134 MET B N 1
ATOM 5515 C CA . MET B 1 134 ? 5.73 -34.875 -22.016 1 85.38 134 MET B CA 1
ATOM 5516 C C . MET B 1 134 ? 6.031 -35.531 -23.359 1 85.38 134 MET B C 1
ATOM 5518 O O . MET B 1 134 ? 5.945 -34.875 -24.406 1 85.38 134 MET B O 1
ATOM 5522 N N . ILE B 1 135 ? 6.328 -36.781 -23.297 1 81.81 135 ILE B N 1
ATOM 5523 C CA . ILE B 1 135 ? 6.684 -37.531 -24.5 1 81.81 135 ILE B CA 1
ATOM 5524 C C . ILE B 1 135 ? 5.453 -37.688 -25.391 1 81.81 135 ILE B C 1
ATOM 5526 O O . ILE B 1 135 ? 5.523 -37.469 -26.594 1 81.81 135 ILE B O 1
ATOM 5530 N N . GLU B 1 136 ? 4.438 -38.031 -24.766 1 77.19 136 GLU B N 1
ATOM 5531 C CA . GLU B 1 136 ? 3.201 -38.281 -25.5 1 77.19 136 GLU B CA 1
ATOM 5532 C C . GLU B 1 136 ? 2.705 -37 -26.172 1 77.19 136 GLU B C 1
ATOM 5534 O O . GLU B 1 136 ? 2.18 -37.031 -27.297 1 77.19 136 GLU B O 1
ATOM 5539 N N . CYS B 1 137 ? 2.82 -35.875 -25.531 1 80 137 CYS B N 1
ATOM 5540 C CA . CYS B 1 137 ? 2.316 -34.625 -26.047 1 80 137 CYS B CA 1
ATOM 5541 C C . CYS B 1 137 ? 3.363 -33.906 -26.906 1 80 137 CYS B C 1
ATOM 5543 O O . CYS B 1 137 ? 3.057 -32.938 -27.609 1 80 137 CYS B O 1
ATOM 5545 N N . GLY B 1 138 ? 4.523 -34.375 -26.953 1 75.81 138 GLY B N 1
ATOM 5546 C CA . GLY B 1 138 ? 5.574 -33.812 -27.766 1 75.81 138 GLY B CA 1
ATOM 5547 C C . GLY B 1 138 ? 6.062 -32.469 -27.25 1 75.81 138 GLY B C 1
ATOM 5548 O O . GLY B 1 138 ? 6.473 -31.594 -28.031 1 75.81 138 GLY B O 1
ATOM 5549 N N . SER B 1 139 ? 5.922 -31.953 -26.031 1 76.12 139 SER B N 1
ATOM 5550 C CA . SER B 1 139 ? 6.27 -30.656 -25.484 1 76.12 139 SER B CA 1
ATOM 5551 C C . SER B 1 139 ? 7.777 -30.516 -25.312 1 76.12 139 SER B C 1
ATOM 5553 O O . SER B 1 139 ? 8.336 -29.438 -25.547 1 76.12 139 SER B O 1
ATOM 5555 N N . GLY B 1 140 ? 8.648 -31.406 -25.141 1 80 140 GLY B N 1
ATOM 5556 C CA . GLY B 1 140 ? 10.07 -31.375 -24.828 1 80 140 GLY B CA 1
ATOM 5557 C C . GLY B 1 140 ? 10.383 -30.703 -23.5 1 80 140 GLY B C 1
ATOM 5558 O O . GLY B 1 140 ? 11.547 -30.641 -23.109 1 80 140 GLY B O 1
ATOM 5559 N N . THR B 1 141 ? 9.375 -30.109 -22.828 1 87.19 141 THR B N 1
ATOM 5560 C CA . THR B 1 141 ? 9.578 -29.438 -21.547 1 87.19 141 THR B CA 1
ATOM 5561 C C . THR B 1 141 ? 8.961 -30.25 -20.406 1 87.19 141 THR B C 1
ATOM 5563 O O . THR B 1 141 ? 7.77 -30.547 -20.422 1 87.19 141 THR B O 1
ATOM 5566 N N . MET B 1 142 ? 9.805 -30.672 -19.547 1 88.69 142 MET B N 1
ATOM 5567 C CA . MET B 1 142 ? 9.32 -31.297 -18.312 1 88.69 142 MET B CA 1
ATOM 5568 C C . MET B 1 142 ? 8.93 -30.234 -17.297 1 88.69 142 MET B C 1
ATOM 5570 O O . MET B 1 142 ? 9.781 -29.484 -16.812 1 88.69 142 MET B O 1
ATOM 5574 N N . GLU B 1 143 ? 7.703 -30.109 -16.953 1 86.44 143 GLU B N 1
ATOM 5575 C CA . GLU B 1 143 ? 7.195 -29.109 -16.016 1 86.44 143 GLU B CA 1
ATOM 5576 C C . GLU B 1 143 ? 6.883 -29.734 -14.656 1 86.44 143 GLU B C 1
ATOM 5578 O O . GLU B 1 143 ? 5.988 -30.562 -14.539 1 86.44 143 GLU B O 1
ATOM 5583 N N . ILE B 1 144 ? 7.656 -29.297 -13.688 1 87.44 144 ILE B N 1
ATOM 5584 C CA . ILE B 1 144 ? 7.465 -29.781 -12.32 1 87.44 144 ILE B CA 1
ATOM 5585 C C . ILE B 1 144 ? 6.836 -28.688 -11.469 1 87.44 144 ILE B C 1
ATOM 5587 O O . ILE B 1 144 ? 7.273 -27.531 -11.508 1 87.44 144 ILE B O 1
ATOM 5591 N N . LYS B 1 145 ? 5.859 -29.031 -10.742 1 85.06 145 LYS B N 1
ATOM 5592 C CA . LYS B 1 145 ? 5.289 -28.062 -9.797 1 85.06 145 LYS B CA 1
ATOM 5593 C C . LYS B 1 145 ? 6.195 -27.891 -8.586 1 85.06 145 LYS B C 1
ATOM 5595 O O . LYS B 1 145 ? 6.68 -28.859 -8.016 1 85.06 145 LYS B O 1
ATOM 5600 N N . TYR B 1 146 ? 6.328 -26.609 -8.234 1 89.62 146 TYR B N 1
ATOM 5601 C CA . TYR B 1 146 ? 7.148 -26.312 -7.062 1 89.62 146 TYR B CA 1
ATOM 5602 C C . TYR B 1 146 ? 6.562 -26.953 -5.809 1 89.62 146 TYR B C 1
ATOM 5604 O O . TYR B 1 146 ? 7.301 -27.375 -4.922 1 89.62 146 TYR B O 1
ATOM 5612 N N . SER B 1 147 ? 5.25 -27.125 -5.777 1 83.31 147 SER B N 1
ATOM 5613 C CA . SER B 1 147 ? 4.566 -27.672 -4.613 1 83.31 147 SER B CA 1
ATOM 5614 C C . SER B 1 147 ? 4.957 -29.141 -4.387 1 83.31 147 SER B C 1
ATOM 5616 O O . SER B 1 147 ? 4.969 -29.609 -3.25 1 83.31 147 SER B O 1
ATOM 5618 N N . TYR B 1 148 ? 5.324 -29.844 -5.469 1 87.06 148 TYR B N 1
ATOM 5619 C CA . TYR B 1 148 ? 5.766 -31.234 -5.324 1 87.06 148 TYR B CA 1
ATOM 5620 C C . TYR B 1 148 ? 7.133 -31.297 -4.656 1 87.06 148 TYR B C 1
ATOM 5622 O O . TYR B 1 148 ? 7.395 -32.188 -3.85 1 87.06 148 TYR B O 1
ATOM 5630 N N . LEU B 1 149 ? 7.902 -30.328 -5.086 1 88.94 149 LEU B N 1
ATOM 5631 C CA . LEU B 1 149 ? 9.219 -30.266 -4.469 1 88.94 149 LEU B CA 1
ATOM 5632 C C . LEU B 1 149 ? 9.109 -30 -2.973 1 88.94 149 LEU B C 1
ATOM 5634 O O . LEU B 1 149 ? 9.766 -30.656 -2.164 1 88.94 149 LEU B O 1
ATOM 5638 N N . GLU B 1 150 ? 8.266 -29.047 -2.623 1 85.88 150 GLU B N 1
ATOM 5639 C CA . GLU B 1 150 ? 8.062 -28.688 -1.225 1 85.88 150 GLU B CA 1
ATOM 5640 C C . GLU B 1 150 ? 7.516 -29.859 -0.42 1 85.88 150 GLU B C 1
ATOM 5642 O O . GLU B 1 150 ? 7.93 -30.094 0.718 1 85.88 150 GLU B O 1
ATOM 5647 N N . TRP B 1 151 ? 6.613 -30.578 -1.099 1 83.31 151 TRP B N 1
ATOM 5648 C CA . TRP B 1 151 ? 5.965 -31.703 -0.452 1 83.31 151 TRP B CA 1
ATOM 5649 C C . TRP B 1 151 ? 6.965 -32.844 -0.194 1 83.31 151 TRP B C 1
ATOM 5651 O O . TRP B 1 151 ? 6.957 -33.438 0.875 1 83.31 151 TRP B O 1
ATOM 5661 N N . HIS B 1 152 ? 7.816 -33.062 -1.13 1 87.19 152 HIS B N 1
ATOM 5662 C CA . HIS B 1 152 ? 8.766 -34.156 -1.037 1 87.19 152 HIS B CA 1
ATOM 5663 C C . HIS B 1 152 ? 9.922 -33.812 -0.108 1 87.19 152 HIS B C 1
ATOM 5665 O O . HIS B 1 152 ? 10.336 -34.625 0.714 1 87.19 152 HIS B O 1
ATOM 5671 N N . ASN B 1 153 ? 10.469 -32.656 -0.35 1 88.81 153 ASN B N 1
ATOM 5672 C CA . ASN B 1 153 ? 11.617 -32.219 0.419 1 88.81 153 ASN B CA 1
ATOM 5673 C C . ASN B 1 153 ? 11.734 -30.688 0.401 1 88.81 153 ASN B C 1
ATOM 5675 O O . ASN B 1 153 ? 12.281 -30.109 -0.541 1 88.81 153 ASN B O 1
ATOM 5679 N N . LYS B 1 154 ? 11.391 -30.172 1.554 1 85.88 154 LYS B N 1
ATOM 5680 C CA . LYS B 1 154 ? 11.367 -28.719 1.659 1 85.88 154 LYS B CA 1
ATOM 5681 C C . LYS B 1 154 ? 12.758 -28.125 1.465 1 85.88 154 LYS B C 1
ATOM 5683 O O . LYS B 1 154 ? 12.898 -27.047 0.882 1 85.88 154 LYS B O 1
ATOM 5688 N N . ASN B 1 155 ? 13.68 -28.75 1.957 1 86.25 155 ASN B N 1
ATOM 5689 C CA . ASN B 1 155 ? 15.055 -28.266 1.806 1 86.25 155 ASN B CA 1
ATOM 5690 C C . ASN B 1 155 ? 15.469 -28.219 0.339 1 86.25 155 ASN B C 1
ATOM 5692 O O . ASN B 1 155 ? 16.141 -27.281 -0.09 1 86.25 155 ASN B O 1
ATOM 5696 N N . LEU B 1 156 ? 15.07 -29.266 -0.371 1 89.56 156 LEU B N 1
ATOM 5697 C CA . LEU B 1 156 ? 15.336 -29.281 -1.805 1 89.56 156 LEU B CA 1
ATOM 5698 C C . LEU B 1 156 ? 14.656 -28.094 -2.496 1 89.56 156 LEU B C 1
ATOM 5700 O O . LEU B 1 156 ? 15.273 -27.406 -3.312 1 89.56 156 LEU B O 1
ATOM 5704 N N . ALA B 1 157 ? 13.406 -27.891 -2.111 1 90.06 157 ALA B N 1
ATOM 5705 C CA . ALA B 1 157 ? 12.648 -26.797 -2.709 1 90.06 157 ALA B CA 1
ATOM 5706 C C . ALA B 1 157 ? 13.344 -25.453 -2.459 1 90.06 157 ALA B C 1
ATOM 5708 O O . ALA B 1 157 ? 13.547 -24.672 -3.389 1 90.06 157 ALA B O 1
ATOM 5709 N N . MET B 1 158 ? 13.711 -25.203 -1.268 1 88.69 158 MET B N 1
ATOM 5710 C CA . MET B 1 158 ? 14.359 -23.953 -0.894 1 88.69 158 MET B CA 1
ATOM 5711 C C . MET B 1 158 ? 15.688 -23.797 -1.62 1 88.69 158 MET B C 1
ATOM 5713 O O . MET B 1 158 ? 16.031 -22.688 -2.059 1 88.69 158 MET B O 1
ATOM 5717 N N . LYS B 1 159 ? 16.453 -24.875 -1.783 1 85.94 159 LYS B N 1
ATOM 5718 C CA . LYS B 1 159 ? 17.75 -24.844 -2.471 1 85.94 159 LYS B CA 1
ATOM 5719 C C . LYS B 1 159 ? 17.562 -24.547 -3.957 1 85.94 159 LYS B C 1
ATOM 5721 O O . LYS B 1 159 ? 18.391 -23.844 -4.559 1 85.94 159 LYS B O 1
ATOM 5726 N N . MET B 1 160 ? 16.531 -25.094 -4.441 1 87.12 160 MET B N 1
ATOM 5727 C CA . MET B 1 160 ? 16.266 -24.875 -5.859 1 87.12 160 MET B CA 1
ATOM 5728 C C . MET B 1 160 ? 15.938 -23.406 -6.129 1 87.12 160 MET B C 1
ATOM 5730 O O . MET B 1 160 ? 16.312 -22.859 -7.168 1 87.12 160 MET B O 1
ATOM 5734 N N . CYS B 1 161 ? 15.281 -22.797 -5.207 1 85.06 161 CYS B N 1
ATOM 5735 C CA . CYS B 1 161 ? 14.945 -21.375 -5.348 1 85.06 161 CYS B CA 1
ATOM 5736 C C . CYS B 1 161 ? 16.203 -20.516 -5.352 1 85.06 161 CYS B C 1
ATOM 5738 O O . CYS B 1 161 ? 16.234 -19.469 -5.988 1 85.06 161 CYS B O 1
ATOM 5740 N N . ARG B 1 162 ? 17.188 -20.984 -4.73 1 80.81 162 ARG B N 1
ATOM 5741 C CA . ARG B 1 162 ? 18.438 -20.234 -4.625 1 80.81 162 ARG B CA 1
ATOM 5742 C C . ARG B 1 162 ? 19.516 -20.812 -5.551 1 80.81 162 ARG B C 1
ATOM 5744 O O . ARG B 1 162 ? 20.703 -20.531 -5.391 1 80.81 162 ARG B O 1
ATOM 5751 N N . ALA B 1 163 ? 19.094 -21.625 -6.473 1 80.12 163 ALA B N 1
ATOM 5752 C CA . ALA B 1 163 ? 20.047 -22.422 -7.242 1 80.12 163 ALA B CA 1
ATOM 5753 C C . ALA B 1 163 ? 20.891 -21.531 -8.156 1 80.12 163 ALA B C 1
ATOM 5755 O O . ALA B 1 163 ? 20.375 -20.594 -8.773 1 80.12 163 ALA B O 1
ATOM 5756 N N . SER B 1 164 ? 22.188 -21.797 -8.102 1 75.12 164 SER B N 1
ATOM 5757 C CA . SER B 1 164 ? 23.109 -21.156 -9.023 1 75.12 164 SER B CA 1
ATOM 5758 C C . SER B 1 164 ? 22.906 -21.656 -10.453 1 75.12 164 SER B C 1
ATOM 5760 O O . SER B 1 164 ? 22.297 -22.703 -10.664 1 75.12 164 SER B O 1
ATOM 5762 N N . PRO B 1 165 ? 23.328 -20.891 -11.398 1 76.25 165 PRO B N 1
ATOM 5763 C CA . PRO B 1 165 ? 23.234 -21.375 -12.773 1 76.25 165 PRO B CA 1
ATOM 5764 C C . PRO B 1 165 ? 23.891 -22.734 -12.984 1 76.25 165 PRO B C 1
ATOM 5766 O O . PRO B 1 165 ? 23.391 -23.547 -13.766 1 76.25 165 PRO B O 1
ATOM 5769 N N . THR B 1 166 ? 25 -22.953 -12.336 1 79.81 166 THR B N 1
ATOM 5770 C CA . THR B 1 166 ? 25.688 -24.25 -12.445 1 79.81 166 THR B CA 1
ATOM 5771 C C . THR B 1 166 ? 24.812 -25.375 -11.906 1 79.81 166 THR B C 1
ATOM 5773 O O . THR B 1 166 ? 24.719 -26.438 -12.516 1 79.81 166 THR B O 1
ATOM 5776 N N . LEU B 1 167 ? 24.25 -25.078 -10.766 1 85.38 167 LEU B N 1
ATOM 5777 C CA . LEU B 1 167 ? 23.375 -26.094 -10.18 1 85.38 167 LEU B CA 1
ATOM 5778 C C . LEU B 1 167 ? 22.172 -26.359 -11.07 1 85.38 167 LEU B C 1
ATOM 5780 O O . LEU B 1 167 ? 21.766 -27.5 -11.242 1 85.38 167 LEU B O 1
ATOM 5784 N N . ILE B 1 168 ? 21.672 -25.328 -11.688 1 85.44 168 ILE B N 1
ATOM 5785 C CA . ILE B 1 168 ? 20.516 -25.453 -12.57 1 85.44 168 ILE B CA 1
ATOM 5786 C C . ILE B 1 168 ? 20.859 -26.375 -13.734 1 85.44 168 ILE B C 1
ATOM 5788 O O . ILE B 1 168 ? 20.047 -27.234 -14.117 1 85.44 168 ILE B O 1
ATOM 5792 N N . THR B 1 169 ? 22.031 -26.188 -14.281 1 86.19 169 THR B N 1
ATOM 5793 C CA . THR B 1 169 ? 22.469 -27.031 -15.391 1 86.19 169 THR B CA 1
ATOM 5794 C C . THR B 1 169 ? 22.578 -28.484 -14.961 1 86.19 169 THR B C 1
ATOM 5796 O O . THR B 1 169 ? 22.188 -29.391 -15.703 1 86.19 169 THR B O 1
ATOM 5799 N N . ARG B 1 170 ? 23.078 -28.672 -13.781 1 87.94 170 ARG B N 1
ATOM 5800 C CA . ARG B 1 170 ? 23.188 -30.016 -13.25 1 87.94 170 ARG B CA 1
ATOM 5801 C C . ARG B 1 170 ? 21.828 -30.656 -13.062 1 87.94 170 ARG B C 1
ATOM 5803 O O . ARG B 1 170 ? 21.641 -31.844 -13.375 1 87.94 170 ARG B O 1
ATOM 5810 N N . LEU B 1 171 ? 20.969 -29.922 -12.547 1 91.94 171 LEU B N 1
ATOM 5811 C CA . LEU B 1 171 ? 19.609 -30.438 -12.305 1 91.94 171 LEU B CA 1
ATOM 5812 C C . LEU B 1 171 ? 18.906 -30.75 -13.617 1 91.94 171 LEU B C 1
ATOM 5814 O O . LEU B 1 171 ? 18.188 -31.75 -13.711 1 91.94 171 LEU B O 1
ATOM 5818 N N . LYS B 1 172 ? 19.094 -29.891 -14.562 1 91.69 172 LYS B N 1
ATOM 5819 C CA . LYS B 1 172 ? 18.531 -30.125 -15.891 1 91.69 172 LYS B CA 1
ATOM 5820 C C . LYS B 1 172 ? 19.078 -31.438 -16.484 1 91.69 172 LYS B C 1
ATOM 5822 O O . LYS B 1 172 ? 18.328 -32.219 -17.078 1 91.69 172 LYS B O 1
ATOM 5827 N N . SER B 1 173 ? 20.359 -31.594 -16.344 1 91.31 173 SER B N 1
ATOM 5828 C CA . SER B 1 173 ? 20.984 -32.812 -16.828 1 91.31 173 SER B CA 1
ATOM 5829 C C . SER B 1 173 ? 20.438 -34.031 -16.125 1 91.31 173 SER B C 1
ATOM 5831 O O . SER B 1 173 ? 20.234 -35.094 -16.734 1 91.31 173 SER B O 1
ATOM 5833 N N . CYS B 1 174 ? 20.281 -33.906 -14.867 1 93.19 174 CYS B N 1
ATOM 5834 C CA . CYS B 1 174 ? 19.719 -35 -14.07 1 93.19 174 CYS B CA 1
ATOM 5835 C C . CYS B 1 174 ? 18.312 -35.344 -14.539 1 93.19 174 CYS B C 1
ATOM 5837 O O . CYS B 1 174 ? 17.984 -36.5 -14.703 1 93.19 174 CYS B O 1
ATOM 5839 N N . ALA B 1 175 ? 17.484 -34.344 -14.75 1 93.56 175 ALA B N 1
ATOM 5840 C CA . ALA B 1 175 ? 16.109 -34.531 -15.211 1 93.56 175 ALA B CA 1
ATOM 5841 C C . ALA B 1 175 ? 16.078 -35.156 -16.609 1 93.56 175 ALA B C 1
ATOM 5843 O O . ALA B 1 175 ? 15.227 -36 -16.906 1 93.56 175 ALA B O 1
ATOM 5844 N N . LYS B 1 176 ? 16.953 -34.688 -17.422 1 92.94 176 LYS B N 1
ATOM 5845 C CA . LYS B 1 176 ? 17.062 -35.219 -18.781 1 92.94 176 LYS B CA 1
ATOM 5846 C C . LYS B 1 176 ? 17.406 -36.719 -18.75 1 92.94 176 LYS B C 1
ATOM 5848 O O . LYS B 1 176 ? 16.797 -37.5 -19.469 1 92.94 176 LYS B O 1
ATOM 5853 N N . SER B 1 177 ? 18.391 -37.031 -17.938 1 93.06 177 SER B N 1
ATOM 5854 C CA . SER B 1 177 ? 18.781 -38.438 -17.797 1 93.06 177 SER B CA 1
ATOM 5855 C C . SER B 1 177 ? 17.625 -39.281 -17.266 1 93.06 177 SER B C 1
ATOM 5857 O O . SER B 1 177 ? 17.438 -40.438 -17.688 1 93.06 177 SER B O 1
ATOM 5859 N N . PHE B 1 178 ? 16.938 -38.75 -16.375 1 94.31 178 PHE B N 1
ATOM 5860 C CA . PHE B 1 178 ? 15.773 -39.438 -15.844 1 94.31 178 PHE B CA 1
ATOM 5861 C C . PHE B 1 178 ? 14.727 -39.625 -16.922 1 94.31 178 PHE B C 1
ATOM 5863 O O . PHE B 1 178 ? 14.156 -40.719 -17.047 1 94.31 178 PHE B O 1
ATOM 5870 N N . ALA B 1 179 ? 14.445 -38.625 -17.641 1 92.38 179 ALA B N 1
ATOM 5871 C CA . ALA B 1 179 ? 13.469 -38.688 -18.734 1 92.38 179 ALA B CA 1
ATOM 5872 C C . ALA B 1 179 ? 13.875 -39.75 -19.75 1 92.38 179 ALA B C 1
ATOM 5874 O O . ALA B 1 179 ? 13.031 -40.5 -20.25 1 92.38 179 ALA B O 1
ATOM 5875 N N . HIS B 1 180 ? 15.133 -39.812 -20.016 1 91.06 180 HIS B N 1
ATOM 5876 C CA . HIS B 1 180 ? 15.656 -40.812 -20.938 1 91.06 180 HIS B CA 1
ATOM 5877 C C . HIS B 1 180 ? 15.445 -42.25 -20.406 1 91.06 180 HIS B C 1
ATOM 5879 O O . HIS B 1 180 ? 15.062 -43.125 -21.156 1 91.06 180 HIS B O 1
ATOM 5885 N N . SER B 1 181 ? 15.688 -42.344 -19.188 1 90.94 181 SER B N 1
ATOM 5886 C CA . SER B 1 181 ? 15.516 -43.656 -18.547 1 90.94 181 SER B CA 1
ATOM 5887 C C . SER B 1 181 ? 14.055 -44.094 -18.578 1 90.94 181 SER B C 1
ATOM 5889 O O . SER B 1 181 ? 13.758 -45.25 -18.844 1 90.94 181 SER B O 1
ATOM 5891 N N . VAL B 1 182 ? 13.195 -43.188 -18.281 1 90.06 182 VAL B N 1
ATOM 5892 C CA . VAL B 1 182 ? 11.766 -43.5 -18.281 1 90.06 182 VAL B CA 1
ATOM 5893 C C . VAL B 1 182 ? 11.32 -43.875 -19.703 1 90.06 182 VAL B C 1
ATOM 5895 O O . VAL B 1 182 ? 10.523 -44.781 -19.891 1 90.06 182 VAL B O 1
ATOM 5898 N N . TRP B 1 183 ? 11.789 -43.156 -20.656 1 88 183 TRP B N 1
ATOM 5899 C CA . TRP B 1 183 ? 11.461 -43.406 -22.047 1 88 183 TRP B CA 1
ATOM 5900 C C . TRP B 1 183 ? 11.922 -44.812 -22.453 1 88 183 TRP B C 1
ATOM 5902 O O . TRP B 1 183 ? 11.172 -45.562 -23.078 1 88 183 TRP B O 1
ATOM 5912 N N . GLU B 1 184 ? 13.078 -45.219 -22.078 1 85.56 184 GLU B N 1
ATOM 5913 C CA . GLU B 1 184 ? 13.656 -46.5 -22.453 1 85.56 184 GLU B CA 1
ATOM 5914 C C . GLU B 1 184 ? 12.914 -47.656 -21.781 1 85.56 184 GLU B C 1
ATOM 5916 O O . GLU B 1 184 ? 12.727 -48.719 -22.391 1 85.56 184 GLU B O 1
ATOM 5921 N N . THR B 1 185 ? 12.445 -47.375 -20.625 1 84.12 185 THR B N 1
ATOM 5922 C CA . THR B 1 185 ? 11.859 -48.469 -19.828 1 84.12 185 THR B CA 1
ATOM 5923 C C . THR B 1 185 ? 10.359 -48.562 -20.078 1 84.12 185 THR B C 1
ATOM 5925 O O . THR B 1 185 ? 9.805 -49.656 -20.172 1 84.12 185 THR B O 1
ATOM 5928 N N . ASP B 1 186 ? 9.75 -47.438 -20.25 1 78.81 186 ASP B N 1
ATOM 5929 C CA . ASP B 1 186 ? 8.289 -47.438 -20.156 1 78.81 186 ASP B CA 1
ATOM 5930 C C . ASP B 1 186 ? 7.648 -47.094 -21.484 1 78.81 186 ASP B C 1
ATOM 5932 O O . ASP B 1 186 ? 6.465 -47.375 -21.703 1 78.81 186 ASP B O 1
ATOM 5936 N N . CYS B 1 187 ? 8.32 -46.25 -22.312 1 70 187 CYS B N 1
ATOM 5937 C CA . CYS B 1 187 ? 7.648 -45.688 -23.469 1 70 187 CYS B CA 1
ATOM 5938 C C . CYS B 1 187 ? 8.258 -46.219 -24.766 1 70 187 CYS B C 1
ATOM 5940 O O . CYS B 1 187 ? 7.883 -45.781 -25.859 1 70 187 CYS B O 1
ATOM 5942 N N . LYS B 1 188 ? 9.266 -46.875 -24.734 1 67 188 LYS B N 1
ATOM 5943 C CA . LYS B 1 188 ? 10.031 -47.188 -25.922 1 67 188 LYS B CA 1
ATOM 5944 C C . LYS B 1 188 ? 9.125 -47.656 -27.062 1 67 188 LYS B C 1
ATOM 5946 O O . LYS B 1 188 ? 8.328 -48.594 -26.875 1 67 188 LYS B O 1
ATOM 5951 N N . ALA B 1 189 ? 9.062 -46.75 -27.922 1 64.12 189 ALA B N 1
ATOM 5952 C CA . ALA B 1 189 ? 8.242 -46.875 -29.125 1 64.12 189 ALA B CA 1
ATOM 5953 C C . ALA B 1 189 ? 8.773 -48 -30.016 1 64.12 189 ALA B C 1
ATOM 5955 O O . ALA B 1 189 ? 9.969 -48.312 -29.984 1 64.12 189 ALA B O 1
ATOM 5956 N N . SER B 1 190 ? 7.836 -48.656 -30.609 1 64.31 190 SER B N 1
ATOM 5957 C CA . SER B 1 190 ? 8.18 -49.75 -31.516 1 64.31 190 SER B CA 1
ATOM 5958 C C . SER B 1 190 ? 8.688 -49.219 -32.844 1 64.31 190 SER B C 1
ATOM 5960 O O . SER B 1 190 ? 9.492 -49.875 -33.5 1 64.31 190 SER B O 1
ATOM 5962 N N . SER B 1 191 ? 8.328 -48 -33.156 1 74.31 191 SER B N 1
ATOM 5963 C CA . SER B 1 191 ? 8.695 -47.531 -34.469 1 74.31 191 SER B CA 1
ATOM 5964 C C . SER B 1 191 ? 9.945 -46.656 -34.438 1 74.31 191 SER B C 1
ATOM 5966 O O . SER B 1 191 ? 10.164 -45.938 -33.469 1 74.31 191 SER B O 1
ATOM 5968 N N . THR B 1 192 ? 10.844 -46.844 -35.438 1 77.62 192 THR B N 1
ATOM 5969 C CA . THR B 1 192 ? 12.086 -46.094 -35.562 1 77.62 192 THR B CA 1
ATOM 5970 C C . THR B 1 192 ? 11.812 -44.594 -35.656 1 77.62 192 THR B C 1
ATOM 5972 O O . THR B 1 192 ? 12.555 -43.781 -35.094 1 77.62 192 THR B O 1
ATOM 5975 N N . GLU B 1 193 ? 10.758 -44.219 -36.344 1 77 193 GLU B N 1
ATOM 5976 C CA . GLU B 1 193 ? 10.414 -42.812 -36.531 1 77 193 GLU B CA 1
ATOM 5977 C C . GLU B 1 193 ? 10.062 -42.156 -35.219 1 77 193 GLU B C 1
ATOM 5979 O O . GLU B 1 193 ? 10.484 -41.031 -34.938 1 77 193 GLU B O 1
ATOM 5984 N N . GLU B 1 194 ? 9.312 -42.906 -34.438 1 78.06 194 GLU B N 1
ATOM 5985 C CA . GLU B 1 194 ? 8.922 -42.406 -33.125 1 78.06 194 GLU B CA 1
ATOM 5986 C C . GLU B 1 194 ? 10.125 -42.281 -32.188 1 78.06 194 GLU B C 1
ATOM 5988 O O . GLU B 1 194 ? 10.219 -41.344 -31.406 1 78.06 194 GLU B O 1
ATOM 5993 N N . MET B 1 195 ? 11.039 -43.219 -32.375 1 82.94 195 MET B N 1
ATOM 5994 C CA . MET B 1 195 ? 12.242 -43.219 -31.547 1 82.94 195 MET B CA 1
ATOM 5995 C C . MET B 1 195 ? 13.102 -42 -31.859 1 82.94 195 MET B C 1
ATOM 5997 O O . MET B 1 195 ? 13.617 -41.344 -30.938 1 82.94 195 MET B O 1
ATOM 6001 N N . GLU B 1 196 ? 13.211 -41.719 -33.156 1 81.62 196 GLU B N 1
ATOM 6002 C CA . GLU B 1 196 ? 13.992 -40.531 -33.562 1 81.62 196 GLU B CA 1
ATOM 6003 C C . GLU B 1 196 ? 13.336 -39.25 -33.094 1 81.62 196 GLU B C 1
ATOM 6005 O O . GLU B 1 196 ? 14.031 -38.312 -32.688 1 81.62 196 GLU B O 1
ATOM 6010 N N . ARG B 1 197 ? 12.094 -39.25 -33.125 1 82.94 197 ARG B N 1
ATOM 6011 C CA . ARG B 1 197 ? 11.359 -38.062 -32.688 1 82.94 197 ARG B CA 1
ATOM 6012 C C . ARG B 1 197 ? 11.594 -37.781 -31.203 1 82.94 197 ARG B C 1
ATOM 6014 O O . ARG B 1 197 ? 11.852 -36.656 -30.812 1 82.94 197 ARG B O 1
ATOM 6021 N N . VAL B 1 198 ? 11.469 -38.781 -30.406 1 84.88 198 VAL B N 1
ATOM 6022 C CA . VAL B 1 198 ? 11.617 -38.625 -28.969 1 84.88 198 VAL B CA 1
ATOM 6023 C C . VAL B 1 198 ? 13.07 -38.25 -28.625 1 84.88 198 VAL B C 1
ATOM 6025 O O . VAL B 1 198 ? 13.32 -37.438 -27.75 1 84.88 198 VAL B O 1
ATOM 6028 N N . GLU B 1 199 ? 13.984 -38.875 -29.391 1 83.19 199 GLU B N 1
ATOM 6029 C CA . GLU B 1 199 ? 15.398 -38.594 -29.172 1 83.19 199 GLU B CA 1
ATOM 6030 C C . GLU B 1 199 ? 15.695 -37.125 -29.453 1 83.19 199 GLU B C 1
ATOM 6032 O O . GLU B 1 199 ? 16.453 -36.469 -28.734 1 83.19 199 GLU B O 1
ATOM 6037 N N . ASN B 1 200 ? 15.141 -36.656 -30.531 1 84.12 200 ASN B N 1
ATOM 6038 C CA . ASN B 1 200 ? 15.336 -35.25 -30.859 1 84.12 200 ASN B CA 1
ATOM 6039 C C . ASN B 1 200 ? 14.695 -34.312 -29.844 1 84.12 200 ASN B C 1
ATOM 6041 O O . ASN B 1 200 ? 15.242 -33.25 -29.516 1 84.12 200 ASN B O 1
ATOM 6045 N N . MET B 1 201 ? 13.578 -34.688 -29.375 1 85.19 201 MET B N 1
ATOM 6046 C CA . MET B 1 201 ? 12.891 -33.938 -28.344 1 85.19 201 MET B CA 1
ATOM 6047 C C . MET B 1 201 ? 13.734 -33.844 -27.078 1 85.19 201 MET B C 1
ATOM 6049 O O . MET B 1 201 ? 13.836 -32.781 -26.453 1 85.19 201 MET B O 1
ATOM 6053 N N . LEU B 1 202 ? 14.344 -34.906 -26.734 1 86.06 202 LEU B N 1
ATOM 6054 C CA . LEU B 1 202 ? 15.117 -35 -25.5 1 86.06 202 LEU B CA 1
ATOM 6055 C C . LEU B 1 202 ? 16.438 -34.219 -25.641 1 86.06 202 LEU B C 1
ATOM 6057 O O . LEU B 1 202 ? 17 -33.781 -24.641 1 86.06 202 LEU B O 1
ATOM 6061 N N . LYS B 1 203 ? 16.891 -34.062 -26.922 1 84.12 203 LYS B N 1
ATOM 6062 C CA . LYS B 1 203 ? 18.062 -33.25 -27.156 1 84.12 203 LYS B CA 1
ATOM 6063 C C . LYS B 1 203 ? 17.797 -31.781 -26.812 1 84.12 203 LYS B C 1
ATOM 6065 O O . LYS B 1 203 ? 18.688 -31.062 -26.344 1 84.12 203 LYS B O 1
ATOM 6070 N N . GLN B 1 204 ? 16.562 -31.359 -27.016 1 85.5 204 GLN B N 1
ATOM 6071 C CA . GLN B 1 204 ? 16.156 -30 -26.719 1 85.5 204 GLN B CA 1
ATOM 6072 C C . GLN B 1 204 ? 15.375 -29.938 -25.406 1 85.5 204 GLN B C 1
ATOM 6074 O O . GLN B 1 204 ? 14.461 -29.109 -25.25 1 85.5 204 GLN B O 1
ATOM 6079 N N . PHE B 1 205 ? 15.781 -30.766 -24.516 1 89.81 205 PHE B N 1
ATOM 6080 C CA . PHE B 1 205 ? 15.062 -30.922 -23.266 1 89.81 205 PHE B CA 1
ATOM 6081 C C . PHE B 1 205 ? 15.109 -29.641 -22.438 1 89.81 205 PHE B C 1
ATOM 6083 O O . PHE B 1 205 ? 16.156 -29.016 -22.328 1 89.81 205 PHE B O 1
ATOM 6090 N N . ARG B 1 206 ? 13.945 -29.281 -21.984 1 89.62 206 ARG B N 1
ATOM 6091 C CA . ARG B 1 206 ? 13.836 -28.141 -21.078 1 89.62 206 ARG B CA 1
ATOM 6092 C C . ARG B 1 206 ? 13.164 -28.547 -19.766 1 89.62 206 ARG B C 1
ATOM 6094 O O . ARG B 1 206 ? 12.266 -29.391 -19.766 1 89.62 206 ARG B O 1
ATOM 6101 N N . LEU B 1 207 ? 13.75 -27.984 -18.641 1 90.5 207 LEU B N 1
ATOM 6102 C CA . LEU B 1 207 ? 13.172 -28.188 -17.312 1 90.5 207 LEU B CA 1
ATOM 6103 C C . LEU B 1 207 ? 12.516 -26.906 -16.797 1 90.5 207 LEU B C 1
ATOM 6105 O O . LEU B 1 207 ? 13.141 -25.844 -16.797 1 90.5 207 LEU B O 1
ATOM 6109 N N . ALA B 1 208 ? 11.211 -26.969 -16.5 1 88.12 208 ALA B N 1
ATOM 6110 C CA . ALA B 1 208 ? 10.484 -25.828 -15.961 1 88.12 208 ALA B CA 1
ATOM 6111 C C . ALA B 1 208 ? 9.859 -26.172 -14.609 1 88.12 208 ALA B C 1
ATOM 6113 O O . ALA B 1 208 ? 9.242 -27.234 -14.453 1 88.12 208 ALA B O 1
ATOM 6114 N N . ILE B 1 209 ? 10.133 -25.297 -13.648 1 87.94 209 ILE B N 1
ATOM 6115 C CA . ILE B 1 209 ? 9.484 -25.438 -12.352 1 87.94 209 ILE B CA 1
ATOM 6116 C C . ILE B 1 209 ? 8.359 -24.422 -12.211 1 87.94 209 ILE B C 1
ATOM 6118 O O . ILE B 1 209 ? 8.625 -23.219 -12.07 1 87.94 209 ILE B O 1
ATOM 6122 N N . GLU B 1 210 ? 7.203 -24.891 -12.172 1 82.88 210 GLU B N 1
ATOM 6123 C CA . GLU B 1 210 ? 6.031 -24.016 -12.125 1 82.88 210 GLU B CA 1
ATOM 6124 C C . GLU B 1 210 ? 5.734 -23.562 -10.695 1 82.88 210 GLU B C 1
ATOM 6126 O O . GLU B 1 210 ? 5.703 -24.391 -9.773 1 82.88 210 GLU B O 1
ATOM 6131 N N . GLY B 1 211 ? 5.508 -22.25 -10.578 1 80.44 211 GLY B N 1
ATOM 6132 C CA . GLY B 1 211 ? 5.113 -21.719 -9.281 1 80.44 211 GLY B CA 1
ATOM 6133 C C . GLY B 1 211 ? 6.289 -21.469 -8.359 1 80.44 211 GLY B C 1
ATOM 6134 O O . GLY B 1 211 ? 6.109 -21.297 -7.148 1 80.44 211 GLY B O 1
ATOM 6135 N N . MET B 1 212 ? 7.418 -21.578 -8.898 1 86.5 212 MET B N 1
ATOM 6136 C CA . MET B 1 212 ? 8.594 -21.344 -8.062 1 86.5 212 MET B CA 1
ATOM 6137 C C . MET B 1 212 ? 8.688 -19.859 -7.672 1 86.5 212 MET B C 1
ATOM 6139 O O . MET B 1 212 ? 8.688 -18.984 -8.539 1 86.5 212 MET B O 1
ATOM 6143 N N . PRO B 1 213 ? 8.758 -19.625 -6.395 1 87 213 PRO B N 1
ATOM 6144 C CA . PRO B 1 213 ? 8.93 -18.25 -5.961 1 87 213 PRO B CA 1
ATOM 6145 C C . PRO B 1 213 ? 10.344 -17.719 -6.195 1 87 213 PRO B C 1
ATOM 6147 O O . PRO B 1 213 ? 11.258 -18.5 -6.453 1 87 213 PRO B O 1
ATOM 6150 N N . LYS B 1 214 ? 10.516 -16.422 -6.191 1 84.94 214 LYS B N 1
ATOM 6151 C CA . LYS B 1 214 ? 11.828 -15.789 -6.32 1 84.94 214 LYS B CA 1
ATOM 6152 C C . LYS B 1 214 ? 12.711 -16.125 -5.125 1 84.94 214 LYS B C 1
ATOM 6154 O O . LYS B 1 214 ? 13.93 -16.234 -5.262 1 84.94 214 LYS B O 1
ATOM 6159 N N . SER B 1 215 ? 12.062 -16.234 -4 1 89.19 215 SER B N 1
ATOM 6160 C CA . SER B 1 215 ? 12.766 -16.594 -2.775 1 89.19 215 SER B CA 1
ATOM 6161 C C . SER B 1 215 ? 11.883 -17.438 -1.854 1 89.19 215 SER B C 1
ATOM 6163 O O . SER B 1 215 ? 10.664 -17.234 -1.813 1 89.19 215 SER B O 1
ATOM 6165 N N . HIS B 1 216 ? 12.508 -18.344 -1.292 1 92.19 216 HIS B N 1
ATOM 6166 C CA . HIS B 1 216 ? 11.852 -19.203 -0.313 1 92.19 216 HIS B CA 1
ATOM 6167 C C . HIS B 1 216 ? 12.773 -19.5 0.859 1 92.19 216 HIS B C 1
ATOM 6169 O O . HIS B 1 216 ? 13.836 -20.109 0.68 1 92.19 216 HIS B O 1
ATOM 6175 N N . LYS B 1 217 ? 12.414 -19.031 2.008 1 91.81 217 LYS B N 1
ATOM 6176 C CA . LYS B 1 217 ? 13.25 -19.234 3.188 1 91.81 217 LYS B CA 1
ATOM 6177 C C . LYS B 1 217 ? 12.398 -19.375 4.445 1 91.81 217 LYS B C 1
ATOM 6179 O O . LYS B 1 217 ? 11.18 -19.188 4.402 1 91.81 217 LYS B O 1
ATOM 6184 N N . THR B 1 218 ? 13.047 -19.781 5.5 1 92.94 218 THR B N 1
ATOM 6185 C CA . THR B 1 218 ? 12.383 -19.844 6.797 1 92.94 218 THR B CA 1
ATOM 6186 C C . THR B 1 218 ? 12.383 -18.484 7.473 1 92.94 218 THR B C 1
ATOM 6188 O O . THR B 1 218 ? 13.164 -17.594 7.102 1 92.94 218 THR B O 1
ATOM 6191 N N . LEU B 1 219 ? 11.531 -18.281 8.5 1 96.19 219 LEU B N 1
ATOM 6192 C CA . LEU B 1 219 ? 11.438 -17 9.188 1 96.19 219 LEU B CA 1
ATOM 6193 C C . LEU B 1 219 ? 12.758 -16.656 9.875 1 96.19 219 LEU B C 1
ATOM 6195 O O . LEU B 1 219 ? 13.227 -15.523 9.797 1 96.19 219 LEU B O 1
ATOM 6199 N N . PRO B 1 220 ? 13.383 -17.609 10.547 1 94.88 220 PRO B N 1
ATOM 6200 C CA . PRO B 1 220 ? 14.664 -17.266 11.164 1 94.88 220 PRO B CA 1
ATOM 6201 C C . PRO B 1 220 ? 15.695 -16.766 10.156 1 94.88 220 PRO B C 1
ATOM 6203 O O . PRO B 1 220 ? 16.469 -15.852 10.453 1 94.88 220 PRO B O 1
ATOM 6206 N N . GLU B 1 221 ? 15.648 -17.344 8.961 1 92.31 221 GLU B N 1
ATOM 6207 C CA . GLU B 1 221 ? 16.547 -16.875 7.91 1 92.31 221 GLU B CA 1
ATOM 6208 C C . GLU B 1 221 ? 16.156 -15.469 7.445 1 92.31 221 GLU B C 1
ATOM 6210 O O . GLU B 1 221 ? 17.031 -14.633 7.176 1 92.31 221 GLU B O 1
ATOM 6215 N N . PHE B 1 222 ? 14.922 -15.219 7.328 1 95.56 222 PHE B N 1
ATOM 6216 C CA . PHE B 1 222 ? 14.422 -13.914 6.922 1 95.56 222 PHE B CA 1
ATOM 6217 C C . PHE B 1 222 ? 14.805 -12.844 7.934 1 95.56 222 PHE B C 1
ATOM 6219 O O . PHE B 1 222 ? 15.156 -11.727 7.559 1 95.56 222 PHE B O 1
ATOM 6226 N N . MET B 1 223 ? 14.805 -13.203 9.211 1 95.44 223 MET B N 1
ATOM 6227 C CA . MET B 1 223 ? 15.023 -12.258 10.305 1 95.44 223 MET B CA 1
ATOM 6228 C C . MET B 1 223 ? 16.5 -11.914 10.438 1 95.44 223 MET B C 1
ATOM 6230 O O . MET B 1 223 ? 16.875 -11.078 11.258 1 95.44 223 MET B O 1
ATOM 6234 N N . LYS B 1 224 ? 17.312 -12.508 9.578 1 91.44 224 LYS B N 1
ATOM 6235 C CA . LYS B 1 224 ? 18.719 -12.117 9.516 1 91.44 224 LYS B CA 1
ATOM 6236 C C . LYS B 1 224 ? 18.875 -10.789 8.781 1 91.44 224 LYS B C 1
ATOM 6238 O O . LYS B 1 224 ? 19.906 -10.117 8.93 1 91.44 224 LYS B O 1
ATOM 6243 N N . LEU B 1 225 ? 17.844 -10.461 8.062 1 90.81 225 LEU B N 1
ATOM 6244 C CA . LEU B 1 225 ? 17.812 -9.125 7.469 1 90.81 225 LEU B CA 1
ATOM 6245 C C . LEU B 1 225 ? 17.734 -8.055 8.547 1 90.81 225 LEU B C 1
ATOM 6247 O O . LEU B 1 225 ? 17.328 -8.336 9.68 1 90.81 225 LEU B O 1
ATOM 6251 N N . PRO B 1 226 ? 18.156 -6.848 8.18 1 91.94 226 PRO B N 1
ATOM 6252 C CA . PRO B 1 226 ? 17.969 -5.773 9.156 1 91.94 226 PRO B CA 1
ATOM 6253 C C . PRO B 1 226 ? 16.5 -5.492 9.445 1 91.94 226 PRO B C 1
ATOM 6255 O O . PRO B 1 226 ? 15.773 -5.035 8.562 1 91.94 226 PRO B O 1
ATOM 6258 N N . MET B 1 227 ? 16.141 -5.754 10.625 1 95.25 227 MET B N 1
ATOM 6259 C CA . MET B 1 227 ? 14.742 -5.625 11.008 1 95.25 227 MET B CA 1
ATOM 6260 C C . MET B 1 227 ? 14.477 -4.277 11.672 1 95.25 227 MET B C 1
ATOM 6262 O O . MET B 1 227 ? 13.328 -3.855 11.789 1 95.25 227 MET B O 1
ATOM 6266 N N . LEU B 1 228 ? 15.547 -3.605 12.094 1 94.69 228 LEU B N 1
ATOM 6267 C CA . LEU B 1 228 ? 15.43 -2.316 12.766 1 94.69 228 LEU B CA 1
ATOM 6268 C C . LEU B 1 228 ? 16.312 -1.271 12.094 1 94.69 228 LEU B C 1
ATOM 6270 O O . LEU B 1 228 ? 17.422 -1.58 11.664 1 94.69 228 LEU B O 1
ATOM 6274 N N . LYS B 1 229 ? 15.766 -0.185 11.906 1 92.12 229 LYS B N 1
ATOM 6275 C CA . LYS B 1 229 ? 16.547 0.981 11.508 1 92.12 229 LYS B CA 1
ATOM 6276 C C . LYS B 1 229 ? 16.797 1.909 12.688 1 92.12 229 LYS B C 1
ATOM 6278 O O . LYS B 1 229 ? 15.914 2.139 13.508 1 92.12 229 LYS B O 1
ATOM 6283 N N . GLU B 1 230 ? 18 2.332 12.797 1 90.44 230 GLU B N 1
ATOM 6284 C CA . GLU B 1 230 ? 18.406 3.203 13.898 1 90.44 230 GLU B CA 1
ATOM 6285 C C . GLU B 1 230 ? 18.375 4.672 13.477 1 90.44 230 GLU B C 1
ATOM 6287 O O . GLU B 1 230 ? 18.891 5.035 12.422 1 90.44 230 GLU B O 1
ATOM 6292 N N . LEU B 1 231 ? 17.641 5.434 14.25 1 89.62 231 LEU B N 1
ATOM 6293 C CA . LEU B 1 231 ? 17.625 6.887 14.094 1 89.62 231 LEU B CA 1
ATOM 6294 C C . LEU B 1 231 ? 18.234 7.57 15.312 1 89.62 231 LEU B C 1
ATOM 6296 O O . LEU B 1 231 ? 18.266 7 16.406 1 89.62 231 LEU B O 1
ATOM 6300 N N . ASP B 1 232 ? 18.812 8.688 15.039 1 83.62 232 ASP B N 1
ATOM 6301 C CA . ASP B 1 232 ? 19.5 9.383 16.125 1 83.62 232 ASP B CA 1
ATOM 6302 C C . ASP B 1 232 ? 18.828 10.703 16.453 1 83.62 232 ASP B C 1
ATOM 6304 O O . ASP B 1 232 ? 18.469 11.469 15.555 1 83.62 232 ASP B O 1
ATOM 6308 N N . TYR B 1 233 ? 18.562 10.891 17.703 1 85.94 233 TYR B N 1
ATOM 6309 C CA . TYR B 1 233 ? 18.109 12.18 18.219 1 85.94 233 TYR B CA 1
ATOM 6310 C C . TYR B 1 233 ? 18.938 12.594 19.422 1 85.94 233 TYR B C 1
ATOM 6312 O O . TYR B 1 233 ? 18.75 12.086 20.531 1 85.94 233 TYR B O 1
ATOM 6320 N N . ASN B 1 234 ? 19.797 13.539 19.188 1 79.31 234 ASN B N 1
ATOM 6321 C CA . ASN B 1 234 ? 20.641 14.102 20.234 1 79.31 234 ASN B CA 1
ATOM 6322 C C . ASN B 1 234 ? 21.438 13.016 20.953 1 79.31 234 ASN B C 1
ATOM 6324 O O . ASN B 1 234 ? 21.453 12.969 22.188 1 79.31 234 ASN B O 1
ATOM 6328 N N . GLY B 1 235 ? 21.906 12.008 20.234 1 76.25 235 GLY B N 1
ATOM 6329 C CA . GLY B 1 235 ? 22.75 10.969 20.812 1 76.25 235 GLY B CA 1
ATOM 6330 C C . GLY B 1 235 ? 21.969 9.781 21.328 1 76.25 235 GLY B C 1
ATOM 6331 O O . GLY B 1 235 ? 22.547 8.789 21.766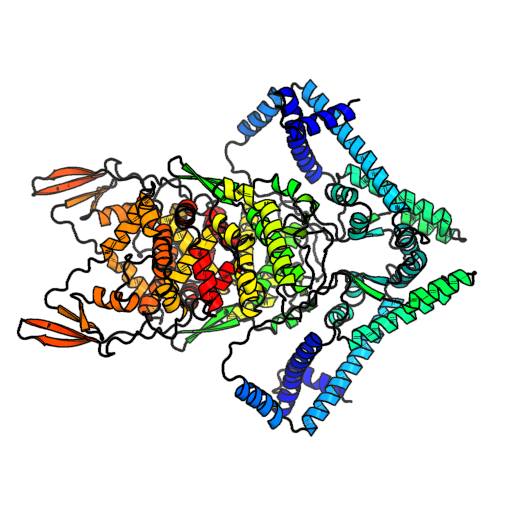 1 76.25 235 GLY B O 1
ATOM 6332 N N . CYS B 1 236 ? 20.641 9.875 21.344 1 80.25 236 CYS B N 1
ATOM 6333 C CA . CYS B 1 236 ? 19.797 8.773 21.797 1 80.25 236 CYS B CA 1
ATOM 6334 C C . CYS B 1 236 ? 19.297 7.961 20.609 1 80.25 236 CYS B C 1
ATOM 6336 O O . CYS B 1 236 ? 18.594 8.492 19.75 1 80.25 236 CYS B O 1
ATOM 6338 N N . PRO B 1 237 ? 19.641 6.703 20.641 1 85.19 237 PRO B N 1
ATOM 6339 C CA . PRO B 1 237 ? 19.188 5.871 19.531 1 85.19 237 PRO B CA 1
ATOM 6340 C C . PRO B 1 237 ? 17.688 5.547 19.609 1 85.19 237 PRO B C 1
ATOM 6342 O O . PRO B 1 237 ? 17.188 5.219 20.688 1 85.19 237 PRO B O 1
ATOM 6345 N N . LEU B 1 238 ? 17.062 5.812 18.547 1 90 238 LEU B N 1
ATOM 6346 C CA . LEU B 1 238 ? 15.664 5.418 18.359 1 90 238 LEU B CA 1
ATOM 6347 C C . LEU B 1 238 ? 15.547 4.316 17.312 1 90 238 LEU B C 1
ATOM 6349 O O . LEU B 1 238 ? 16.25 4.344 16.297 1 90 238 LEU B O 1
ATOM 6353 N N . TYR B 1 239 ? 14.719 3.322 17.594 1 90.56 239 TYR B N 1
ATOM 6354 C CA . TYR B 1 239 ? 14.609 2.203 16.672 1 90.56 239 TYR B CA 1
ATOM 6355 C C . TYR B 1 239 ? 13.227 2.152 16.031 1 90.56 239 TYR B C 1
ATOM 6357 O O . TYR B 1 239 ? 12.219 2.363 16.719 1 90.56 239 TYR B O 1
ATOM 6365 N N . SER B 1 240 ? 13.25 1.986 14.781 1 91.62 240 SER B N 1
ATOM 6366 C CA . SER B 1 240 ? 12.031 1.813 14 1 91.62 240 SER B CA 1
ATOM 6367 C C . SER B 1 240 ? 12.102 0.557 13.133 1 91.62 240 SER B C 1
ATOM 6369 O O . SER B 1 240 ? 13.156 0.232 12.586 1 91.62 240 SER B O 1
ATOM 6371 N N . PRO B 1 241 ? 11 -0.198 13.086 1 93.56 241 PRO B N 1
ATOM 6372 C CA . PRO B 1 241 ? 11.008 -1.355 12.188 1 93.56 241 PRO B CA 1
ATOM 6373 C C . PRO B 1 241 ? 11.234 -0.968 10.734 1 93.56 241 PRO B C 1
ATOM 6375 O O . PRO B 1 241 ? 10.75 0.073 10.281 1 93.56 241 PRO B O 1
ATOM 6378 N N . THR B 1 242 ? 12 -1.803 10.023 1 93.56 242 THR B N 1
ATOM 6379 C CA . THR B 1 242 ? 12.203 -1.625 8.594 1 93.56 242 THR B CA 1
ATOM 6380 C C . THR B 1 242 ? 10.969 -2.074 7.812 1 93.56 242 THR B C 1
ATOM 6382 O O . THR B 1 242 ? 10.023 -2.602 8.398 1 93.56 242 THR B O 1
ATOM 6385 N N . ALA B 1 243 ? 10.992 -1.829 6.531 1 92.06 243 ALA B N 1
ATOM 6386 C CA . ALA B 1 243 ? 9.891 -2.256 5.672 1 92.06 243 ALA B CA 1
ATOM 6387 C C . ALA B 1 243 ? 9.695 -3.768 5.742 1 92.06 243 ALA B C 1
ATOM 6389 O O . ALA B 1 243 ? 8.562 -4.254 5.766 1 92.06 243 ALA B O 1
ATOM 6390 N N . ASP B 1 244 ? 10.742 -4.508 5.77 1 94.06 244 ASP B N 1
ATOM 6391 C CA . ASP B 1 244 ? 10.68 -5.965 5.855 1 94.06 244 ASP B CA 1
ATOM 6392 C C . ASP B 1 244 ? 10.055 -6.41 7.176 1 94.06 244 ASP B C 1
ATOM 6394 O O . ASP B 1 244 ? 9.273 -7.367 7.207 1 94.06 244 ASP B O 1
ATOM 6398 N N . ALA B 1 245 ? 10.406 -5.703 8.211 1 95.69 245 ALA B N 1
ATOM 6399 C CA . ALA B 1 245 ? 9.828 -6.016 9.516 1 95.69 245 ALA B CA 1
ATOM 6400 C C . ALA B 1 245 ? 8.32 -5.762 9.516 1 95.69 245 ALA B C 1
ATOM 6402 O O . ALA B 1 245 ? 7.555 -6.559 10.062 1 95.69 245 ALA B O 1
ATOM 6403 N N . ASN B 1 246 ? 7.965 -4.664 8.938 1 94 246 ASN B N 1
ATOM 6404 C CA . ASN B 1 246 ? 6.543 -4.352 8.844 1 94 246 ASN B CA 1
ATOM 6405 C C . ASN B 1 246 ? 5.781 -5.426 8.07 1 94 246 ASN B C 1
ATOM 6407 O O . ASN B 1 246 ? 4.695 -5.84 8.484 1 94 246 ASN B O 1
ATOM 6411 N N . LYS B 1 247 ? 6.352 -5.875 6.98 1 93.94 247 LYS B N 1
ATOM 6412 C CA . LYS B 1 247 ? 5.742 -6.93 6.18 1 93.94 247 LYS B CA 1
ATOM 6413 C C . LYS B 1 247 ? 5.605 -8.219 6.98 1 93.94 247 LYS B C 1
ATOM 6415 O O . LYS B 1 247 ? 4.605 -8.93 6.863 1 93.94 247 LYS B O 1
ATOM 6420 N N . MET B 1 248 ? 6.613 -8.477 7.688 1 96.38 248 MET B N 1
ATOM 6421 C CA . MET B 1 248 ? 6.645 -9.695 8.492 1 96.38 248 MET B CA 1
ATOM 6422 C C . MET B 1 248 ? 5.523 -9.695 9.523 1 96.38 248 MET B C 1
ATOM 6424 O O . MET B 1 248 ? 4.762 -10.664 9.617 1 96.38 248 MET B O 1
ATOM 6428 N N . VAL B 1 249 ? 5.414 -8.57 10.258 1 96.5 249 VAL B N 1
ATOM 6429 C CA . VAL B 1 249 ? 4.395 -8.461 11.297 1 96.5 249 VAL B CA 1
ATOM 6430 C C . VAL B 1 249 ? 3.008 -8.609 10.672 1 96.5 249 VAL B C 1
ATOM 6432 O O . VAL B 1 249 ? 2.197 -9.414 11.133 1 96.5 249 VAL B O 1
ATOM 6435 N N . TYR B 1 250 ? 2.814 -7.898 9.648 1 95.5 250 TYR B N 1
ATOM 6436 C CA . TYR B 1 250 ? 1.535 -7.961 8.945 1 95.5 250 TYR B CA 1
ATOM 6437 C C . TYR B 1 250 ? 1.277 -9.359 8.406 1 95.5 250 TYR B C 1
ATOM 6439 O O . TYR B 1 250 ? 0.183 -9.906 8.57 1 95.5 250 TYR B O 1
ATOM 6447 N N . GLY B 1 251 ? 2.27 -9.93 7.715 1 95.94 251 GLY B N 1
ATOM 6448 C CA . GLY B 1 251 ? 2.121 -11.211 7.043 1 95.94 251 GLY B CA 1
ATOM 6449 C C . GLY B 1 251 ? 1.794 -12.352 7.992 1 95.94 251 GLY B C 1
ATOM 6450 O O . GLY B 1 251 ? 0.901 -13.156 7.719 1 95.94 251 GLY B O 1
ATOM 6451 N N . ILE B 1 252 ? 2.463 -12.406 9.102 1 97.62 252 ILE B N 1
ATOM 6452 C CA . ILE B 1 252 ? 2.27 -13.492 10.062 1 97.62 252 ILE B CA 1
ATOM 6453 C C . ILE B 1 252 ? 0.89 -13.375 10.703 1 97.62 252 ILE B C 1
ATOM 6455 O O . ILE B 1 252 ? 0.15 -14.359 10.781 1 97.62 252 ILE B O 1
ATOM 6459 N N . LEU B 1 253 ? 0.56 -12.164 11.094 1 97.81 253 LEU B N 1
ATOM 6460 C CA . LEU B 1 253 ? -0.736 -11.961 11.727 1 97.81 253 LEU B CA 1
ATOM 6461 C C . LEU B 1 253 ? -1.873 -12.211 10.742 1 97.81 253 LEU B C 1
ATOM 6463 O O . LEU B 1 253 ? -2.906 -12.773 11.117 1 97.81 253 LEU B O 1
ATOM 6467 N N . ASN B 1 254 ? -1.661 -11.781 9.531 1 96.44 254 ASN B N 1
ATOM 6468 C CA . ASN B 1 254 ? -2.67 -12.023 8.508 1 96.44 254 ASN B CA 1
ATOM 6469 C C . ASN B 1 254 ? -2.871 -13.516 8.25 1 96.44 254 ASN B C 1
ATOM 6471 O O . ASN B 1 254 ? -3.986 -13.953 7.969 1 96.44 254 ASN B O 1
ATOM 6475 N N . ASP B 1 255 ? -1.814 -14.266 8.32 1 97.19 255 ASP B N 1
ATOM 6476 C CA . ASP B 1 255 ? -1.934 -15.711 8.125 1 97.19 255 ASP B CA 1
ATOM 6477 C C . ASP B 1 255 ? -2.727 -16.359 9.258 1 97.19 255 ASP B C 1
ATOM 6479 O O . ASP B 1 255 ? -3.566 -17.219 9.023 1 97.19 255 ASP B O 1
ATOM 6483 N N . VAL B 1 256 ? -2.469 -15.938 10.477 1 97.94 256 VAL B N 1
ATOM 6484 C CA . VAL B 1 256 ? -3.201 -16.453 11.633 1 97.94 256 VAL B CA 1
ATOM 6485 C C . VAL B 1 256 ? -4.691 -16.172 11.469 1 97.94 256 VAL B C 1
ATOM 6487 O O . VAL B 1 256 ? -5.52 -17.078 11.609 1 97.94 256 VAL B O 1
ATOM 6490 N N . ILE B 1 257 ? -4.984 -14.969 11.148 1 97.44 257 ILE B N 1
ATOM 6491 C CA . ILE B 1 257 ? -6.375 -14.555 11.016 1 97.44 257 ILE B CA 1
ATOM 6492 C C . ILE B 1 257 ? -7.031 -15.312 9.859 1 97.44 257 ILE B C 1
ATOM 6494 O O . ILE B 1 257 ? -8.172 -15.766 9.969 1 97.44 257 ILE B O 1
ATOM 6498 N N . SER B 1 258 ? -6.316 -15.406 8.766 1 95.5 258 SER B N 1
ATOM 6499 C CA . SER B 1 258 ? -6.84 -16.109 7.602 1 95.5 258 SER B CA 1
ATOM 6500 C C . SER B 1 258 ? -7.172 -17.562 7.945 1 95.5 258 SER B C 1
ATOM 6502 O O . SER B 1 258 ? -8.203 -18.094 7.52 1 95.5 258 SER B O 1
ATOM 6504 N N . MET B 1 259 ? -6.348 -18.203 8.711 1 94.81 259 MET B N 1
ATOM 6505 C CA . MET B 1 259 ? -6.566 -19.594 9.086 1 94.81 259 MET B CA 1
ATOM 6506 C C . MET B 1 259 ? -7.734 -19.719 10.062 1 94.81 259 MET B C 1
ATOM 6508 O O . MET B 1 259 ? -8.523 -20.672 9.984 1 94.81 259 MET B O 1
ATOM 6512 N N . HIS B 1 260 ? -7.828 -18.766 11 1 96.62 260 HIS B N 1
ATOM 6513 C CA . HIS B 1 260 ? -8.984 -18.734 11.891 1 96.62 260 HIS B CA 1
ATOM 6514 C C . HIS B 1 260 ? -10.281 -18.656 11.102 1 96.62 260 HIS B C 1
ATOM 6516 O O . HIS B 1 260 ? -11.258 -19.328 11.43 1 96.62 260 HIS B O 1
ATOM 6522 N N . ARG B 1 261 ? -10.25 -17.828 10.094 1 93.88 261 ARG B N 1
ATOM 6523 C CA . ARG B 1 261 ? -11.445 -17.625 9.273 1 93.88 261 ARG B CA 1
ATOM 6524 C C . ARG B 1 261 ? -11.781 -18.891 8.492 1 93.88 261 ARG B C 1
ATOM 6526 O O . ARG B 1 261 ? -12.938 -19.109 8.117 1 93.88 261 ARG B O 1
ATOM 6533 N N . LYS B 1 262 ? -10.773 -19.734 8.266 1 88.56 262 LYS B N 1
ATOM 6534 C CA . LYS B 1 262 ? -10.969 -21 7.562 1 88.56 262 LYS B CA 1
ATOM 6535 C C . LYS B 1 262 ? -11.375 -22.109 8.523 1 88.56 262 LYS B C 1
ATOM 6537 O O . LYS B 1 262 ? -11.695 -23.219 8.102 1 88.56 262 LYS B O 1
ATOM 6542 N N . GLY B 1 263 ? -11.328 -21.859 9.758 1 92.44 263 GLY B N 1
ATOM 6543 C CA . GLY B 1 263 ? -11.773 -22.812 10.758 1 92.44 263 GLY B CA 1
ATOM 6544 C C . GLY B 1 263 ? -10.648 -23.672 11.312 1 92.44 263 GLY B C 1
ATOM 6545 O O . GLY B 1 263 ? -10.875 -24.812 11.727 1 92.44 263 GLY B O 1
ATOM 6546 N N . PHE B 1 264 ? -9.445 -23.109 11.273 1 95.56 264 PHE B N 1
ATOM 6547 C CA . PHE B 1 264 ? -8.312 -23.891 11.758 1 95.56 264 PHE B CA 1
ATOM 6548 C C . PHE B 1 264 ? -7.555 -23.125 12.836 1 95.56 264 PHE B C 1
ATOM 6550 O O . PHE B 1 264 ? -7.512 -21.891 12.82 1 95.56 264 PHE B O 1
ATOM 6557 N N . SER B 1 265 ? -7.023 -23.812 13.781 1 96.81 265 SER B N 1
ATOM 6558 C CA . SER B 1 265 ? -6.18 -23.25 14.828 1 96.81 265 SER B CA 1
ATOM 6559 C C . SER B 1 265 ? -5.035 -24.188 15.188 1 96.81 265 SER B C 1
ATOM 6561 O O . SER B 1 265 ? -5.18 -25.406 15.094 1 96.81 265 SER B O 1
ATOM 6563 N N . TRP B 1 266 ? -3.939 -23.641 15.516 1 97.44 266 TRP B N 1
ATOM 6564 C CA . TRP B 1 266 ? -2.777 -24.406 15.953 1 97.44 266 TRP B CA 1
ATOM 6565 C C . TRP B 1 266 ? -2.77 -24.578 17.469 1 97.44 266 TRP B C 1
ATOM 6567 O O . TRP B 1 266 ? -1.979 -25.344 18.016 1 97.44 266 TRP B O 1
ATOM 6577 N N . GLU B 1 267 ? -3.604 -23.875 18.188 1 97.38 267 GLU B N 1
ATOM 6578 C CA . GLU B 1 267 ? -3.564 -23.797 19.656 1 97.38 267 GLU B CA 1
ATOM 6579 C C . GLU B 1 267 ? -2.18 -23.391 20.141 1 97.38 267 GLU B C 1
ATOM 6581 O O . GLU B 1 267 ? -1.646 -24 21.078 1 97.38 267 GLU B O 1
ATOM 6586 N N . GLY B 1 268 ? -1.563 -22.562 19.375 1 97.56 268 GLY B N 1
ATOM 6587 C CA . GLY B 1 268 ? -0.292 -21.984 19.766 1 97.56 268 GLY B CA 1
ATOM 6588 C C . GLY B 1 268 ? 0.893 -22.875 19.484 1 97.56 268 GLY B C 1
ATOM 6589 O O . GLY B 1 268 ? 2.025 -22.562 19.844 1 97.56 268 GLY B O 1
ATOM 6590 N N . GLU B 1 269 ? 0.677 -24 18.812 1 96.31 269 GLU B N 1
ATOM 6591 C CA . GLU B 1 269 ? 1.748 -24.969 18.625 1 96.31 269 GLU B CA 1
ATOM 6592 C C . GLU B 1 269 ? 2.488 -24.719 17.312 1 96.31 269 GLU B C 1
ATOM 6594 O O . GLU B 1 269 ? 2.51 -25.594 16.438 1 96.31 269 GLU B O 1
ATOM 6599 N N . PHE B 1 270 ? 3.115 -23.656 17.156 1 97.56 270 PHE B N 1
ATOM 6600 C CA . PHE B 1 270 ? 4.051 -23.328 16.078 1 97.56 270 PHE B CA 1
ATOM 6601 C C . PHE B 1 270 ? 5.109 -22.344 16.562 1 97.56 270 PHE B C 1
ATOM 6603 O O . PHE B 1 270 ? 4.93 -21.688 17.578 1 97.56 270 PHE B O 1
ATOM 6610 N N . ASP B 1 271 ? 6.168 -22.391 15.945 1 96.69 271 ASP B N 1
ATOM 6611 C CA . ASP B 1 271 ? 7.258 -21.469 16.25 1 96.69 271 ASP B CA 1
ATOM 6612 C C . ASP B 1 271 ? 7.852 -20.875 14.969 1 96.69 271 ASP B C 1
ATOM 6614 O O . ASP B 1 271 ? 7.273 -21.016 13.891 1 96.69 271 ASP B O 1
ATOM 6618 N N . ALA B 1 272 ? 8.852 -20.109 15.133 1 96.81 272 ALA B N 1
ATOM 6619 C CA . ALA B 1 272 ? 9.438 -19.359 14.016 1 96.81 272 ALA B CA 1
ATOM 6620 C C . ALA B 1 272 ? 9.898 -20.312 12.914 1 96.81 272 ALA B C 1
ATOM 6622 O O . ALA B 1 272 ? 9.852 -19.969 11.727 1 96.81 272 ALA B O 1
ATOM 6623 N N . HIS B 1 273 ? 10.305 -21.578 13.242 1 94.25 273 HIS B N 1
ATOM 6624 C CA . HIS B 1 273 ? 10.82 -22.531 12.273 1 94.25 273 HIS B CA 1
ATOM 6625 C C . HIS B 1 273 ? 9.695 -23.109 11.43 1 94.25 273 HIS B C 1
ATOM 6627 O O . HIS B 1 273 ? 9.953 -23.719 10.383 1 94.25 273 HIS B O 1
ATOM 6633 N N . ASN B 1 274 ? 8.508 -22.891 11.898 1 95.25 274 ASN B N 1
ATOM 6634 C CA . ASN B 1 274 ? 7.352 -23.391 11.164 1 95.25 274 ASN B CA 1
ATOM 6635 C C . ASN B 1 274 ? 6.809 -22.359 10.195 1 95.25 274 ASN B C 1
ATOM 6637 O O . ASN B 1 274 ? 5.766 -22.562 9.57 1 95.25 274 ASN B O 1
ATOM 6641 N N . ILE B 1 275 ? 7.438 -21.266 10.141 1 96.94 275 ILE B N 1
ATOM 6642 C CA . ILE B 1 275 ? 6.953 -20.203 9.258 1 96.94 275 ILE B CA 1
ATOM 6643 C C . ILE B 1 275 ? 7.863 -20.094 8.039 1 96.94 275 ILE B C 1
ATOM 6645 O O . ILE B 1 275 ? 9.078 -19.953 8.18 1 96.94 275 ILE B O 1
ATOM 6649 N N . GLU B 1 276 ? 7.281 -20.156 6.93 1 94.5 276 GLU B N 1
ATOM 6650 C CA . GLU B 1 276 ? 7.988 -20.047 5.66 1 94.5 276 GLU B CA 1
ATOM 6651 C C . GLU B 1 276 ? 7.711 -18.703 4.992 1 94.5 276 GLU B C 1
ATOM 6653 O O . GLU B 1 276 ? 6.594 -18.172 5.074 1 94.5 276 GLU B O 1
ATOM 6658 N N . VAL B 1 277 ? 8.719 -18.156 4.398 1 94.94 277 VAL B N 1
ATOM 6659 C CA . VAL B 1 277 ? 8.633 -16.859 3.762 1 94.94 277 VAL B CA 1
ATOM 6660 C C . VAL B 1 277 ? 8.867 -17 2.258 1 94.94 277 VAL B C 1
ATOM 6662 O O . VAL B 1 277 ? 9.914 -17.5 1.829 1 94.94 277 VAL B O 1
ATOM 6665 N N . TYR B 1 278 ? 7.84 -16.562 1.47 1 92.44 278 TYR B N 1
ATOM 6666 C CA . TYR B 1 278 ? 7.938 -16.609 0.015 1 92.44 278 TYR B CA 1
ATOM 6667 C C . TYR B 1 278 ? 8.078 -15.211 -0.568 1 92.44 278 TYR B C 1
ATOM 6669 O O . TYR B 1 278 ? 7.332 -14.297 -0.2 1 92.44 278 TYR B O 1
ATOM 6677 N N . ASP B 1 279 ? 9.047 -14.992 -1.441 1 90.31 279 ASP B N 1
ATOM 6678 C CA . ASP B 1 279 ? 9.266 -13.75 -2.178 1 90.31 279 ASP B CA 1
ATOM 6679 C C . ASP B 1 279 ? 9.43 -12.57 -1.227 1 90.31 279 ASP B C 1
ATOM 6681 O O . ASP B 1 279 ? 9.023 -11.453 -1.542 1 90.31 279 ASP B O 1
ATOM 6685 N N . ASP B 1 280 ? 9.719 -12.859 0.005 1 88.69 280 ASP B N 1
ATOM 6686 C CA . ASP B 1 280 ? 9.961 -11.867 1.048 1 88.69 280 ASP B CA 1
ATOM 6687 C C . ASP B 1 280 ? 8.695 -11.062 1.34 1 88.69 280 ASP B C 1
ATOM 6689 O O . ASP B 1 280 ? 8.773 -9.922 1.803 1 88.69 280 ASP B O 1
ATOM 6693 N N . THR B 1 281 ? 7.531 -11.594 0.987 1 89.38 281 THR B N 1
ATOM 6694 C CA . THR B 1 281 ? 6.297 -10.844 1.176 1 89.38 281 THR B CA 1
ATOM 6695 C C . THR B 1 281 ? 5.195 -11.734 1.735 1 89.38 281 THR B C 1
ATOM 6697 O O . THR B 1 281 ? 4.254 -11.25 2.363 1 89.38 281 THR B O 1
ATOM 6700 N N . LYS B 1 282 ? 5.309 -12.969 1.462 1 93 282 LYS B N 1
ATOM 6701 C CA . LYS B 1 282 ? 4.273 -13.891 1.921 1 93 282 LYS B CA 1
ATOM 6702 C C . LYS B 1 282 ? 4.781 -14.766 3.062 1 93 282 LYS B C 1
ATOM 6704 O O . LYS B 1 282 ? 5.812 -15.43 2.932 1 93 282 LYS B O 1
ATOM 6709 N N . PHE B 1 283 ? 4.082 -14.797 4.117 1 96.31 283 PHE B N 1
ATOM 6710 C CA . PHE B 1 283 ? 4.418 -15.562 5.312 1 96.31 283 PHE B CA 1
ATOM 6711 C C . PHE B 1 283 ? 3.354 -16.609 5.598 1 96.31 283 PHE B C 1
ATOM 6713 O O . PHE B 1 283 ? 2.172 -16.281 5.73 1 96.31 283 PHE B O 1
ATOM 6720 N N . THR B 1 284 ? 3.811 -17.844 5.648 1 94.69 284 THR B N 1
ATOM 6721 C CA . THR B 1 284 ? 2.855 -18.938 5.816 1 94.69 284 THR B CA 1
ATOM 6722 C C . THR B 1 284 ? 3.275 -19.844 6.961 1 94.69 284 THR B C 1
ATOM 6724 O O . THR B 1 284 ? 4.406 -20.344 6.988 1 94.69 284 THR B O 1
ATOM 6727 N N . ILE B 1 285 ? 2.434 -20 7.867 1 96 285 ILE B N 1
ATOM 6728 C CA . ILE B 1 285 ? 2.664 -20.969 8.938 1 96 285 ILE B CA 1
ATOM 6729 C C . ILE B 1 285 ? 2.365 -22.375 8.438 1 96 285 ILE B C 1
ATOM 6731 O O . ILE B 1 285 ? 1.229 -22.688 8.062 1 96 285 ILE B O 1
ATOM 6735 N N . THR B 1 286 ? 3.342 -23.25 8.453 1 91.88 286 THR B N 1
ATOM 6736 C CA . THR B 1 286 ? 3.213 -24.562 7.82 1 91.88 286 THR B CA 1
ATOM 6737 C C . THR B 1 286 ? 3.027 -25.656 8.867 1 91.88 286 THR B C 1
ATOM 6739 O O . THR B 1 286 ? 2.83 -26.828 8.523 1 91.88 286 THR B O 1
ATOM 6742 N N . ALA B 1 287 ? 3.072 -25.328 10.148 1 91.62 287 ALA B N 1
ATOM 6743 C CA . ALA B 1 287 ? 2.787 -26.312 11.188 1 91.62 287 ALA B CA 1
ATOM 6744 C C . ALA B 1 287 ? 1.392 -26.906 11.008 1 91.62 287 ALA B C 1
ATOM 6746 O O . ALA B 1 287 ? 0.471 -26.219 10.555 1 91.62 287 ALA B O 1
ATOM 6747 N N . PRO B 1 288 ? 1.289 -28.141 11.289 1 90.12 288 PRO B N 1
ATOM 6748 C CA . PRO B 1 288 ? -0.058 -28.719 11.219 1 90.12 288 PRO B CA 1
ATOM 6749 C C . PRO B 1 288 ? -1.015 -28.094 12.234 1 90.12 288 PRO B C 1
ATOM 6751 O O . PRO B 1 288 ? -0.629 -27.859 13.383 1 90.12 288 PRO B O 1
ATOM 6754 N N . THR B 1 289 ? -2.139 -27.844 11.758 1 92 289 THR B N 1
ATOM 6755 C CA . THR B 1 289 ? -3.156 -27.312 12.656 1 92 289 THR B CA 1
ATOM 6756 C C . THR B 1 289 ? -3.637 -28.375 13.625 1 92 289 THR B C 1
ATOM 6758 O O . THR B 1 289 ? -3.711 -29.562 13.273 1 92 289 THR B O 1
ATOM 6761 N N . ARG B 1 290 ? -3.979 -28.078 14.789 1 92.12 290 ARG B N 1
ATOM 6762 C CA . ARG B 1 290 ? -4.383 -29.016 15.828 1 92.12 290 ARG B CA 1
ATOM 6763 C C . ARG B 1 290 ? -5.898 -29.188 15.852 1 92.12 290 ARG B C 1
ATOM 6765 O O . ARG B 1 290 ? -6.402 -30.266 16.172 1 92.12 290 ARG B O 1
ATOM 6772 N N . HIS B 1 291 ? -6.523 -28.062 15.539 1 91.25 291 HIS B N 1
ATOM 6773 C CA . HIS B 1 291 ? -7.977 -28.094 15.68 1 91.25 291 HIS B CA 1
ATOM 6774 C C . HIS B 1 291 ? -8.664 -27.562 14.438 1 91.25 291 HIS B C 1
ATOM 6776 O O . HIS B 1 291 ? -8.109 -26.719 13.734 1 91.25 291 HIS B O 1
ATOM 6782 N N . CYS B 1 292 ? -9.781 -28.156 14.148 1 93.62 292 CYS B N 1
ATOM 6783 C CA . CYS B 1 292 ? -10.703 -27.688 13.125 1 93.62 292 CYS B CA 1
ATOM 6784 C C . CYS B 1 292 ? -12.062 -27.344 13.727 1 93.62 292 CYS B C 1
ATOM 6786 O O . CYS B 1 292 ? -12.539 -28.047 14.617 1 93.62 292 CYS B O 1
ATOM 6788 N N . PHE B 1 293 ? -12.602 -26.266 13.391 1 89.62 293 PHE B N 1
ATOM 6789 C 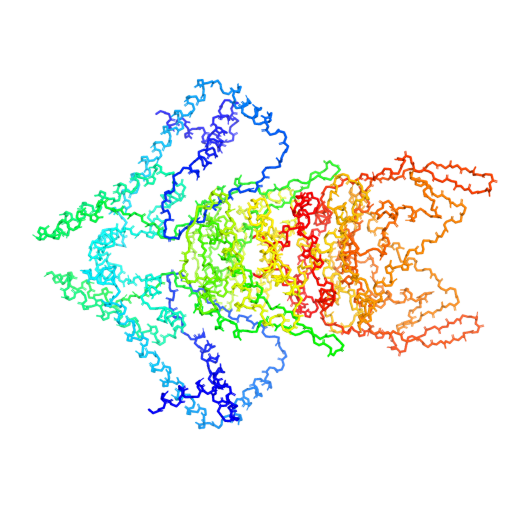CA . PHE B 1 293 ? -13.914 -25.828 13.859 1 89.62 293 PHE B CA 1
ATOM 6790 C C . PHE B 1 293 ? -14.703 -25.172 12.734 1 89.62 293 PHE B C 1
ATOM 6792 O O . PHE B 1 293 ? -14.148 -24.859 11.68 1 89.62 293 PHE B O 1
ATOM 6799 N N . ASP B 1 294 ? -15.953 -25.047 12.82 1 87.25 294 ASP B N 1
ATOM 6800 C CA . ASP B 1 294 ? -16.781 -24.391 11.82 1 87.25 294 ASP B CA 1
ATOM 6801 C C . ASP B 1 294 ? -16.781 -22.875 12.031 1 87.25 294 ASP B C 1
ATOM 6803 O O . ASP B 1 294 ? -17.328 -22.375 13.016 1 87.25 294 ASP B O 1
ATOM 6807 N N . PRO B 1 295 ? -16.141 -22.203 11.133 1 86.25 295 PRO B N 1
ATOM 6808 C CA . PRO B 1 295 ? -16.016 -20.75 11.312 1 86.25 295 PRO B CA 1
ATOM 6809 C C . PRO B 1 295 ? -17.359 -20.031 11.297 1 86.25 295 PRO B C 1
ATOM 6811 O O . PRO B 1 295 ? -17.438 -18.875 11.719 1 86.25 295 PRO B O 1
ATOM 6814 N N . ARG B 1 296 ? -18.5 -20.797 10.852 1 83.44 296 ARG B N 1
ATOM 6815 C CA . ARG B 1 296 ? -19.844 -20.219 10.82 1 83.44 296 ARG B CA 1
ATOM 6816 C C . ARG B 1 296 ? -20.484 -20.266 12.203 1 83.44 296 ARG B C 1
ATOM 6818 O O . ARG B 1 296 ? -21.438 -19.531 12.469 1 83.44 296 ARG B O 1
ATOM 6825 N N . ASP B 1 297 ? -19.875 -21 13.055 1 83.19 297 ASP B N 1
ATOM 6826 C CA . ASP B 1 297 ? -20.422 -21.125 14.398 1 83.19 297 ASP B CA 1
ATOM 6827 C C . ASP B 1 297 ? -19.922 -20.016 15.305 1 83.19 297 ASP B C 1
ATOM 6829 O O . ASP B 1 297 ? -18.891 -19.391 15.016 1 83.19 297 ASP B O 1
ATOM 6833 N N . LYS B 1 298 ? -20.766 -19.828 16.266 1 88.88 298 LYS B N 1
ATOM 6834 C CA . LYS B 1 298 ? -20.297 -18.906 17.297 1 88.88 298 LYS B CA 1
ATOM 6835 C C . LYS B 1 298 ? -19.031 -19.438 17.984 1 88.88 298 LYS B C 1
ATOM 6837 O O . LYS B 1 298 ? -18.953 -20.625 18.312 1 88.88 298 LYS B O 1
ATOM 6842 N N . VAL B 1 299 ? -18.109 -18.625 18.109 1 94.38 299 VAL B N 1
ATOM 6843 C CA . VAL B 1 299 ? -16.844 -19 18.734 1 94.38 299 VAL B CA 1
ATOM 6844 C C . VAL B 1 299 ? -17.078 -19.344 20.203 1 94.38 299 VAL B C 1
ATOM 6846 O O . VAL B 1 299 ? -17.547 -18.5 20.969 1 94.38 299 VAL B O 1
ATOM 6849 N N . SER B 1 300 ? -16.828 -20.562 20.594 1 93.69 300 SER B N 1
ATOM 6850 C CA . SER B 1 300 ? -16.969 -21 21.969 1 93.69 300 SER B CA 1
ATOM 6851 C C . SER B 1 300 ? -15.781 -20.516 22.812 1 93.69 300 SER B C 1
ATOM 6853 O O . SER B 1 300 ? -14.789 -20.031 22.281 1 93.69 300 SER B O 1
ATOM 6855 N N . GLU B 1 301 ? -15.875 -20.641 24.125 1 94.44 301 GLU B N 1
ATOM 6856 C CA . GLU B 1 301 ? -14.797 -20.266 25.047 1 94.44 301 GLU B CA 1
ATOM 6857 C C . GLU B 1 301 ? -13.547 -21.094 24.781 1 94.44 301 GLU B C 1
ATOM 6859 O O . GLU B 1 301 ? -12.422 -20.594 24.906 1 94.44 301 GLU B O 1
ATOM 6864 N N . GLU B 1 302 ? -13.727 -22.266 24.375 1 94.69 302 GLU B N 1
ATOM 6865 C CA . GLU B 1 302 ? -12.602 -23.156 24.094 1 94.69 302 GLU B CA 1
ATOM 6866 C C . GLU B 1 302 ? -11.836 -22.688 22.844 1 94.69 302 GLU B C 1
ATOM 6868 O O . GLU B 1 302 ? -10.609 -22.562 22.875 1 94.69 302 GLU B O 1
ATOM 6873 N N . VAL B 1 303 ? -12.586 -22.438 21.812 1 96.38 303 VAL B N 1
ATOM 6874 C CA . VAL B 1 303 ? -11.984 -21.969 20.578 1 96.38 303 VAL B CA 1
ATOM 6875 C C . VAL B 1 303 ? -11.312 -20.609 20.797 1 96.38 303 VAL B C 1
ATOM 6877 O O . VAL B 1 303 ? -10.242 -20.344 20.25 1 96.38 303 VAL B O 1
ATOM 6880 N N . ALA B 1 304 ? -11.93 -19.781 21.641 1 97.25 304 ALA B N 1
ATOM 6881 C CA . ALA B 1 304 ? -11.352 -18.484 21.984 1 97.25 304 ALA B CA 1
ATOM 6882 C C . ALA B 1 304 ? -9.984 -18.656 22.641 1 97.25 304 ALA B C 1
ATOM 6884 O O . ALA B 1 304 ? -9.07 -17.859 22.422 1 97.25 304 ALA B O 1
ATOM 6885 N N . GLY B 1 305 ? -9.938 -19.641 23.438 1 96.75 305 GLY B N 1
ATOM 6886 C CA . GLY B 1 305 ? -8.656 -19.953 24.062 1 96.75 305 GLY B CA 1
ATOM 6887 C C . GLY B 1 305 ? -7.59 -20.328 23.047 1 96.75 305 GLY B C 1
ATOM 6888 O O . GLY B 1 305 ? -6.426 -19.938 23.188 1 96.75 305 GLY B O 1
ATOM 6889 N N . TRP B 1 306 ? -7.988 -21.125 22.031 1 97.56 306 TRP B N 1
ATOM 6890 C CA . TRP B 1 306 ? -7.059 -21.5 20.969 1 97.56 306 TRP B CA 1
ATOM 6891 C C . TRP B 1 306 ? -6.547 -20.266 20.25 1 97.56 306 TRP B C 1
ATOM 6893 O O . TRP B 1 306 ? -5.363 -20.172 19.922 1 97.56 306 TRP B O 1
ATOM 6903 N N . PHE B 1 307 ? -7.469 -19.297 19.984 1 97.88 307 PHE B N 1
ATOM 6904 C CA . PHE B 1 307 ? -7.117 -18.078 19.281 1 97.88 307 PHE B CA 1
ATOM 6905 C C . PHE B 1 307 ? -6.055 -17.297 20.047 1 97.88 307 PHE B C 1
ATOM 6907 O O . PHE B 1 307 ? -5.055 -16.859 19.469 1 97.88 307 PHE B O 1
ATOM 6914 N N . LEU B 1 308 ? -6.293 -17.125 21.297 1 97.94 308 LEU B N 1
ATOM 6915 C CA . LEU B 1 308 ? -5.355 -16.375 22.125 1 97.94 308 LEU B CA 1
ATOM 6916 C C . LEU B 1 308 ? -3.979 -17.047 22.109 1 97.94 308 LEU B C 1
ATOM 6918 O O . LEU B 1 308 ? -2.957 -16.359 22.047 1 97.94 308 LEU B O 1
ATOM 6922 N N . GLN B 1 309 ? -3.965 -18.328 22.141 1 98 309 GLN B N 1
ATOM 6923 C CA . GLN B 1 309 ? -2.699 -19.047 22.125 1 98 309 GLN B CA 1
ATOM 6924 C C . GLN B 1 309 ? -1.986 -18.891 20.797 1 98 309 GLN B C 1
ATOM 6926 O O . GLN B 1 309 ? -0.759 -18.781 20.75 1 98 309 GLN B O 1
ATOM 6931 N N . ASP B 1 310 ? -2.721 -18.859 19.703 1 98.5 310 ASP B N 1
ATOM 6932 C CA . ASP B 1 310 ? -2.139 -18.656 18.391 1 98.5 310 ASP B CA 1
ATOM 6933 C C . ASP B 1 310 ? -1.495 -17.266 18.281 1 98.5 310 ASP B C 1
ATOM 6935 O O . ASP B 1 310 ? -0.388 -17.125 17.766 1 98.5 310 ASP B O 1
ATOM 6939 N N . PHE B 1 311 ? -2.199 -16.25 18.766 1 98.56 311 PHE B N 1
ATOM 6940 C CA . PHE B 1 311 ? -1.661 -14.898 18.719 1 98.56 311 PHE B CA 1
ATOM 6941 C C . PHE B 1 311 ? -0.447 -14.758 19.625 1 98.56 311 PHE B C 1
ATOM 6943 O O . PHE B 1 311 ? 0.505 -14.047 19.297 1 98.56 311 PHE B O 1
ATOM 6950 N N . THR B 1 312 ? -0.501 -15.445 20.734 1 98.31 312 THR B N 1
ATOM 6951 C CA . THR B 1 312 ? 0.651 -15.461 21.625 1 98.31 312 THR B CA 1
ATOM 6952 C C . THR B 1 312 ? 1.849 -16.125 20.953 1 98.31 312 THR B C 1
ATOM 6954 O O . THR B 1 312 ? 2.977 -15.641 21.062 1 98.31 312 THR B O 1
ATOM 6957 N N . ALA B 1 313 ? 1.584 -17.234 20.297 1 98.44 313 ALA B N 1
ATOM 6958 C CA . ALA B 1 313 ? 2.645 -17.922 19.562 1 98.44 313 ALA B CA 1
ATOM 6959 C C . ALA B 1 313 ? 3.223 -17.031 18.469 1 98.44 313 ALA B C 1
ATOM 6961 O O . ALA B 1 313 ? 4.434 -17.016 18.234 1 98.44 313 ALA B O 1
ATOM 6962 N N . ALA B 1 314 ? 2.346 -16.328 17.766 1 98.44 314 ALA B N 1
ATOM 6963 C CA . ALA B 1 314 ? 2.801 -15.391 16.734 1 98.44 314 ALA B CA 1
ATOM 6964 C C . ALA B 1 314 ? 3.74 -14.344 17.328 1 98.44 314 ALA B C 1
ATOM 6966 O O . ALA B 1 314 ? 4.805 -14.062 16.766 1 98.44 314 ALA B O 1
ATOM 6967 N N . TRP B 1 315 ? 3.328 -13.766 18.484 1 98.12 315 TRP B N 1
ATOM 6968 C CA . TRP B 1 315 ? 4.176 -12.797 19.172 1 98.12 315 TRP B CA 1
ATOM 6969 C C . TRP B 1 315 ? 5.547 -13.391 19.484 1 98.12 315 TRP B C 1
ATOM 6971 O O . TRP B 1 315 ? 6.574 -12.75 19.266 1 98.12 315 TRP B O 1
ATOM 6981 N N . ASN B 1 316 ? 5.574 -14.594 19.891 1 97.62 316 ASN B N 1
ATOM 6982 C CA . ASN B 1 316 ? 6.805 -15.25 20.312 1 97.62 316 ASN B CA 1
ATOM 6983 C C . ASN B 1 316 ? 7.746 -15.492 19.141 1 97.62 316 ASN B C 1
ATOM 6985 O O . ASN B 1 316 ? 8.945 -15.672 19.328 1 97.62 316 ASN B O 1
ATOM 6989 N N . CYS B 1 317 ? 7.172 -15.461 17.969 1 97.62 317 CYS B N 1
ATOM 6990 C CA . CYS B 1 317 ? 7.98 -15.711 16.781 1 97.62 317 CYS B CA 1
ATOM 6991 C C . CYS B 1 317 ? 8.836 -14.5 16.438 1 97.62 317 CYS B C 1
ATOM 6993 O O . CYS B 1 317 ? 9.93 -14.641 15.883 1 97.62 317 CYS B O 1
ATOM 6995 N N . PHE B 1 318 ? 8.359 -13.281 16.719 1 96 318 PHE B N 1
ATOM 6996 C CA . PHE B 1 318 ? 9.117 -12.141 16.219 1 96 318 PHE B CA 1
ATOM 6997 C C . PHE B 1 318 ? 9.156 -11.023 17.266 1 96 318 PHE B C 1
ATOM 6999 O O . PHE B 1 318 ? 9.984 -10.109 17.172 1 96 318 PHE B O 1
ATOM 7006 N N . GLY B 1 319 ? 8.344 -10.961 18.312 1 95.88 319 GLY B N 1
ATOM 7007 C CA . GLY B 1 319 ? 8.016 -9.789 19.109 1 95.88 319 GLY B CA 1
ATOM 7008 C C . GLY B 1 319 ? 9.156 -9.328 20 1 95.88 319 GLY B C 1
ATOM 7009 O O . GLY B 1 319 ? 9.391 -8.125 20.141 1 95.88 319 GLY B O 1
ATOM 7010 N N . ASP B 1 320 ? 9.938 -10.195 20.516 1 93.31 320 ASP B N 1
ATOM 7011 C CA . ASP B 1 320 ? 10.922 -9.891 21.547 1 93.31 320 ASP B CA 1
ATOM 7012 C C . ASP B 1 320 ? 12.023 -8.984 20.984 1 93.31 320 ASP B C 1
ATOM 7014 O O . ASP B 1 320 ? 12.516 -8.102 21.688 1 93.31 320 ASP B O 1
ATOM 7018 N N . GLN B 1 321 ? 12.367 -9.219 19.828 1 93.19 321 GLN B N 1
ATOM 7019 C CA . GLN B 1 321 ? 13.406 -8.398 19.219 1 93.19 321 GLN B CA 1
ATOM 7020 C C . GLN B 1 321 ? 12.992 -6.93 19.172 1 93.19 321 GLN B C 1
ATOM 7022 O O . GLN B 1 321 ? 13.805 -6.047 19.469 1 93.19 321 GLN B O 1
ATOM 7027 N N . PHE B 1 322 ? 11.828 -6.691 18.938 1 95.62 322 PHE B N 1
ATOM 7028 C CA . PHE B 1 322 ? 11.336 -5.324 18.797 1 95.62 322 PHE B CA 1
ATOM 7029 C C . PHE B 1 322 ? 10.992 -4.742 20.172 1 95.62 322 PHE B C 1
ATOM 7031 O O . PHE B 1 322 ? 11.25 -3.564 20.422 1 95.62 322 PHE B O 1
ATOM 7038 N N . TYR B 1 323 ? 10.445 -5.594 20.969 1 94.44 323 TYR B N 1
ATOM 7039 C CA . TYR B 1 323 ? 10.078 -5.164 22.312 1 94.44 323 TYR B CA 1
ATOM 7040 C C . TYR B 1 323 ? 11.312 -4.773 23.109 1 94.44 323 TYR B C 1
ATOM 7042 O O . TYR B 1 323 ? 11.32 -3.742 23.781 1 94.44 323 TYR B O 1
ATOM 7050 N N . ASN B 1 324 ? 12.359 -5.535 23 1 92.56 324 ASN B N 1
ATOM 7051 C CA . ASN B 1 324 ? 13.594 -5.277 23.734 1 92.56 324 ASN B CA 1
ATOM 7052 C C . ASN B 1 324 ? 14.305 -4.035 23.219 1 92.56 324 ASN B C 1
ATOM 7054 O O . ASN B 1 324 ? 14.977 -3.336 23.984 1 92.56 324 ASN B O 1
ATOM 7058 N N . ALA B 1 325 ? 14.125 -3.742 22 1 91.69 325 ALA B N 1
ATOM 7059 C CA . ALA B 1 325 ? 14.703 -2.543 21.406 1 91.69 325 ALA B CA 1
ATOM 7060 C C . ALA B 1 325 ? 13.836 -1.317 21.672 1 91.69 325 ALA B C 1
ATOM 7062 O O . ALA B 1 325 ? 14.188 -0.201 21.281 1 91.69 325 ALA B O 1
ATOM 7063 N N . ARG B 1 326 ? 12.68 -1.525 22.25 1 90.12 326 ARG B N 1
ATOM 7064 C CA . ARG B 1 326 ? 11.711 -0.474 22.562 1 90.12 326 ARG B CA 1
ATOM 7065 C C . ARG B 1 326 ? 11.219 0.201 21.281 1 90.12 326 ARG B C 1
ATOM 7067 O O . ARG B 1 326 ? 11.125 1.429 21.219 1 90.12 326 ARG B O 1
ATOM 7074 N N . ALA B 1 327 ? 11.078 -0.641 20.266 1 93.25 327 ALA B N 1
ATOM 7075 C CA . ALA B 1 327 ? 10.469 -0.112 19.047 1 93.25 327 ALA B CA 1
ATOM 7076 C C . ALA B 1 327 ? 9.039 0.359 19.312 1 93.25 327 ALA B C 1
ATOM 7078 O O . ALA B 1 327 ? 8.297 -0.279 20.062 1 93.25 327 ALA B O 1
ATOM 7079 N N . ALA B 1 328 ? 8.68 1.427 18.672 1 91.44 328 ALA B N 1
ATOM 7080 C CA . ALA B 1 328 ? 7.387 2.057 18.938 1 91.44 328 ALA B CA 1
ATOM 7081 C C . ALA B 1 328 ? 6.238 1.093 18.656 1 91.44 328 ALA B C 1
ATOM 7083 O O . ALA B 1 328 ? 6.266 0.352 17.672 1 91.44 328 ALA B O 1
ATOM 7084 N N . HIS B 1 329 ? 5.199 1.014 19.562 1 93.69 329 HIS B N 1
ATOM 7085 C CA . HIS B 1 329 ? 3.9 0.363 19.438 1 93.69 329 HIS B CA 1
ATOM 7086 C C . HIS B 1 329 ? 4.012 -1.14 19.672 1 93.69 329 HIS B C 1
ATOM 7088 O O . HIS B 1 329 ? 3.002 -1.848 19.688 1 93.69 329 HIS B O 1
ATOM 7094 N N . PHE B 1 330 ? 5.176 -1.708 19.906 1 95.62 330 PHE B N 1
ATOM 7095 C CA . PHE B 1 330 ? 5.301 -3.15 20.078 1 95.62 330 PHE B CA 1
ATOM 7096 C C . PHE B 1 330 ? 4.891 -3.559 21.5 1 95.62 330 PHE B C 1
ATOM 7098 O O . PHE B 1 330 ? 4.465 -4.695 21.719 1 95.62 330 PHE B O 1
ATOM 7105 N N . GLY B 1 331 ? 5.059 -2.609 22.438 1 93.44 331 GLY B N 1
ATOM 7106 C CA . GLY B 1 331 ? 4.469 -2.891 23.734 1 93.44 331 GLY B CA 1
ATOM 7107 C C . GLY B 1 331 ? 2.961 -3.049 23.672 1 93.44 331 GLY B C 1
ATOM 7108 O O . GLY B 1 331 ? 2.408 -3.986 24.25 1 93.44 331 GLY B O 1
ATOM 7109 N N . SER B 1 332 ? 2.385 -2.123 23 1 94.25 332 SER B N 1
ATOM 7110 C CA . SER B 1 332 ? 0.938 -2.184 22.828 1 94.25 332 SER B CA 1
ATOM 7111 C C . SER B 1 332 ? 0.528 -3.42 22.031 1 94.25 332 SER B C 1
ATOM 7113 O O . SER B 1 332 ? -0.489 -4.047 22.328 1 94.25 332 SER B O 1
ATOM 7115 N N . LEU B 1 333 ? 1.271 -3.76 20.984 1 96.69 333 LEU B N 1
ATOM 7116 C CA . LEU B 1 333 ? 0.972 -4.949 20.203 1 96.69 333 LEU B CA 1
ATOM 7117 C C . LEU B 1 333 ? 1.045 -6.207 21.062 1 96.69 333 LEU B C 1
ATOM 7119 O O . LEU B 1 333 ? 0.199 -7.098 20.938 1 96.69 333 LEU B O 1
ATOM 7123 N N . LYS B 1 334 ? 2.043 -6.289 21.875 1 96.88 334 LYS B N 1
ATOM 7124 C CA . LYS B 1 334 ? 2.182 -7.426 22.781 1 96.88 334 LYS B CA 1
ATOM 7125 C C . LYS B 1 334 ? 0.934 -7.598 23.641 1 96.88 334 LYS B C 1
ATOM 7127 O O . LYS B 1 334 ? 0.382 -8.695 23.734 1 96.88 334 LYS B O 1
ATOM 7132 N N . SER B 1 335 ? 0.543 -6.477 24.188 1 95.25 335 SER B N 1
ATOM 7133 C CA . SER B 1 335 ? -0.619 -6.508 25.062 1 95.25 335 SER B CA 1
ATOM 7134 C C . SER B 1 335 ? -1.866 -6.973 24.328 1 95.25 335 SER B C 1
ATOM 7136 O O . SER B 1 335 ? -2.658 -7.754 24.859 1 95.25 335 SER B O 1
ATOM 7138 N N . VAL B 1 336 ? -2.051 -6.52 23.125 1 96.69 336 VAL B N 1
ATOM 7139 C CA . VAL B 1 336 ? -3.232 -6.859 22.344 1 96.69 336 VAL B CA 1
ATOM 7140 C C . VAL B 1 336 ? -3.215 -8.344 22 1 96.69 336 VAL B C 1
ATOM 7142 O O . VAL B 1 336 ? -4.25 -9.016 22.047 1 96.69 336 VAL B O 1
ATOM 7145 N N . LEU B 1 337 ? -2.041 -8.859 21.656 1 97.56 337 LEU B N 1
ATOM 7146 C CA . LEU B 1 337 ? -1.941 -10.227 21.156 1 97.56 337 LEU B CA 1
ATOM 7147 C C . LEU B 1 337 ? -1.956 -11.227 22.312 1 97.56 337 LEU B C 1
ATOM 7149 O O . LEU B 1 337 ? -2.453 -12.344 22.172 1 97.56 337 LEU B O 1
ATOM 7153 N N . THR B 1 338 ? -1.438 -10.867 23.531 1 97.06 338 THR B N 1
ATOM 7154 C CA . THR B 1 338 ? -1.209 -11.852 24.578 1 97.06 338 THR B CA 1
ATOM 7155 C C . THR B 1 338 ? -2.189 -11.656 25.734 1 97.06 338 THR B C 1
ATOM 7157 O O . THR B 1 338 ? -2.443 -12.578 26.516 1 97.06 338 THR B O 1
ATOM 7160 N N . ASP B 1 339 ? -2.732 -10.461 25.875 1 94.88 339 ASP B N 1
ATOM 7161 C CA . ASP B 1 339 ? -3.443 -10.148 27.109 1 94.88 339 ASP B CA 1
ATOM 7162 C C . ASP B 1 339 ? -4.926 -9.891 26.844 1 94.88 339 ASP B C 1
ATOM 7164 O O . ASP B 1 339 ? -5.691 -9.617 27.766 1 94.88 339 ASP B O 1
ATOM 7168 N N . THR B 1 340 ? -5.336 -9.883 25.625 1 95.19 340 THR B N 1
ATOM 7169 C CA . THR B 1 340 ? -6.742 -9.633 25.328 1 95.19 340 THR B CA 1
ATOM 7170 C C . THR B 1 340 ? -7.633 -10.695 25.953 1 95.19 340 THR B C 1
ATOM 7172 O O . THR B 1 340 ? -7.305 -11.883 25.938 1 95.19 340 THR B O 1
ATOM 7175 N N . ASP B 1 341 ? -8.758 -10.281 26.547 1 94 341 ASP B N 1
ATOM 7176 C CA . ASP B 1 341 ? -9.75 -11.188 27.125 1 94 341 ASP B CA 1
ATOM 7177 C C . ASP B 1 341 ? -10.352 -12.094 26.047 1 94 341 ASP B C 1
ATOM 7179 O O . ASP B 1 341 ? -10.938 -11.609 25.078 1 94 341 ASP B O 1
ATOM 7183 N N . PRO B 1 342 ? -10.344 -13.352 26.266 1 93.88 342 PRO B N 1
ATOM 7184 C CA . PRO B 1 342 ? -10.891 -14.281 25.281 1 93.88 342 PRO B CA 1
ATOM 7185 C C . PRO B 1 342 ? -12.375 -14.047 25 1 93.88 342 PRO B C 1
ATOM 7187 O O . PRO B 1 342 ? -12.875 -14.438 23.953 1 93.88 342 PRO B O 1
ATOM 7190 N N . ALA B 1 343 ? -13 -13.414 25.906 1 93.25 343 ALA B N 1
ATOM 7191 C CA . ALA B 1 343 ? -14.414 -13.117 25.719 1 93.25 343 ALA B CA 1
ATOM 7192 C C . ALA B 1 343 ? -14.641 -12.25 24.484 1 93.25 343 ALA B C 1
ATOM 7194 O O . ALA B 1 343 ? -15.695 -12.312 23.859 1 93.25 343 ALA B O 1
ATOM 7195 N N . VAL B 1 344 ? -13.648 -11.5 24.125 1 95.38 344 VAL B N 1
ATOM 7196 C CA . VAL B 1 344 ? -13.703 -10.641 22.938 1 95.38 344 VAL B CA 1
ATOM 7197 C C . VAL B 1 344 ? -13.883 -11.484 21.688 1 95.38 344 VAL B C 1
ATOM 7199 O O . VAL B 1 344 ? -14.602 -11.094 20.766 1 95.38 344 VAL B O 1
ATOM 7202 N N . PHE B 1 345 ? -13.297 -12.672 21.719 1 95.88 345 PHE B N 1
ATOM 7203 C CA . PHE B 1 345 ? -13.328 -13.539 20.547 1 95.88 345 PHE B CA 1
ATOM 7204 C C . PHE B 1 345 ? -14.68 -14.227 20.406 1 95.88 345 PHE B C 1
ATOM 7206 O O . PHE B 1 345 ? -15.031 -14.703 19.328 1 95.88 345 PHE B O 1
ATOM 7213 N N . CYS B 1 346 ? -15.438 -14.289 21.484 1 95.19 346 CYS B N 1
ATOM 7214 C CA . CYS B 1 346 ? -16.703 -15 21.5 1 95.19 346 CYS B CA 1
ATOM 7215 C C . CYS B 1 346 ? -17.812 -14.148 20.891 1 95.19 346 CYS B C 1
ATOM 7217 O O . CYS B 1 346 ? -18.859 -14.664 20.5 1 95.19 346 CYS B O 1
ATOM 7219 N N . ASN B 1 347 ? -17.578 -12.859 20.875 1 93.56 347 ASN B N 1
ATOM 7220 C CA . ASN B 1 347 ? -18.5 -11.938 20.234 1 93.56 347 ASN B CA 1
ATOM 7221 C C . ASN B 1 347 ? -18.094 -11.656 18.797 1 93.56 347 ASN B C 1
ATOM 7223 O O . ASN B 1 347 ? -17.031 -11.078 18.547 1 93.56 347 ASN B O 1
ATOM 7227 N N . PRO B 1 348 ? -18.938 -11.984 17.844 1 92.81 348 PRO B N 1
ATOM 7228 C CA . PRO B 1 348 ? -18.578 -11.859 16.422 1 92.81 348 PRO B CA 1
ATOM 7229 C C . PRO B 1 348 ? -18.188 -10.43 16.047 1 92.81 348 PRO B C 1
ATOM 7231 O O . PRO B 1 348 ? -17.234 -10.227 15.281 1 92.81 348 PRO B O 1
ATOM 7234 N N . GLU B 1 349 ? -18.906 -9.453 16.562 1 92.44 349 GLU B N 1
ATOM 7235 C CA . GLU B 1 349 ? -18.594 -8.062 16.234 1 92.44 349 GLU B CA 1
ATOM 7236 C C . GLU B 1 349 ? -17.266 -7.629 16.859 1 92.44 349 GLU B C 1
ATOM 7238 O O . GLU B 1 349 ? -16.438 -7.004 16.203 1 92.44 349 GLU B O 1
ATOM 7243 N N . ALA B 1 350 ? -17.125 -8.016 18.062 1 94.5 350 ALA B N 1
ATOM 7244 C CA . ALA B 1 350 ? -15.891 -7.672 18.766 1 94.5 350 ALA B CA 1
ATOM 7245 C C . ALA B 1 350 ? -14.688 -8.383 18.141 1 94.5 350 ALA B C 1
ATOM 7247 O O . ALA B 1 350 ? -13.594 -7.824 18.094 1 94.5 350 ALA B O 1
ATOM 7248 N N . LEU B 1 351 ? -14.906 -9.578 17.688 1 96 351 LEU B N 1
ATOM 7249 C CA . LEU B 1 351 ? -13.836 -10.344 17.062 1 96 351 LEU B CA 1
ATOM 7250 C C . LEU B 1 351 ? -13.375 -9.672 15.766 1 96 351 LEU B C 1
ATOM 7252 O O . LEU B 1 351 ? -12.18 -9.609 15.484 1 96 351 LEU B O 1
ATOM 7256 N N . GLU B 1 352 ? -14.297 -9.203 15 1 95.31 352 GLU B N 1
ATOM 7257 C CA . GLU B 1 352 ? -13.93 -8.531 13.758 1 95.31 352 GLU B CA 1
ATOM 7258 C C . GLU B 1 352 ? -13.188 -7.23 14.039 1 95.31 352 GLU B C 1
ATOM 7260 O O . GLU B 1 352 ? -12.266 -6.871 13.305 1 95.31 352 GLU B O 1
ATOM 7265 N N . VAL B 1 353 ? -13.617 -6.52 15.07 1 96.12 353 VAL B N 1
ATOM 7266 C CA . VAL B 1 353 ? -12.922 -5.305 15.469 1 96.12 353 VAL B CA 1
ATOM 7267 C C . VAL B 1 353 ? -11.492 -5.652 15.898 1 96.12 353 VAL B C 1
ATOM 7269 O O . VAL B 1 353 ? -10.539 -4.98 15.492 1 96.12 353 VAL B O 1
ATOM 7272 N N . PHE B 1 354 ? -11.383 -6.727 16.672 1 97.31 354 PHE B N 1
ATOM 7273 C CA . PHE B 1 354 ? -10.078 -7.191 17.109 1 97.31 354 PHE B CA 1
ATOM 7274 C C . PHE B 1 354 ? -9.172 -7.477 15.914 1 97.31 354 PHE B C 1
ATOM 7276 O O . PHE B 1 354 ? -8.023 -7.043 15.875 1 97.31 354 PHE B O 1
ATOM 7283 N N . ARG B 1 355 ? -9.688 -8.18 14.977 1 97 355 ARG B N 1
ATOM 7284 C CA . ARG B 1 355 ? -8.922 -8.555 13.789 1 97 355 ARG B CA 1
ATOM 7285 C C . ARG B 1 355 ? -8.469 -7.316 13.031 1 97 355 ARG B C 1
ATOM 7287 O O . ARG B 1 355 ? -7.32 -7.246 12.578 1 97 355 ARG B O 1
ATOM 7294 N N . GLU B 1 356 ? -9.312 -6.34 12.898 1 96.06 356 GLU B N 1
ATOM 7295 C CA . GLU B 1 356 ? -8.977 -5.105 12.203 1 96.06 356 GLU B CA 1
ATOM 7296 C C . GLU B 1 356 ? -7.898 -4.328 12.945 1 96.06 356 GLU B C 1
ATOM 7298 O O . GLU B 1 356 ? -6.992 -3.764 12.328 1 96.06 356 GLU B O 1
ATOM 7303 N N . VAL B 1 357 ? -7.992 -4.309 14.234 1 96.75 357 VAL B N 1
ATOM 7304 C CA . VAL B 1 357 ? -7.008 -3.609 15.062 1 96.75 357 VAL B CA 1
ATOM 7305 C C . VAL B 1 357 ? -5.645 -4.285 14.93 1 96.75 357 VAL B C 1
ATOM 7307 O O . VAL B 1 357 ? -4.621 -3.607 14.805 1 96.75 357 VAL B O 1
ATOM 7310 N N . VAL B 1 358 ? -5.699 -5.586 14.875 1 97 358 VAL B N 1
ATOM 7311 C CA . VAL B 1 358 ? -4.461 -6.359 14.859 1 97 358 VAL B CA 1
ATOM 7312 C C . VAL B 1 358 ? -3.789 -6.227 13.492 1 97 358 VAL B C 1
ATOM 7314 O O . VAL B 1 358 ? -2.584 -5.977 13.414 1 97 358 VAL B O 1
ATOM 7317 N N . ILE B 1 359 ? -4.508 -6.289 12.43 1 94.69 359 ILE B N 1
ATOM 7318 C CA . ILE B 1 359 ? -3.957 -6.285 11.078 1 94.69 359 ILE B CA 1
ATOM 7319 C C . ILE B 1 359 ? -3.412 -4.898 10.75 1 94.69 359 ILE B C 1
ATOM 7321 O O . ILE B 1 359 ? -2.432 -4.77 10.016 1 94.69 359 ILE B O 1
ATOM 7325 N N . HIS B 1 360 ? -3.992 -3.893 11.281 1 95.06 360 HIS B N 1
ATOM 7326 C CA . HIS B 1 360 ? -3.578 -2.527 10.977 1 95.06 360 HIS B CA 1
ATOM 7327 C C . HIS B 1 360 ? -2.994 -1.842 12.211 1 95.06 360 HIS B C 1
ATOM 7329 O O . HIS B 1 360 ? -3.133 -0.627 12.375 1 95.06 360 HIS B O 1
ATOM 7335 N N . HIS B 1 361 ? -2.418 -2.641 13.078 1 96.38 361 HIS B N 1
ATOM 7336 C CA . HIS B 1 361 ? -1.802 -2.123 14.297 1 96.38 361 HIS B CA 1
ATOM 7337 C C . HIS B 1 361 ? -0.648 -1.181 13.969 1 96.38 361 HIS B C 1
ATOM 7339 O O . HIS B 1 361 ? 0.042 -1.362 12.961 1 96.38 361 HIS B O 1
ATOM 7345 N N . GLY B 1 362 ? -0.401 -0.254 14.789 1 94.69 362 GLY B N 1
ATOM 7346 C CA . GLY B 1 362 ? 0.642 0.739 14.578 1 94.69 362 GLY B CA 1
ATOM 7347 C C . GLY B 1 362 ? 2.025 0.132 14.445 1 94.69 362 GLY B C 1
ATOM 7348 O O . GLY B 1 362 ? 2.893 0.694 13.773 1 94.69 362 GLY B O 1
ATOM 7349 N N . ALA B 1 363 ? 2.25 -1.02 15.016 1 94.44 363 ALA B N 1
ATOM 7350 C CA . ALA B 1 363 ? 3.551 -1.684 14.977 1 94.44 363 ALA B CA 1
ATOM 7351 C C . ALA B 1 363 ? 3.873 -2.168 13.562 1 94.44 363 ALA B C 1
ATOM 7353 O O . ALA B 1 363 ? 5.043 -2.318 13.203 1 94.44 363 ALA B O 1
ATOM 7354 N N . ALA B 1 364 ? 2.82 -2.402 12.766 1 93.12 364 ALA B N 1
ATOM 7355 C CA . ALA B 1 364 ? 3.004 -2.922 11.414 1 93.12 364 ALA B CA 1
ATOM 7356 C C . ALA B 1 364 ? 3.059 -1.79 10.391 1 93.12 364 ALA B C 1
ATOM 7358 O O . ALA B 1 364 ? 3.02 -2.033 9.18 1 93.12 364 ALA B O 1
ATOM 7359 N N . LYS B 1 365 ? 3.121 -0.52 10.852 1 94.25 365 LYS B N 1
ATOM 7360 C CA . LYS B 1 365 ? 3.09 0.635 9.961 1 94.25 365 LYS B CA 1
ATOM 7361 C C . LYS B 1 365 ? 4.348 1.484 10.117 1 94.25 365 LYS B C 1
ATOM 7363 O O . LYS B 1 365 ? 4.879 1.621 11.219 1 94.25 365 LYS B O 1
ATOM 7368 N N . PRO B 1 366 ? 4.812 2.041 9.023 1 93.25 366 PRO B N 1
ATOM 7369 C CA . PRO B 1 366 ? 5.902 3.014 9.148 1 93.25 366 PRO B CA 1
ATOM 7370 C C . PRO B 1 366 ? 5.488 4.266 9.922 1 93.25 366 PRO B C 1
ATOM 7372 O O . PRO B 1 366 ? 4.312 4.633 9.922 1 93.25 366 PRO B O 1
ATOM 7375 N N . PRO B 1 367 ? 6.43 4.938 10.492 1 94.75 367 PRO B N 1
ATOM 7376 C CA . PRO B 1 367 ? 6.117 6.109 11.312 1 94.75 367 PRO B CA 1
ATOM 7377 C C . PRO B 1 367 ? 5.379 7.195 10.539 1 94.75 367 PRO B C 1
ATOM 7379 O O . PRO B 1 367 ? 4.449 7.809 11.062 1 94.75 367 PRO B O 1
ATOM 7382 N N . ILE B 1 368 ? 5.723 7.426 9.273 1 95.62 368 ILE B N 1
ATOM 7383 C CA . ILE B 1 368 ? 5.102 8.492 8.5 1 95.62 368 ILE B CA 1
ATOM 7384 C C . ILE B 1 368 ? 3.637 8.148 8.234 1 95.62 368 ILE B C 1
ATOM 7386 O O . ILE B 1 368 ? 2.777 9.031 8.211 1 95.62 368 ILE B O 1
ATOM 7390 N N . ALA B 1 369 ? 3.326 6.871 8.023 1 95.25 369 ALA B N 1
ATOM 7391 C CA . ALA B 1 369 ? 1.939 6.453 7.832 1 95.25 369 ALA B CA 1
ATOM 7392 C C . ALA B 1 369 ? 1.103 6.742 9.078 1 95.25 369 ALA B C 1
ATOM 7394 O O . ALA B 1 369 ? -0.03 7.219 8.977 1 95.25 369 ALA B O 1
ATOM 7395 N N . ARG B 1 370 ? 1.679 6.48 10.227 1 95.62 370 ARG B N 1
ATOM 7396 C CA . ARG B 1 370 ? 0.987 6.758 11.484 1 95.62 370 ARG B CA 1
ATOM 7397 C C . ARG B 1 370 ? 0.79 8.258 11.68 1 95.62 370 ARG B C 1
ATOM 7399 O O . ARG B 1 370 ? -0.301 8.703 12.047 1 95.62 370 ARG B O 1
ATOM 7406 N N . ALA B 1 371 ? 1.862 8.992 11.391 1 96.75 371 ALA B N 1
ATOM 7407 C CA . ALA B 1 371 ? 1.802 10.445 11.539 1 96.75 371 ALA B CA 1
ATOM 7408 C C . ALA B 1 371 ? 0.733 11.047 10.633 1 96.75 371 ALA B C 1
ATOM 7410 O O . ALA B 1 371 ? -0.039 11.906 11.062 1 96.75 371 ALA B O 1
ATOM 7411 N N . ASN B 1 372 ? 0.707 10.57 9.391 1 95.94 372 ASN B N 1
ATOM 7412 C CA . ASN B 1 372 ? -0.285 11.062 8.438 1 95.94 372 ASN B CA 1
ATOM 7413 C C . ASN B 1 372 ? -1.706 10.758 8.906 1 95.94 372 ASN B C 1
ATOM 7415 O O . ASN B 1 372 ? -2.605 11.586 8.75 1 95.94 372 ASN B O 1
ATOM 7419 N N . PHE B 1 373 ? -1.864 9.578 9.461 1 97.19 373 PHE B N 1
ATOM 7420 C CA . PHE B 1 373 ? -3.188 9.203 9.953 1 97.19 373 PHE B CA 1
ATOM 7421 C C . PHE B 1 373 ? -3.604 10.094 11.117 1 97.19 373 PHE B C 1
ATOM 7423 O O . PHE B 1 373 ? -4.734 10.578 11.156 1 97.19 373 PHE B O 1
ATOM 7430 N N . LEU B 1 374 ? -2.699 10.312 12.008 1 96.75 374 LEU B N 1
ATOM 7431 C CA . LEU B 1 374 ? -2.973 11.164 13.164 1 96.75 374 LEU B CA 1
ATOM 7432 C C . LEU B 1 374 ? -3.289 12.586 12.727 1 96.75 374 LEU B C 1
ATOM 7434 O O . LEU B 1 374 ? -4.203 13.219 13.266 1 96.75 374 LEU B O 1
ATOM 7438 N N . CYS B 1 375 ? -2.545 13.078 11.734 1 96.81 375 CYS B N 1
ATOM 7439 C CA . CYS B 1 375 ? -2.82 14.398 11.188 1 96.81 375 CYS B CA 1
ATOM 7440 C C . CYS B 1 375 ? -4.203 14.453 10.547 1 96.81 375 CYS B C 1
ATOM 7442 O O . CYS B 1 375 ? -4.918 15.445 10.68 1 96.81 375 CYS B O 1
ATOM 7444 N N . GLY B 1 376 ? -4.539 13.336 9.898 1 96.69 376 GLY B N 1
ATOM 7445 C CA . GLY B 1 376 ? -5.863 13.25 9.305 1 96.69 376 GLY B CA 1
ATOM 7446 C C . GLY B 1 376 ? -6.98 13.258 10.328 1 96.69 376 GLY B C 1
ATOM 7447 O O . GLY B 1 376 ? -7.969 13.977 10.172 1 96.69 376 GLY B O 1
ATOM 7448 N N . VAL B 1 377 ? -6.793 12.508 11.391 1 96.75 377 VAL B N 1
ATOM 7449 C CA . VAL B 1 377 ? -7.789 12.461 12.461 1 96.75 377 VAL B CA 1
ATOM 7450 C C . VAL B 1 377 ? -7.941 13.844 13.086 1 96.75 377 VAL B C 1
ATOM 7452 O O . VAL B 1 377 ? -9.062 14.305 13.336 1 96.75 377 VAL B O 1
ATOM 7455 N N . HIS B 1 378 ? -6.836 14.469 13.312 1 95.12 378 HIS B N 1
ATOM 7456 C CA . HIS B 1 378 ? -6.855 15.82 13.867 1 95.12 378 HIS B CA 1
ATOM 7457 C C . HIS B 1 378 ? -7.629 16.781 12.969 1 95.12 378 HIS B C 1
ATOM 7459 O O . HIS B 1 378 ? -8.453 17.562 13.445 1 95.12 378 HIS B O 1
ATOM 7465 N N . SER B 1 379 ? -7.34 16.719 11.695 1 95.06 379 SER B N 1
ATOM 7466 C CA . SER B 1 379 ? -8.008 17.594 10.742 1 95.06 379 SER B CA 1
ATOM 7467 C C . SER B 1 379 ? -9.516 17.344 10.719 1 95.06 379 SER B C 1
ATOM 7469 O O . SER B 1 379 ? -10.305 18.297 10.633 1 95.06 379 SER B O 1
ATOM 7471 N N . CYS B 1 380 ? -9.875 16.109 10.805 1 95.5 380 CYS B N 1
ATOM 7472 C CA . CYS B 1 380 ? -11.297 15.773 10.836 1 95.5 380 CYS B CA 1
ATOM 7473 C C . CYS B 1 380 ? -11.961 16.328 12.094 1 95.5 380 CYS B C 1
ATOM 7475 O O . CYS B 1 380 ? -13.07 16.859 12.023 1 95.5 380 CYS B O 1
ATOM 7477 N N . CYS B 1 381 ? -11.258 16.203 13.195 1 93.25 381 CYS B N 1
ATOM 7478 C CA . CYS B 1 381 ? -11.797 16.734 14.438 1 93.25 381 CYS B CA 1
ATOM 7479 C C . CYS B 1 381 ? -11.938 18.25 14.375 1 93.25 381 CYS B C 1
ATOM 7481 O O . CYS B 1 381 ? -12.922 18.812 14.859 1 93.25 381 CYS B O 1
ATOM 7483 N N . LYS B 1 382 ? -10.992 18.875 13.781 1 91.44 382 LYS B N 1
ATOM 7484 C CA . LYS B 1 382 ? -10.992 20.328 13.664 1 91.44 382 LYS B CA 1
ATOM 7485 C C . LYS B 1 382 ? -12.117 20.797 12.75 1 91.44 382 LYS B C 1
ATOM 7487 O O . LYS B 1 382 ? -12.641 21.906 12.914 1 91.44 382 LYS B O 1
ATOM 7492 N N . ALA B 1 383 ? -12.516 19.984 11.844 1 93.12 383 ALA B N 1
ATOM 7493 C CA . ALA B 1 383 ? -13.516 20.344 10.844 1 93.12 383 ALA B CA 1
ATOM 7494 C C . ALA B 1 383 ? -14.906 20.469 11.469 1 93.12 383 ALA B C 1
ATOM 7496 O O . ALA B 1 383 ? -15.797 21.078 10.891 1 93.12 383 ALA B O 1
ATOM 7497 N N . TYR B 1 384 ? -15.047 19.922 12.688 1 92.5 384 TYR B N 1
ATOM 7498 C CA . TYR B 1 384 ? -16.359 19.938 13.312 1 92.5 384 TYR B CA 1
ATOM 7499 C C . TYR B 1 384 ? -16.297 20.578 14.695 1 92.5 384 TYR B C 1
ATOM 7501 O O . TYR B 1 384 ? -15.258 20.547 15.359 1 92.5 384 TYR B O 1
ATOM 7509 N N . ASP B 1 385 ? -17.391 21.172 15.047 1 89.31 385 ASP B N 1
ATOM 7510 C CA . ASP B 1 385 ? -17.547 21.609 16.438 1 89.31 385 ASP B CA 1
ATOM 7511 C C . ASP B 1 385 ? -17.906 20.438 17.344 1 89.31 385 ASP B C 1
ATOM 7513 O O . ASP B 1 385 ? -18.359 19.391 16.859 1 89.31 385 ASP B O 1
ATOM 7517 N N . LEU B 1 386 ? -17.578 20.562 18.562 1 88 386 LEU B N 1
ATOM 7518 C CA . LEU B 1 386 ? -17.875 19.5 19.516 1 88 386 LEU B CA 1
ATOM 7519 C C . LEU B 1 386 ? -19.391 19.281 19.625 1 88 386 LEU B C 1
ATOM 7521 O O . LEU B 1 386 ? -20.156 20.234 19.703 1 88 386 LEU B O 1
ATOM 7525 N N . GLY B 1 387 ? -19.781 18.031 19.594 1 84.56 387 GLY B N 1
ATOM 7526 C CA . GLY B 1 387 ? -21.188 17.703 19.734 1 84.56 387 GLY B CA 1
ATOM 7527 C C . GLY B 1 387 ? -21.906 17.578 18.391 1 84.56 387 GLY B C 1
ATOM 7528 O O . GLY B 1 387 ? -23.094 17.219 18.359 1 84.56 387 GLY B O 1
ATOM 7529 N N . ASP B 1 388 ? -21.266 17.938 17.344 1 89.19 388 ASP B N 1
ATOM 7530 C CA . ASP B 1 388 ? -21.859 17.766 16.031 1 89.19 388 ASP B CA 1
ATOM 7531 C C . ASP B 1 388 ? -22.156 16.297 15.75 1 89.19 388 ASP B C 1
ATOM 7533 O O . ASP B 1 388 ? -21.234 15.461 15.75 1 89.19 388 ASP B O 1
ATOM 7537 N N . GLU B 1 389 ? -23.328 15.961 15.422 1 87.94 389 GLU B N 1
ATOM 7538 C CA . GLU B 1 389 ? -23.781 14.586 15.242 1 87.94 389 GLU B CA 1
ATOM 7539 C C . GLU B 1 389 ? -23.188 13.977 13.969 1 87.94 389 GLU B C 1
ATOM 7541 O O . GLU B 1 389 ? -23.125 12.75 13.836 1 87.94 389 GLU B O 1
ATOM 7546 N N . ALA B 1 390 ? -22.75 14.828 13.117 1 89.12 390 ALA B N 1
ATOM 7547 C CA . ALA B 1 390 ? -22.156 14.352 11.867 1 89.12 390 ALA B CA 1
ATOM 7548 C C . ALA B 1 390 ? -20.734 13.852 12.086 1 89.12 390 ALA B C 1
ATOM 7550 O O . ALA B 1 390 ? -20.156 13.188 11.211 1 89.12 390 ALA B O 1
ATOM 7551 N N . ALA B 1 391 ? -20.234 14.07 13.266 1 93.12 391 ALA B N 1
ATOM 7552 C CA . ALA B 1 391 ? -18.859 13.656 13.562 1 93.12 391 ALA B CA 1
ATOM 7553 C C . ALA B 1 391 ? -18.812 12.836 14.844 1 93.12 391 ALA B C 1
ATOM 7555 O O . ALA B 1 391 ? -18.172 13.227 15.82 1 93.12 391 ALA B O 1
ATOM 7556 N N . PRO B 1 392 ? -19.375 11.656 14.789 1 93.31 392 PRO B N 1
ATOM 7557 C CA . PRO B 1 392 ? -19.344 10.828 15.992 1 93.31 392 PRO B CA 1
ATOM 7558 C C . PRO B 1 392 ? -17.922 10.516 16.453 1 93.31 392 PRO B C 1
ATOM 7560 O O . PRO B 1 392 ? -17.672 10.359 17.656 1 93.31 392 PRO B O 1
ATOM 7563 N N . PHE B 1 393 ? -16.984 10.484 15.57 1 95.5 393 PHE B N 1
ATOM 7564 C CA . PHE B 1 393 ? -15.609 10.188 15.938 1 95.5 393 PHE B CA 1
ATOM 7565 C C . PHE B 1 393 ? -15.055 11.25 16.875 1 95.5 393 PHE B C 1
ATOM 7567 O O . PHE B 1 393 ? -14.281 10.938 17.781 1 95.5 393 PHE B O 1
ATOM 7574 N N . LYS B 1 394 ? -15.383 12.492 16.672 1 93.62 394 LYS B N 1
ATOM 7575 C CA . LYS B 1 394 ? -14.898 13.57 17.531 1 93.62 394 LYS B CA 1
ATOM 7576 C C . LYS B 1 394 ? -15.406 13.398 18.953 1 93.62 394 LYS B C 1
ATOM 7578 O O . LYS B 1 394 ? -14.648 13.57 19.922 1 93.62 394 LYS B O 1
ATOM 7583 N N . THR B 1 395 ? -16.672 13.023 19.078 1 90.81 395 THR B N 1
ATOM 7584 C CA . THR B 1 395 ? -17.281 12.82 20.391 1 90.81 395 THR B CA 1
ATOM 7585 C C . THR B 1 395 ? -16.625 11.648 21.109 1 90.81 395 THR B C 1
ATOM 7587 O O . THR B 1 395 ? -16.328 11.727 22.312 1 90.81 395 THR B O 1
ATOM 7590 N N . ILE B 1 396 ? -16.391 10.672 20.406 1 93.06 396 ILE B N 1
ATOM 7591 C CA . ILE B 1 396 ? -15.773 9.484 20.984 1 93.06 396 ILE B CA 1
ATOM 7592 C C . ILE B 1 396 ? -14.367 9.812 21.484 1 93.06 396 ILE B C 1
ATOM 7594 O O . ILE B 1 396 ? -14 9.492 22.609 1 93.06 396 ILE B O 1
ATOM 7598 N N . LEU B 1 397 ? -13.594 10.477 20.672 1 92.62 397 LEU B N 1
ATOM 7599 C CA . LEU B 1 397 ? -12.219 10.82 21.031 1 92.62 397 LEU B CA 1
ATOM 7600 C C . LEU B 1 397 ? -12.188 11.758 22.234 1 92.62 397 LEU B C 1
ATOM 7602 O O . LEU B 1 397 ? -11.273 11.688 23.047 1 92.62 397 LEU B O 1
ATOM 7606 N N . HIS B 1 398 ? -13.164 12.57 22.266 1 88.38 398 HIS B N 1
ATOM 7607 C CA . HIS B 1 398 ? -13.258 13.523 23.359 1 88.38 398 HIS B CA 1
ATOM 7608 C C . HIS B 1 398 ? -13.617 12.82 24.672 1 88.38 398 HIS B C 1
ATOM 7610 O O . HIS B 1 398 ? -13.203 13.258 25.75 1 88.38 398 HIS B O 1
ATOM 7616 N N . ASN B 1 399 ? -14.273 11.719 24.578 1 86.69 399 ASN B N 1
ATOM 7617 C CA . ASN B 1 399 ? -14.82 11.062 25.766 1 86.69 399 ASN B CA 1
ATOM 7618 C C . ASN B 1 399 ? -13.883 9.977 26.297 1 86.69 399 ASN B C 1
ATOM 7620 O O . ASN B 1 399 ? -13.977 9.57 27.453 1 86.69 399 ASN B O 1
ATOM 7624 N N . ILE B 1 400 ? -13.031 9.516 25.484 1 86.75 400 ILE B N 1
ATOM 7625 C CA . ILE B 1 400 ? -12.109 8.469 25.906 1 86.75 400 ILE B CA 1
ATOM 7626 C C . ILE B 1 400 ? -11.016 9.086 26.797 1 86.75 400 ILE B C 1
ATOM 7628 O O . ILE B 1 400 ? -10.242 9.922 26.328 1 86.75 400 ILE B O 1
ATOM 7632 N N . VAL B 1 401 ? -11 8.602 28.016 1 80.94 401 VAL B N 1
ATOM 7633 C CA . VAL B 1 401 ? -9.977 9.047 28.953 1 80.94 401 VAL B CA 1
ATOM 7634 C C . VAL B 1 401 ? -8.992 7.91 29.219 1 80.94 401 VAL B C 1
ATOM 7636 O O . VAL B 1 401 ? -9.383 6.812 29.609 1 80.94 401 VAL B O 1
ATOM 7639 N N . TYR B 1 402 ? -7.727 8.211 28.906 1 80.12 402 TYR B N 1
ATOM 7640 C CA . TYR B 1 402 ? -6.699 7.195 29.109 1 80.12 402 TYR B CA 1
ATOM 7641 C C . TYR B 1 402 ? -6.375 7.039 30.594 1 80.12 402 TYR B C 1
ATOM 7643 O O . TYR B 1 402 ? -6.34 8.023 31.328 1 80.12 402 TYR B O 1
ATOM 7651 N N . PRO B 1 403 ? -6.363 5.816 31.062 1 64.94 403 PRO B N 1
ATOM 7652 C CA . PRO B 1 403 ? -6.047 5.613 32.469 1 64.94 403 PRO B CA 1
ATOM 7653 C C . PRO B 1 403 ? -4.715 6.246 32.875 1 64.94 403 PRO B C 1
ATOM 7655 O O . PRO B 1 403 ? -4.582 6.77 34 1 64.94 403 PRO B O 1
ATOM 7658 N N . GLY B 1 404 ? -3.779 6.195 32.125 1 67.25 404 GLY B N 1
ATOM 7659 C CA . GLY B 1 404 ? -2.514 6.832 32.438 1 67.25 404 GLY B CA 1
ATOM 7660 C C . GLY B 1 404 ? -2.457 8.289 32 1 67.25 404 GLY B C 1
ATOM 7661 O O . GLY B 1 404 ? -3.316 8.758 31.266 1 67.25 404 GLY B O 1
ATOM 7662 N N . ASP B 1 405 ? -1.703 9.055 32.844 1 76.75 405 ASP B N 1
ATOM 7663 C CA . ASP B 1 405 ? -1.475 10.453 32.5 1 76.75 405 ASP B CA 1
ATOM 7664 C C . ASP B 1 405 ? -0.3 10.594 31.516 1 76.75 405 ASP B C 1
ATOM 7666 O O . ASP B 1 405 ? 0.838 10.805 31.953 1 76.75 405 ASP B O 1
ATOM 7670 N N . TRP B 1 406 ? -0.683 10.391 30.188 1 80.25 406 TRP B N 1
ATOM 7671 C CA . TRP B 1 406 ? 0.377 10.477 29.188 1 80.25 406 TRP B CA 1
ATOM 7672 C C . TRP B 1 406 ? 1.021 11.859 29.203 1 80.25 406 TRP B C 1
ATOM 7674 O O . TRP B 1 406 ? 2.189 12.008 28.828 1 80.25 406 TRP B O 1
ATOM 7684 N N . GLN B 1 407 ? 0.316 12.836 29.594 1 82.75 407 GLN B N 1
ATOM 7685 C CA . GLN B 1 407 ? 0.877 14.18 29.672 1 82.75 407 GLN B CA 1
ATOM 7686 C C . GLN B 1 407 ? 1.982 14.266 30.719 1 82.75 407 GLN B C 1
ATOM 7688 O O . GLN B 1 407 ? 2.984 14.953 30.516 1 82.75 407 GLN B O 1
ATOM 7693 N N . MET B 1 408 ? 1.661 13.547 31.75 1 81.44 408 MET B N 1
ATOM 7694 C CA . MET B 1 408 ? 2.678 13.508 32.781 1 81.44 408 MET B CA 1
ATOM 7695 C C . MET B 1 408 ? 3.936 12.797 32.312 1 81.44 408 MET B C 1
ATOM 7697 O O . MET B 1 408 ? 5.051 13.195 32.656 1 81.44 408 MET B O 1
ATOM 7701 N N . ASP B 1 409 ? 3.744 11.797 31.531 1 80.19 409 ASP B N 1
ATOM 7702 C CA . ASP B 1 409 ? 4.879 11.086 30.953 1 80.19 409 ASP B CA 1
ATOM 7703 C C . ASP B 1 409 ? 5.703 12.008 30.047 1 80.19 409 ASP B C 1
ATOM 7705 O O . ASP B 1 409 ? 6.934 11.945 30.047 1 80.19 409 ASP B O 1
ATOM 7709 N N . VAL B 1 410 ? 5.055 12.82 29.312 1 86.06 410 VAL B N 1
ATOM 7710 C CA . VAL B 1 410 ? 5.719 13.766 28.422 1 86.06 410 VAL B CA 1
ATOM 7711 C C . VAL B 1 410 ? 6.441 14.828 29.25 1 86.06 410 VAL B C 1
ATOM 7713 O O . VAL B 1 410 ? 7.578 15.195 28.938 1 86.06 410 VAL B O 1
ATOM 7716 N N . ARG B 1 411 ? 5.816 15.266 30.266 1 84.56 411 ARG B N 1
ATOM 7717 C CA . ARG B 1 411 ? 6.406 16.297 31.109 1 84.56 411 ARG B CA 1
ATOM 7718 C C . ARG B 1 411 ? 7.652 15.781 31.812 1 84.56 411 ARG B C 1
ATOM 7720 O O . ARG B 1 411 ? 8.594 16.547 32.062 1 84.56 411 ARG B O 1
ATOM 7727 N N . GLN B 1 412 ? 7.629 14.531 32.031 1 83.12 412 GLN B N 1
ATOM 7728 C CA . GLN B 1 412 ? 8.742 13.914 32.75 1 83.12 412 GLN B CA 1
ATOM 7729 C C . GLN B 1 412 ? 9.797 13.391 31.781 1 83.12 412 GLN B C 1
ATOM 7731 O O . GLN B 1 412 ? 10.867 12.945 32.219 1 83.12 412 GLN B O 1
ATOM 7736 N N . SER B 1 413 ? 9.453 13.523 30.578 1 81.62 413 SER B N 1
ATOM 7737 C CA . SER B 1 413 ? 10.391 13.016 29.578 1 81.62 413 SER B CA 1
ATOM 7738 C C . SER B 1 413 ? 11.656 13.852 29.516 1 81.62 413 SER B C 1
ATOM 7740 O O . SER B 1 413 ? 11.641 15.039 29.859 1 81.62 413 SER B O 1
ATOM 7742 N N . ASN B 1 414 ? 12.742 13.25 29.094 1 79.19 414 ASN B N 1
ATOM 7743 C CA . ASN B 1 414 ? 14.023 13.93 28.953 1 79.19 414 ASN B CA 1
ATOM 7744 C C . ASN B 1 414 ? 14.164 14.57 27.562 1 79.19 414 ASN B C 1
ATOM 7746 O O . ASN B 1 414 ? 15.242 15.047 27.203 1 79.19 414 ASN B O 1
ATOM 7750 N N . HIS B 1 415 ? 13.109 14.656 26.891 1 85.44 415 HIS B N 1
ATOM 7751 C CA . HIS B 1 415 ? 13.188 15.203 25.531 1 85.44 415 HIS B CA 1
ATOM 7752 C C . HIS B 1 415 ? 12.602 16.609 25.469 1 85.44 415 HIS B C 1
ATOM 7754 O O . HIS B 1 415 ? 11.383 16.781 25.438 1 85.44 415 HIS B O 1
ATOM 7760 N N . PRO B 1 416 ? 13.414 17.594 25.328 1 86 416 PRO B N 1
ATOM 7761 C CA . PRO B 1 416 ? 12.961 18.984 25.406 1 86 416 PRO B CA 1
ATOM 7762 C C . PRO B 1 416 ? 11.898 19.328 24.359 1 86 416 PRO B C 1
ATOM 7764 O O . PRO B 1 416 ? 10.977 20.094 24.625 1 86 416 PRO B O 1
ATOM 7767 N N . VAL B 1 417 ? 12.023 18.766 23.219 1 90.81 417 VAL B N 1
ATOM 7768 C CA . VAL B 1 417 ? 11.094 19.094 22.141 1 90.81 417 VAL B CA 1
ATOM 7769 C C . VAL B 1 417 ? 9.68 18.672 22.547 1 90.81 417 VAL B C 1
ATOM 7771 O O . VAL B 1 417 ? 8.719 19.406 22.281 1 90.81 417 VAL B O 1
ATOM 7774 N N . MET B 1 418 ? 9.547 17.562 23.172 1 91.38 418 MET B N 1
ATOM 7775 C CA . MET B 1 418 ? 8.234 17.078 23.594 1 91.38 418 MET B CA 1
ATOM 7776 C C . MET B 1 418 ? 7.602 18.016 24.609 1 91.38 418 MET B C 1
ATOM 7778 O O . MET B 1 418 ? 6.418 18.344 24.516 1 91.38 418 MET B O 1
ATOM 7782 N N . LYS B 1 419 ? 8.391 18.469 25.484 1 89.06 419 LYS B N 1
ATOM 7783 C CA . LYS B 1 419 ? 7.922 19.359 26.531 1 89.06 419 LYS B CA 1
ATOM 7784 C C . LYS B 1 419 ? 7.535 20.719 25.969 1 89.06 419 LYS B C 1
ATOM 7786 O O . LYS B 1 419 ? 6.523 21.297 26.359 1 89.06 419 LYS B O 1
ATOM 7791 N N . GLN B 1 420 ? 8.32 21.188 25.094 1 88.75 420 GLN B N 1
ATOM 7792 C CA . GLN B 1 420 ? 8.078 22.484 24.484 1 88.75 420 GLN B CA 1
ATOM 7793 C C . GLN B 1 420 ? 6.777 22.5 23.688 1 88.75 420 GLN B C 1
ATOM 7795 O O . GLN B 1 420 ? 6 23.453 23.766 1 88.75 420 GLN B O 1
ATOM 7800 N N . VAL B 1 421 ? 6.559 21.422 22.969 1 89.94 421 VAL B N 1
ATOM 7801 C CA . VAL B 1 421 ? 5.348 21.344 22.156 1 89.94 421 VAL B CA 1
ATOM 7802 C C . VAL B 1 421 ? 4.125 21.234 23.062 1 89.94 421 VAL B C 1
ATOM 7804 O O . VAL B 1 421 ? 3.092 21.859 22.797 1 89.94 421 VAL B O 1
ATOM 7807 N N . LEU B 1 422 ? 4.266 20.484 24.125 1 86.56 422 LEU B N 1
ATOM 7808 C CA . LEU B 1 422 ? 3.16 20.344 25.078 1 86.56 422 LEU B CA 1
ATOM 7809 C C . LEU B 1 422 ? 2.836 21.688 25.719 1 86.56 422 LEU B C 1
ATOM 7811 O O . LEU B 1 422 ? 1.664 22.047 25.875 1 86.56 422 LEU B O 1
ATOM 7815 N N . SER B 1 423 ? 3.852 22.453 26.078 1 78.94 423 SER B N 1
ATOM 7816 C CA . SER B 1 423 ? 3.67 23.75 26.734 1 78.94 423 SER B CA 1
ATOM 7817 C C . SER B 1 423 ? 3.031 24.75 25.781 1 78.94 423 SER B C 1
ATOM 7819 O O . SER B 1 423 ? 2.219 25.578 26.203 1 78.94 423 SER B O 1
ATOM 7821 N N . HIS B 1 424 ? 3.432 24.75 24.547 1 73.44 424 HIS B N 1
ATOM 7822 C CA . HIS B 1 424 ? 2.867 25.672 23.562 1 73.44 424 HIS B CA 1
ATOM 7823 C C . HIS B 1 424 ? 1.385 25.391 23.328 1 73.44 424 HIS B C 1
ATOM 7825 O O . HIS B 1 424 ? 0.595 26.328 23.156 1 73.44 424 HIS B O 1
ATOM 7831 N N . SER B 1 425 ? 1.136 24.281 23.375 1 61.34 425 SER B N 1
ATOM 7832 C CA . SER B 1 425 ? -0.259 23.891 23.188 1 61.34 425 SER B CA 1
ATOM 7833 C C . SER B 1 425 ? -1.127 24.391 24.328 1 61.34 425 SER B C 1
ATOM 7835 O O . SER B 1 425 ? -2.285 24.766 24.125 1 61.34 425 SER B O 1
ATOM 7837 N N . ASP B 1 426 ? -0.443 24.5 25.438 1 56.47 426 ASP B N 1
ATOM 7838 C CA . ASP B 1 426 ? -1.118 25.016 26.625 1 56.47 426 ASP B CA 1
ATOM 7839 C C . ASP B 1 426 ? -1.251 26.531 26.578 1 56.47 426 ASP B C 1
ATOM 7841 O O . ASP B 1 426 ? -2.242 27.094 27.047 1 56.47 426 ASP B O 1
ATOM 7845 N N . GLY B 1 427 ? -0.146 27.234 26.047 1 51.75 427 GLY B N 1
ATOM 7846 C CA . GLY B 1 427 ? -0.041 28.688 26.078 1 51.75 427 GLY B CA 1
ATOM 7847 C C . GLY B 1 427 ? -0.94 29.375 25.062 1 51.75 427 GLY B C 1
ATOM 7848 O O . GLY B 1 427 ? -1.274 30.547 25.219 1 51.75 427 GLY B O 1
ATOM 7849 N N . LYS B 1 428 ? -1.044 28.859 23.875 1 52.47 428 LYS B N 1
ATOM 7850 C CA . LYS B 1 428 ? -1.727 29.594 22.828 1 52.47 428 LYS B CA 1
ATOM 7851 C C . LYS B 1 428 ? -3.174 29.891 23.203 1 52.47 428 LYS B C 1
ATOM 7853 O O . LYS B 1 428 ? -3.9 30.531 22.438 1 52.47 428 LYS B O 1
ATOM 7858 N N . ILE B 1 429 ? -3.461 29.438 24.328 1 50.69 429 ILE B N 1
ATOM 7859 C CA . ILE B 1 429 ? -4.82 29.766 24.75 1 50.69 429 ILE B CA 1
ATOM 7860 C C . ILE B 1 429 ? -4.887 31.234 25.141 1 50.69 429 ILE B C 1
ATOM 7862 O O . ILE B 1 429 ? -5.902 31.703 25.672 1 50.69 429 ILE B O 1
ATOM 7866 N N . ASN B 1 430 ? -3.779 31.938 24.906 1 50 430 ASN B N 1
ATOM 7867 C CA . ASN B 1 430 ? -3.928 33.312 25.406 1 50 430 ASN B CA 1
ATOM 7868 C C . ASN B 1 430 ? -4.633 34.188 24.375 1 50 430 ASN B C 1
ATOM 7870 O O . ASN B 1 430 ? -3.98 34.844 23.547 1 50 430 ASN B O 1
ATOM 7874 N N . ASP B 1 431 ? -5.801 33.969 24.156 1 57.5 431 ASP B N 1
ATOM 7875 C CA . ASP B 1 431 ? -6.609 34.844 23.328 1 57.5 431 ASP B CA 1
ATOM 7876 C C . ASP B 1 431 ? -6.598 36.281 23.859 1 57.5 431 ASP B C 1
ATOM 7878 O O . ASP B 1 431 ? -6.789 36.5 25.062 1 57.5 431 ASP B O 1
ATOM 7882 N N . VAL B 1 432 ? -6.012 37.188 23.078 1 62.25 432 VAL B N 1
ATOM 7883 C CA . VAL B 1 432 ? -6.066 38.594 23.438 1 62.25 432 VAL B CA 1
ATOM 7884 C C . VAL B 1 432 ? -7.52 39 23.641 1 62.25 432 VAL B C 1
ATOM 7886 O O . VAL B 1 432 ? -8.352 38.844 22.75 1 62.25 432 VAL B O 1
ATOM 7889 N N . PRO B 1 433 ? -7.711 39.375 24.859 1 67.31 433 PRO B N 1
ATOM 7890 C CA . PRO B 1 433 ? -9.07 39.875 25.078 1 67.31 433 PRO B CA 1
ATOM 7891 C C . PRO B 1 433 ? -9.43 41.031 24.172 1 67.31 433 PRO B C 1
ATOM 7893 O O . PRO B 1 433 ? -8.586 41.875 23.875 1 67.31 433 PRO B O 1
ATOM 7896 N N . GLU B 1 434 ? -10.469 40.906 23.438 1 73.56 434 GLU B N 1
ATOM 7897 C CA . GLU B 1 434 ? -11.008 42.031 22.688 1 73.56 434 GLU B CA 1
ATOM 7898 C C . GLU B 1 434 ? -11.68 43.031 23.609 1 73.56 434 GLU B C 1
ATOM 7900 O O . GLU B 1 434 ? -12.688 42.75 24.25 1 73.56 434 GLU B O 1
ATOM 7905 N N . ALA B 1 435 ? -10.906 44.156 23.719 1 74.81 435 ALA B N 1
ATOM 7906 C CA . ALA B 1 435 ? -11.406 45.188 24.641 1 74.81 435 ALA B CA 1
ATOM 7907 C C . ALA B 1 435 ? -12.859 45.562 24.328 1 74.81 435 ALA B C 1
ATOM 7909 O O . ALA B 1 435 ? -13.203 45.781 23.156 1 74.81 435 ALA B O 1
ATOM 7910 N N . GLY B 1 436 ? -13.672 45.531 25.344 1 77.25 436 GLY B N 1
ATOM 7911 C CA . GLY B 1 436 ? -15.039 46 25.234 1 77.25 436 GLY B CA 1
ATOM 7912 C C . GLY B 1 436 ? -16 44.969 24.703 1 77.25 436 GLY B C 1
ATOM 7913 O O . GLY B 1 436 ? -17.156 45.281 24.375 1 77.25 436 GLY B O 1
ATOM 7914 N N . SER B 1 437 ? -15.453 43.781 24.5 1 84.88 437 SER B N 1
ATOM 7915 C CA . SER B 1 437 ? -16.344 42.781 23.922 1 84.88 437 SER B CA 1
ATOM 7916 C C . SER B 1 437 ? -16.438 41.562 24.844 1 84.88 437 SER B C 1
ATOM 7918 O O . SER B 1 437 ? -15.469 41.188 25.516 1 84.88 437 SER B O 1
ATOM 7920 N N . ARG B 1 438 ? -17.641 41 24.953 1 85.75 438 ARG B N 1
ATOM 7921 C CA . ARG B 1 438 ? -17.922 39.75 25.672 1 85.75 438 ARG B CA 1
ATOM 7922 C C . ARG B 1 438 ? -18.766 38.812 24.812 1 85.75 438 ARG B C 1
ATOM 7924 O O . ARG B 1 438 ? -19.703 39.25 24.156 1 85.75 438 ARG B O 1
ATOM 7931 N N . TYR B 1 439 ? -18.328 37.531 24.781 1 85.69 439 TYR B N 1
ATOM 7932 C CA . TYR B 1 439 ? -19.062 36.531 24.047 1 85.69 439 TYR B CA 1
ATOM 7933 C C . TYR B 1 439 ? -19.656 35.469 24.984 1 85.69 439 TYR B C 1
ATOM 7935 O O . TYR B 1 439 ? -18.984 35.031 25.922 1 85.69 439 TYR B O 1
ATOM 7943 N N . ILE B 1 440 ? -20.891 35.125 24.844 1 81.5 440 ILE B N 1
ATOM 7944 C CA . ILE B 1 440 ? -21.562 34.219 25.75 1 81.5 440 ILE B CA 1
ATOM 7945 C C . ILE B 1 440 ? -22.031 32.969 24.984 1 81.5 440 ILE B C 1
ATOM 7947 O O . ILE B 1 440 ? -22.641 33.094 23.938 1 81.5 440 ILE B O 1
ATOM 7951 N N . ALA B 1 441 ? -21.609 31.828 25.531 1 77.62 441 ALA B N 1
ATOM 7952 C CA . ALA B 1 441 ? -22.031 30.547 24.969 1 77.62 441 ALA B CA 1
ATOM 7953 C C . ALA B 1 441 ? -23.391 30.141 25.516 1 77.62 441 ALA B C 1
ATOM 7955 O O . ALA B 1 441 ? -23.938 30.797 26.406 1 77.62 441 ALA B O 1
ATOM 7956 N N . ARG B 1 442 ? -23.906 29.031 24.969 1 72.12 442 ARG B N 1
ATOM 7957 C CA . ARG B 1 442 ? -25.234 28.516 25.328 1 72.12 442 ARG B CA 1
ATOM 7958 C C . ARG B 1 442 ? -25.281 28.109 26.797 1 72.12 442 ARG B C 1
ATOM 7960 O O . ARG B 1 442 ? -26.312 28.266 27.453 1 72.12 442 ARG B O 1
ATOM 7967 N N . ASP B 1 443 ? -24.219 27.562 27.219 1 73.44 443 ASP B N 1
ATOM 7968 C CA . ASP B 1 443 ? -24.188 27.062 28.594 1 73.44 443 ASP B CA 1
ATOM 7969 C C . ASP B 1 443 ? -23.875 28.172 29.578 1 73.44 443 ASP B C 1
ATOM 7971 O O . ASP B 1 443 ? -23.672 27.922 30.766 1 73.44 443 ASP B O 1
ATOM 7975 N N . GLY B 1 444 ? -23.75 29.375 29.094 1 75 444 GLY B N 1
ATOM 7976 C CA . GLY B 1 444 ? -23.562 30.516 29.969 1 75 444 GLY B CA 1
ATOM 7977 C C . GLY B 1 444 ? -22.109 30.906 30.141 1 75 444 GLY B C 1
ATOM 7978 O O . GLY B 1 444 ? -21.812 31.906 30.781 1 75 444 GLY B O 1
ATOM 7979 N N . GLU B 1 445 ? -21.266 30.203 29.531 1 80.44 445 GLU B N 1
ATOM 7980 C CA . GLU B 1 445 ? -19.844 30.531 29.656 1 80.44 445 GLU B CA 1
ATOM 7981 C C . GLU B 1 445 ? -19.516 31.797 28.875 1 80.44 445 GLU B C 1
ATOM 7983 O O . GLU B 1 445 ? -20.016 32 27.766 1 80.44 445 GLU B O 1
ATOM 7988 N N . GLU B 1 446 ? -18.703 32.625 29.5 1 81.88 446 GLU B N 1
ATOM 7989 C CA . GLU B 1 446 ? -18.344 33.906 28.891 1 81.88 446 GLU B CA 1
ATOM 7990 C C . GLU B 1 446 ? -16.891 33.875 28.406 1 81.88 446 GLU B C 1
ATOM 7992 O O . GLU B 1 446 ? -16.031 33.281 29.031 1 81.88 446 GLU B O 1
ATOM 7997 N N . PHE B 1 447 ? -16.781 34.594 27.234 1 82.88 447 PHE B N 1
ATOM 7998 C CA . PHE B 1 447 ? -15.461 34.688 26.625 1 82.88 447 PHE B CA 1
ATOM 7999 C C . PHE B 1 447 ? -15.117 36.125 26.266 1 82.88 447 PHE B C 1
ATOM 8001 O O . PHE B 1 447 ? -16 36.875 25.891 1 82.88 447 PHE B O 1
ATOM 8008 N N . ASN B 1 448 ? -13.852 36.438 26.469 1 80 448 ASN B N 1
ATOM 8009 C CA . ASN B 1 448 ? -13.43 37.844 26.266 1 80 448 ASN B CA 1
ATOM 8010 C C . ASN B 1 448 ? -12.953 38.062 24.844 1 80 448 ASN B C 1
ATOM 8012 O O . ASN B 1 448 ? -12.5 39.156 24.5 1 80 448 ASN B O 1
ATOM 8016 N N . SER B 1 449 ? -13.062 37.062 24.047 1 81 449 SER B N 1
ATOM 8017 C CA . SER B 1 449 ? -12.695 37.219 22.641 1 81 449 SER B CA 1
ATOM 8018 C C . SER B 1 449 ? -13.469 36.25 21.75 1 81 449 SER B C 1
ATOM 8020 O O . SER B 1 449 ? -13.875 35.188 22.219 1 81 449 SER B O 1
ATOM 8022 N N . ARG B 1 450 ? -13.578 36.688 20.516 1 78.81 450 ARG B N 1
ATOM 8023 C CA . ARG B 1 450 ? -14.234 35.844 19.531 1 78.81 450 ARG B CA 1
ATOM 8024 C C . ARG B 1 450 ? -13.453 34.531 19.344 1 78.81 450 ARG B C 1
ATOM 8026 O O . ARG B 1 450 ? -14.055 33.469 19.219 1 78.81 450 ARG B O 1
ATOM 8033 N N . SER B 1 451 ? -12.195 34.656 19.344 1 75.81 451 SER B N 1
ATOM 8034 C CA . SER B 1 451 ? -11.328 33.5 19.141 1 75.81 451 SER B CA 1
ATOM 8035 C C . SER B 1 451 ? -11.492 32.469 20.25 1 75.81 451 SER B C 1
ATOM 8037 O O . SER B 1 451 ? -11.547 31.266 19.984 1 75.81 451 SER B O 1
ATOM 8039 N N . SER B 1 452 ? -11.562 32.938 21.406 1 76.06 452 SER B N 1
ATOM 8040 C CA . SER B 1 452 ? -11.75 32.031 22.531 1 76.06 452 SER B CA 1
ATOM 8041 C C . SER B 1 452 ? -13.109 31.344 22.469 1 76.06 452 SER B C 1
ATOM 8043 O O . SER B 1 452 ? -13.227 30.156 22.812 1 76.06 452 SER B O 1
ATOM 8045 N N . PHE B 1 453 ? -14.055 32.156 22.078 1 80 453 PHE B N 1
ATOM 8046 C CA . PHE B 1 453 ? -15.391 31.594 21.922 1 80 453 PHE B CA 1
ATOM 8047 C C . PHE B 1 453 ? -15.398 30.5 20.859 1 80 453 PHE B C 1
ATOM 8049 O O . PHE B 1 453 ? -15.938 29.406 21.094 1 80 453 PHE B O 1
ATOM 8056 N N . MET B 1 454 ? -14.773 30.797 19.703 1 78.69 454 MET B N 1
ATOM 8057 C CA . MET B 1 454 ? -14.719 29.828 18.609 1 78.69 454 MET B CA 1
ATOM 8058 C C . MET B 1 454 ? -13.969 28.562 19.031 1 78.69 454 MET B C 1
ATOM 8060 O O . MET B 1 454 ? -14.336 27.453 18.656 1 78.69 454 MET B O 1
ATOM 8064 N N . ARG B 1 455 ? -12.992 28.641 19.75 1 76.56 455 ARG B N 1
ATOM 8065 C CA . ARG B 1 455 ? -12.234 27.516 20.266 1 76.56 455 ARG B CA 1
ATOM 8066 C C . ARG B 1 455 ? -13.086 26.656 21.203 1 76.56 455 ARG B C 1
ATOM 8068 O O . ARG B 1 455 ? -12.984 25.438 21.188 1 76.56 455 ARG B O 1
ATOM 8075 N N . TYR B 1 456 ? -13.758 27.359 21.984 1 76.56 456 TYR B N 1
ATOM 8076 C CA . TYR B 1 456 ? -14.664 26.656 22.875 1 76.56 456 TYR B CA 1
ATOM 8077 C C . TYR B 1 456 ? -15.648 25.797 22.109 1 76.56 456 TYR B C 1
ATOM 8079 O O . TYR B 1 456 ? -15.945 24.672 22.5 1 76.56 456 TYR B O 1
ATOM 8087 N N . LEU B 1 457 ? -16.156 26.312 21.062 1 77.88 457 LEU B N 1
ATOM 8088 C CA . LEU B 1 457 ? -17.078 25.531 20.234 1 77.88 457 LEU B CA 1
ATOM 8089 C C . LEU B 1 457 ? -16.391 24.297 19.688 1 77.88 457 LEU B C 1
ATOM 8091 O O . LEU B 1 457 ? -17.016 23.234 19.578 1 77.88 457 LEU B O 1
ATOM 8095 N N . ALA B 1 458 ? -15.141 24.484 19.359 1 76.81 458 ALA B N 1
ATOM 8096 C CA . ALA B 1 458 ? -14.398 23.406 18.688 1 76.81 458 ALA B CA 1
ATOM 8097 C C . ALA B 1 458 ? -13.961 22.344 19.688 1 76.81 458 ALA B C 1
ATOM 8099 O O . ALA B 1 458 ? -13.961 21.156 19.391 1 76.81 458 ALA B O 1
ATOM 8100 N N . THR B 1 459 ? -13.609 22.688 20.859 1 76.19 459 THR B N 1
ATOM 8101 C CA . THR B 1 459 ? -12.93 21.75 21.75 1 76.19 459 THR B CA 1
ATOM 8102 C C . THR B 1 459 ? -13.664 21.609 23.078 1 76.19 459 THR B C 1
ATOM 8104 O O . THR B 1 459 ? -13.383 20.719 23.859 1 76.19 459 THR B O 1
ATOM 8107 N N . GLY B 1 460 ? -14.688 22.406 23.297 1 69.88 460 GLY B N 1
ATOM 8108 C CA . GLY B 1 460 ? -15.375 22.391 24.578 1 69.88 460 GLY B CA 1
ATOM 8109 C C . GLY B 1 460 ? -14.57 23.016 25.703 1 69.88 460 GLY B C 1
ATOM 8110 O O . GLY B 1 460 ? -13.648 23.797 25.453 1 69.88 460 GLY B O 1
ATOM 8111 N N . LYS B 1 461 ? -15.258 22.875 26.875 1 60.72 461 LYS B N 1
ATOM 8112 C CA . LYS B 1 461 ? -14.633 23.453 28.062 1 60.72 461 LYS B CA 1
ATOM 8113 C C . LYS B 1 461 ? -13.234 22.875 28.297 1 60.72 461 LYS B C 1
ATOM 8115 O O . LYS B 1 461 ? -12.352 23.547 28.812 1 60.72 461 LYS B O 1
ATOM 8120 N N . HIS B 1 462 ? -13.203 21.578 27.938 1 52.84 462 HIS B N 1
ATOM 8121 C CA . HIS B 1 462 ? -12 20.812 28.219 1 52.84 462 HIS B CA 1
ATOM 8122 C C . HIS B 1 462 ? -11.039 20.828 27.047 1 52.84 462 HIS B C 1
ATOM 8124 O O . HIS B 1 462 ? -10.211 19.922 26.891 1 52.84 462 HIS B O 1
ATOM 8130 N N . GLY B 1 463 ? -11.375 21.578 26.141 1 51.69 463 GLY B N 1
ATOM 8131 C CA . GLY B 1 463 ? -10.484 21.547 25 1 51.69 463 GLY B CA 1
ATOM 8132 C C . GLY B 1 463 ? -9.023 21.375 25.375 1 51.69 463 GLY B C 1
ATOM 8133 O O . GLY B 1 463 ? -8.148 21.312 24.516 1 51.69 463 GLY B O 1
ATOM 8134 N N . ARG B 1 464 ? -8.75 21.969 26.469 1 46.88 464 ARG B N 1
ATOM 8135 C CA . ARG B 1 464 ? -7.363 22.094 26.906 1 46.88 464 ARG B CA 1
ATOM 8136 C C . ARG B 1 464 ? -6.801 20.734 27.312 1 46.88 464 ARG B C 1
ATOM 8138 O O . ARG B 1 464 ? -7.555 19.781 27.516 1 46.88 464 ARG B O 1
ATOM 8145 N N . THR B 1 465 ? -5.5 20.625 27.141 1 53.47 465 THR B N 1
ATOM 8146 C CA . THR B 1 465 ? -4.527 19.625 27.562 1 53.47 465 THR B CA 1
ATOM 8147 C C . THR B 1 465 ? -4.816 19.156 28.984 1 53.47 465 THR B C 1
ATOM 8149 O O . THR B 1 465 ? -3.998 18.469 29.594 1 53.47 465 THR B O 1
ATOM 8152 N N . ASP B 1 466 ? -5.961 19.469 29.484 1 54.56 466 ASP B N 1
ATOM 8153 C CA . ASP B 1 466 ? -6.023 19.188 30.922 1 54.56 466 ASP B CA 1
ATOM 8154 C C . ASP B 1 466 ? -6.363 17.734 31.172 1 54.56 466 ASP B C 1
ATOM 8156 O O . ASP B 1 466 ? -6.098 17.203 32.25 1 54.56 466 ASP B O 1
ATOM 8160 N N . GLN B 1 467 ? -7.047 17.125 30.141 1 65.88 467 GLN B N 1
ATOM 8161 C CA . GLN B 1 467 ? -7.312 15.719 30.391 1 65.88 467 GLN B CA 1
ATOM 8162 C C . GLN B 1 467 ? -6.637 14.836 29.344 1 65.88 467 GLN B C 1
ATOM 8164 O O . GLN B 1 467 ? -6.48 15.242 28.188 1 65.88 467 GLN B O 1
ATOM 8169 N N . SER B 1 468 ? -6.172 13.805 29.844 1 80.56 468 SER B N 1
ATOM 8170 C CA . SER B 1 468 ? -5.477 12.836 29.016 1 80.56 468 SER B CA 1
ATOM 8171 C C . SER B 1 468 ? -6.461 12.016 28.188 1 80.56 468 SER B C 1
ATOM 8173 O O . SER B 1 468 ? -6.504 10.789 28.297 1 80.56 468 SER B O 1
ATOM 8175 N N . THR B 1 469 ? -7.191 12.797 27.312 1 85.88 469 THR B N 1
ATOM 8176 C CA . THR B 1 469 ? -8.156 12.156 26.438 1 85.88 469 THR B CA 1
ATOM 8177 C C . THR B 1 469 ? -7.496 11.734 25.125 1 85.88 469 THR B C 1
ATOM 8179 O O . THR B 1 469 ? -6.359 12.109 24.844 1 85.88 469 THR B O 1
ATOM 8182 N N . ALA B 1 470 ? -8.242 10.906 24.422 1 90.12 470 ALA B N 1
ATOM 8183 C CA . ALA B 1 470 ? -7.762 10.5 23.094 1 90.12 470 ALA B CA 1
ATOM 8184 C C . ALA B 1 470 ? -7.676 11.695 22.156 1 90.12 470 ALA B C 1
ATOM 8186 O O . ALA B 1 470 ? -6.77 11.766 21.312 1 90.12 470 ALA B O 1
ATOM 8187 N N . GLY B 1 471 ? -8.641 12.602 22.297 1 89 471 GLY B N 1
ATOM 8188 C CA . GLY B 1 471 ? -8.594 13.82 21.5 1 89 471 GLY B CA 1
ATOM 8189 C C . GLY B 1 471 ? -7.363 14.664 21.766 1 89 471 GLY B C 1
ATOM 8190 O O . GLY B 1 471 ? -6.734 15.164 20.828 1 89 471 GLY B O 1
ATOM 8191 N N . ALA B 1 472 ? -7.031 14.75 23.016 1 87.62 472 ALA B N 1
ATOM 8192 C CA . ALA B 1 472 ? -5.84 15.5 23.391 1 87.62 472 ALA B CA 1
ATOM 8193 C C . ALA B 1 472 ? -4.574 14.805 22.906 1 87.62 472 ALA B C 1
ATOM 8195 O O . ALA B 1 472 ? -3.602 15.469 22.531 1 87.62 472 ALA B O 1
ATOM 8196 N N . TYR B 1 473 ? -4.594 13.547 22.984 1 90.56 473 TYR B N 1
ATOM 8197 C CA . TYR B 1 473 ? -3.473 12.766 22.469 1 90.56 473 TYR B CA 1
ATOM 8198 C C . TYR B 1 473 ? -3.248 13.023 20.984 1 90.56 473 TYR B C 1
ATOM 8200 O O . TYR B 1 473 ? -2.119 13.273 20.562 1 90.56 473 TYR B O 1
ATOM 8208 N N . VAL B 1 474 ? -4.324 12.953 20.219 1 92.88 474 VAL B N 1
ATOM 8209 C CA . VAL B 1 474 ? -4.246 13.18 18.781 1 92.88 474 VAL B CA 1
ATOM 8210 C C . VAL B 1 474 ? -3.73 14.586 18.516 1 92.88 474 VAL B C 1
ATOM 8212 O O . VAL B 1 474 ? -2.871 14.781 17.641 1 92.88 474 VAL B O 1
ATOM 8215 N N . ASP B 1 475 ? -4.199 15.492 19.219 1 91.06 475 ASP B N 1
ATOM 8216 C CA . ASP B 1 475 ? -3.787 16.891 19.062 1 91.06 475 ASP B CA 1
ATOM 8217 C C . ASP B 1 475 ? -2.299 17.047 19.359 1 91.06 475 ASP B C 1
ATOM 8219 O O . ASP B 1 475 ? -1.572 17.672 18.578 1 91.06 475 ASP B O 1
ATOM 8223 N N . TYR B 1 476 ? -1.919 16.5 20.391 1 90.94 476 TYR B N 1
ATOM 8224 C CA . TYR B 1 476 ? -0.522 16.609 20.797 1 90.94 476 TYR B CA 1
ATOM 8225 C C . TYR B 1 476 ? 0.397 15.961 19.781 1 90.94 476 TYR B C 1
ATOM 8227 O O . TYR B 1 476 ? 1.392 16.562 19.359 1 90.94 476 TYR B O 1
ATOM 8235 N N . MET B 1 477 ? 0.067 14.711 19.422 1 93.44 477 MET B N 1
ATOM 8236 C CA . MET B 1 477 ? 0.91 13.969 18.484 1 93.44 477 MET B CA 1
ATOM 8237 C C . MET B 1 477 ? 1.028 14.711 17.156 1 93.44 477 MET B C 1
ATOM 8239 O O . MET B 1 477 ? 2.105 14.75 16.562 1 93.44 477 MET B O 1
ATOM 8243 N N . ARG B 1 478 ? -0.071 15.219 16.703 1 94.38 478 ARG B N 1
ATOM 8244 C CA . ARG B 1 478 ? -0.049 16 15.477 1 94.38 478 ARG B CA 1
ATOM 8245 C C . ARG B 1 478 ? 0.853 17.219 15.625 1 94.38 478 ARG B C 1
ATOM 8247 O O . ARG B 1 478 ? 1.646 17.531 14.727 1 94.38 478 ARG B O 1
ATOM 8254 N N . HIS B 1 479 ? 0.797 17.922 16.734 1 93.19 479 HIS B N 1
ATOM 8255 C CA . HIS B 1 479 ? 1.606 19.109 16.953 1 93.19 479 HIS B CA 1
ATOM 8256 C C . HIS B 1 479 ? 3.084 18.75 17.078 1 93.19 479 HIS B C 1
ATOM 8258 O O . HIS B 1 479 ? 3.949 19.5 16.625 1 93.19 479 HIS B O 1
ATOM 8264 N N . LEU B 1 480 ? 3.262 17.703 17.75 1 93.88 480 LEU B N 1
ATOM 8265 C CA . LEU B 1 480 ? 4.641 17.25 17.875 1 93.88 480 LEU B CA 1
ATOM 8266 C C . LEU B 1 480 ? 5.246 16.969 16.5 1 93.88 480 LEU B C 1
ATOM 8268 O O . LEU B 1 480 ? 6.359 17.422 16.203 1 93.88 480 LEU B O 1
ATOM 8272 N N . PHE B 1 481 ? 4.488 16.344 15.68 1 95.38 481 PHE B N 1
ATOM 8273 C CA . PHE B 1 481 ? 4.98 15.953 14.367 1 95.38 481 PHE B CA 1
ATOM 8274 C C . PHE B 1 481 ? 5.129 17.172 13.461 1 95.38 481 PHE B C 1
ATOM 8276 O O . PHE B 1 481 ? 6.09 17.266 12.695 1 95.38 481 PHE B O 1
ATOM 8283 N N . VAL B 1 482 ? 4.23 18.062 13.461 1 93.38 482 VAL B N 1
ATOM 8284 C CA . VAL B 1 482 ? 4.176 19.156 12.5 1 93.38 482 VAL B CA 1
ATOM 8285 C C . VAL B 1 482 ? 5.031 20.328 12.992 1 93.38 482 VAL B C 1
ATOM 8287 O O . VAL B 1 482 ? 5.664 21.016 12.195 1 93.38 482 VAL B O 1
ATOM 8290 N N . HIS B 1 483 ? 5.137 20.516 14.32 1 91.56 483 HIS B N 1
ATOM 8291 C CA . HIS B 1 483 ? 5.785 21.719 14.836 1 91.56 483 HIS B CA 1
ATOM 8292 C C . HIS B 1 483 ? 7.051 21.359 15.609 1 91.56 483 HIS B C 1
ATOM 8294 O O . HIS B 1 483 ? 7.859 22.25 15.914 1 91.56 483 HIS B O 1
ATOM 8300 N N . GLY B 1 484 ? 7.238 20.141 15.914 1 92.25 484 GLY B N 1
ATOM 8301 C CA . GLY B 1 484 ? 8.414 19.734 16.672 1 92.25 484 GLY B CA 1
ATOM 8302 C C . GLY B 1 484 ? 9.719 20.141 16 1 92.25 484 GLY B C 1
ATOM 8303 O O . GLY B 1 484 ? 10.695 20.453 16.688 1 92.25 484 GLY B O 1
ATOM 8304 N N . MET B 1 485 ? 9.711 20.156 14.711 1 90.31 485 MET B N 1
ATOM 8305 C CA . MET B 1 485 ? 10.922 20.469 13.953 1 90.31 485 MET B CA 1
ATOM 8306 C C . MET B 1 485 ? 11.375 21.906 14.203 1 90.31 485 MET B C 1
ATOM 8308 O O . MET B 1 485 ? 12.562 22.219 14.102 1 90.31 485 MET B O 1
ATOM 8312 N N . ASP B 1 486 ? 10.461 22.781 14.547 1 86.75 486 ASP B N 1
ATOM 8313 C CA . ASP B 1 486 ? 10.797 24.172 14.828 1 86.75 486 ASP B CA 1
ATOM 8314 C C . ASP B 1 486 ? 11.68 24.281 16.062 1 86.75 486 ASP B C 1
ATOM 8316 O O . ASP B 1 486 ? 12.453 25.234 16.203 1 86.75 486 ASP B O 1
ATOM 8320 N N . HIS B 1 487 ? 11.594 23.281 16.859 1 88.5 487 HIS B N 1
ATOM 8321 C CA . HIS B 1 487 ? 12.32 23.297 18.125 1 88.5 487 HIS B CA 1
ATOM 8322 C C . HIS B 1 487 ? 13.594 22.453 18.031 1 88.5 487 HIS B C 1
ATOM 8324 O O . HIS B 1 487 ? 14.281 22.25 19.031 1 88.5 487 HIS B O 1
ATOM 8330 N N . THR B 1 488 ? 13.836 22 16.906 1 89.62 488 THR B N 1
ATOM 8331 C CA . THR B 1 488 ? 15.039 21.203 16.719 1 89.62 488 THR B CA 1
ATOM 8332 C C . THR B 1 488 ? 16.062 21.938 15.875 1 89.62 488 THR B C 1
ATOM 8334 O O . THR B 1 488 ? 17.156 21.422 15.625 1 89.62 488 THR B O 1
ATOM 8337 N N . LYS B 1 489 ? 15.766 23.156 15.492 1 87.5 489 LYS B N 1
ATOM 8338 C CA . LYS B 1 489 ? 16.719 24 14.789 1 87.5 489 LYS B CA 1
ATOM 8339 C C . LYS B 1 489 ? 17.656 24.703 15.758 1 87.5 489 LYS B C 1
ATOM 8341 O O . LYS B 1 489 ? 17.281 24.984 16.906 1 87.5 489 LYS B O 1
ATOM 8346 N N . GLU B 1 490 ? 18.75 24.969 15.156 1 87.38 490 GLU B N 1
ATOM 8347 C CA . GLU B 1 490 ? 19.719 25.734 15.93 1 87.38 490 GLU B CA 1
ATOM 8348 C C . GLU B 1 490 ? 19.125 27.062 16.391 1 87.38 490 GLU B C 1
ATOM 8350 O O . GLU B 1 490 ? 18.406 27.719 15.625 1 87.38 490 GLU B O 1
ATOM 8355 N N . LEU B 1 491 ? 19.406 27.438 17.625 1 83 491 LEU B N 1
ATOM 8356 C CA . LEU B 1 491 ? 18.953 28.719 18.141 1 83 491 LEU B CA 1
ATOM 8357 C C . LEU B 1 491 ? 19.828 29.844 17.609 1 83 491 LEU B C 1
ATOM 8359 O O . LEU B 1 491 ? 21.047 29.703 17.516 1 83 491 LEU B O 1
ATOM 8363 N N . ILE B 1 492 ? 19.125 30.875 17.203 1 83.69 492 ILE B N 1
ATOM 8364 C CA . ILE B 1 492 ? 19.891 32.031 16.766 1 83.69 492 ILE B CA 1
ATOM 8365 C C . ILE B 1 492 ? 20.125 32.969 17.938 1 83.69 492 ILE B C 1
ATOM 8367 O O . ILE B 1 492 ? 19.172 33.375 18.609 1 83.69 492 ILE B O 1
ATOM 8371 N N . GLU B 1 493 ? 21.438 33.25 18.141 1 84.81 493 GLU B N 1
ATOM 8372 C CA . GLU B 1 493 ? 21.812 34.281 19.109 1 84.81 493 GLU B CA 1
ATOM 8373 C C . GLU B 1 493 ? 21.969 35.656 18.469 1 84.81 493 GLU B C 1
ATOM 8375 O O . GLU B 1 493 ? 22.422 35.75 17.312 1 84.81 493 GLU B O 1
ATOM 8380 N N . PHE B 1 494 ? 21.359 36.594 19.125 1 86.81 494 PHE B N 1
ATOM 8381 C CA . PHE B 1 494 ? 21.438 37.969 18.594 1 86.81 494 PHE B CA 1
ATOM 8382 C C . PHE B 1 494 ? 22.344 38.844 19.438 1 86.81 494 PHE B C 1
ATOM 8384 O O . PHE B 1 494 ? 22.344 38.719 20.672 1 86.81 494 PHE B O 1
ATOM 8391 N N . GLN B 1 495 ? 23.219 39.625 18.766 1 85.19 495 GLN B N 1
ATOM 8392 C CA . GLN B 1 495 ? 23.922 40.719 19.406 1 85.19 495 GLN B CA 1
ATOM 8393 C C . GLN B 1 495 ? 23.094 42 19.391 1 85.19 495 GLN B C 1
ATOM 8395 O O . GLN B 1 495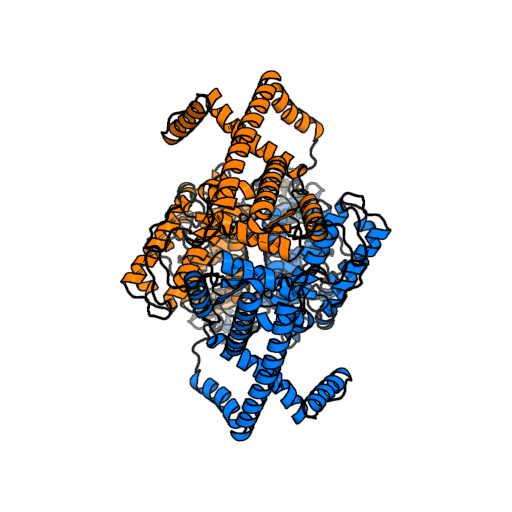 ? 22.422 42.312 18.391 1 85.19 495 GLN B O 1
ATOM 8400 N N . GLN B 1 496 ? 23.047 42.625 20.562 1 88.06 496 GLN B N 1
ATOM 8401 C CA . GLN B 1 496 ? 22.219 43.812 20.703 1 88.06 496 GLN B CA 1
ATOM 8402 C C . GLN B 1 496 ? 23.078 45.062 20.703 1 88.06 496 GLN B C 1
ATOM 8404 O O . GLN B 1 496 ? 24.141 45.094 21.328 1 88.06 496 GLN B O 1
ATOM 8409 N N . LEU B 1 497 ? 22.656 46 19.859 1 86.5 497 LEU B N 1
ATOM 8410 C CA . LEU B 1 497 ? 23.281 47.312 19.844 1 86.5 497 LEU B CA 1
ATOM 8411 C C . LEU B 1 497 ? 22.219 48.406 19.984 1 86.5 497 LEU B C 1
ATOM 8413 O O . LEU B 1 497 ? 21.281 48.469 19.188 1 86.5 497 LEU B O 1
ATOM 8417 N N . VAL B 1 498 ? 22.328 49.219 21.016 1 88.25 498 VAL B N 1
ATOM 8418 C CA . VAL B 1 498 ? 21.391 50.312 21.203 1 88.25 498 VAL B CA 1
ATOM 8419 C C . VAL B 1 498 ? 21.844 51.5 20.359 1 88.25 498 VAL B C 1
ATOM 8421 O O . VAL B 1 498 ? 22.953 52.031 20.547 1 88.25 498 VAL B O 1
ATOM 8424 N N . CYS B 1 499 ? 21.016 51.844 19.469 1 84.69 499 CYS B N 1
ATOM 8425 C CA . CYS B 1 499 ? 21.344 52.938 18.562 1 84.69 499 CYS B CA 1
ATOM 8426 C C . CYS B 1 499 ? 21 54.281 19.188 1 84.69 499 CYS B C 1
ATOM 8428 O O . CYS B 1 499 ? 20.328 54.344 20.219 1 84.69 499 CYS B O 1
ATOM 8430 N N . ALA B 1 500 ? 21.5 55.344 18.531 1 82.31 500 ALA B N 1
ATOM 8431 C CA . ALA B 1 500 ? 21.328 56.719 19 1 82.31 500 ALA B CA 1
ATOM 8432 C C . ALA B 1 500 ? 19.859 57.125 19 1 82.31 500 ALA B C 1
ATOM 8434 O O . ALA B 1 500 ? 19.438 57.969 19.797 1 82.31 500 ALA B O 1
ATOM 8435 N N . ASP B 1 501 ? 19.188 56.5 18.125 1 80.44 501 ASP B N 1
ATOM 8436 C CA . ASP B 1 501 ? 17.781 56.875 17.969 1 80.44 501 ASP B CA 1
ATOM 8437 C C . ASP B 1 501 ? 16.906 56.125 18.969 1 80.44 501 ASP B C 1
ATOM 8439 O O . ASP B 1 501 ? 15.68 56.281 18.969 1 80.44 501 ASP B O 1
ATOM 8443 N N . GLY B 1 502 ? 17.484 55.375 19.812 1 79.94 502 GLY B N 1
ATOM 8444 C CA . GLY B 1 502 ? 16.734 54.656 20.844 1 79.94 502 GLY B CA 1
ATOM 8445 C C . GLY B 1 502 ? 16.328 53.281 20.438 1 79.94 502 GLY B C 1
ATOM 8446 O O . GLY B 1 502 ? 15.797 52.5 21.25 1 79.94 502 GLY B O 1
ATOM 8447 N N . MET B 1 503 ? 16.656 53 19.172 1 82.88 503 MET B N 1
ATOM 8448 C CA . MET B 1 503 ? 16.281 51.688 18.703 1 82.88 503 MET B CA 1
ATOM 8449 C C . MET B 1 503 ? 17.359 50.656 19.031 1 82.88 503 MET B C 1
ATOM 8451 O O . MET B 1 503 ? 18.547 51 19.078 1 82.88 503 MET B O 1
ATOM 8455 N N . THR B 1 504 ? 16.953 49.469 19.328 1 88.06 504 THR B N 1
ATOM 8456 C CA . THR B 1 504 ? 17.906 48.375 19.547 1 88.06 504 THR B CA 1
ATOM 8457 C C . THR B 1 504 ? 18.094 47.562 18.281 1 88.06 504 THR B C 1
ATOM 8459 O O . THR B 1 504 ? 17.125 47.031 17.719 1 88.06 504 THR B O 1
ATOM 8462 N N . LEU B 1 505 ? 19.25 47.562 17.828 1 86 505 LEU B N 1
ATOM 8463 C CA . LEU B 1 505 ? 19.609 46.781 16.641 1 86 505 LEU B CA 1
ATOM 8464 C C . LEU B 1 505 ? 20.062 45.375 17.031 1 86 505 LEU B C 1
ATOM 8466 O O . LEU B 1 505 ? 20.953 45.219 17.859 1 86 505 LEU B O 1
ATOM 8470 N N . TYR B 1 506 ? 19.344 44.406 16.422 1 84.44 506 TYR B N 1
ATOM 8471 C CA . TYR B 1 506 ? 19.703 43.031 16.641 1 84.44 506 TYR B CA 1
ATOM 8472 C C . TYR B 1 506 ? 20.375 42.438 15.406 1 84.44 506 TYR B C 1
ATOM 8474 O O . TYR B 1 506 ? 19.828 42.469 14.305 1 84.44 506 TYR B O 1
ATOM 8482 N N . THR B 1 507 ? 21.578 41.938 15.602 1 82.94 507 THR B N 1
ATOM 8483 C CA . THR B 1 507 ? 22.297 41.25 14.539 1 82.94 507 THR B CA 1
ATOM 8484 C C . THR B 1 507 ? 22.547 39.781 14.906 1 82.94 507 THR B C 1
ATOM 8486 O O .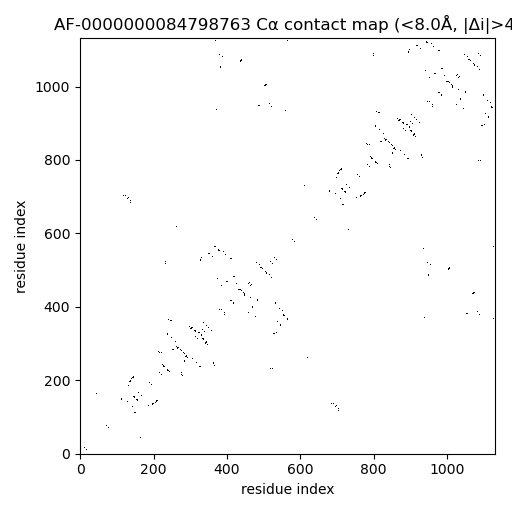 THR B 1 507 ? 23.047 39.5 16 1 82.94 507 THR B O 1
ATOM 8489 N N . ALA B 1 508 ? 22.125 38.938 13.953 1 84.38 508 ALA B N 1
ATOM 8490 C CA . ALA B 1 508 ? 22.328 37.5 14.219 1 84.38 508 ALA B CA 1
ATOM 8491 C C . ALA B 1 508 ? 23.812 37.156 14.258 1 84.38 508 ALA B C 1
ATOM 8493 O O . ALA B 1 508 ? 24.578 37.625 13.422 1 84.38 508 ALA B O 1
ATOM 8494 N N . THR B 1 509 ? 24.234 36.375 15.242 1 80.94 509 THR B N 1
ATOM 8495 C CA . THR B 1 509 ? 25.641 36.031 15.445 1 80.94 509 THR B CA 1
ATOM 8496 C C . THR B 1 509 ? 26.141 35.156 14.312 1 80.94 509 THR B C 1
ATOM 8498 O O . THR B 1 509 ? 27.344 35.094 14.031 1 80.94 509 THR B O 1
ATOM 8501 N N . ASN B 1 510 ? 25.25 34.469 13.695 1 78.62 510 ASN B N 1
ATOM 8502 C CA . ASN B 1 510 ? 25.672 33.562 12.617 1 78.62 510 ASN B CA 1
ATOM 8503 C C . ASN B 1 510 ? 25.625 34.25 11.258 1 78.62 510 ASN B C 1
ATOM 8505 O O . ASN B 1 510 ? 25.75 33.625 10.219 1 78.62 510 ASN B O 1
ATOM 8509 N N . ASN B 1 511 ? 25.562 35.562 11.242 1 72.38 511 ASN B N 1
ATOM 8510 C CA . ASN B 1 511 ? 25.609 36.406 10.062 1 72.38 511 ASN B CA 1
ATOM 8511 C C . ASN B 1 511 ? 24.562 36 9.031 1 72.38 511 ASN B C 1
ATOM 8513 O O . ASN B 1 511 ? 24.828 36.031 7.832 1 72.38 511 ASN B O 1
ATOM 8517 N N . GLY B 1 512 ? 23.469 35.406 9.492 1 72.62 512 GLY B N 1
ATOM 8518 C CA . GLY B 1 512 ? 22.375 35.094 8.602 1 72.62 512 GLY B CA 1
ATOM 8519 C C . GLY B 1 512 ? 22.516 33.781 7.898 1 72.62 512 GLY B C 1
ATOM 8520 O O . GLY B 1 512 ? 21.812 33.469 6.93 1 72.62 512 GLY B O 1
ATOM 8521 N N . SER B 1 513 ? 23.5 33.031 8.258 1 80.06 513 SER B N 1
ATOM 8522 C CA . SER B 1 513 ? 23.641 31.672 7.723 1 80.06 513 SER B CA 1
ATOM 8523 C C . SER B 1 513 ? 22.453 30.797 8.117 1 80.06 513 SER B C 1
ATOM 8525 O O . SER B 1 513 ? 21.844 31 9.18 1 80.06 513 SER B O 1
ATOM 8527 N N . PRO B 1 514 ? 22.062 29.938 7.215 1 87.56 514 PRO B N 1
ATOM 8528 C CA . PRO B 1 514 ? 20.953 29.047 7.566 1 87.56 514 PRO B CA 1
ATOM 8529 C C . PRO B 1 514 ? 21.203 28.297 8.867 1 87.56 514 PRO B C 1
ATOM 8531 O O . PRO B 1 514 ? 22.328 27.859 9.133 1 87.56 514 PRO B O 1
ATOM 8534 N N . ARG B 1 515 ? 20.203 28.156 9.633 1 89.25 515 ARG B N 1
ATOM 8535 C CA . ARG B 1 515 ? 20.281 27.422 10.891 1 89.25 515 ARG B CA 1
ATOM 8536 C C . ARG B 1 515 ? 20.469 25.922 10.625 1 89.25 515 ARG B C 1
ATOM 8538 O O . ARG B 1 515 ? 19.953 25.391 9.648 1 89.25 515 ARG B O 1
ATOM 8545 N N . VAL B 1 516 ? 21.125 25.359 11.539 1 89.06 516 VAL B N 1
ATOM 8546 C CA . VAL B 1 516 ? 21.344 23.922 11.445 1 89.06 516 VAL B CA 1
ATOM 8547 C C . VAL B 1 516 ? 20.125 23.172 11.984 1 89.06 516 VAL B C 1
ATOM 8549 O O . VAL B 1 516 ? 19.625 23.5 13.055 1 89.06 516 VAL B O 1
ATOM 8552 N N . GLN B 1 517 ? 19.609 22.25 11.195 1 91.06 517 GLN B N 1
ATOM 8553 C CA . GLN B 1 517 ? 18.578 21.328 11.641 1 91.06 517 GLN B CA 1
ATOM 8554 C C . GLN B 1 517 ? 19.172 20.109 12.336 1 91.06 517 GLN B C 1
ATOM 8556 O O . GLN B 1 517 ? 19.969 19.375 11.742 1 91.06 517 GLN B O 1
ATOM 8561 N N . ASN B 1 518 ? 18.75 19.828 13.547 1 89.38 518 ASN B N 1
ATOM 8562 C CA . ASN B 1 518 ? 19.406 18.828 14.391 1 89.38 518 ASN B CA 1
ATOM 8563 C C . ASN B 1 518 ? 18.797 17.453 14.211 1 89.38 518 ASN B C 1
ATOM 8565 O O . ASN B 1 518 ? 19.281 16.469 14.781 1 89.38 518 ASN B O 1
ATOM 8569 N N . ILE B 1 519 ? 17.75 17.359 13.477 1 90.06 519 ILE B N 1
ATOM 8570 C CA . ILE B 1 519 ? 17.203 16.062 13.148 1 90.06 519 ILE B CA 1
ATOM 8571 C C . ILE B 1 519 ? 17.25 15.844 11.633 1 90.06 519 ILE B C 1
ATOM 8573 O O . ILE B 1 519 ? 17.031 16.781 10.859 1 90.06 519 ILE B O 1
ATOM 8577 N N . ASP B 1 520 ? 17.531 14.672 11.227 1 86.25 520 ASP B N 1
ATOM 8578 C CA . ASP B 1 520 ? 17.688 14.375 9.805 1 86.25 520 ASP B CA 1
ATOM 8579 C C . ASP B 1 520 ? 16.391 13.781 9.227 1 86.25 520 ASP B C 1
ATOM 8581 O O . ASP B 1 520 ? 16.25 13.68 8 1 86.25 520 ASP B O 1
ATOM 8585 N N . ASN B 1 521 ? 15.531 13.398 10.172 1 92 521 ASN B N 1
ATOM 8586 C CA . ASN B 1 521 ? 14.312 12.703 9.773 1 92 521 ASN B CA 1
ATOM 8587 C C . ASN B 1 521 ? 13.133 13.07 10.672 1 92 521 ASN B C 1
ATOM 8589 O O . ASN B 1 521 ? 13.258 13.055 11.898 1 92 521 ASN B O 1
ATOM 8593 N N . LEU B 1 522 ? 12.016 13.383 10.039 1 94.44 522 LEU B N 1
ATOM 8594 C CA . LEU B 1 522 ? 10.852 13.781 10.82 1 94.44 522 LEU B CA 1
ATOM 8595 C C . LEU B 1 522 ? 10.234 12.578 11.531 1 94.44 522 LEU B C 1
ATOM 8597 O O . LEU B 1 522 ? 9.422 12.742 12.445 1 94.44 522 LEU B O 1
ATOM 8601 N N . GLU B 1 523 ? 10.578 11.383 11.117 1 94.88 523 GLU B N 1
ATOM 8602 C CA . GLU B 1 523 ? 10.117 10.172 11.781 1 94.88 523 GLU B CA 1
ATOM 8603 C C . GLU B 1 523 ? 10.492 10.172 13.266 1 94.88 523 GLU B C 1
ATOM 8605 O O . GLU B 1 523 ? 9.789 9.594 14.094 1 94.88 523 GLU B O 1
ATOM 8610 N N . VAL B 1 524 ? 11.57 10.875 13.523 1 95.19 524 VAL B N 1
ATOM 8611 C CA . VAL B 1 524 ? 12.086 10.953 14.883 1 95.19 524 VAL B CA 1
ATOM 8612 C C . VAL B 1 524 ? 11.023 11.539 15.812 1 95.19 524 VAL B C 1
ATOM 8614 O O . VAL B 1 524 ? 10.82 11.047 16.922 1 95.19 524 VAL B O 1
ATOM 8617 N N . LEU B 1 525 ? 10.344 12.523 15.352 1 95 525 LEU B N 1
ATOM 8618 C CA . LEU B 1 525 ? 9.352 13.203 16.172 1 95 525 LEU B CA 1
ATOM 8619 C C . LEU B 1 525 ? 8.156 12.297 16.453 1 95 525 LEU B C 1
ATOM 8621 O O . LEU B 1 525 ? 7.629 12.289 17.578 1 95 525 LEU B O 1
ATOM 8625 N N . GLU B 1 526 ? 7.734 11.586 15.43 1 95.5 526 GLU B N 1
ATOM 8626 C CA . GLU B 1 526 ? 6.637 10.641 15.625 1 95.5 526 GLU B CA 1
ATOM 8627 C C . GLU B 1 526 ? 7.031 9.523 16.594 1 95.5 526 GLU B C 1
ATOM 8629 O O . GLU B 1 526 ? 6.246 9.141 17.453 1 95.5 526 GLU B O 1
ATOM 8634 N N . ILE B 1 527 ? 8.242 8.984 16.469 1 94.31 527 ILE B N 1
ATOM 8635 C CA . ILE B 1 527 ? 8.711 7.871 17.281 1 94.31 527 ILE B CA 1
ATOM 8636 C C . ILE B 1 527 ? 8.852 8.32 18.734 1 94.31 527 ILE B C 1
ATOM 8638 O O . ILE B 1 527 ? 8.492 7.578 19.656 1 94.31 527 ILE B O 1
ATOM 8642 N N . LEU B 1 528 ? 9.32 9.539 18.938 1 92 528 LEU B N 1
ATOM 8643 C CA . LEU B 1 528 ? 9.438 10.062 20.297 1 92 528 LEU B CA 1
ATOM 8644 C C . LEU B 1 528 ? 8.078 10.086 20.984 1 92 528 LEU B C 1
ATOM 8646 O O . LEU B 1 528 ? 7.961 9.648 22.141 1 92 528 L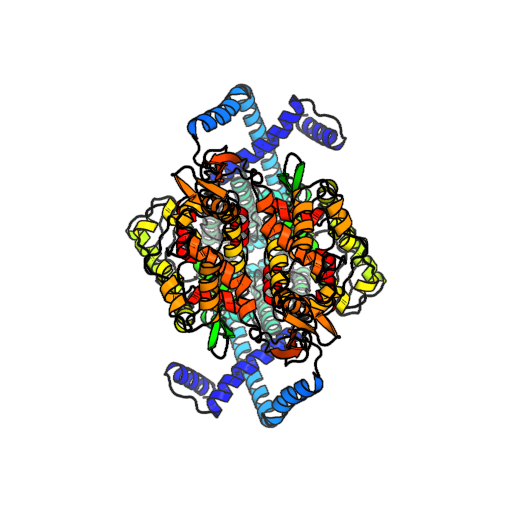EU B O 1
ATOM 8650 N N . GLY B 1 529 ? 7.125 10.586 20.25 1 91.44 529 GLY B N 1
ATOM 8651 C CA . GLY B 1 529 ? 5.781 10.609 20.812 1 91.44 529 GLY B CA 1
ATOM 8652 C C . GLY B 1 529 ? 5.195 9.227 21.016 1 91.44 529 GLY B C 1
ATOM 8653 O O . GLY B 1 529 ? 4.566 8.961 22.047 1 91.44 529 GLY B O 1
ATOM 8654 N N . ALA B 1 530 ? 5.434 8.336 20.078 1 91.69 530 ALA B N 1
ATOM 8655 C CA . ALA B 1 530 ? 4.867 6.992 20.109 1 91.69 530 ALA B CA 1
ATOM 8656 C C . ALA B 1 530 ? 5.453 6.184 21.266 1 91.69 530 ALA B C 1
ATOM 8658 O O . ALA B 1 530 ? 4.762 5.363 21.875 1 91.69 530 ALA B O 1
ATOM 8659 N N . GLN B 1 531 ? 6.672 6.395 21.562 1 87.81 531 GLN B N 1
ATOM 8660 C CA . GLN B 1 531 ? 7.324 5.672 22.641 1 87.81 531 GLN B CA 1
ATOM 8661 C C . GLN B 1 531 ? 6.852 6.176 24 1 87.81 531 GLN B C 1
ATOM 8663 O O . GLN B 1 531 ? 6.738 5.398 24.953 1 87.81 531 GLN B O 1
ATOM 8668 N N . SER B 1 532 ? 6.562 7.438 24.016 1 83.44 532 SER B N 1
ATOM 8669 C CA . SER B 1 532 ? 6.168 8.039 25.281 1 83.44 532 SER B CA 1
ATOM 8670 C C . SER B 1 532 ? 4.699 7.773 25.594 1 83.44 532 SER B C 1
ATOM 8672 O O . SER B 1 532 ? 4.309 7.688 26.766 1 83.44 532 SER B O 1
ATOM 8674 N N . CYS B 1 533 ? 3.906 7.723 24.641 1 83.56 533 CYS B N 1
ATOM 8675 C CA . CYS B 1 533 ? 2.473 7.5 24.797 1 83.56 533 CYS B CA 1
ATOM 8676 C C . CYS B 1 533 ? 2.055 6.176 24.172 1 83.56 533 CYS B C 1
ATOM 8678 O O . CYS B 1 533 ? 1.121 6.129 23.375 1 83.56 533 CYS B O 1
ATOM 8680 N N . GLU B 1 534 ? 2.707 5.203 24.75 1 78.94 534 GLU B N 1
ATOM 8681 C CA . GLU B 1 534 ? 2.525 3.906 24.109 1 78.94 534 GLU B CA 1
ATOM 8682 C C . GLU B 1 534 ? 1.092 3.408 24.266 1 78.94 534 GLU B C 1
ATOM 8684 O O . GLU B 1 534 ? 0.509 3.508 25.344 1 78.94 534 GLU B O 1
ATOM 8689 N N . GLY B 1 535 ? 0.417 3.074 23.328 1 83.31 535 GLY B N 1
ATOM 8690 C CA . GLY B 1 535 ? -0.909 2.477 23.359 1 83.31 535 GLY B CA 1
ATOM 8691 C C . GLY B 1 535 ? -2.008 3.445 22.969 1 83.31 535 GLY B C 1
ATOM 8692 O O . GLY B 1 535 ? -3.141 3.035 22.703 1 83.31 535 GLY B O 1
ATOM 8693 N N . GLY B 1 536 ? -1.674 4.746 23.094 1 87.75 536 GLY B N 1
ATOM 8694 C CA . GLY B 1 536 ? -2.686 5.75 22.797 1 87.75 536 GLY B CA 1
ATOM 8695 C C . GLY B 1 536 ? -3.35 5.555 21.453 1 87.75 536 GLY B C 1
ATOM 8696 O O . GLY B 1 536 ? -4.578 5.594 21.344 1 87.75 536 GLY B O 1
ATOM 8697 N N . MET B 1 537 ? -2.607 5.246 20.516 1 93.31 537 MET B N 1
ATOM 8698 C CA . MET B 1 537 ? -3.127 5.094 19.156 1 93.31 537 MET B CA 1
ATOM 8699 C C . MET B 1 537 ? -3.992 3.844 19.047 1 93.31 537 MET B C 1
ATOM 8701 O O . MET B 1 537 ? -5.074 3.883 18.453 1 93.31 537 MET B O 1
ATOM 8705 N N . THR B 1 538 ? -3.514 2.758 19.578 1 93.94 538 THR B N 1
ATOM 8706 C CA . THR B 1 538 ? -4.262 1.507 19.547 1 93.94 538 THR B CA 1
ATOM 8707 C C . THR B 1 538 ? -5.617 1.661 20.219 1 93.94 538 THR B C 1
ATOM 8709 O O . THR B 1 538 ? -6.633 1.181 19.719 1 93.94 538 THR B O 1
ATOM 8712 N N . GLU B 1 539 ? -5.633 2.34 21.281 1 92.38 539 GLU B N 1
ATOM 8713 C CA . GLU B 1 539 ? -6.848 2.484 22.078 1 92.38 539 GLU B CA 1
ATOM 8714 C C . GLU B 1 539 ? -7.902 3.293 21.328 1 92.38 539 GLU B C 1
ATOM 8716 O O . GLU B 1 539 ? -9.078 2.918 21.297 1 92.38 539 GLU B O 1
ATOM 8721 N N . PHE B 1 540 ? -7.477 4.391 20.812 1 94 540 PHE B N 1
ATOM 8722 C CA . PHE B 1 540 ? -8.531 5.18 20.188 1 94 540 PHE B CA 1
ATOM 8723 C C . PHE B 1 540 ? -8.984 4.539 18.875 1 94 540 PHE B C 1
ATOM 8725 O O . PHE B 1 540 ? -10.148 4.664 18.484 1 94 540 PHE B O 1
ATOM 8732 N N . ILE B 1 541 ? -8.086 3.848 18.125 1 96.31 541 ILE B N 1
ATOM 8733 C CA . ILE B 1 541 ? -8.508 3.135 16.938 1 96.31 541 ILE B CA 1
ATOM 8734 C C . ILE B 1 541 ? -9.523 2.057 17.297 1 96.31 541 ILE B C 1
ATOM 8736 O O . ILE B 1 541 ? -10.555 1.912 16.641 1 96.31 541 ILE B O 1
ATOM 8740 N N . TRP B 1 542 ? -9.234 1.318 18.375 1 95.94 542 TRP B N 1
ATOM 8741 C CA . TRP B 1 542 ? -10.133 0.28 18.859 1 95.94 542 TRP B CA 1
ATOM 8742 C C . TRP B 1 542 ? -11.5 0.862 19.188 1 95.94 542 TRP B C 1
ATOM 8744 O O . TRP B 1 542 ? -12.531 0.314 18.797 1 95.94 542 TRP B O 1
ATOM 8754 N N . ALA B 1 543 ? -11.5 1.967 19.844 1 94.75 543 ALA B N 1
ATOM 8755 C CA . ALA B 1 543 ? -12.75 2.596 20.266 1 94.75 543 ALA B CA 1
ATOM 8756 C C . ALA B 1 543 ? -13.555 3.07 19.062 1 94.75 543 ALA B C 1
ATOM 8758 O O . ALA B 1 543 ? -14.773 2.908 19.016 1 94.75 543 ALA B O 1
ATOM 8759 N N . LEU B 1 544 ? -12.883 3.67 18.125 1 96.94 544 LEU B N 1
ATOM 8760 C CA . LEU B 1 544 ? -13.562 4.168 16.938 1 96.94 544 LEU B CA 1
ATOM 8761 C C . LEU B 1 544 ? -14.156 3.02 16.125 1 96.94 544 LEU B C 1
ATOM 8763 O O . LEU B 1 544 ? -15.266 3.133 15.594 1 96.94 544 LEU B O 1
ATOM 8767 N N . LEU B 1 545 ? -13.438 1.938 16.016 1 96.31 545 LEU B N 1
ATOM 8768 C CA . LEU B 1 545 ? -13.922 0.78 15.281 1 96.31 545 LEU B CA 1
ATOM 8769 C C . LEU B 1 545 ? -15.07 0.106 16.016 1 96.31 545 LEU B C 1
ATOM 8771 O O . LEU B 1 545 ? -16.047 -0.341 15.398 1 96.31 545 LEU B O 1
ATOM 8775 N N . ASP B 1 546 ? -14.945 0.049 17.312 1 94.38 546 ASP B N 1
ATOM 8776 C CA . ASP B 1 546 ? -15.969 -0.581 18.141 1 94.38 546 ASP B CA 1
ATOM 8777 C C . ASP B 1 546 ? -17.297 0.147 18 1 94.38 546 ASP B C 1
ATOM 8779 O O . ASP B 1 546 ? -18.359 -0.484 18 1 94.38 546 ASP B O 1
ATOM 8783 N N . ASP B 1 547 ? -17.25 1.411 17.812 1 94.25 547 ASP B N 1
ATOM 8784 C CA . ASP B 1 547 ? -18.453 2.221 17.719 1 94.25 547 ASP B CA 1
ATOM 8785 C C . ASP B 1 547 ? -18.812 2.508 16.25 1 94.25 547 ASP B C 1
ATOM 8787 O O . ASP B 1 547 ? -19.609 3.406 15.969 1 94.25 547 ASP B O 1
ATOM 8791 N N . ASP B 1 548 ? -18.172 1.864 15.328 1 93.75 548 ASP B N 1
ATOM 8792 C CA . ASP B 1 548 ? -18.391 2.047 13.898 1 93.75 548 ASP B CA 1
ATOM 8793 C C . ASP B 1 548 ? -18.266 3.518 13.508 1 93.75 548 ASP B C 1
ATOM 8795 O O . ASP B 1 548 ? -19.109 4.047 12.789 1 93.75 548 ASP B O 1
ATOM 8799 N N . ALA B 1 549 ? -17.219 4.148 14.094 1 94.75 549 ALA B N 1
ATOM 8800 C CA . ALA B 1 549 ? -17.078 5.59 13.914 1 94.75 549 ALA B CA 1
ATOM 8801 C C . ALA B 1 549 ? -15.992 5.926 12.898 1 94.75 549 ALA B C 1
ATOM 8803 O O . ALA B 1 549 ? -15.703 7.098 12.656 1 94.75 549 ALA B O 1
ATOM 8804 N N . MET B 1 550 ? -15.359 4.863 12.289 1 94.69 550 MET B N 1
ATOM 8805 C CA . MET B 1 550 ? -14.398 5.102 11.219 1 94.69 550 MET B CA 1
ATOM 8806 C C . MET B 1 550 ? -15.117 5.363 9.898 1 94.69 550 MET B C 1
ATOM 8808 O O . MET B 1 550 ? -14.875 4.676 8.906 1 94.69 550 MET B O 1
ATOM 8812 N N . THR B 1 551 ? -16.016 6.281 9.875 1 92.44 551 THR B N 1
ATOM 8813 C CA . THR B 1 551 ? -16.859 6.594 8.734 1 92.44 551 THR B CA 1
ATOM 8814 C C . THR B 1 551 ? -16.875 8.094 8.461 1 92.44 551 THR B C 1
ATOM 8816 O O . THR B 1 551 ? -16.078 8.844 9.039 1 92.44 551 THR B O 1
ATOM 8819 N N . GLY B 1 552 ? -17.625 8.539 7.48 1 91.44 552 GLY B N 1
ATOM 8820 C CA . GLY B 1 552 ? -17.703 9.953 7.16 1 91.44 552 GLY B CA 1
ATOM 8821 C C . GLY B 1 552 ? -16.375 10.539 6.711 1 91.44 552 GLY B C 1
ATOM 8822 O O . GLY B 1 552 ? -15.68 9.953 5.879 1 91.44 552 GLY B O 1
ATOM 8823 N N . MET B 1 553 ? -16.031 11.672 7.355 1 94.12 553 MET B N 1
ATOM 8824 C CA . MET B 1 553 ? -14.844 12.422 6.957 1 94.12 553 MET B CA 1
ATOM 8825 C C . MET B 1 553 ? -13.578 11.656 7.309 1 94.12 553 MET B C 1
ATOM 8827 O O . MET B 1 553 ? -12.516 11.906 6.73 1 94.12 553 MET B O 1
ATOM 8831 N N . LEU B 1 554 ? -13.734 10.727 8.203 1 96 554 LEU B N 1
ATOM 8832 C CA . LEU B 1 554 ? -12.578 9.984 8.695 1 96 554 LEU B CA 1
ATOM 8833 C C . LEU B 1 554 ? -12.266 8.797 7.793 1 96 554 LEU B C 1
ATOM 8835 O O . LEU B 1 554 ? -11.141 8.305 7.777 1 96 554 LEU B O 1
ATOM 8839 N N . ARG B 1 555 ? -13.164 8.336 7 1 94.81 555 ARG B N 1
ATOM 8840 C CA . ARG B 1 555 ? -13.086 7.094 6.242 1 94.81 555 ARG B CA 1
ATOM 8841 C C . ARG B 1 555 ? -11.938 7.129 5.246 1 94.81 555 ARG B C 1
ATOM 8843 O O . ARG B 1 555 ? -11.141 6.191 5.176 1 94.81 555 ARG B O 1
ATOM 8850 N N . PRO B 1 556 ? -11.742 8.211 4.461 1 93.31 556 PRO B N 1
ATOM 8851 C CA . PRO B 1 556 ? -10.641 8.203 3.494 1 93.31 556 PRO B CA 1
ATOM 8852 C C . PRO B 1 556 ? -9.273 8.109 4.16 1 93.31 556 PRO B C 1
ATOM 8854 O O . PRO B 1 556 ? -8.359 7.48 3.615 1 93.31 556 PRO B O 1
ATOM 8857 N N . PHE B 1 557 ? -9.172 8.711 5.32 1 95.88 557 PHE B N 1
ATOM 8858 C CA . PHE B 1 557 ? -7.898 8.648 6.035 1 95.88 557 PHE B CA 1
ATOM 8859 C C . PHE B 1 557 ? -7.633 7.238 6.547 1 95.88 557 PHE B C 1
ATOM 8861 O O . PHE B 1 557 ? -6.5 6.754 6.5 1 95.88 557 PHE B O 1
ATOM 8868 N N . TRP B 1 558 ? -8.695 6.633 7.043 1 95.81 558 TRP B N 1
ATOM 8869 C CA . TRP B 1 558 ? -8.578 5.262 7.523 1 95.81 558 TRP B CA 1
ATOM 8870 C C . TRP B 1 558 ? -8.234 4.309 6.383 1 95.81 558 TRP B C 1
ATOM 8872 O O . TRP B 1 558 ? -7.383 3.428 6.535 1 95.81 558 TRP B O 1
ATOM 8882 N N . GLU B 1 559 ? -8.812 4.496 5.219 1 92.88 559 GLU B N 1
ATOM 8883 C CA . GLU B 1 559 ? -8.547 3.654 4.055 1 92.88 559 GLU B CA 1
ATOM 8884 C C . GLU B 1 559 ? -7.098 3.801 3.59 1 92.88 559 GLU B C 1
ATOM 8886 O O . GLU B 1 559 ? -6.449 2.811 3.244 1 92.88 559 GLU B O 1
ATOM 8891 N N . ILE B 1 560 ? -6.605 5 3.631 1 93 560 ILE B N 1
ATOM 8892 C CA . ILE B 1 560 ? -5.223 5.227 3.223 1 93 560 ILE B CA 1
ATOM 8893 C C . ILE B 1 560 ? -4.273 4.613 4.25 1 93 560 ILE B C 1
ATOM 8895 O O . ILE B 1 560 ? -3.252 4.027 3.885 1 93 560 ILE B O 1
ATOM 8899 N N . TYR B 1 561 ? -4.602 4.77 5.488 1 95.06 561 TYR B N 1
ATOM 8900 C CA . TYR B 1 561 ? -3.787 4.176 6.543 1 95.06 561 TYR B CA 1
ATOM 8901 C C . TYR B 1 561 ? -3.693 2.666 6.371 1 95.06 561 TYR B C 1
ATOM 8903 O O . TYR B 1 561 ? -2.609 2.088 6.496 1 95.06 561 TYR B O 1
ATOM 8911 N N . LYS B 1 562 ? -4.816 2.039 6.07 1 92.75 562 LYS B N 1
ATOM 8912 C CA . LYS B 1 562 ? -4.867 0.587 5.918 1 92.75 562 LYS B CA 1
ATOM 8913 C C . LYS B 1 562 ? -4.016 0.128 4.742 1 92.75 562 LYS B C 1
ATOM 8915 O O . LYS B 1 562 ? -3.375 -0.924 4.805 1 92.75 562 LYS B O 1
ATOM 8920 N N . ASN B 1 563 ? -3.973 1.012 3.762 1 88.19 563 ASN B N 1
ATOM 8921 C CA . ASN B 1 563 ? -3.336 0.597 2.516 1 88.19 563 ASN B CA 1
ATOM 8922 C C . ASN B 1 563 ? -1.951 1.218 2.361 1 88.19 563 ASN B C 1
ATOM 8924 O O . ASN B 1 563 ? -1.432 1.316 1.248 1 88.19 563 ASN B O 1
ATOM 8928 N N . CYS B 1 564 ? -1.596 1.769 3.451 1 85.44 564 CYS B N 1
ATOM 8929 C CA . CYS B 1 564 ? -0.242 2.311 3.453 1 85.44 564 CYS B CA 1
ATOM 8930 C C . CYS B 1 564 ? 0.732 1.344 4.113 1 85.44 564 CYS B C 1
ATOM 8932 O O . CYS B 1 564 ? 0.445 0.799 5.184 1 85.44 564 CYS B O 1
ATOM 8934 N N . GLY B 1 565 ? 1.63 0.874 3.297 1 69.5 565 GLY B N 1
ATOM 8935 C CA . GLY B 1 565 ? 2.65 -0.03 3.803 1 69.5 565 GLY B CA 1
ATOM 8936 C C . GLY B 1 565 ? 3.492 -0.654 2.705 1 69.5 565 GLY B C 1
ATOM 8937 O O . GLY B 1 565 ? 3.377 -0.276 1.538 1 69.5 565 GLY B O 1
ATOM 8938 N N . PHE B 1 566 ? 4.438 -1.354 3.146 1 62.91 566 PHE B N 1
ATOM 8939 C CA . PHE B 1 566 ? 5.359 -1.944 2.182 1 62.91 566 PHE B CA 1
ATOM 8940 C C . PHE B 1 566 ? 4.832 -3.285 1.682 1 62.91 566 PHE B C 1
ATOM 8942 O O . PHE B 1 566 ? 4.082 -3.965 2.383 1 62.91 566 PHE B O 1
#

Nearest PDB structures (foldseek):
  7w1y-assembly1_D  TM=7.510E-01  e=3.788E-02  Homo sapiens
  7plo-assembly1_5  TM=6.163E-01  e=3.463E-02  Homo sapiens
  8w0f-assembly1_5  TM=6.026E-01  e=3.788E-02  Homo sapiens
  7w1y-assembly1_5  TM=5.637E-01  e=5.426E-02  Homo sapiens
  9caq-assembly1_D  TM=5.172E-01  e=9.299E-02  Homo sapiens